Protein AF-A0A3D5GD13-F1 (afdb_monomer)

Nearest PDB structures (foldseek):
  7ntf-assembly1_A  TM=3.181E-01  e=3.031E-25  Homo sapiens
  9gaw-assembly1_P  TM=3.716E-01  e=3.852E-16  Homo sapiens
  5a31-assembly1_F  TM=3.751E-01  e=8.008E-16  Homo sapiens
  6q6h-assembly1_P  TM=3.543E-01  e=1.594E-15  Homo sapiens
  5g04-assembly1_F  TM=3.646E-01  e=2.913E-15  Homo sapiens

pLDDT: mean 90.34, std 11.1, range [24.56, 98.75]

Solvent-accessible surface area (backbone atoms only — not comparable to full-atom values): 58606 Å² total; per-residue (Å²): 135,92,87,81,86,80,84,73,82,90,44,42,66,60,32,42,55,52,16,52,54,28,48,76,68,68,39,38,70,65,15,30,54,26,18,47,51,18,35,71,69,43,71,77,50,28,68,37,27,34,55,28,14,55,33,26,45,74,69,67,38,48,74,61,13,43,54,24,15,51,51,14,31,72,61,35,78,80,41,31,68,36,26,35,54,34,13,55,48,29,44,76,70,67,42,47,71,61,13,34,52,25,16,49,50,13,27,72,68,46,71,90,43,33,67,42,27,29,54,28,13,48,38,26,34,76,70,64,44,35,72,60,13,44,52,30,14,52,50,12,35,74,65,40,76,77,54,34,64,31,28,50,50,35,20,58,28,26,46,78,70,67,41,46,70,68,15,47,54,27,38,53,53,22,37,73,61,40,77,80,49,34,67,52,31,42,55,46,17,52,54,32,42,76,70,68,41,33,75,64,15,45,57,29,28,54,52,16,35,74,64,40,78,81,49,32,68,49,29,39,52,37,14,54,39,30,43,76,71,68,39,47,71,64,13,42,54,25,17,51,52,17,34,72,64,39,73,83,42,32,67,42,26,39,53,34,13,52,51,30,44,75,74,63,41,38,70,60,13,43,54,23,28,50,54,14,36,75,67,42,79,72,48,26,71,51,26,33,56,38,14,53,43,28,48,77,70,69,38,38,71,62,15,36,54,26,14,51,50,13,32,71,64,36,74,78,44,50,66,35,28,43,52,30,18,50,34,27,42,78,71,67,40,31,72,61,13,41,58,32,28,52,53,27,35,73,72,43,77,85,42,38,67,50,29,37,54,37,12,52,37,28,46,76,70,66,38,50,72,61,13,49,53,25,35,49,52,16,33,73,73,42,75,88,42,33,68,52,29,41,54,46,14,51,46,29,50,70,71,60,46,81,72,24,50,57,51,15,50,53,24,35,54,49,16,42,74,70,36,63,68,52,62,69,50,48,54,55,47,36,72,77,46,75,84,48,52,65,58,36,41,48,45,18,52,27,29,45,75,73,67,40,50,75,62,16,45,55,28,22,51,49,24,39,70,78,37,73,83,44,62,66,41,54,48,55,45,47,54,54,58,51,71,72,53,84,82,81,84,81,86,82,88,72,95,69,80,85,55,62,64,62,52,29,58,68,38,60,40,68,65,40,98,77,19,50,31,24,37,39,26,59,37,64,44,64,47,72,40,36,53,48,21,54,49,25,49,47,74,23,59,61,91,89,57,44,26,30,38,34,38,36,34,34,45,46,87,56,67,37,66,71,40,54,74,47,28,43,50,58,45,79,42,78,39,98,52,71,62,43,58,44,58,47,51,41,56,50,58,75,73,52,76,24,60,26,36,30,35,32,42,34,53,29,37,53,38,72,51,17,65,60,47,46,47,51,51,54,71,76,35,82,58,45,39,34,33,16,41,22,33,25,32,89,90,64,37,16,43,23,58,26,30,38,60,28,40,85,42,50,77,40,53,37,57,52,79,34,70,59,81,39,39,95,48,57,29,28,41,40,42,54,22,39,59,51,61,39,27,38,31,37,37,68,60,39,58,79,59,71,41,49,59,73,90,34,62,50,44,48,60,37,38,47,47,44,32,42,42,38,36,75,75,70,69,24,42,32,34,30,34,42,72,10,38,30,34,40,58,81,52,75,83,52,51,86,44,63,88,54,68,64,42,32,34,45,64,59,33,35,56,52,49,32,68,75,39,45,80,65,27,70,78,36,58,56,87,85,48,90,64,35,80,71,47,59,68,46,64,66,50,33,85,48,28,35,37,38,37,37,66,57,71,52,47,50,84,77,43,58,65,23,30,29,51,47,52,49,51,48,37,40,43,74,74,68,35,24,28,43,36,38,39,21,69,72,21,62,74,54,78,67,54,47,60,53,40,12,69,74,38,28,39,52,48,52,43,48,97,93,36,85,56,54,58,68,57,58,50,60,75,44,50,91,61,43,45,31,37,41,27,34,37,62,70,50,34,70,66,44,50,60,58,50,44,73,74,40,74,81,44,41,35,30,40,32,38,72,39,58,62,26,57,25,44,44,46,49,59,70,71,53,70,96,50,77,68,51,62,56,52,48,52,53,24,50,52,41,41,54,50,47,53,52,50,52,70,72,39,71,34,26,34,25,34,15,70,63,56,42,48,57,40,39,77,70,73,42,79,58,63,48,69,57,58,64,64,43,71,77,56,86,76,84,56,61,54,79,86,75,26,45,46,35,36,35,70,43,50,37,86,40,63,48,44,48,54,16,52,50,46,40,62,72,57,18,42,65,59,32,37,74,81,41,74,85,59,35,38,39,42,37,21,38,68,62,48,70,75,58,56,68,58,50,48,103,50,28,46,69,73,34,66,64,91,77,58,63,67,54,49,39,38,36,51,35,37,49,37,60,25,84,46,63,56,42,60,49,49,61,60,51,53,32,28,24,57,34,32,29,40,41,23,11,66,63,36,47,32,59,58,83,64,41,71,86,51,46,29,38,64,31,86,45,51,68,53,39,23,50,50,50,52,53,47,78,71,29,64,70,58,35,53,47,22,23,68,30,17,62,71,61,40,50,79,24,21,63,77,45,44,45,56,52,49,49,54,55,53,60,78,71,103

Mean predicted aligned error: 17.68 Å

Radius of gyration: 44.66 Å; Cα contacts (8 Å, |Δi|>4): 2090; chains: 1; bounding box: 109×88×142 Å

Secondary structure (DSSP, 8-state):
-----------HHHHHHHHHHHHHTT-HHHHHHHHHHHHHH-TT-HHHHHHHHHHHHHTT-HHHHHHHHHHHHHH-TT-HHHHHHHHHHHHHTT-HHHHHHHHHHHHHH-TT-HHHHHHHHHHHHHHT-HHHHHHHHHHHHHH-SS-HHHHHHHHHHHHHTT-HHHHHHHHHHHHHH-TT-HHHHHHHHHHHHHTT-HHHHHHHHHHHHHH-TT-HHHHHHHHHHHHHTT-HHHHHHHHHHHHHH-TT-HHHHHHHHHHHHHTT-HHHHHHHHHHHHHH-TT-HHHHHHHHHHHHHTT-HHHHHHHHHHHHHH-TT-HHHHHHHHHHHHHTT-HHHHHHHHHHHHHH-TT-HHHHHHHHHHHHHTT-HHHHHHHHHHHHHH-TT-HHHHHHHHHHHHHH--HHHHHHHHHHHHHHHHH-TT-HHHHHHHHHH-TT-HHHHHHHHHHHHHTT-HHHHHHHHHHHHHH-TT-HHHHHHHHHHHHHT---------------HHHHHHH-B----SS-SEEEEEEESS-HHHHHHHHHHHHHHS-TTS-EEEEEEE-S-SSTHHHHHTT-BTEEEEE-SS---HHHHHHHHHHT---SEEEEE-TTEEEPTTHHHHHHHHHHH-TTEEEEEEEEE-TTS-EEESSEEE-TTS-EEETTTTS-TTSGGGSS-EE-SB--TTEEEEEHHHHHHTTSS-GGGTTSSSHHHHHHHHHHHHH--EEEEEEEEEEEE-TTTTT-S-SSSSGGGHHHHHHHHHHHHTHHHHTTSPPTTSTTHHHHGGGTTS-SEEEEEEESS---TTT-HHHHHHHHHHHHHHHTS-EEEEEEETT----TTHHHHHHHTT-EE---BTTB---HHHHHHHHTTT-SEEEEESHHHHHHHHHHHHHH-TTSEEEEE-SS-HHHHHHHHHHHSPSSHHHHHHHHHHHHHHHHHHHHHHHSSEEEESSHHHHHHHHHTT---EEE--------------TTT-EEEEEE--TTSHHHHHHHHHIIIIIHHHHHHH-TT--EEEE-SS--HHHHTT-BTTEEEEE--S--HHHHHHEEEEEE--SS--S--HHHHHHHHTT--EEE-HHHHTTTT--BTTTBEE-SSHHHHHHHHHHHHH-HHHHHHHHHHHHHHHGGGSHHHHHHHHHHHHHHH-

Structure (mmCIF, N/CA/C/O backbone):
data_AF-A0A3D5GD13-F1
#
_entry.id   AF-A0A3D5GD13-F1
#
loop_
_atom_site.group_PDB
_atom_site.id
_atom_site.type_symbol
_atom_site.label_atom_id
_atom_site.label_alt_id
_atom_site.label_comp_id
_atom_site.label_asym_id
_atom_site.label_entity_id
_atom_site.label_seq_id
_atom_site.pdbx_PDB_ins_code
_atom_site.Cartn_x
_atom_site.Cartn_y
_atom_site.Cartn_z
_atom_site.occupancy
_atom_site.B_iso_or_equiv
_atom_site.auth_seq_id
_atom_site.auth_comp_id
_atom_site.auth_asym_id
_atom_site.auth_atom_id
_atom_site.pdbx_PDB_model_num
ATOM 1 N N . MET A 1 1 ? 59.490 -8.272 -91.993 1.00 36.66 1 MET A N 1
ATOM 2 C CA . MET A 1 1 ? 59.645 -7.208 -93.004 1.00 36.66 1 MET A CA 1
ATOM 3 C C . MET A 1 1 ? 58.980 -5.962 -92.455 1.00 36.66 1 MET A C 1
ATOM 5 O O . MET A 1 1 ? 57.767 -5.942 -92.315 1.00 36.66 1 MET A O 1
ATOM 9 N N . ASN A 1 2 ? 59.801 -4.995 -92.047 1.00 37.12 2 ASN A N 1
ATOM 10 C CA . ASN A 1 2 ? 59.396 -3.617 -91.779 1.00 37.12 2 ASN A CA 1
ATOM 11 C C . ASN A 1 2 ? 58.876 -2.976 -93.068 1.00 37.12 2 ASN A C 1
ATOM 13 O O . ASN A 1 2 ? 59.578 -3.095 -94.067 1.00 37.12 2 ASN A O 1
ATOM 17 N N . SER A 1 3 ? 57.746 -2.259 -93.011 1.00 35.84 3 SER A N 1
ATOM 18 C CA . SER A 1 3 ? 57.586 -0.894 -93.558 1.00 35.84 3 SER A CA 1
ATOM 19 C C . SER A 1 3 ? 56.107 -0.508 -93.722 1.00 35.84 3 SER A C 1
ATOM 21 O O . SER A 1 3 ? 55.475 -0.920 -94.688 1.00 35.84 3 SER A O 1
ATOM 23 N N . SER A 1 4 ? 55.593 0.340 -92.826 1.00 35.94 4 SER A N 1
ATOM 24 C CA . SER A 1 4 ? 54.887 1.586 -93.188 1.00 35.94 4 SER A CA 1
ATOM 25 C C . SER A 1 4 ? 54.524 2.356 -91.911 1.00 35.94 4 SER A C 1
ATOM 27 O O . SER A 1 4 ? 53.425 2.229 -91.374 1.00 35.94 4 SER A O 1
ATOM 29 N N . LEU A 1 5 ? 55.489 3.138 -91.414 1.00 41.44 5 LEU A N 1
ATOM 30 C CA . LEU A 1 5 ? 55.250 4.242 -90.487 1.00 41.44 5 LEU A CA 1
ATOM 31 C C . LEU A 1 5 ? 54.354 5.281 -91.182 1.00 41.44 5 LEU A C 1
ATOM 33 O O . LEU A 1 5 ? 54.794 5.921 -92.135 1.00 41.44 5 LEU A O 1
ATOM 37 N N . GLN A 1 6 ? 53.133 5.478 -90.685 1.00 39.12 6 GLN A N 1
ATOM 38 C CA . GLN A 1 6 ? 52.433 6.756 -90.815 1.00 39.12 6 GLN A CA 1
ATOM 39 C C . GLN A 1 6 ? 52.828 7.605 -89.607 1.00 39.12 6 GLN A C 1
ATOM 41 O O . GLN A 1 6 ? 52.367 7.381 -88.490 1.00 39.12 6 GLN A O 1
ATOM 46 N N . VAL A 1 7 ? 53.733 8.555 -89.828 1.00 43.78 7 VAL A N 1
ATOM 47 C CA . VAL A 1 7 ? 54.002 9.641 -88.885 1.00 43.78 7 VAL A CA 1
ATOM 48 C C . VAL A 1 7 ? 52.776 10.554 -88.931 1.00 43.78 7 VAL A C 1
ATOM 50 O O . VAL A 1 7 ? 52.632 11.353 -89.852 1.00 43.78 7 VAL A O 1
ATOM 53 N N . HIS A 1 8 ? 51.845 10.380 -87.993 1.00 47.28 8 HIS A N 1
ATOM 54 C CA . HIS A 1 8 ? 50.811 11.381 -87.754 1.00 47.28 8 HIS A CA 1
ATOM 55 C C . HIS A 1 8 ? 51.464 12.564 -87.041 1.00 47.28 8 HIS A C 1
ATOM 57 O O . HIS A 1 8 ? 52.029 12.409 -85.963 1.00 47.28 8 HIS A O 1
ATOM 63 N N . GLU A 1 9 ? 51.402 13.735 -87.664 1.00 50.94 9 GLU A N 1
ATOM 64 C CA . GLU A 1 9 ? 51.781 15.014 -87.068 1.00 50.94 9 GLU A CA 1
ATOM 65 C C . GLU A 1 9 ? 51.097 15.173 -85.693 1.00 50.94 9 GLU A C 1
ATOM 67 O O . GLU A 1 9 ? 49.863 15.184 -85.589 1.00 50.94 9 GLU A O 1
ATOM 72 N N . GLU A 1 10 ? 51.893 15.253 -84.620 1.00 61.84 10 GLU A N 1
ATOM 73 C CA . GLU A 1 10 ? 51.426 15.508 -83.252 1.00 61.84 10 GLU A CA 1
ATOM 74 C C . GLU A 1 10 ? 50.933 16.956 -83.129 1.00 61.84 10 GLU A C 1
ATOM 76 O O . GLU A 1 10 ? 51.625 17.838 -82.627 1.00 61.84 10 GLU A O 1
ATOM 81 N N . THR A 1 11 ? 49.726 17.229 -83.619 1.00 76.38 11 THR A N 1
ATOM 82 C CA . THR A 1 11 ? 49.116 18.554 -83.489 1.00 76.38 11 THR A CA 1
ATOM 83 C C . THR A 1 11 ? 48.336 18.668 -82.181 1.00 76.38 11 THR A C 1
ATOM 85 O O . THR A 1 11 ? 47.681 17.721 -81.734 1.00 76.38 11 THR A O 1
ATOM 88 N N . ALA A 1 12 ? 48.337 19.863 -81.582 1.00 78.31 12 ALA A N 1
ATOM 89 C CA . ALA A 1 12 ? 47.517 20.170 -80.406 1.00 78.31 12 ALA A CA 1
ATOM 90 C C . ALA A 1 12 ? 46.016 19.878 -80.640 1.00 78.31 12 ALA A C 1
ATOM 92 O O . ALA A 1 12 ? 45.306 19.499 -79.715 1.00 78.31 12 ALA A O 1
ATOM 93 N N . SER A 1 13 ? 45.541 19.971 -81.890 1.00 80.94 13 SER A N 1
ATOM 94 C CA . SER A 1 13 ? 44.152 19.675 -82.268 1.00 80.94 13 SER A CA 1
ATOM 95 C C . SER A 1 13 ? 43.779 18.193 -82.091 1.00 80.94 13 SER A C 1
ATOM 97 O O . SER A 1 13 ? 42.699 17.889 -81.581 1.00 80.94 13 SER A O 1
ATOM 99 N N . ASN A 1 14 ? 44.690 17.267 -82.420 1.00 84.12 14 ASN A N 1
ATOM 100 C CA . ASN A 1 14 ? 44.466 15.827 -82.239 1.00 84.12 14 ASN A CA 1
ATOM 101 C C . ASN A 1 14 ? 44.360 15.455 -80.751 1.00 84.12 14 ASN A C 1
ATOM 103 O O . ASN A 1 14 ? 43.454 14.716 -80.353 1.00 84.12 14 ASN A O 1
ATOM 107 N N . TYR A 1 15 ? 45.247 16.005 -79.914 1.00 86.94 15 TYR A N 1
ATOM 108 C CA . TYR A 1 15 ? 45.183 15.814 -78.463 1.00 86.94 15 TYR A CA 1
ATOM 109 C C . TYR A 1 15 ? 43.936 16.461 -77.850 1.00 86.94 15 TYR A C 1
ATOM 111 O O . TYR A 1 15 ? 43.340 15.878 -76.947 1.00 86.94 15 TYR A O 1
ATOM 119 N N . PHE A 1 16 ? 43.482 17.598 -78.382 1.00 88.12 16 PHE A N 1
ATOM 120 C CA . PHE A 1 16 ? 42.272 18.265 -77.911 1.00 88.12 16 PHE A CA 1
ATOM 121 C C . PHE A 1 16 ? 41.010 17.443 -78.205 1.00 88.12 16 PHE A C 1
ATOM 123 O O . PHE A 1 16 ? 40.164 17.263 -77.327 1.00 88.12 16 PHE A O 1
ATOM 130 N N . HIS A 1 17 ? 40.904 16.869 -79.409 1.00 86.94 17 HIS A N 1
ATOM 131 C CA . HIS A 1 17 ? 39.808 15.962 -79.755 1.00 86.94 17 HIS A CA 1
ATOM 132 C C . HIS A 1 17 ? 39.812 14.705 -78.870 1.00 86.94 17 HIS A C 1
ATOM 134 O O . HIS A 1 17 ? 38.771 14.319 -78.334 1.00 86.94 17 HIS A O 1
ATOM 140 N N . LYS A 1 18 ? 40.994 14.116 -78.641 1.00 89.00 18 LYS A N 1
ATOM 141 C CA . LYS A 1 18 ? 41.170 12.987 -77.718 1.00 89.00 18 LYS A CA 1
ATOM 142 C C . LYS A 1 18 ? 40.748 13.347 -76.288 1.00 89.00 18 LYS A C 1
ATOM 144 O O . LYS A 1 18 ? 40.013 12.581 -75.672 1.00 89.00 18 LYS A O 1
ATOM 149 N N . GLY A 1 19 ? 41.164 14.508 -75.782 1.00 89.94 19 GLY A N 1
ATOM 150 C CA . GLY A 1 19 ? 40.780 15.011 -74.461 1.00 89.94 19 GLY A CA 1
ATOM 151 C C . GLY A 1 19 ? 39.264 15.151 -74.309 1.00 89.94 19 GLY A C 1
ATOM 152 O O . GLY A 1 19 ? 38.708 14.675 -73.323 1.00 89.94 19 GLY A O 1
ATOM 153 N N . ASN A 1 20 ? 38.575 15.695 -75.320 1.00 89.62 20 ASN A N 1
ATOM 154 C CA . ASN A 1 20 ? 37.113 15.833 -75.304 1.00 89.62 20 ASN A CA 1
ATOM 155 C C . ASN A 1 20 ? 36.392 14.475 -75.253 1.00 89.62 20 ASN A C 1
ATOM 157 O O . ASN A 1 20 ? 35.454 14.318 -74.473 1.00 89.62 20 ASN A O 1
ATOM 161 N N . LEU A 1 21 ? 36.840 13.486 -76.036 1.00 89.62 21 LEU A N 1
ATOM 162 C CA . LEU A 1 21 ? 36.268 12.132 -76.020 1.00 89.62 21 LEU A CA 1
ATOM 163 C C . LEU A 1 21 ? 36.489 11.429 -74.673 1.00 89.62 21 LEU A C 1
ATOM 165 O O . LEU A 1 21 ? 35.583 10.776 -74.150 1.00 89.62 21 LEU A O 1
ATOM 169 N N . LEU A 1 22 ? 37.679 11.584 -74.088 1.00 90.38 22 LEU A N 1
ATOM 170 C CA . LEU A 1 22 ? 38.005 11.031 -72.772 1.00 90.38 22 LEU A CA 1
ATOM 171 C C . LEU A 1 22 ? 37.180 11.693 -71.663 1.00 90.38 22 LEU A C 1
ATOM 173 O O . LEU A 1 22 ? 36.632 10.987 -70.817 1.00 90.38 22 LEU A O 1
ATOM 177 N N . LYS A 1 23 ? 37.009 13.022 -71.721 1.00 90.25 23 LYS A N 1
ATOM 178 C CA . LYS A 1 23 ? 36.147 13.789 -70.811 1.00 90.25 23 LYS A CA 1
ATOM 179 C C . LYS A 1 23 ? 34.693 13.315 -70.886 1.00 90.25 23 LYS A C 1
ATOM 181 O O . LYS A 1 23 ? 34.079 13.088 -69.849 1.00 90.25 23 LYS A O 1
ATOM 186 N N . GLN A 1 24 ? 34.158 13.109 -72.093 1.00 88.44 24 GLN A N 1
ATOM 187 C CA . GLN A 1 24 ? 32.807 12.561 -72.295 1.00 88.44 24 GLN A CA 1
ATOM 188 C C . GLN A 1 24 ? 32.664 11.122 -71.780 1.00 88.44 24 GLN A C 1
ATOM 190 O O . GLN A 1 24 ? 31.594 10.741 -71.320 1.00 88.44 24 GLN A O 1
ATOM 195 N N . SER A 1 25 ? 33.745 10.340 -71.817 1.00 87.38 25 SER A N 1
ATOM 196 C CA . SER A 1 25 ? 33.777 8.959 -71.317 1.00 87.38 25 SER A CA 1
ATOM 197 C C . SER A 1 25 ? 34.056 8.857 -69.807 1.00 87.38 25 SER A C 1
ATOM 199 O O . SER A 1 25 ? 34.241 7.750 -69.307 1.00 87.38 25 SER A O 1
ATOM 201 N N . GLY A 1 26 ? 34.141 9.984 -69.085 1.00 87.38 26 GLY A N 1
ATOM 202 C CA . GLY A 1 26 ? 34.407 10.032 -67.640 1.00 87.38 26 GLY A CA 1
ATOM 203 C C . GLY A 1 26 ? 35.848 9.708 -67.226 1.00 87.38 26 GLY A C 1
ATOM 204 O O . GLY A 1 26 ? 36.128 9.577 -66.039 1.00 87.38 26 GLY A O 1
ATOM 205 N N . LYS A 1 27 ? 36.779 9.579 -68.180 1.00 90.81 27 LYS A N 1
ATOM 206 C CA . LYS A 1 27 ? 38.194 9.261 -67.924 1.00 90.81 27 LYS A CA 1
ATOM 207 C C . LYS A 1 27 ? 38.996 10.535 -67.683 1.00 90.81 27 LYS A C 1
ATOM 209 O O . LYS A 1 27 ? 39.752 10.986 -68.548 1.00 90.81 27 LYS A O 1
ATOM 214 N N . PHE A 1 28 ? 38.770 11.156 -66.534 1.00 90.81 28 PHE A N 1
ATOM 215 C CA . PHE A 1 28 ? 39.251 12.504 -66.253 1.00 90.81 28 PHE A CA 1
ATOM 216 C C . PHE A 1 28 ? 40.782 12.593 -66.141 1.00 90.81 28 PHE A C 1
ATOM 218 O O . PHE A 1 28 ? 41.364 13.533 -66.669 1.00 90.81 28 PHE A O 1
ATOM 225 N N . GLU A 1 29 ? 41.477 11.605 -65.581 1.00 90.56 29 GLU A N 1
ATOM 226 C CA . GLU A 1 29 ? 42.946 11.609 -65.483 1.00 90.56 29 GLU A CA 1
ATOM 227 C C . GLU A 1 29 ? 43.613 11.550 -66.865 1.00 90.56 29 GLU A C 1
ATOM 229 O O . GLU A 1 29 ? 44.542 12.304 -67.164 1.00 90.56 29 GLU A O 1
ATOM 234 N N . GLU A 1 30 ? 43.100 10.689 -67.748 1.00 89.69 30 GLU A N 1
ATOM 235 C CA . GLU A 1 30 ? 43.586 10.566 -69.125 1.00 89.69 30 GLU A CA 1
ATOM 236 C C . GLU A 1 30 ? 43.250 11.823 -69.949 1.00 89.69 30 GLU A C 1
ATOM 238 O O . GLU A 1 30 ? 44.053 12.261 -70.779 1.00 89.69 30 GLU A O 1
ATOM 243 N N . ALA A 1 31 ? 42.078 12.425 -69.712 1.00 90.25 31 ALA A N 1
ATOM 244 C CA . ALA A 1 31 ? 41.681 13.682 -70.339 1.00 90.25 31 ALA A CA 1
ATOM 245 C C . ALA A 1 31 ? 42.576 14.847 -69.888 1.00 90.25 31 ALA A C 1
ATOM 247 O O . ALA A 1 31 ? 43.019 15.626 -70.731 1.00 90.25 31 ALA A O 1
ATOM 248 N N . ALA A 1 32 ? 42.904 14.935 -68.594 1.00 92.12 32 ALA A N 1
ATOM 249 C CA . ALA A 1 32 ? 43.811 15.945 -68.053 1.00 92.12 32 ALA A CA 1
ATOM 250 C C . ALA A 1 32 ? 45.197 15.842 -68.701 1.00 92.12 32 ALA A C 1
ATOM 252 O O . ALA A 1 32 ? 45.715 16.846 -69.183 1.00 92.12 32 ALA A O 1
ATOM 253 N N . ALA A 1 33 ? 45.754 14.631 -68.824 1.00 91.25 33 ALA A N 1
ATOM 254 C CA . ALA A 1 33 ? 47.032 14.415 -69.506 1.00 91.25 33 ALA A CA 1
ATOM 255 C C . ALA A 1 33 ? 46.987 14.840 -70.988 1.00 91.25 33 ALA A C 1
ATOM 257 O O . ALA A 1 33 ? 47.927 15.457 -71.497 1.00 91.25 33 ALA A O 1
ATOM 258 N N . ALA A 1 34 ? 45.882 14.558 -71.688 1.00 89.19 34 ALA A N 1
ATOM 259 C CA . ALA A 1 34 ? 45.697 14.975 -73.077 1.00 89.19 34 ALA A CA 1
ATOM 260 C C . ALA A 1 34 ? 45.603 16.506 -73.221 1.00 89.19 34 ALA A C 1
ATOM 262 O O . ALA A 1 34 ? 46.241 17.073 -74.110 1.00 89.19 34 ALA A O 1
ATOM 263 N N . TYR A 1 35 ? 44.862 17.192 -72.344 1.00 92.25 35 TYR A N 1
ATOM 264 C CA . TYR A 1 35 ? 44.774 18.655 -72.356 1.00 92.25 35 TYR A CA 1
ATOM 265 C C . TYR A 1 35 ? 46.073 19.329 -71.904 1.00 92.25 35 TYR A C 1
ATOM 267 O O . TYR A 1 35 ? 46.460 20.334 -72.494 1.00 92.25 35 TYR A O 1
ATOM 275 N N . GLN A 1 36 ? 46.802 18.750 -70.949 1.00 92.06 36 GLN A N 1
ATOM 276 C CA . GLN A 1 36 ? 48.128 19.228 -70.562 1.00 92.06 36 GLN A CA 1
ATOM 277 C C . GLN A 1 36 ? 49.081 19.191 -71.761 1.00 92.06 36 GLN A C 1
ATOM 279 O O . GLN A 1 36 ? 49.730 20.192 -72.071 1.00 92.06 36 GLN A O 1
ATOM 284 N N . ARG A 1 37 ? 49.053 18.108 -72.547 1.00 89.88 37 ARG A N 1
ATOM 285 C CA . ARG A 1 37 ? 49.813 18.042 -73.799 1.00 89.88 37 ARG A CA 1
ATOM 286 C C . ARG A 1 37 ? 49.372 19.098 -74.822 1.00 89.88 37 ARG A C 1
ATOM 288 O O . ARG A 1 37 ? 50.216 19.635 -75.535 1.00 89.88 37 ARG A O 1
ATOM 295 N N . CYS A 1 38 ? 48.085 19.460 -74.869 1.00 88.88 38 CYS A N 1
ATOM 296 C CA . CYS A 1 38 ? 47.607 20.580 -75.696 1.00 88.88 38 CYS A CA 1
ATOM 297 C C . CYS A 1 38 ? 48.214 21.918 -75.253 1.00 88.88 38 CYS A C 1
ATOM 299 O O . CYS A 1 38 ? 48.640 22.696 -76.104 1.00 88.88 38 CYS A O 1
ATOM 301 N N . THR A 1 39 ? 48.282 22.168 -73.940 1.00 89.56 39 THR A N 1
ATOM 302 C CA . THR A 1 39 ? 48.870 23.398 -73.382 1.00 89.56 39 THR A CA 1
ATOM 303 C C . THR A 1 39 ? 50.388 23.478 -73.568 1.00 89.56 39 THR A C 1
ATOM 305 O O . THR A 1 39 ? 50.920 24.573 -73.701 1.00 89.56 39 THR A O 1
ATOM 308 N N . GLU A 1 40 ? 51.091 22.344 -73.648 1.00 89.38 40 GLU A N 1
ATOM 309 C CA . GLU A 1 40 ? 52.528 22.299 -73.966 1.00 89.38 40 GLU A CA 1
ATOM 310 C C . GLU A 1 40 ? 52.807 22.580 -75.449 1.00 89.38 40 GLU A C 1
ATOM 312 O O . GLU A 1 40 ? 53.754 23.288 -75.782 1.00 89.38 40 GLU A O 1
ATOM 317 N N . LEU A 1 41 ? 51.986 22.020 -76.345 1.00 86.44 41 LEU A N 1
ATOM 318 C CA . LEU A 1 41 ? 52.144 22.165 -77.796 1.00 86.44 41 LEU A CA 1
ATOM 319 C C . LEU A 1 41 ? 51.679 23.536 -78.312 1.00 86.44 41 LEU A C 1
ATOM 321 O O . LEU A 1 41 ? 52.171 24.001 -79.338 1.00 86.44 41 LEU A O 1
ATOM 325 N N . ASN A 1 42 ? 50.726 24.176 -77.630 1.00 86.38 42 ASN A N 1
ATOM 326 C CA . ASN A 1 42 ? 50.287 25.538 -77.920 1.00 86.38 42 ASN A CA 1
ATOM 327 C C . ASN A 1 42 ? 49.856 26.256 -76.622 1.00 86.38 42 ASN A C 1
ATOM 329 O O . ASN A 1 42 ? 48.678 26.197 -76.246 1.00 86.38 42 ASN A O 1
ATOM 333 N N . PRO A 1 43 ? 50.790 26.938 -75.938 1.00 86.81 43 PRO A N 1
ATOM 334 C CA . PRO A 1 43 ? 50.539 27.542 -74.630 1.00 86.81 43 PRO A CA 1
ATOM 335 C C . PRO A 1 43 ? 49.666 28.799 -74.662 1.00 86.81 43 PRO A C 1
ATOM 337 O O . PRO A 1 43 ? 49.171 29.190 -73.605 1.00 86.81 43 PRO A O 1
ATOM 340 N N . ASP A 1 44 ? 49.439 29.412 -75.826 1.00 88.25 44 ASP A N 1
ATOM 341 C CA . ASP A 1 44 ? 48.735 30.699 -75.940 1.00 88.25 44 ASP A CA 1
ATOM 342 C C . ASP A 1 44 ? 47.243 30.555 -76.282 1.00 88.25 44 ASP A C 1
ATOM 344 O O . ASP A 1 44 ? 46.510 31.543 -76.350 1.00 88.25 44 ASP A O 1
ATOM 348 N N . PHE A 1 45 ? 46.748 29.327 -76.460 1.00 89.19 45 PHE A N 1
ATOM 349 C CA . PHE A 1 45 ? 45.332 29.089 -76.728 1.00 89.19 45 PHE A CA 1
ATOM 350 C C . PHE A 1 45 ? 44.532 28.874 -75.435 1.00 89.19 45 PHE A C 1
ATOM 352 O O . PHE A 1 45 ? 44.591 27.817 -74.803 1.00 89.19 45 PHE A O 1
ATOM 359 N N . SER A 1 46 ? 43.739 29.881 -75.058 1.00 89.75 46 SER A N 1
ATOM 360 C CA . SER A 1 46 ? 42.994 29.934 -73.788 1.00 89.75 46 SER A CA 1
ATOM 361 C C . SER A 1 46 ? 42.071 28.733 -73.537 1.00 89.75 46 SER A C 1
ATOM 363 O O . SER A 1 46 ? 41.950 28.276 -72.400 1.00 89.75 46 SER A O 1
ATOM 365 N N . TRP A 1 47 ? 41.445 28.176 -74.578 1.00 90.56 47 TRP A N 1
ATOM 366 C CA . TRP A 1 47 ? 40.469 27.090 -74.432 1.00 90.56 47 TRP A CA 1
ATOM 367 C C . TRP A 1 47 ? 41.096 25.750 -74.011 1.00 90.56 47 TRP A C 1
ATOM 369 O O . TRP A 1 47 ? 40.423 24.930 -73.384 1.00 90.56 47 TRP A O 1
ATOM 379 N N . TYR A 1 48 ? 42.385 25.521 -74.295 1.00 92.19 48 TYR A N 1
ATOM 380 C CA . TYR A 1 48 ? 43.090 24.332 -73.795 1.00 92.19 48 TYR A CA 1
ATOM 381 C C . TYR A 1 48 ? 43.285 24.404 -72.283 1.00 92.19 48 TYR A C 1
ATOM 383 O O . TYR A 1 48 ? 42.989 23.437 -71.585 1.00 92.19 48 TYR A O 1
ATOM 391 N N . HIS A 1 49 ? 43.684 25.574 -71.779 1.00 91.81 49 HIS A N 1
ATOM 392 C CA . HIS A 1 49 ? 43.806 25.832 -70.344 1.00 91.81 49 HIS A CA 1
ATOM 393 C C . HIS A 1 49 ? 42.446 25.779 -69.633 1.00 91.81 49 HIS A C 1
ATOM 395 O O . HIS A 1 49 ? 42.352 25.204 -68.554 1.00 91.81 49 HIS A O 1
ATOM 401 N N . HIS A 1 50 ? 41.373 26.280 -70.261 1.00 93.50 50 HIS A N 1
ATOM 402 C CA . HIS A 1 50 ? 40.006 26.163 -69.733 1.00 93.50 50 HIS A CA 1
ATOM 403 C C . HIS A 1 50 ? 39.579 24.696 -69.547 1.00 93.50 50 HIS A C 1
ATOM 405 O O . HIS A 1 50 ? 39.147 24.309 -68.465 1.00 93.50 50 HIS A O 1
ATOM 411 N N . ASN A 1 51 ? 39.728 23.859 -70.581 1.00 91.88 51 ASN A N 1
ATOM 412 C CA . ASN A 1 51 ? 39.328 22.448 -70.498 1.00 91.88 51 ASN A CA 1
ATOM 413 C C . ASN A 1 51 ? 40.228 21.633 -69.560 1.00 91.88 51 ASN A C 1
ATOM 415 O O . ASN A 1 51 ? 39.738 20.720 -68.895 1.00 91.88 51 ASN A O 1
ATOM 419 N N . LEU A 1 52 ? 41.521 21.966 -69.478 1.00 92.88 52 LEU A N 1
ATOM 420 C CA . LEU A 1 52 ? 42.416 21.390 -68.477 1.00 92.88 52 LEU A CA 1
ATOM 421 C C . LEU A 1 52 ? 41.926 21.728 -67.061 1.00 92.88 52 LEU A C 1
ATOM 423 O O . LEU A 1 52 ? 41.791 20.828 -66.237 1.00 92.88 52 LEU A O 1
ATOM 427 N N . GLY A 1 53 ? 41.584 22.996 -66.808 1.00 93.81 53 GLY A N 1
ATOM 428 C CA . GLY A 1 53 ? 41.020 23.447 -65.536 1.00 93.81 53 GLY A CA 1
ATOM 429 C C . GLY A 1 53 ? 39.725 22.723 -65.158 1.00 93.81 53 GLY A C 1
ATOM 430 O O . GLY A 1 53 ? 39.589 22.269 -64.025 1.00 93.81 53 GLY A O 1
ATOM 431 N N . GLU A 1 54 ? 38.809 22.535 -66.112 1.00 93.19 54 GLU A N 1
ATOM 432 C CA . GLU A 1 54 ? 37.531 21.837 -65.895 1.00 93.19 54 GLU A CA 1
ATOM 433 C C . GLU A 1 54 ? 37.727 20.391 -65.444 1.00 93.19 54 GLU A C 1
ATOM 435 O O . GLU A 1 54 ? 37.087 19.926 -64.500 1.00 93.19 54 GLU A O 1
ATOM 440 N N . VAL A 1 55 ? 38.635 19.675 -66.100 1.00 92.75 55 VAL A N 1
ATOM 441 C CA . VAL A 1 55 ? 38.912 18.283 -65.754 1.00 92.75 55 VAL A CA 1
ATOM 442 C C . VAL A 1 55 ? 39.668 18.176 -64.431 1.00 92.75 55 VAL A C 1
ATOM 444 O O . VAL A 1 55 ? 39.335 17.316 -63.618 1.00 92.75 55 VAL A O 1
ATOM 447 N N . LEU A 1 56 ? 40.629 19.066 -64.167 1.00 92.81 56 LEU A N 1
ATOM 448 C CA . LEU A 1 56 ? 41.339 19.108 -62.884 1.00 92.81 56 LEU A CA 1
ATOM 449 C C . LEU A 1 56 ? 40.391 19.404 -61.713 1.00 92.81 56 LEU A C 1
ATOM 451 O O . LEU A 1 56 ? 40.518 18.781 -60.659 1.00 92.81 56 LEU A O 1
ATOM 455 N N . ALA A 1 57 ? 39.403 20.283 -61.908 1.00 90.62 57 ALA A N 1
ATOM 456 C CA . ALA A 1 57 ? 38.371 20.554 -60.910 1.00 90.62 57 ALA A CA 1
ATOM 457 C C . ALA A 1 57 ? 37.523 19.301 -60.621 1.00 90.62 57 ALA A C 1
ATOM 459 O O . ALA A 1 57 ? 37.305 18.968 -59.457 1.00 90.62 57 ALA A O 1
ATOM 460 N N . LYS A 1 58 ? 37.127 18.546 -61.659 1.00 90.31 58 LYS A N 1
ATOM 461 C CA . LYS A 1 58 ? 36.405 17.264 -61.509 1.00 90.31 58 LYS A CA 1
ATOM 462 C C . LYS A 1 58 ? 37.229 16.179 -60.805 1.00 90.31 58 LYS A C 1
ATOM 464 O O . LYS A 1 58 ? 36.654 15.334 -60.130 1.00 90.31 58 LYS A O 1
ATOM 469 N N . LEU A 1 59 ? 38.557 16.228 -60.917 1.00 89.88 59 LEU A N 1
ATOM 470 C CA . LEU A 1 59 ? 39.494 15.357 -60.192 1.00 89.88 59 LEU A CA 1
ATOM 471 C C . LEU A 1 59 ? 39.772 15.813 -58.747 1.00 89.88 59 LEU A C 1
ATOM 473 O O . LEU A 1 59 ? 40.558 15.178 -58.048 1.00 89.88 59 LEU A O 1
ATOM 477 N N . GLY A 1 60 ? 39.193 16.933 -58.300 1.00 89.06 60 GLY A N 1
ATOM 478 C CA . GLY A 1 60 ? 39.470 17.522 -56.986 1.00 89.06 60 GLY A CA 1
ATOM 479 C C . GLY A 1 60 ? 40.843 18.199 -56.871 1.00 89.06 60 GLY A C 1
ATOM 480 O O . GLY A 1 60 ? 41.228 18.622 -55.782 1.00 89.06 60 GLY A O 1
ATOM 481 N N . GLN A 1 61 ? 41.585 18.349 -57.974 1.00 92.12 61 GLN A N 1
ATOM 482 C CA . GLN A 1 61 ? 42.900 18.998 -58.014 1.00 92.12 61 GLN A CA 1
ATOM 483 C C . GLN A 1 61 ? 42.753 20.524 -58.114 1.00 92.12 61 GLN A C 1
ATOM 485 O O . GLN A 1 61 ? 43.068 21.139 -59.136 1.00 92.12 61 GLN A O 1
ATOM 490 N N . ARG A 1 62 ? 42.247 21.133 -57.036 1.00 90.75 62 ARG A N 1
ATOM 491 C CA . ARG A 1 62 ? 41.813 22.542 -56.989 1.00 90.75 62 ARG A CA 1
ATOM 492 C C . ARG A 1 62 ? 42.918 23.536 -57.362 1.00 90.75 62 ARG A C 1
ATOM 494 O O . ARG A 1 62 ? 42.698 24.373 -58.228 1.00 90.75 62 ARG A O 1
ATOM 501 N N . ASP A 1 63 ? 44.128 23.369 -56.831 1.00 90.69 63 ASP A N 1
ATOM 502 C CA . ASP A 1 63 ? 45.251 24.282 -57.112 1.00 90.69 63 ASP A CA 1
ATOM 503 C C . ASP A 1 63 ? 45.714 24.227 -58.578 1.00 90.69 63 ASP A C 1
ATOM 505 O O . ASP A 1 63 ? 46.161 25.222 -59.153 1.00 90.69 63 ASP A O 1
ATOM 509 N N . GLY A 1 64 ? 45.628 23.048 -59.203 1.00 90.94 64 GLY A N 1
ATOM 510 C CA . GLY A 1 64 ? 45.935 22.871 -60.623 1.00 90.94 64 GLY A CA 1
ATOM 511 C C . GLY A 1 64 ? 44.851 23.472 -61.519 1.00 90.94 64 GLY A C 1
ATOM 512 O O . GLY A 1 64 ? 45.162 24.112 -62.529 1.00 90.94 64 GLY A O 1
ATOM 513 N N . ALA A 1 65 ? 43.586 23.303 -61.126 1.00 93.38 65 ALA A N 1
ATOM 514 C CA . ALA A 1 65 ? 42.443 23.888 -61.812 1.00 93.38 65 ALA A CA 1
ATOM 515 C C . ALA A 1 65 ? 42.494 25.419 -61.774 1.00 93.38 65 ALA A C 1
ATOM 517 O O . ALA A 1 65 ? 42.383 26.057 -62.818 1.00 93.38 65 ALA A O 1
ATOM 518 N N . GLU A 1 66 ? 42.758 26.001 -60.603 1.00 94.75 66 GLU A N 1
ATOM 519 C CA . GLU A 1 66 ? 42.897 27.444 -60.413 1.00 94.75 66 GLU A CA 1
ATOM 520 C C . GLU A 1 66 ? 43.986 28.030 -61.322 1.00 94.75 66 GLU A C 1
ATOM 522 O O . GLU A 1 66 ? 43.720 28.961 -62.083 1.00 94.75 66 GLU A O 1
ATOM 527 N N . LYS A 1 67 ? 45.198 27.452 -61.317 1.00 94.00 67 LYS A N 1
ATOM 528 C CA . LYS A 1 67 ? 46.305 27.897 -62.187 1.00 94.00 67 LYS A CA 1
ATOM 529 C C . LYS A 1 67 ? 45.920 27.860 -63.664 1.00 94.00 67 LYS A C 1
ATOM 531 O O . LYS A 1 67 ? 46.205 28.805 -64.401 1.00 94.00 67 LYS A O 1
ATOM 536 N N . SER A 1 68 ? 45.259 26.783 -64.085 1.00 93.44 68 SER A N 1
ATOM 537 C CA . SER A 1 68 ? 44.819 26.603 -65.471 1.00 93.44 68 SER A CA 1
ATOM 538 C C . SER A 1 68 ? 43.745 27.628 -65.851 1.00 93.44 68 SER A C 1
ATOM 540 O O . SER A 1 68 ? 43.824 28.247 -66.912 1.00 93.44 68 SER A O 1
ATOM 542 N N . TYR A 1 69 ? 42.782 27.895 -64.968 1.00 96.00 69 TYR A N 1
ATOM 543 C CA . TYR A 1 69 ? 41.748 28.896 -65.211 1.00 96.00 69 TYR A CA 1
ATOM 544 C C . TYR A 1 69 ? 42.275 30.330 -65.192 1.00 96.00 69 TYR A C 1
ATOM 546 O O . TYR A 1 69 ? 41.925 31.096 -66.089 1.00 96.00 69 TYR A O 1
ATOM 554 N N . ARG A 1 70 ? 43.170 30.696 -64.262 1.00 95.31 70 ARG A N 1
ATOM 555 C CA . ARG A 1 70 ? 43.833 32.013 -64.278 1.00 95.31 70 ARG A CA 1
ATOM 556 C C . ARG A 1 70 ? 44.567 32.232 -65.597 1.00 95.31 70 ARG A C 1
ATOM 558 O O . ARG A 1 70 ? 44.370 33.265 -66.233 1.00 95.31 70 ARG A O 1
ATOM 565 N N . ARG A 1 71 ? 45.313 31.226 -66.072 1.00 93.50 71 ARG A N 1
ATOM 566 C CA . ARG A 1 71 ? 45.988 31.299 -67.373 1.00 93.50 71 ARG A CA 1
ATOM 567 C C . ARG A 1 71 ? 45.001 31.431 -68.537 1.00 93.50 71 ARG A C 1
ATOM 569 O O . ARG A 1 71 ? 45.246 32.203 -69.461 1.00 93.50 71 ARG A O 1
ATOM 576 N N . ALA A 1 72 ? 43.872 30.724 -68.493 1.00 92.81 72 ALA A N 1
ATOM 577 C CA . ALA A 1 72 ? 42.816 30.863 -69.495 1.00 92.81 72 ALA A CA 1
ATOM 578 C C . ALA A 1 72 ? 42.215 32.284 -69.519 1.00 92.81 72 ALA A C 1
ATOM 580 O O . ALA A 1 72 ? 41.981 32.819 -70.604 1.00 92.81 72 ALA A O 1
ATOM 581 N N . CYS A 1 73 ? 42.002 32.898 -68.351 1.00 93.69 73 CYS A N 1
ATOM 582 C CA . CYS A 1 73 ? 41.501 34.268 -68.206 1.00 93.69 73 CYS A CA 1
ATOM 583 C C . CYS A 1 73 ? 42.525 35.331 -68.640 1.00 93.69 73 CYS A C 1
ATOM 585 O O . CYS A 1 73 ? 42.140 36.326 -69.246 1.00 93.69 73 CYS A O 1
ATOM 587 N N . GLU A 1 74 ? 43.822 35.120 -68.392 1.00 93.56 74 GLU A N 1
ATOM 588 C CA . GLU A 1 74 ? 44.898 35.993 -68.894 1.00 93.56 74 GLU A CA 1
ATOM 589 C C . GLU A 1 74 ? 44.956 36.007 -70.426 1.00 93.56 74 GLU A C 1
ATOM 591 O O . GLU A 1 74 ? 45.077 37.064 -71.043 1.00 93.56 74 GLU A O 1
ATOM 596 N N . LEU A 1 75 ? 44.872 34.822 -71.041 1.00 91.19 75 LEU A N 1
ATOM 597 C CA . LEU A 1 75 ? 44.952 34.649 -72.493 1.00 91.19 75 LEU A CA 1
ATOM 598 C C . LEU A 1 75 ? 43.685 35.123 -73.216 1.00 91.19 75 LEU A C 1
ATOM 600 O O . LEU A 1 75 ? 43.751 35.532 -74.374 1.00 91.19 75 LEU A O 1
ATOM 604 N N . ASN A 1 76 ? 42.526 35.054 -72.558 1.00 90.94 76 ASN A N 1
ATOM 605 C CA . ASN A 1 76 ? 41.272 35.593 -73.073 1.00 90.94 76 ASN A CA 1
ATOM 606 C C . ASN A 1 76 ? 40.432 36.235 -71.952 1.00 90.94 76 ASN A C 1
ATOM 608 O O . ASN A 1 76 ? 39.560 35.568 -71.382 1.00 90.94 76 ASN A O 1
ATOM 612 N N . PRO A 1 77 ? 40.625 37.542 -71.692 1.00 91.44 77 PRO A N 1
ATOM 613 C CA . PRO A 1 77 ? 39.885 38.262 -70.657 1.00 91.44 77 PRO A CA 1
ATOM 614 C C . PRO A 1 77 ? 38.370 38.326 -70.881 1.00 91.44 77 PRO A C 1
ATOM 616 O O . PRO A 1 77 ? 37.639 38.539 -69.921 1.00 91.44 77 PRO A O 1
ATOM 619 N N . ASN A 1 78 ? 37.888 38.099 -72.110 1.00 90.44 78 ASN A N 1
ATOM 620 C CA . ASN A 1 78 ? 36.466 38.148 -72.473 1.00 90.44 78 ASN A CA 1
ATOM 621 C C . ASN A 1 78 ? 35.769 36.773 -72.387 1.00 90.44 78 ASN A C 1
ATOM 623 O O . ASN A 1 78 ? 34.677 36.597 -72.924 1.00 90.44 78 ASN A O 1
ATOM 627 N N . SER A 1 79 ? 36.385 35.767 -71.755 1.00 91.88 79 SER A N 1
ATOM 628 C CA . SER A 1 79 ? 35.770 34.447 -71.558 1.00 91.88 79 SER A CA 1
ATOM 629 C C . SER A 1 79 ? 34.959 34.394 -70.261 1.00 91.88 79 SER A C 1
ATOM 631 O O . SER A 1 79 ? 35.508 34.093 -69.199 1.00 91.88 79 SER A O 1
ATOM 633 N N . ALA A 1 80 ? 33.647 34.636 -70.338 1.00 92.12 80 ALA A N 1
ATOM 634 C CA . ALA A 1 80 ? 32.766 34.593 -69.164 1.00 92.12 80 ALA A CA 1
ATOM 635 C C . ALA A 1 80 ? 32.811 33.233 -68.433 1.00 92.12 80 ALA A C 1
ATOM 637 O O . ALA A 1 80 ? 32.927 33.196 -67.212 1.00 92.12 80 ALA A O 1
ATOM 638 N N . TRP A 1 81 ? 32.828 32.117 -69.172 1.00 93.00 81 TRP A N 1
ATOM 639 C CA . TRP A 1 81 ? 32.907 30.759 -68.608 1.00 93.00 81 TRP A CA 1
ATOM 640 C C . TRP A 1 81 ? 34.219 30.474 -67.869 1.00 93.00 81 TRP A C 1
ATOM 642 O O . TRP A 1 81 ? 34.214 29.769 -66.864 1.00 93.00 81 TRP A O 1
ATOM 652 N N . SER A 1 82 ? 35.351 31.014 -68.338 1.00 92.31 82 SER A N 1
ATOM 653 C CA . SER A 1 82 ? 36.629 30.845 -67.631 1.00 92.31 82 SER A CA 1
ATOM 654 C C . SER A 1 82 ? 36.635 31.609 -66.308 1.00 92.31 82 SER A C 1
ATOM 656 O O . SER A 1 82 ? 37.103 31.073 -65.308 1.00 92.31 82 SER A O 1
ATOM 658 N N . TRP A 1 83 ? 36.076 32.824 -66.288 1.00 95.81 83 TRP A N 1
ATOM 659 C CA . TRP A 1 83 ? 35.923 33.611 -65.062 1.00 95.81 83 TRP A CA 1
ATOM 660 C C . TRP A 1 83 ? 34.939 32.974 -64.079 1.00 95.81 83 TRP A C 1
ATOM 662 O O . TRP A 1 83 ? 35.235 32.905 -62.890 1.00 95.81 83 TRP A O 1
ATOM 672 N N . HIS A 1 84 ? 33.810 32.452 -64.564 1.00 95.56 84 HIS A N 1
ATOM 673 C CA . HIS A 1 84 ? 32.841 31.740 -63.733 1.00 95.56 84 HIS A CA 1
ATOM 674 C C . HIS A 1 84 ? 33.462 30.509 -63.060 1.00 95.56 84 HIS A C 1
ATOM 676 O O . HIS A 1 84 ? 33.431 30.398 -61.838 1.00 95.56 84 HIS A O 1
ATOM 682 N N . ASN A 1 85 ? 34.098 29.626 -63.834 1.00 94.31 85 ASN A N 1
ATOM 683 C CA . ASN A 1 85 ? 34.675 28.398 -63.285 1.00 94.31 85 ASN A CA 1
ATOM 684 C C . ASN A 1 85 ? 35.909 28.667 -62.406 1.00 94.31 85 ASN A C 1
ATOM 686 O O . ASN A 1 85 ? 36.180 27.904 -61.480 1.00 94.31 85 ASN A O 1
ATOM 690 N N . LEU A 1 86 ? 36.648 29.758 -62.658 1.00 94.81 86 LEU A N 1
ATOM 691 C CA . LEU A 1 86 ? 37.666 30.247 -61.724 1.00 94.81 86 LEU A CA 1
ATOM 692 C C . LEU A 1 86 ? 37.026 30.624 -60.381 1.00 94.81 86 LEU A C 1
ATOM 694 O O . LEU A 1 86 ? 37.538 30.231 -59.336 1.00 94.81 86 LEU A O 1
ATOM 698 N N . GLY A 1 87 ? 35.899 31.342 -60.415 1.00 94.88 87 GLY A N 1
ATOM 699 C CA . GLY A 1 87 ? 35.123 31.695 -59.227 1.00 94.88 87 GLY A CA 1
ATOM 700 C C . GLY A 1 87 ? 34.659 30.473 -58.432 1.00 94.88 87 GLY A C 1
ATOM 701 O O . GLY A 1 87 ? 34.859 30.439 -57.221 1.00 94.88 87 GLY A O 1
ATOM 702 N N . GLU A 1 88 ? 34.146 29.434 -59.099 1.00 93.81 88 GLU A N 1
ATOM 703 C CA . GLU A 1 88 ? 33.714 28.191 -58.438 1.00 93.81 88 GLU A CA 1
ATOM 704 C C . GLU A 1 88 ? 34.860 27.477 -57.713 1.00 93.81 88 GLU A C 1
ATOM 706 O O . GLU A 1 88 ? 34.697 27.015 -56.582 1.00 93.81 88 GLU A O 1
ATOM 711 N N . VAL A 1 89 ? 36.038 27.393 -58.341 1.00 94.12 89 VAL A N 1
ATOM 712 C CA . VAL A 1 89 ? 37.217 26.770 -57.719 1.00 94.12 89 VAL A CA 1
ATOM 713 C C . VAL A 1 89 ? 37.699 27.586 -56.516 1.00 94.12 89 VAL A C 1
ATOM 715 O O . VAL A 1 89 ? 37.994 27.001 -55.471 1.00 94.12 89 VAL A O 1
ATOM 718 N N . LEU A 1 90 ? 37.723 28.918 -56.628 1.00 93.44 90 LEU A N 1
ATOM 719 C CA . LEU A 1 90 ? 38.113 29.820 -55.538 1.00 93.44 90 LEU A CA 1
ATOM 720 C C . LEU A 1 90 ? 37.131 29.760 -54.359 1.00 93.44 90 LEU A C 1
ATOM 722 O O . LEU A 1 90 ? 37.563 29.727 -53.206 1.00 93.44 90 LEU A O 1
ATOM 726 N N . GLU A 1 91 ? 35.825 29.678 -54.629 1.00 92.38 91 GLU A N 1
ATOM 727 C CA . GLU A 1 91 ? 34.790 29.478 -53.608 1.00 92.38 91 GLU A CA 1
ATOM 728 C C . GLU A 1 91 ? 35.016 28.159 -52.853 1.00 92.38 91 GLU A C 1
ATOM 730 O O . GLU A 1 91 ? 35.018 28.144 -51.623 1.00 92.38 91 GLU A O 1
ATOM 735 N N . GLN A 1 92 ? 35.300 27.063 -53.567 1.00 89.19 92 GLN A N 1
ATOM 736 C CA . GLN A 1 92 ? 35.605 25.759 -52.959 1.00 89.19 92 GLN A CA 1
ATOM 737 C C . GLN A 1 92 ? 36.913 25.738 -52.150 1.00 89.19 92 GLN A C 1
ATOM 739 O O . GLN A 1 92 ? 37.083 24.874 -51.285 1.00 89.19 92 GLN A O 1
ATOM 744 N N . GLN A 1 93 ? 37.851 26.643 -52.439 1.00 89.25 93 GLN A N 1
ATOM 745 C CA . GLN A 1 93 ? 39.074 26.856 -51.654 1.00 89.25 93 GLN A CA 1
ATOM 746 C C . GLN A 1 93 ? 38.855 27.813 -50.463 1.00 89.25 93 GLN A C 1
ATOM 748 O O . GLN A 1 93 ? 39.747 27.948 -49.631 1.00 89.25 93 GLN A O 1
ATOM 753 N N . GLY A 1 94 ? 37.685 28.457 -50.353 1.00 88.69 94 GLY A N 1
ATOM 754 C CA . GLY A 1 94 ? 37.365 29.432 -49.304 1.00 88.69 94 GLY A CA 1
ATOM 755 C C . GLY A 1 94 ? 37.823 30.868 -49.596 1.00 88.69 94 GLY A C 1
ATOM 756 O O . GLY A 1 94 ? 37.649 31.748 -48.754 1.00 88.69 94 GLY A O 1
ATOM 757 N N . ASN A 1 95 ? 38.364 31.139 -50.787 1.00 92.62 95 ASN A N 1
ATOM 758 C CA . ASN A 1 95 ? 38.841 32.460 -51.211 1.00 92.62 95 ASN A CA 1
ATOM 759 C C . ASN A 1 95 ? 37.678 33.319 -51.743 1.00 92.62 95 ASN A C 1
ATOM 761 O O . ASN A 1 95 ? 37.609 33.641 -52.931 1.00 92.62 95 ASN A O 1
ATOM 765 N N . LEU A 1 96 ? 36.740 33.669 -50.858 1.00 91.88 96 LEU A N 1
ATOM 766 C CA . LEU A 1 96 ? 35.461 34.293 -51.224 1.00 91.88 96 LEU A CA 1
ATOM 767 C C . LEU A 1 96 ? 35.607 35.650 -51.934 1.00 91.88 96 LEU A C 1
ATOM 769 O O . LEU A 1 96 ? 34.872 35.914 -52.884 1.00 91.88 96 LEU A O 1
ATOM 773 N N . ASP A 1 97 ? 36.569 36.485 -51.530 1.00 92.75 97 ASP A N 1
ATOM 774 C CA . ASP A 1 97 ? 36.773 37.814 -52.128 1.00 92.75 97 ASP A CA 1
ATOM 775 C C . ASP A 1 97 ? 37.164 37.725 -53.613 1.00 92.75 97 ASP A C 1
ATOM 777 O O . ASP A 1 97 ? 36.618 38.437 -54.462 1.00 92.75 97 ASP A O 1
ATOM 781 N N . GLU A 1 98 ? 38.087 36.818 -53.945 1.00 93.69 98 GLU A N 1
ATOM 782 C CA . GLU A 1 98 ? 38.510 36.593 -55.329 1.00 93.69 98 GLU A CA 1
ATOM 783 C C . GLU A 1 98 ? 37.447 35.841 -56.137 1.00 93.69 98 GLU A C 1
ATOM 785 O O . GLU A 1 98 ? 37.260 36.141 -57.319 1.00 93.69 98 GLU A O 1
ATOM 790 N N . ALA A 1 99 ? 36.707 34.921 -55.507 1.00 94.44 99 ALA A N 1
ATOM 791 C CA . ALA A 1 99 ? 35.595 34.223 -56.145 1.00 94.44 99 ALA A CA 1
ATOM 792 C C . ALA A 1 99 ? 34.505 35.204 -56.603 1.00 94.44 99 ALA A C 1
ATOM 794 O O . ALA A 1 99 ? 34.114 35.202 -57.770 1.00 94.44 99 ALA A O 1
ATOM 795 N N . VAL A 1 100 ? 34.076 36.113 -55.719 1.00 96.00 100 VAL A N 1
ATOM 796 C CA . VAL A 1 100 ? 33.095 37.161 -56.041 1.00 96.00 100 VAL A CA 1
ATOM 797 C C . VAL A 1 100 ? 33.620 38.096 -57.131 1.00 96.00 100 VAL A C 1
ATOM 799 O O . VAL A 1 100 ? 32.871 38.450 -58.042 1.00 96.00 100 VAL A O 1
ATOM 802 N N . ALA A 1 101 ? 34.903 38.471 -57.100 1.00 94.75 101 ALA A N 1
ATOM 803 C CA . ALA A 1 101 ? 35.503 39.281 -58.162 1.00 94.75 101 ALA A CA 1
ATOM 804 C C . ALA A 1 101 ? 35.464 38.571 -59.530 1.00 94.75 101 ALA A C 1
ATOM 806 O O . ALA A 1 101 ? 35.121 39.196 -60.539 1.00 94.75 101 ALA A O 1
ATOM 807 N N . ALA A 1 102 ? 35.756 37.268 -59.565 1.00 94.69 102 ALA A N 1
ATOM 808 C CA . ALA A 1 102 ? 35.693 36.451 -60.773 1.00 94.69 102 ALA A CA 1
ATOM 809 C C . ALA A 1 102 ? 34.247 36.285 -61.283 1.00 94.69 102 ALA A C 1
ATOM 811 O O . ALA A 1 102 ? 33.988 36.481 -62.472 1.00 94.69 102 ALA A O 1
ATOM 812 N N . TYR A 1 103 ? 33.278 36.039 -60.395 1.00 96.81 103 TYR A N 1
ATOM 813 C CA . TYR A 1 103 ? 31.859 35.988 -60.761 1.00 96.81 103 TYR A CA 1
ATOM 814 C C . TYR A 1 103 ? 31.336 37.333 -61.286 1.00 96.81 103 TYR A C 1
ATOM 816 O O . TYR A 1 103 ? 30.644 37.361 -62.305 1.00 96.81 103 TYR A O 1
ATOM 824 N N . ARG A 1 104 ? 31.711 38.466 -60.665 1.00 96.25 104 ARG A N 1
ATOM 825 C CA . ARG A 1 104 ? 31.363 39.811 -61.165 1.00 96.25 104 ARG A CA 1
ATOM 826 C C . ARG A 1 104 ? 31.888 40.026 -62.584 1.00 96.25 104 ARG A C 1
ATOM 828 O O . ARG A 1 104 ? 31.16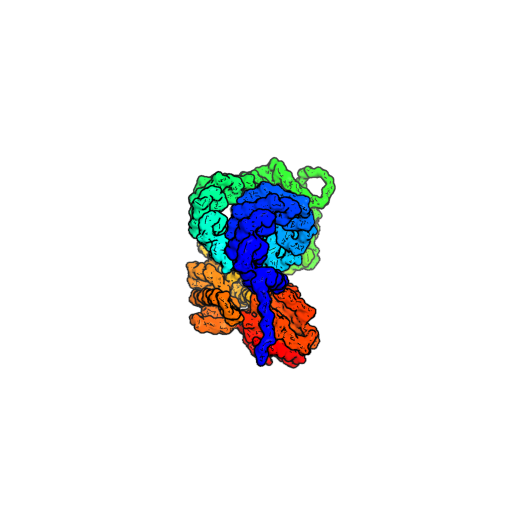5 40.564 -63.417 1.00 96.25 104 ARG A O 1
ATOM 835 N N . LYS A 1 105 ? 33.108 39.562 -62.883 1.00 94.81 105 LYS A N 1
ATOM 836 C CA . LYS A 1 105 ? 33.674 39.616 -64.240 1.00 94.81 105 LYS A CA 1
ATOM 837 C C . LYS A 1 105 ? 32.901 38.750 -65.233 1.00 94.81 105 LYS A C 1
ATOM 839 O O . LYS A 1 105 ? 32.637 39.212 -66.339 1.00 94.81 105 LYS A O 1
ATOM 844 N N . ALA A 1 106 ? 32.484 37.544 -64.848 1.00 94.38 106 ALA A N 1
ATOM 845 C CA . ALA A 1 106 ? 31.641 36.700 -65.699 1.00 94.38 106 ALA A CA 1
ATOM 846 C C . ALA A 1 106 ? 30.299 37.380 -66.042 1.00 94.38 106 ALA A C 1
ATOM 848 O O . ALA A 1 106 ? 29.904 37.400 -67.209 1.00 94.38 106 ALA A O 1
ATOM 849 N N . VAL A 1 107 ? 29.649 38.002 -65.050 1.00 95.75 107 VAL A N 1
ATOM 850 C CA . VAL A 1 107 ? 28.400 38.765 -65.226 1.00 95.75 107 VAL A CA 1
ATOM 851 C C . VAL A 1 107 ? 28.599 40.019 -66.085 1.00 95.75 107 VAL A C 1
ATOM 853 O O . VAL A 1 107 ? 27.757 40.314 -66.927 1.00 95.75 107 VAL A O 1
ATOM 856 N N . GLU A 1 108 ? 29.705 40.750 -65.912 1.00 94.69 108 GLU A N 1
ATOM 857 C CA . GLU A 1 108 ? 30.031 41.941 -66.716 1.00 94.69 108 GLU A CA 1
ATOM 858 C C . GLU A 1 108 ? 30.182 41.599 -68.208 1.00 94.69 108 GLU A C 1
ATOM 860 O O . GLU A 1 108 ? 29.728 42.351 -69.070 1.00 94.69 108 GLU A O 1
ATOM 865 N N . ILE A 1 109 ? 30.794 40.451 -68.513 1.00 93.25 109 ILE A N 1
ATOM 866 C CA . ILE A 1 109 ? 31.051 39.992 -69.885 1.00 93.25 109 ILE A CA 1
ATOM 867 C C . ILE A 1 109 ? 29.779 39.442 -70.544 1.00 93.25 109 ILE A C 1
ATOM 869 O O . ILE A 1 109 ? 29.557 39.675 -71.734 1.00 93.25 109 ILE A O 1
ATOM 873 N N . TYR A 1 110 ? 28.956 38.696 -69.801 1.00 92.50 110 TYR A N 1
ATOM 874 C CA . TYR A 1 110 ? 27.739 38.075 -70.326 1.00 92.50 110 TYR A CA 1
ATOM 875 C C . TYR A 1 110 ? 26.566 38.214 -69.332 1.00 92.50 110 TYR A C 1
ATOM 877 O O . TYR A 1 110 ? 26.278 37.290 -68.568 1.00 92.50 110 TYR A O 1
ATOM 885 N N . PRO A 1 111 ? 25.876 39.373 -69.327 1.00 91.88 111 PRO A N 1
ATOM 886 C CA . PRO A 1 111 ? 24.907 39.730 -68.287 1.00 91.88 111 PRO A CA 1
ATOM 887 C C . PRO A 1 111 ? 23.535 39.052 -68.407 1.00 91.88 111 PRO A C 1
ATOM 889 O O . PRO A 1 111 ? 22.746 39.146 -67.468 1.00 91.88 111 PRO A O 1
ATOM 892 N N . ASP A 1 112 ? 23.227 38.382 -69.518 1.00 92.50 112 ASP A N 1
ATOM 893 C CA . ASP A 1 112 ? 21.912 37.766 -69.766 1.00 92.50 112 ASP A CA 1
ATOM 894 C C . ASP A 1 112 ? 21.900 36.248 -69.509 1.00 92.50 112 ASP A C 1
ATOM 896 O O . ASP A 1 112 ? 21.062 35.519 -70.035 1.00 92.50 112 ASP A O 1
ATOM 900 N N . PHE A 1 113 ? 22.825 35.756 -68.679 1.00 92.31 113 PHE A N 1
ATOM 901 C CA . PHE A 1 113 ? 22.884 34.355 -68.261 1.00 92.31 113 PHE A CA 1
ATOM 902 C C . PHE A 1 113 ? 22.622 34.216 -66.770 1.00 92.31 113 PHE A C 1
ATOM 904 O O . PHE A 1 113 ? 23.392 34.704 -65.941 1.00 92.31 113 PHE A O 1
ATOM 911 N N . TYR A 1 114 ? 21.518 33.555 -66.427 1.00 93.56 114 TYR A N 1
ATOM 912 C CA . TYR A 1 114 ? 21.040 33.504 -65.049 1.00 93.56 114 TYR A CA 1
ATOM 913 C C . TYR A 1 114 ? 22.025 32.796 -64.101 1.00 93.56 114 TYR A C 1
ATOM 915 O O . TYR A 1 114 ? 22.166 33.232 -62.960 1.00 93.56 114 TYR A O 1
ATOM 923 N N . GLU A 1 115 ? 22.745 31.761 -64.560 1.00 93.12 115 GLU A N 1
ATOM 924 C CA . GLU A 1 115 ? 23.678 30.989 -63.720 1.00 93.12 115 GLU A CA 1
ATOM 925 C C . GLU A 1 115 ? 24.818 31.863 -63.188 1.00 93.12 115 GLU A C 1
ATOM 927 O O . GLU A 1 115 ? 25.187 31.738 -62.025 1.00 93.12 115 GLU A O 1
ATOM 932 N N . PHE A 1 116 ? 25.320 32.818 -63.982 1.00 94.75 116 PHE A N 1
ATOM 933 C CA . PHE A 1 116 ? 26.377 33.730 -63.530 1.00 94.75 116 PHE A CA 1
ATOM 934 C C . PHE A 1 116 ? 25.879 34.674 -62.432 1.00 94.75 116 PHE A C 1
ATOM 936 O O . PHE A 1 116 ? 26.584 34.897 -61.448 1.00 94.75 116 PHE A O 1
ATOM 943 N N . HIS A 1 117 ? 24.649 35.184 -62.555 1.00 95.31 117 HIS A N 1
ATOM 944 C CA . HIS A 1 117 ? 24.010 35.977 -61.496 1.00 95.31 117 HIS A CA 1
ATOM 945 C C . HIS A 1 117 ? 23.699 35.138 -60.254 1.00 95.31 117 HIS A C 1
ATOM 947 O O . HIS A 1 117 ? 23.834 35.636 -59.138 1.00 95.31 117 HIS A O 1
ATOM 953 N N . ASN A 1 118 ? 23.323 33.869 -60.430 1.00 95.44 118 ASN A N 1
ATOM 954 C CA . ASN A 1 118 ? 23.079 32.932 -59.337 1.00 95.44 118 ASN A CA 1
ATOM 955 C C . ASN A 1 118 ? 24.363 32.622 -58.551 1.00 95.44 118 ASN A C 1
ATOM 957 O O . ASN A 1 118 ? 24.362 32.733 -57.326 1.00 95.44 118 ASN A O 1
ATOM 961 N N . SER A 1 119 ? 25.464 32.300 -59.238 1.00 95.25 119 SER A N 1
ATOM 962 C CA . SER A 1 119 ? 26.771 32.045 -58.618 1.00 95.25 119 SER A CA 1
ATOM 963 C C . SER A 1 119 ? 27.340 33.299 -57.950 1.00 95.25 119 SER A C 1
ATOM 965 O O . SER A 1 119 ? 27.809 33.228 -56.814 1.00 95.25 119 SER A O 1
ATOM 967 N N . LEU A 1 120 ? 27.205 34.475 -58.583 1.00 95.94 120 LEU A N 1
ATOM 968 C CA . LEU A 1 120 ? 27.561 35.754 -57.961 1.00 95.94 120 LEU A CA 1
ATOM 969 C C . LEU A 1 120 ? 26.741 36.010 -56.689 1.00 95.94 120 LEU A C 1
ATOM 971 O O . LEU A 1 120 ? 27.305 36.342 -55.650 1.00 95.94 120 LEU A O 1
ATOM 975 N N . GLY A 1 121 ? 25.421 35.824 -56.755 1.00 95.75 121 GLY A N 1
ATOM 976 C CA . GLY A 1 121 ? 24.523 35.985 -55.616 1.00 95.75 121 GLY A CA 1
ATOM 977 C C . GLY A 1 121 ? 24.870 35.053 -54.455 1.00 95.75 121 GLY A C 1
ATOM 978 O O . GLY A 1 121 ? 25.009 35.504 -53.321 1.00 95.75 121 GLY A O 1
ATOM 979 N N . LYS A 1 122 ? 25.110 33.768 -54.734 1.00 95.75 122 LYS A N 1
ATOM 980 C CA . LYS A 1 122 ? 25.568 32.791 -53.736 1.00 95.75 122 LYS A CA 1
ATOM 981 C C . LYS A 1 122 ? 26.893 33.215 -53.089 1.00 95.75 122 LYS A C 1
ATOM 983 O O . LYS A 1 122 ? 26.992 33.218 -51.862 1.00 95.75 122 LYS A O 1
ATOM 988 N N . GLY A 1 123 ? 27.883 33.616 -53.890 1.00 93.62 123 GLY A N 1
ATOM 989 C CA . GLY A 1 123 ? 29.178 34.090 -53.393 1.00 93.62 123 GLY A CA 1
ATOM 990 C C . GLY A 1 123 ? 29.052 35.327 -52.495 1.00 93.62 123 GLY A C 1
ATOM 991 O O . GLY A 1 123 ? 29.613 35.355 -51.400 1.00 93.62 123 GLY A O 1
ATOM 992 N N . LEU A 1 124 ? 28.246 36.314 -52.904 1.00 94.75 124 LEU A N 1
ATOM 993 C CA . LEU A 1 124 ? 27.949 37.516 -52.113 1.00 94.75 124 LEU A CA 1
ATOM 994 C C . LEU A 1 124 ? 27.230 37.179 -50.801 1.00 94.75 124 LEU A C 1
ATOM 996 O O . LEU A 1 124 ? 27.544 37.761 -49.760 1.00 94.75 124 LEU A O 1
ATOM 1000 N N . CYS A 1 125 ? 26.303 36.214 -50.826 1.00 93.69 125 CYS A N 1
ATOM 1001 C CA . CYS A 1 125 ? 25.651 35.710 -49.622 1.00 93.69 125 CYS A CA 1
ATOM 1002 C C . CYS A 1 125 ? 26.694 35.147 -48.651 1.00 93.69 125 CYS A C 1
ATOM 1004 O O . CYS A 1 125 ? 26.754 35.579 -47.500 1.00 93.69 125 CYS A O 1
ATOM 1006 N N . LEU A 1 126 ? 27.574 34.249 -49.107 1.00 91.06 126 LEU A N 1
ATOM 1007 C CA . LEU A 1 126 ? 28.643 33.669 -48.282 1.00 91.06 126 LEU A CA 1
ATOM 1008 C C . LEU A 1 126 ? 29.583 34.741 -47.700 1.00 91.06 126 LEU A C 1
ATOM 1010 O O . LEU A 1 126 ? 29.936 34.655 -46.526 1.00 91.06 126 LEU A O 1
ATOM 1014 N N . GLN A 1 127 ? 29.897 35.792 -48.464 1.00 90.56 127 GLN A N 1
ATOM 1015 C CA . GLN A 1 127 ? 30.701 36.940 -48.017 1.00 90.56 127 GLN A CA 1
ATOM 1016 C C . GLN A 1 127 ? 29.965 37.865 -47.018 1.00 90.56 127 GLN A C 1
ATOM 1018 O O . GLN A 1 127 ? 30.573 38.744 -46.413 1.00 90.56 127 GLN A O 1
ATOM 1023 N N . GLY A 1 128 ? 28.651 37.694 -46.835 1.00 90.12 128 GLY A N 1
ATOM 1024 C CA . GLY A 1 128 ? 27.817 38.537 -45.971 1.00 90.12 128 GLY A CA 1
ATOM 1025 C C . GLY A 1 128 ? 27.319 39.833 -46.625 1.00 90.12 128 GLY A C 1
ATOM 1026 O O . GLY A 1 128 ? 26.700 40.651 -45.948 1.00 90.12 128 GLY A O 1
ATOM 1027 N N . GLN A 1 129 ? 27.529 40.022 -47.933 1.00 94.50 129 GLN A N 1
ATOM 1028 C CA . GLN A 1 129 ? 26.992 41.147 -48.713 1.00 94.50 129 GLN A CA 1
ATOM 1029 C C . GLN A 1 129 ? 25.543 40.855 -49.139 1.00 94.50 129 GLN A C 1
ATOM 1031 O O . GLN A 1 129 ? 25.232 40.638 -50.311 1.00 94.50 129 GLN A O 1
ATOM 1036 N N . LEU A 1 130 ? 24.645 40.793 -48.153 1.00 93.94 130 LEU A N 1
ATOM 1037 C CA . LEU A 1 130 ? 23.310 40.211 -48.315 1.00 93.94 130 LEU A CA 1
ATOM 1038 C C . LEU A 1 130 ? 22.380 41.014 -49.246 1.00 93.94 130 LEU A C 1
ATOM 1040 O O . LEU A 1 130 ? 21.661 40.413 -50.042 1.00 93.94 130 LEU A O 1
ATOM 1044 N N . ASP A 1 131 ? 22.407 42.349 -49.207 1.00 93.19 131 ASP A N 1
ATOM 1045 C CA . ASP A 1 131 ? 21.550 43.182 -50.069 1.00 93.19 131 ASP A CA 1
ATOM 1046 C C . ASP A 1 131 ? 21.918 43.066 -51.557 1.00 93.19 131 ASP 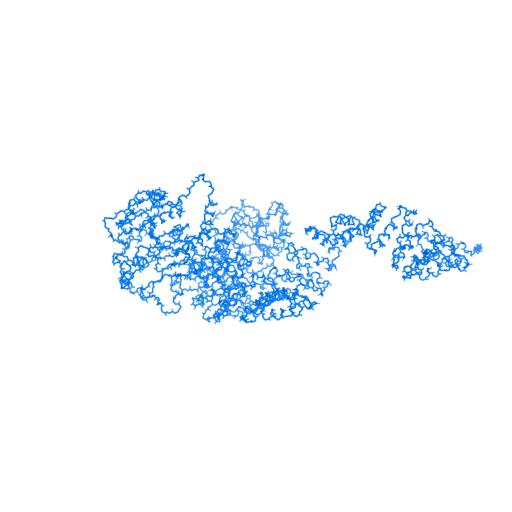A C 1
ATOM 1048 O O . ASP A 1 131 ? 21.044 42.948 -52.422 1.00 93.19 131 ASP A O 1
ATOM 1052 N N . GLU A 1 132 ? 23.218 43.047 -51.867 1.00 94.38 132 GLU A N 1
ATOM 1053 C CA . GLU A 1 132 ? 23.706 42.854 -53.238 1.00 94.38 132 GLU A CA 1
ATOM 1054 C C . GLU A 1 132 ? 23.414 41.428 -53.719 1.00 94.38 132 GLU A C 1
ATOM 1056 O O . GLU A 1 132 ? 22.928 41.244 -54.834 1.00 94.38 132 GLU A O 1
ATOM 1061 N N . SER A 1 133 ? 23.593 40.431 -52.842 1.00 96.38 133 SER A N 1
ATOM 1062 C CA . SER A 1 133 ? 23.191 39.044 -53.092 1.00 96.38 133 SER A CA 1
ATOM 1063 C C . SER A 1 133 ? 21.720 38.942 -53.507 1.00 96.38 133 SER A C 1
ATOM 1065 O O . SER A 1 133 ? 21.409 38.354 -54.543 1.00 96.38 133 SER A O 1
ATOM 1067 N N . VAL A 1 134 ? 20.801 39.554 -52.748 1.00 96.62 134 VAL A N 1
ATOM 1068 C CA . VAL A 1 134 ? 19.363 39.563 -53.074 1.00 96.62 134 VAL A CA 1
ATOM 1069 C C . VAL A 1 134 ? 19.104 40.194 -54.445 1.00 96.62 134 VAL A C 1
ATOM 1071 O O . VAL A 1 134 ? 18.294 39.672 -55.213 1.00 96.62 134 VAL A O 1
ATOM 1074 N N . SER A 1 135 ? 19.791 41.291 -54.776 1.00 95.38 135 SER A N 1
ATOM 1075 C CA . SER A 1 135 ? 19.668 41.951 -56.083 1.00 95.38 135 SER A CA 1
ATOM 1076 C C . SER A 1 135 ? 20.098 41.029 -57.233 1.00 95.38 135 SER A C 1
ATOM 1078 O O . SER A 1 135 ? 19.338 40.832 -58.186 1.00 95.38 135 SER A O 1
ATOM 1080 N N . CYS A 1 136 ? 21.269 40.393 -57.113 1.00 94.88 136 CYS A N 1
ATOM 1081 C CA . CYS A 1 136 ? 21.786 39.445 -58.103 1.00 94.88 136 CYS A CA 1
ATOM 1082 C C . CYS A 1 136 ? 20.866 38.229 -58.273 1.00 94.88 136 CYS A C 1
ATOM 1084 O O . CYS A 1 136 ? 20.555 37.839 -59.396 1.00 94.88 136 CYS A O 1
ATOM 1086 N N . LEU A 1 137 ? 20.353 37.669 -57.178 1.00 96.81 137 LEU A N 1
ATOM 1087 C CA . LEU A 1 137 ? 19.470 36.500 -57.219 1.00 96.81 137 LEU A CA 1
ATOM 1088 C C . LEU A 1 137 ? 18.096 36.827 -57.814 1.00 96.81 137 LEU A C 1
ATOM 1090 O O . LEU A 1 137 ? 17.573 36.054 -58.613 1.00 96.81 137 LEU A O 1
ATOM 1094 N N . ARG A 1 138 ? 17.537 38.010 -57.526 1.00 96.56 138 ARG A N 1
ATOM 1095 C CA . ARG A 1 138 ? 16.320 38.495 -58.202 1.00 96.56 138 ARG A CA 1
ATOM 1096 C C . ARG A 1 138 ? 16.550 38.713 -59.695 1.00 96.56 138 ARG A C 1
ATOM 1098 O O . ARG A 1 138 ? 15.654 38.431 -60.488 1.00 96.56 138 ARG A O 1
ATOM 1105 N N . ARG A 1 139 ? 17.739 39.178 -60.096 1.00 95.31 139 ARG A N 1
ATOM 1106 C CA . ARG A 1 139 ? 18.104 39.279 -61.515 1.00 95.31 139 ARG A CA 1
ATOM 1107 C C . ARG A 1 139 ? 18.212 37.901 -62.166 1.00 95.31 139 ARG A C 1
ATOM 1109 O O . ARG A 1 139 ? 17.700 37.751 -63.269 1.00 95.31 139 ARG A O 1
ATOM 1116 N N . ALA A 1 140 ? 18.797 36.910 -61.491 1.00 94.81 140 ALA A N 1
ATOM 1117 C CA . ALA A 1 140 ? 18.828 35.528 -61.972 1.00 94.81 140 ALA A CA 1
ATOM 1118 C C . ALA A 1 140 ? 17.406 34.976 -62.193 1.00 94.81 140 ALA A C 1
ATOM 1120 O O . ALA A 1 140 ? 17.114 34.488 -63.278 1.00 94.81 140 ALA A O 1
ATOM 1121 N N . ILE A 1 141 ? 16.496 35.163 -61.229 1.00 95.88 141 ILE A N 1
ATOM 1122 C CA . ILE A 1 141 ? 15.079 34.763 -61.347 1.00 95.88 141 ILE A CA 1
ATOM 1123 C C . ILE A 1 141 ? 14.370 35.483 -62.506 1.00 95.88 141 ILE A C 1
ATOM 1125 O O . ILE A 1 141 ? 13.554 34.893 -63.205 1.00 95.88 141 ILE A O 1
ATOM 1129 N N . ALA A 1 142 ? 14.664 36.768 -62.724 1.00 94.88 142 ALA A N 1
ATOM 1130 C CA . ALA A 1 142 ? 14.076 37.527 -63.828 1.00 94.88 142 ALA A CA 1
ATOM 1131 C C . ALA A 1 142 ? 14.579 37.073 -65.211 1.00 94.88 142 ALA A C 1
ATOM 1133 O O . ALA A 1 142 ? 13.900 37.317 -66.207 1.00 94.88 142 ALA A O 1
ATOM 1134 N N . LEU A 1 143 ? 15.770 36.469 -65.277 1.00 92.69 143 LEU A N 1
ATOM 1135 C CA . LEU A 1 143 ? 16.348 35.909 -66.500 1.00 92.69 143 LEU A CA 1
ATOM 1136 C C . LEU A 1 143 ? 15.843 34.486 -66.774 1.00 92.69 143 LEU A C 1
ATOM 1138 O O . LEU A 1 143 ? 15.628 34.146 -67.934 1.00 92.69 143 LEU A O 1
ATOM 1142 N N . ASP A 1 144 ? 15.632 33.684 -65.728 1.00 91.81 144 ASP A N 1
ATOM 1143 C CA . ASP A 1 144 ? 15.013 32.361 -65.815 1.00 91.81 144 ASP A CA 1
ATOM 1144 C C . ASP A 1 144 ? 14.171 32.060 -64.563 1.00 91.81 144 ASP A C 1
ATOM 1146 O O . ASP A 1 144 ? 14.700 31.801 -63.478 1.00 91.81 144 ASP A O 1
ATOM 1150 N N . SER A 1 145 ? 12.845 32.085 -64.721 1.00 91.31 145 SER A N 1
ATOM 1151 C CA . SER A 1 145 ? 11.884 31.822 -63.644 1.00 91.31 145 SER A CA 1
ATOM 1152 C C . SER A 1 145 ? 11.580 30.339 -63.428 1.00 91.31 145 SER A C 1
ATOM 1154 O O . SER A 1 145 ? 10.853 30.006 -62.490 1.00 91.31 145 SER A O 1
ATOM 1156 N N . GLU A 1 146 ? 12.083 29.456 -64.295 1.00 91.62 146 GLU A N 1
ATOM 1157 C CA . GLU A 1 146 ? 11.841 28.010 -64.224 1.00 91.62 146 GLU A CA 1
ATOM 1158 C C . GLU A 1 146 ? 12.979 27.263 -63.506 1.00 91.62 146 GLU A C 1
ATOM 1160 O O . GLU A 1 146 ? 12.854 26.080 -63.190 1.00 91.62 146 GLU A O 1
ATOM 1165 N N . SER A 1 147 ? 14.078 27.951 -63.183 1.00 89.88 147 SER A N 1
ATOM 1166 C CA . SER A 1 147 ? 15.180 27.388 -62.401 1.00 89.88 147 SER A CA 1
ATOM 1167 C C . SER A 1 147 ? 14.918 27.495 -60.896 1.00 89.88 147 SER A C 1
ATOM 1169 O O . SER A 1 147 ? 14.690 28.581 -60.366 1.00 89.88 147 SER A O 1
ATOM 1171 N N . ALA A 1 148 ? 14.994 26.373 -60.171 1.00 91.19 148 ALA A N 1
ATOM 1172 C CA . ALA A 1 148 ? 14.785 26.346 -58.719 1.00 91.19 148 ALA A CA 1
ATOM 1173 C C . ALA A 1 148 ? 15.964 26.950 -57.923 1.00 91.19 148 ALA A C 1
ATOM 1175 O O . ALA A 1 148 ? 15.753 27.535 -56.859 1.00 91.19 148 ALA A O 1
ATOM 1176 N N . LEU A 1 149 ? 17.202 26.841 -58.429 1.00 91.25 149 LEU A N 1
ATOM 1177 C CA . LEU A 1 149 ? 18.432 27.211 -57.706 1.00 91.25 149 LEU A CA 1
ATOM 1178 C C . LEU A 1 149 ? 18.477 28.689 -57.256 1.00 91.25 149 LEU A C 1
ATOM 1180 O O . LEU A 1 149 ? 18.797 28.933 -56.088 1.00 91.25 149 LEU A O 1
ATOM 1184 N N . PRO A 1 150 ? 18.112 29.681 -58.096 1.00 94.25 150 PRO A N 1
ATOM 1185 C CA . PRO A 1 150 ? 18.060 31.080 -57.671 1.00 94.25 150 PRO A CA 1
ATOM 1186 C C . PRO A 1 150 ? 17.089 31.338 -56.517 1.00 94.25 150 PRO A C 1
ATOM 1188 O O . PRO A 1 150 ? 17.405 32.119 -55.621 1.00 94.25 150 PRO A O 1
ATOM 1191 N N . TYR A 1 151 ? 15.936 30.660 -56.490 1.00 95.75 151 TYR A N 1
ATOM 1192 C CA . TYR A 1 151 ? 14.972 30.781 -55.392 1.00 95.75 151 TYR A CA 1
ATOM 1193 C C . TYR A 1 151 ? 15.520 30.202 -54.078 1.00 95.75 151 TYR A C 1
ATOM 1195 O O . TYR A 1 151 ? 15.319 30.796 -53.019 1.00 95.75 151 TYR A O 1
ATOM 1203 N N . GLN A 1 152 ? 16.261 29.089 -54.136 1.00 94.25 152 GLN A N 1
ATOM 1204 C CA . GLN A 1 152 ? 16.912 28.493 -52.960 1.00 94.25 152 GLN A CA 1
ATOM 1205 C C . GLN A 1 152 ? 18.004 29.397 -52.376 1.00 94.25 152 GLN A C 1
ATOM 1207 O O . GLN A 1 152 ? 18.066 29.606 -51.165 1.00 94.25 152 GLN A O 1
ATOM 1212 N N . ASN A 1 153 ? 18.862 29.953 -53.234 1.00 94.50 153 ASN A N 1
ATOM 1213 C CA . ASN A 1 153 ? 19.908 30.879 -52.804 1.00 94.50 153 ASN A CA 1
ATOM 1214 C C . ASN A 1 153 ? 19.306 32.199 -52.293 1.00 94.50 153 ASN A C 1
ATOM 1216 O O . ASN A 1 153 ? 19.844 32.807 -51.366 1.00 94.50 153 ASN A O 1
ATOM 1220 N N . LEU A 1 154 ? 18.170 32.634 -52.859 1.00 95.44 154 LEU A N 1
ATOM 1221 C CA . LEU A 1 154 ? 17.454 33.825 -52.400 1.00 95.44 154 LEU A CA 1
ATOM 1222 C C . LEU A 1 154 ? 16.847 33.620 -51.010 1.00 95.44 154 LEU A C 1
ATOM 1224 O O . LEU A 1 154 ? 16.928 34.534 -50.191 1.00 95.44 154 LEU A O 1
ATOM 1228 N N . TRP A 1 155 ? 16.313 32.428 -50.717 1.00 94.38 155 TRP A N 1
ATOM 1229 C CA . TRP A 1 155 ? 15.909 32.048 -49.360 1.00 94.38 155 TRP A CA 1
ATOM 1230 C C . TRP A 1 155 ? 17.049 32.249 -48.357 1.00 94.38 155 TRP A C 1
ATOM 1232 O O . TRP A 1 155 ? 16.859 32.945 -47.365 1.00 94.38 155 TRP A O 1
ATOM 1242 N N . GLU A 1 156 ? 18.235 31.703 -48.634 1.00 92.88 156 GLU A N 1
ATOM 1243 C CA . GLU A 1 156 ? 19.384 31.775 -47.721 1.00 92.88 156 GLU A CA 1
ATOM 1244 C C . GLU A 1 156 ? 19.786 33.232 -47.423 1.00 92.88 156 GLU A C 1
ATOM 1246 O O . GLU A 1 156 ? 20.008 33.615 -46.272 1.00 92.88 156 GLU A O 1
ATOM 1251 N N . ALA A 1 157 ? 19.818 34.077 -48.459 1.00 94.38 157 ALA A N 1
ATOM 1252 C CA . ALA A 1 157 ? 20.132 35.495 -48.312 1.00 94.38 157 ALA A CA 1
ATOM 1253 C C . ALA A 1 157 ? 19.053 36.259 -47.519 1.00 94.38 157 ALA A C 1
ATOM 1255 O O . ALA A 1 157 ? 19.382 37.072 -46.652 1.00 94.38 157 ALA A O 1
ATOM 1256 N N . LEU A 1 158 ? 17.768 35.992 -47.782 1.00 94.88 158 LEU A N 1
ATOM 1257 C CA . LEU A 1 158 ? 16.645 36.631 -47.087 1.00 94.88 158 LEU A CA 1
ATOM 1258 C C . LEU A 1 158 ? 16.528 36.181 -45.625 1.00 94.88 158 LEU A C 1
ATOM 1260 O O . LEU A 1 158 ? 16.280 37.018 -44.756 1.00 94.88 158 LEU A O 1
ATOM 1264 N N . ALA A 1 159 ? 16.762 34.899 -45.336 1.00 91.19 159 ALA A N 1
ATOM 1265 C CA . ALA A 1 159 ? 16.769 34.356 -43.981 1.00 91.19 159 ALA A CA 1
ATOM 1266 C C . ALA A 1 159 ? 17.849 35.028 -43.119 1.00 91.19 159 ALA A C 1
ATOM 1268 O O . ALA A 1 159 ? 17.565 35.468 -42.005 1.00 91.19 159 ALA A O 1
ATOM 1269 N N . ARG A 1 160 ? 19.061 35.220 -43.663 1.00 91.94 160 ARG A N 1
ATOM 1270 C CA . ARG A 1 160 ? 20.156 35.934 -42.978 1.00 91.94 160 ARG A CA 1
ATOM 1271 C C . ARG A 1 160 ? 19.898 37.433 -42.790 1.00 91.94 160 ARG A C 1
ATOM 1273 O O . ARG A 1 160 ? 20.448 38.021 -41.864 1.00 91.94 160 ARG A O 1
ATOM 1280 N N . LEU A 1 161 ? 19.052 38.042 -43.624 1.00 92.50 161 LEU A N 1
ATOM 1281 C CA . LEU A 1 161 ? 18.552 39.415 -43.449 1.00 92.50 161 LEU A CA 1
ATOM 1282 C C . LEU A 1 161 ? 17.380 39.517 -42.455 1.00 92.50 161 LEU A C 1
ATOM 1284 O O . LEU A 1 161 ? 16.902 40.620 -42.195 1.00 92.50 161 LEU A O 1
ATOM 1288 N N . GLY A 1 162 ? 16.874 38.393 -41.936 1.00 90.12 162 GLY A N 1
ATOM 1289 C CA . GLY A 1 162 ? 15.683 38.349 -41.082 1.00 90.12 162 GLY A CA 1
ATOM 1290 C C . GLY A 1 162 ? 14.353 38.495 -41.836 1.00 90.12 162 GLY A C 1
ATOM 1291 O O . GLY A 1 162 ? 13.298 38.556 -41.209 1.00 90.12 162 GLY A O 1
ATOM 1292 N N . ARG A 1 163 ? 14.361 38.516 -43.176 1.00 93.75 163 ARG A N 1
ATOM 1293 C CA . ARG A 1 163 ? 13.163 38.606 -44.038 1.00 93.75 163 ARG A CA 1
ATOM 1294 C C . ARG A 1 163 ? 12.594 37.214 -44.323 1.00 93.75 163 ARG A C 1
ATOM 1296 O O . ARG A 1 163 ? 12.492 36.788 -45.472 1.00 93.75 163 ARG A O 1
ATOM 1303 N N . VAL A 1 164 ? 12.260 36.493 -43.254 1.00 91.81 164 VAL A N 1
ATOM 1304 C CA . VAL A 1 164 ? 11.912 35.062 -43.301 1.00 91.81 164 VAL A CA 1
ATOM 1305 C C . VAL A 1 164 ? 10.652 34.793 -44.130 1.00 91.81 164 VAL A C 1
ATOM 1307 O O . VAL A 1 164 ? 10.650 33.844 -44.907 1.00 91.81 164 VAL A O 1
ATOM 1310 N N . ASP A 1 165 ? 9.620 35.638 -44.046 1.00 90.50 165 ASP A N 1
ATOM 1311 C CA . ASP A 1 165 ? 8.360 35.432 -44.782 1.00 90.50 165 ASP A CA 1
ATOM 1312 C C . ASP A 1 165 ? 8.547 35.464 -46.307 1.00 90.50 165 ASP A C 1
ATOM 1314 O O . ASP A 1 165 ? 8.159 34.524 -46.998 1.00 90.50 165 ASP A O 1
ATOM 1318 N N . GLU A 1 166 ? 9.235 36.487 -46.828 1.00 93.12 166 GLU A N 1
ATOM 1319 C CA . GLU A 1 166 ? 9.580 36.564 -48.258 1.00 93.12 166 GLU A CA 1
ATOM 1320 C C . GLU A 1 166 ? 10.461 35.387 -48.695 1.00 93.12 166 GLU A C 1
ATOM 1322 O O . GLU A 1 166 ? 10.366 34.891 -49.819 1.00 93.12 166 GLU A O 1
ATOM 1327 N N . GLY A 1 167 ? 11.336 34.935 -47.800 1.00 93.25 167 GLY A N 1
ATOM 1328 C CA . GLY A 1 167 ? 12.172 33.776 -48.036 1.00 93.25 167 GLY A CA 1
ATOM 1329 C C . GLY A 1 167 ? 11.368 32.470 -48.142 1.00 93.25 167 GLY A C 1
ATOM 1330 O O . GLY A 1 167 ? 11.654 31.653 -49.018 1.00 93.25 167 GLY A O 1
ATOM 1331 N N . MET A 1 168 ? 10.366 32.262 -47.286 1.00 94.38 168 MET A N 1
ATOM 1332 C CA . MET A 1 168 ? 9.517 31.066 -47.331 1.00 94.38 168 MET A CA 1
ATOM 1333 C C . MET A 1 168 ? 8.721 30.986 -48.636 1.00 94.38 168 MET A C 1
ATOM 1335 O O . MET A 1 168 ? 8.557 29.895 -49.181 1.00 94.38 168 MET A O 1
ATOM 1339 N N . ASP A 1 169 ? 8.292 32.121 -49.190 1.00 94.06 169 ASP A N 1
ATOM 1340 C CA . ASP A 1 169 ? 7.659 32.160 -50.513 1.00 94.06 169 ASP A CA 1
ATOM 1341 C C . ASP A 1 169 ? 8.628 31.727 -51.622 1.00 94.06 169 ASP A C 1
ATOM 1343 O O . ASP A 1 169 ? 8.245 30.987 -52.533 1.00 94.06 169 ASP A O 1
ATOM 1347 N N . CYS A 1 170 ? 9.909 32.096 -51.508 1.00 94.06 170 CYS A N 1
ATOM 1348 C CA . CYS A 1 170 ? 10.952 31.601 -52.409 1.00 94.06 170 CYS A CA 1
ATOM 1349 C C . CYS A 1 170 ? 11.136 30.080 -52.275 1.00 94.06 170 CYS A C 1
ATOM 1351 O O . CYS A 1 170 ? 11.237 29.392 -53.289 1.00 94.06 170 CYS A O 1
ATOM 1353 N N . LEU A 1 171 ? 11.118 29.530 -51.054 1.00 94.88 171 LEU A N 1
ATOM 1354 C CA . LEU A 1 171 ? 11.176 28.078 -50.837 1.00 94.88 171 LEU A CA 1
ATOM 1355 C C . LEU A 1 171 ? 9.964 27.347 -51.421 1.00 94.88 171 LEU A C 1
ATOM 1357 O O . LEU A 1 171 ? 10.143 26.324 -52.078 1.00 94.88 171 LEU A O 1
ATOM 1361 N N . ARG A 1 172 ? 8.744 27.870 -51.239 1.00 95.50 172 ARG A N 1
ATOM 1362 C CA . ARG A 1 172 ? 7.527 27.300 -51.844 1.00 95.50 172 ARG A CA 1
ATOM 1363 C C . ARG A 1 172 ? 7.647 27.252 -53.364 1.00 95.50 172 ARG A C 1
ATOM 1365 O O . ARG A 1 172 ? 7.391 26.209 -53.961 1.00 95.50 172 ARG A O 1
ATOM 1372 N N . ARG A 1 173 ? 8.128 28.335 -53.985 1.00 94.62 173 ARG A N 1
ATOM 1373 C CA . ARG A 1 173 ? 8.353 28.366 -55.434 1.00 94.62 173 ARG A CA 1
ATOM 1374 C C . ARG A 1 173 ? 9.448 27.394 -55.880 1.00 94.62 173 ARG A C 1
ATOM 1376 O O . ARG A 1 173 ? 9.277 26.712 -56.885 1.00 94.62 173 ARG A O 1
ATOM 1383 N N . ALA A 1 174 ? 10.539 27.274 -55.123 1.00 93.75 174 ALA A N 1
ATOM 1384 C CA . ALA A 1 174 ? 11.587 26.291 -55.399 1.00 93.75 174 ALA A CA 1
ATOM 1385 C C . ALA A 1 174 ? 11.056 24.844 -55.330 1.00 93.75 174 ALA A C 1
ATOM 1387 O O . ALA A 1 174 ? 11.422 24.024 -56.167 1.00 93.75 174 ALA A O 1
ATOM 1388 N N . ILE A 1 175 ? 10.162 24.547 -54.379 1.00 95.25 175 ILE A N 1
ATOM 1389 C CA . ILE A 1 175 ? 9.489 23.245 -54.243 1.00 95.25 175 ILE A CA 1
ATOM 1390 C C . ILE A 1 175 ? 8.559 22.962 -55.430 1.00 95.25 175 ILE A C 1
ATOM 1392 O O . ILE A 1 175 ? 8.534 21.839 -55.925 1.00 95.25 175 ILE A O 1
ATOM 1396 N N . GLU A 1 176 ? 7.804 23.956 -55.907 1.00 94.12 176 GLU A N 1
ATOM 1397 C CA . GLU A 1 176 ? 6.950 23.806 -57.097 1.00 94.12 176 GLU A CA 1
ATOM 1398 C C . GLU A 1 176 ? 7.762 23.444 -58.347 1.00 94.12 176 GLU A C 1
ATOM 1400 O O . GLU A 1 176 ? 7.326 22.617 -59.147 1.00 94.12 176 GLU A O 1
ATOM 1405 N N . LEU A 1 177 ? 8.943 24.050 -58.497 1.00 92.00 177 LEU A N 1
ATOM 1406 C CA . LEU A 1 177 ? 9.845 23.828 -59.629 1.00 92.00 177 LEU A CA 1
ATOM 1407 C C . LEU A 1 177 ? 10.638 22.515 -59.505 1.00 92.00 177 LEU A C 1
ATOM 1409 O O . LEU A 1 177 ? 10.931 21.880 -60.517 1.00 92.00 177 LEU A O 1
ATOM 1413 N N . ASN A 1 178 ? 10.967 22.082 -58.281 1.00 91.19 178 ASN A N 1
ATOM 1414 C CA . ASN A 1 178 ? 11.682 20.831 -58.017 1.00 91.19 178 ASN A CA 1
ATOM 1415 C C . ASN A 1 178 ? 11.087 20.045 -56.824 1.00 91.19 178 ASN A C 1
ATOM 1417 O O . ASN A 1 178 ? 11.664 20.025 -55.731 1.00 91.19 178 ASN A O 1
ATOM 1421 N N . PRO A 1 179 ? 9.961 19.329 -57.012 1.00 90.38 179 PRO A N 1
ATOM 1422 C CA . PRO A 1 179 ? 9.256 18.650 -55.919 1.00 90.38 179 PRO A CA 1
ATOM 1423 C C . PRO A 1 179 ? 9.976 17.401 -55.381 1.00 90.38 179 PRO A C 1
ATOM 1425 O O . PRO A 1 179 ? 9.548 16.828 -54.382 1.00 90.38 179 PRO A O 1
ATOM 1428 N N . GLY A 1 180 ? 11.049 16.942 -56.036 1.00 89.56 180 GLY A N 1
ATOM 1429 C CA . GLY A 1 180 ? 11.828 15.774 -55.606 1.00 89.56 180 GLY A CA 1
ATOM 1430 C C . GLY A 1 180 ? 12.893 16.075 -54.546 1.00 89.56 180 GLY A C 1
ATOM 1431 O O . GLY A 1 180 ? 13.526 15.153 -54.033 1.00 89.56 180 GLY A O 1
ATOM 1432 N N . GLU A 1 181 ? 13.119 17.346 -54.210 1.00 89.12 181 GLU A N 1
ATOM 1433 C CA . GLU A 1 181 ? 14.244 17.766 -53.376 1.00 89.12 181 GLU A CA 1
ATOM 1434 C C . GLU A 1 181 ? 13.856 17.901 -51.895 1.00 89.12 181 GLU A C 1
ATOM 1436 O O . GLU A 1 181 ? 13.404 18.946 -51.428 1.00 89.12 181 GLU A O 1
ATOM 1441 N N . GLY A 1 182 ? 14.062 16.826 -51.126 1.00 88.81 182 GLY A N 1
ATOM 1442 C CA . GLY A 1 182 ? 13.678 16.754 -49.707 1.00 88.81 182 GLY A CA 1
ATOM 1443 C C . GLY A 1 182 ? 14.272 17.841 -48.796 1.00 88.81 182 GLY A C 1
ATOM 1444 O O . GLY A 1 182 ? 13.643 18.193 -47.800 1.00 88.81 182 GLY A O 1
ATOM 1445 N N . ASP A 1 183 ? 15.434 18.415 -49.133 1.00 90.69 183 ASP A N 1
ATOM 1446 C CA . ASP A 1 183 ? 16.064 19.479 -48.328 1.00 90.69 183 ASP A CA 1
ATOM 1447 C C . ASP A 1 183 ? 15.271 20.791 -48.352 1.00 90.69 183 ASP A C 1
ATOM 1449 O O . ASP A 1 183 ? 15.322 21.557 -47.390 1.00 90.69 183 ASP A O 1
ATOM 1453 N N . LEU A 1 184 ? 14.492 21.045 -49.408 1.00 92.62 184 LEU A N 1
ATOM 1454 C CA . LEU A 1 184 ? 13.638 22.232 -49.491 1.00 92.62 184 LEU A CA 1
ATOM 1455 C C . LEU A 1 184 ? 12.460 22.144 -48.528 1.00 92.62 184 LEU A C 1
ATOM 1457 O O . LEU A 1 184 ? 12.148 23.112 -47.835 1.00 92.62 184 LEU A O 1
ATOM 1461 N N . TYR A 1 185 ? 11.856 20.959 -48.436 1.00 95.69 185 TYR A N 1
ATOM 1462 C CA . TYR A 1 185 ? 10.796 20.665 -47.478 1.00 95.69 185 TYR A CA 1
ATOM 1463 C C . TYR A 1 185 ? 11.297 20.789 -46.033 1.00 95.69 185 TYR A C 1
ATOM 1465 O O . TYR A 1 185 ? 10.593 21.350 -45.197 1.00 95.69 185 TYR A O 1
ATOM 1473 N N . LEU A 1 186 ? 12.520 20.321 -45.749 1.00 94.88 186 LEU A N 1
ATOM 1474 C CA . LEU A 1 186 ? 13.167 20.478 -44.443 1.00 94.88 186 LEU A CA 1
ATOM 1475 C C . LEU A 1 186 ? 13.375 21.956 -44.081 1.00 94.88 186 LEU A C 1
ATOM 1477 O O . LEU A 1 186 ? 12.920 22.386 -43.025 1.00 94.88 186 LEU A O 1
ATOM 1481 N N . LYS A 1 187 ? 14.003 22.742 -44.967 1.00 94.31 187 LYS A N 1
ATOM 1482 C CA . LYS A 1 187 ? 14.262 24.174 -44.730 1.00 94.31 187 LYS A CA 1
ATOM 1483 C C . LYS A 1 187 ? 12.971 24.964 -44.497 1.00 94.31 187 LYS A C 1
ATOM 1485 O O . LYS A 1 187 ? 12.923 25.804 -43.602 1.00 94.31 187 LYS A O 1
ATOM 1490 N N . LEU A 1 188 ? 11.917 24.675 -45.267 1.00 95.25 188 LEU A N 1
ATOM 1491 C CA . LEU A 1 188 ? 10.616 25.325 -45.097 1.00 95.25 188 LEU A CA 1
ATOM 1492 C C . LEU A 1 188 ? 9.958 24.930 -43.767 1.00 95.25 188 LEU A C 1
ATOM 1494 O O . LEU A 1 188 ? 9.438 25.792 -43.063 1.00 95.25 188 LEU A O 1
ATOM 1498 N N . ALA A 1 189 ? 10.018 23.650 -43.392 1.00 95.81 189 ALA A N 1
ATOM 1499 C CA . ALA A 1 189 ? 9.486 23.171 -42.119 1.00 95.81 189 ALA A CA 1
ATOM 1500 C C . ALA A 1 189 ? 10.214 23.786 -40.909 1.00 95.81 189 ALA A C 1
ATOM 1502 O O . ALA A 1 189 ? 9.559 24.187 -39.949 1.00 95.81 189 ALA A O 1
ATOM 1503 N N . GLU A 1 190 ? 11.543 23.922 -40.961 1.00 94.88 190 GLU A N 1
ATOM 1504 C CA . GLU A 1 190 ? 12.330 24.575 -39.904 1.00 94.88 190 GLU A CA 1
ATOM 1505 C C . GLU A 1 190 ? 12.010 26.071 -39.786 1.00 94.88 190 GLU A C 1
ATOM 1507 O O . GLU A 1 190 ? 11.879 26.580 -38.672 1.00 94.88 190 GLU A O 1
ATOM 1512 N N . ALA A 1 191 ? 11.820 26.765 -40.914 1.00 93.12 191 ALA A N 1
ATOM 1513 C CA . ALA A 1 191 ? 11.404 28.167 -40.928 1.00 93.12 191 ALA A CA 1
ATOM 1514 C C . ALA A 1 191 ? 10.023 28.362 -40.277 1.00 93.12 191 ALA A C 1
ATOM 1516 O O . ALA A 1 191 ? 9.862 29.224 -39.411 1.00 93.12 191 ALA A O 1
ATOM 1517 N N . LEU A 1 192 ? 9.049 27.516 -40.633 1.00 94.00 192 LEU A N 1
ATOM 1518 C CA . LEU A 1 192 ? 7.706 27.513 -40.041 1.00 94.00 192 LEU A CA 1
ATOM 1519 C C . LEU A 1 192 ? 7.746 27.179 -38.543 1.00 94.00 192 LEU A C 1
ATOM 1521 O O . LEU A 1 192 ? 7.093 27.843 -37.738 1.00 94.00 192 LEU A O 1
ATOM 1525 N N . GLN A 1 193 ? 8.558 26.197 -38.144 1.00 92.75 193 GLN A N 1
ATOM 1526 C CA . GLN A 1 193 ? 8.759 25.851 -36.737 1.00 92.75 193 GLN A CA 1
ATOM 1527 C C . GLN A 1 193 ? 9.366 27.018 -35.944 1.00 92.75 193 GLN A C 1
ATOM 1529 O O . GLN A 1 193 ? 8.913 27.288 -34.835 1.00 92.75 193 GLN A O 1
ATOM 1534 N N . GLY A 1 194 ? 10.328 27.754 -36.514 1.00 90.25 194 GLY A N 1
ATOM 1535 C CA . GLY A 1 194 ? 10.892 28.966 -35.906 1.00 90.25 194 GLY A CA 1
ATOM 1536 C C . GLY A 1 194 ? 9.874 30.098 -35.716 1.00 90.25 194 GLY A C 1
ATOM 1537 O O . GLY A 1 194 ? 10.031 30.918 -34.813 1.00 90.25 194 GLY A O 1
ATOM 1538 N N . LYS A 1 195 ? 8.797 30.115 -36.512 1.00 91.75 195 LYS A N 1
ATOM 1539 C CA . LYS A 1 195 ? 7.644 31.018 -36.351 1.00 91.75 195 LYS A CA 1
ATOM 1540 C C . LYS A 1 195 ? 6.554 30.478 -35.415 1.00 91.75 195 LYS A C 1
ATOM 1542 O O . LYS A 1 195 ? 5.520 31.123 -35.262 1.00 91.75 195 LYS A O 1
ATOM 1547 N N . ASN A 1 196 ? 6.771 29.325 -34.777 1.00 90.25 196 ASN A N 1
ATOM 1548 C CA . ASN A 1 196 ? 5.777 28.583 -33.991 1.00 90.25 196 ASN A CA 1
ATOM 1549 C C . ASN A 1 196 ? 4.546 28.118 -34.803 1.00 90.25 196 ASN A C 1
ATOM 1551 O O . ASN A 1 196 ? 3.502 27.797 -34.236 1.00 90.25 196 ASN A O 1
ATOM 1555 N N . GLU A 1 197 ? 4.656 28.023 -36.132 1.00 93.38 197 GLU A N 1
ATOM 1556 C CA . GLU A 1 197 ? 3.613 27.506 -37.030 1.00 93.38 197 GLU A CA 1
ATOM 1557 C C . GLU A 1 197 ? 3.721 25.967 -37.142 1.00 93.38 197 GLU A C 1
ATOM 1559 O O . GLU A 1 197 ? 3.903 25.386 -38.214 1.00 93.38 197 GLU A O 1
ATOM 1564 N N . PHE A 1 198 ? 3.645 25.278 -35.995 1.00 92.00 198 PHE A N 1
ATOM 1565 C CA . PHE A 1 198 ? 3.984 23.851 -35.878 1.00 92.00 198 PHE A CA 1
ATOM 1566 C C . PHE A 1 198 ? 3.119 22.926 -36.750 1.00 92.00 198 PHE A C 1
ATOM 1568 O O . PHE A 1 198 ? 3.622 21.931 -37.274 1.00 92.00 198 PHE A O 1
ATOM 1575 N N . ALA A 1 199 ? 1.831 23.240 -36.920 1.00 90.81 199 ALA A N 1
ATOM 1576 C CA . ALA A 1 199 ? 0.897 22.398 -37.669 1.00 90.81 199 ALA A CA 1
ATOM 1577 C C . ALA A 1 199 ? 1.273 22.292 -39.158 1.00 90.81 199 ALA A C 1
ATOM 1579 O O . ALA A 1 199 ? 1.266 21.197 -39.725 1.00 90.81 199 ALA A O 1
ATOM 1580 N N . GLU A 1 200 ? 1.654 23.412 -39.779 1.00 92.50 200 GLU A N 1
ATOM 1581 C CA . GLU A 1 200 ? 2.106 23.433 -41.172 1.00 92.50 200 GLU A CA 1
ATOM 1582 C C . GLU A 1 200 ? 3.496 22.784 -41.299 1.00 92.50 200 GLU A C 1
ATOM 1584 O O . GLU A 1 200 ? 3.719 21.963 -42.196 1.00 92.50 200 GLU A O 1
ATOM 1589 N N . ALA A 1 201 ? 4.396 23.042 -40.340 1.00 94.69 201 ALA A N 1
ATOM 1590 C CA . ALA A 1 201 ? 5.728 22.435 -40.290 1.00 94.69 201 ALA A CA 1
ATOM 1591 C C . ALA A 1 201 ? 5.681 20.894 -40.273 1.00 94.69 201 ALA A C 1
ATOM 1593 O O . ALA A 1 201 ? 6.402 20.245 -41.032 1.00 94.69 201 ALA A O 1
ATOM 1594 N N . VAL A 1 202 ? 4.791 20.287 -39.474 1.00 96.44 202 VAL A N 1
ATOM 1595 C CA . VAL A 1 202 ? 4.588 18.823 -39.434 1.00 96.44 202 VAL A CA 1
ATOM 1596 C C . VAL A 1 202 ? 4.230 18.260 -40.813 1.00 96.44 202 VAL A C 1
ATOM 1598 O O . VAL A 1 202 ? 4.735 17.202 -41.203 1.00 96.44 202 VAL A O 1
ATOM 1601 N N . GLY A 1 203 ? 3.390 18.965 -41.577 1.00 93.88 203 GLY A N 1
ATOM 1602 C CA . GLY A 1 203 ? 3.026 18.577 -42.940 1.00 93.88 203 GLY A CA 1
ATOM 1603 C C . GLY A 1 203 ? 4.241 18.504 -43.868 1.00 93.88 203 GLY A C 1
ATOM 1604 O O . GLY A 1 203 ? 4.430 17.501 -44.565 1.00 93.88 203 GLY A O 1
ATOM 1605 N N . TYR A 1 204 ? 5.101 19.523 -43.831 1.00 95.69 204 TYR A N 1
ATOM 1606 C CA . TYR A 1 204 ? 6.320 19.568 -44.641 1.00 95.69 204 TYR A CA 1
ATOM 1607 C C . TYR A 1 204 ? 7.400 18.587 -44.160 1.00 95.69 204 TYR A C 1
ATOM 1609 O O . TYR A 1 204 ? 8.029 17.946 -45.001 1.00 95.69 204 TYR A O 1
ATOM 1617 N N . TYR A 1 205 ? 7.555 18.352 -42.851 1.00 97.38 205 TYR A N 1
ATOM 1618 C CA . TYR A 1 205 ? 8.446 17.299 -42.342 1.00 97.38 205 TYR A CA 1
ATOM 1619 C C . TYR A 1 205 ? 8.032 15.909 -42.831 1.00 97.38 205 TYR A C 1
ATOM 1621 O O . TYR A 1 205 ? 8.873 15.145 -43.302 1.00 97.38 205 TYR A O 1
ATOM 1629 N N . ARG A 1 206 ? 6.733 15.581 -42.809 1.00 96.88 206 ARG A N 1
ATOM 1630 C CA . ARG A 1 206 ? 6.229 14.307 -43.354 1.00 96.88 206 ARG A CA 1
ATOM 1631 C C . ARG A 1 206 ? 6.523 14.170 -44.852 1.00 96.88 206 ARG A C 1
ATOM 1633 O O . ARG A 1 206 ? 6.850 13.076 -45.308 1.00 96.88 206 ARG A O 1
ATOM 1640 N N . LYS A 1 207 ? 6.450 15.265 -45.618 1.00 95.25 207 LYS A N 1
ATOM 1641 C CA . LYS A 1 207 ? 6.841 15.284 -47.039 1.00 95.25 207 LYS A CA 1
ATOM 1642 C C . LYS A 1 207 ? 8.344 15.093 -47.236 1.00 95.25 207 LYS A C 1
ATOM 1644 O O . LYS A 1 207 ? 8.731 14.286 -48.076 1.00 95.25 207 LYS A O 1
ATOM 1649 N N . ALA A 1 208 ? 9.178 15.747 -46.431 1.00 94.69 208 ALA A N 1
ATOM 1650 C CA . ALA A 1 208 ? 10.623 15.536 -46.449 1.00 94.69 208 ALA A CA 1
ATOM 1651 C C . ALA A 1 208 ? 10.982 14.068 -46.148 1.00 94.69 208 ALA A C 1
ATOM 1653 O O . ALA A 1 208 ? 11.809 13.485 -46.846 1.00 94.69 208 ALA A O 1
ATOM 1654 N N . ILE A 1 209 ? 10.309 13.443 -45.173 1.00 96.25 209 ILE A N 1
ATOM 1655 C CA . ILE A 1 209 ? 10.503 12.029 -44.804 1.00 96.25 209 ILE A CA 1
ATOM 1656 C C . ILE A 1 209 ? 10.116 11.086 -45.949 1.00 96.25 209 ILE A C 1
ATOM 1658 O O . ILE A 1 209 ? 10.817 10.107 -46.187 1.00 96.25 209 ILE A O 1
ATOM 1662 N N . GLN A 1 210 ? 9.048 11.381 -46.701 1.00 94.69 210 GLN A N 1
ATOM 1663 C CA . GLN A 1 210 ? 8.679 10.589 -47.886 1.00 94.69 210 GLN A CA 1
ATOM 1664 C C . GLN A 1 210 ? 9.794 10.567 -48.944 1.00 94.69 210 GLN A C 1
ATOM 1666 O O . GLN A 1 210 ? 9.945 9.568 -49.643 1.00 94.69 210 GLN A O 1
ATOM 1671 N N . LEU A 1 211 ? 10.564 11.653 -49.057 1.00 92.88 211 LEU A N 1
ATOM 1672 C CA . LEU A 1 211 ? 11.657 11.792 -50.023 1.00 92.88 211 LEU A CA 1
ATOM 1673 C C . LEU A 1 211 ? 13.002 11.278 -49.482 1.00 92.88 211 LEU A C 1
ATOM 1675 O O . LEU A 1 211 ? 13.829 10.806 -50.258 1.00 92.88 211 LEU A O 1
ATOM 1679 N N . LYS A 1 212 ? 13.228 11.363 -48.164 1.00 94.12 212 LYS A N 1
ATOM 1680 C CA . LYS A 1 212 ? 14.458 10.930 -47.477 1.00 94.12 212 LYS A CA 1
ATOM 1681 C C . LYS A 1 212 ? 14.132 10.099 -46.219 1.00 94.12 212 LYS A C 1
ATOM 1683 O O . LYS A 1 212 ? 14.346 10.575 -45.102 1.00 94.12 212 LYS A O 1
ATOM 1688 N N . PRO A 1 213 ? 13.633 8.856 -46.368 1.00 93.00 213 PRO A N 1
ATOM 1689 C CA . PRO A 1 213 ? 13.118 8.061 -45.247 1.00 93.00 213 PRO A CA 1
ATOM 1690 C C . PRO A 1 213 ? 14.184 7.583 -44.256 1.00 93.00 213 PRO A C 1
ATOM 1692 O O . PRO A 1 213 ? 13.823 7.228 -43.136 1.00 93.00 213 PRO A O 1
ATOM 1695 N N . ASP A 1 214 ? 15.462 7.602 -44.637 1.00 92.75 214 ASP A N 1
ATOM 1696 C CA . ASP A 1 214 ? 16.582 7.144 -43.804 1.00 92.75 214 ASP A CA 1
ATOM 1697 C C . ASP A 1 214 ? 17.326 8.301 -43.111 1.00 92.75 214 ASP A C 1
ATOM 1699 O O . ASP A 1 214 ? 18.315 8.086 -42.415 1.00 92.75 214 ASP A O 1
ATOM 1703 N N . PHE A 1 215 ? 16.870 9.550 -43.278 1.00 93.62 215 PHE A N 1
ATOM 1704 C CA . PHE A 1 215 ? 17.524 10.704 -42.665 1.00 93.62 215 PHE A CA 1
ATOM 1705 C C . PHE A 1 215 ? 16.978 10.968 -41.254 1.00 93.62 215 PHE A C 1
ATOM 1707 O O . PHE A 1 215 ? 15.931 11.596 -41.081 1.00 93.62 215 PHE A O 1
ATOM 1714 N N . HIS A 1 216 ? 17.703 10.497 -40.231 1.00 93.06 216 HIS A N 1
ATOM 1715 C CA . HIS A 1 216 ? 17.278 10.539 -38.822 1.00 93.06 216 HIS A CA 1
ATOM 1716 C C . HIS A 1 216 ? 16.872 11.947 -38.334 1.00 93.06 216 HIS A C 1
ATOM 1718 O O . HIS A 1 216 ? 15.925 12.084 -37.555 1.00 93.06 216 HIS A O 1
ATOM 1724 N N . TRP A 1 217 ? 17.542 13.003 -38.820 1.00 94.38 217 TRP A N 1
ATOM 1725 C CA . TRP A 1 217 ? 17.291 14.392 -38.415 1.00 94.38 217 TRP A CA 1
ATOM 1726 C C . TRP A 1 217 ? 15.855 14.845 -38.702 1.00 94.38 217 TRP A C 1
ATOM 1728 O O . TRP A 1 217 ? 15.284 15.600 -37.918 1.00 94.38 217 TRP A O 1
ATOM 1738 N N . LEU A 1 218 ? 15.229 14.336 -39.772 1.00 95.75 218 LEU A N 1
ATOM 1739 C CA . LEU A 1 218 ? 13.839 14.662 -40.108 1.00 95.75 218 LEU A CA 1
ATOM 1740 C C . LEU A 1 218 ? 12.851 14.132 -39.070 1.00 95.75 218 LEU A C 1
ATOM 1742 O O . LEU A 1 218 ? 11.907 14.830 -38.711 1.00 95.75 218 LEU A O 1
ATOM 1746 N N . TYR A 1 219 ? 13.077 12.918 -38.567 1.00 97.25 219 TYR A N 1
ATOM 1747 C CA . TYR A 1 219 ? 12.234 12.323 -37.532 1.00 97.25 219 TYR A CA 1
ATOM 1748 C C . TYR A 1 219 ? 12.435 13.008 -36.180 1.00 97.25 219 TYR A C 1
ATOM 1750 O O . TYR A 1 219 ? 11.461 13.245 -35.470 1.00 97.25 219 TYR A O 1
ATOM 1758 N N . TYR A 1 220 ? 13.673 13.400 -35.855 1.00 96.88 220 TYR A N 1
ATOM 1759 C CA . TYR A 1 220 ? 13.958 14.224 -34.679 1.00 96.88 220 TYR A CA 1
ATOM 1760 C C . TYR A 1 220 ? 13.199 15.557 -34.741 1.00 96.88 220 TYR A C 1
ATOM 1762 O O . TYR A 1 220 ? 12.457 15.895 -33.820 1.00 96.88 220 TYR A O 1
ATOM 1770 N N . LYS A 1 221 ? 13.309 16.286 -35.857 1.00 97.00 221 LYS A N 1
ATOM 1771 C CA . LYS A 1 221 ? 12.622 17.568 -36.050 1.00 97.00 221 LYS A CA 1
ATOM 1772 C C . LYS A 1 221 ? 11.101 17.429 -36.041 1.00 97.00 221 LYS A C 1
ATOM 1774 O O . LYS A 1 221 ? 10.431 18.200 -35.353 1.00 97.00 221 LYS A O 1
ATOM 1779 N N . LEU A 1 222 ? 10.564 16.401 -36.699 1.00 97.12 222 LEU A N 1
ATOM 1780 C CA . LEU A 1 222 ? 9.144 16.063 -36.627 1.00 97.12 222 LEU A CA 1
ATOM 1781 C C . LEU A 1 222 ? 8.701 15.816 -35.176 1.00 97.12 222 LEU A C 1
ATOM 1783 O O . LEU A 1 222 ? 7.704 16.389 -34.745 1.00 97.12 222 LEU A O 1
ATOM 1787 N N . GLY A 1 223 ? 9.467 15.035 -34.408 1.00 96.50 223 GLY A N 1
ATOM 1788 C CA . GLY A 1 223 ? 9.213 14.795 -32.987 1.00 96.50 223 GLY A CA 1
ATOM 1789 C C . GLY A 1 223 ? 9.167 16.087 -32.168 1.00 96.50 223 GLY A C 1
ATOM 1790 O O . GLY A 1 223 ? 8.248 16.265 -31.368 1.00 96.50 223 GLY A O 1
ATOM 1791 N N . THR A 1 224 ? 10.082 17.035 -32.416 1.00 96.50 224 THR A N 1
ATOM 1792 C CA . THR A 1 224 ? 10.080 18.337 -31.716 1.00 96.50 224 THR A CA 1
ATOM 1793 C C . THR A 1 224 ? 8.841 19.171 -32.030 1.00 96.50 224 THR A C 1
ATOM 1795 O O . THR A 1 224 ? 8.235 19.734 -31.119 1.00 96.50 224 THR A O 1
ATOM 1798 N N . ALA A 1 225 ? 8.411 19.202 -33.294 1.00 95.31 225 ALA A N 1
ATOM 1799 C CA . ALA A 1 225 ? 7.216 19.934 -33.708 1.00 95.31 225 ALA A CA 1
ATOM 1800 C C . ALA A 1 225 ? 5.915 19.294 -33.185 1.00 95.31 225 ALA A C 1
ATOM 1802 O O . ALA A 1 225 ? 4.978 20.014 -32.842 1.00 95.31 225 ALA A O 1
ATOM 1803 N N . LEU A 1 226 ? 5.853 17.960 -33.099 1.00 96.38 226 LEU A N 1
ATOM 1804 C CA . LEU A 1 226 ? 4.717 17.221 -32.530 1.00 96.38 226 LEU A CA 1
ATOM 1805 C C . LEU A 1 226 ? 4.632 17.391 -31.007 1.00 96.38 226 LEU A C 1
ATOM 1807 O O . LEU A 1 226 ? 3.547 17.606 -30.468 1.00 96.38 226 LEU A O 1
ATOM 1811 N N . SER A 1 227 ? 5.778 17.355 -30.321 1.00 94.69 227 SER A N 1
ATOM 1812 C CA . SER A 1 227 ? 5.874 17.593 -28.877 1.00 94.69 227 SER A CA 1
ATOM 1813 C C . SER A 1 227 ? 5.386 19.005 -28.522 1.00 94.69 227 SER A C 1
ATOM 1815 O O . SER A 1 227 ? 4.542 19.164 -27.646 1.00 94.69 227 SER A O 1
ATOM 1817 N N . ALA A 1 228 ? 5.772 20.027 -29.295 1.00 92.12 228 ALA A N 1
ATOM 1818 C CA . ALA A 1 228 ? 5.274 21.395 -29.110 1.00 92.12 228 ALA A CA 1
ATOM 1819 C C . ALA A 1 228 ? 3.746 21.546 -29.305 1.00 92.12 228 ALA A C 1
ATOM 1821 O O . ALA A 1 228 ? 3.143 22.454 -28.738 1.00 92.12 228 ALA A O 1
ATOM 1822 N N . GLN A 1 229 ? 3.104 20.656 -30.072 1.00 92.88 229 GLN A N 1
ATOM 1823 C CA . GLN A 1 229 ? 1.641 20.612 -30.239 1.00 92.88 229 GLN A CA 1
ATOM 1824 C C . GLN A 1 229 ? 0.920 19.786 -29.162 1.00 92.88 229 GLN A C 1
ATOM 1826 O O . GLN A 1 229 ? -0.303 19.655 -29.206 1.00 92.88 229 GLN A O 1
ATOM 1831 N N . GLY A 1 230 ? 1.652 19.185 -28.223 1.00 91.06 230 GLY A N 1
ATOM 1832 C CA . GLY A 1 230 ? 1.099 18.257 -27.241 1.00 91.06 230 GLY A CA 1
ATOM 1833 C C . GLY A 1 230 ? 0.694 16.896 -27.817 1.00 91.06 230 GLY A C 1
ATOM 1834 O O . GLY A 1 230 ? -0.022 16.135 -27.168 1.00 91.06 230 GLY A O 1
ATOM 1835 N N . GLN A 1 231 ? 1.146 16.560 -29.031 1.00 94.25 231 GLN A N 1
ATOM 1836 C CA . GLN A 1 231 ? 0.924 15.254 -29.657 1.00 94.25 231 GLN A CA 1
ATOM 1837 C C . GLN A 1 231 ? 2.004 14.261 -29.203 1.00 94.25 231 GLN A C 1
ATOM 1839 O O . GLN A 1 231 ? 2.848 13.817 -29.983 1.00 94.25 231 GLN A O 1
ATOM 1844 N N . TRP A 1 232 ? 1.992 13.937 -27.908 1.00 93.81 232 TRP A N 1
ATOM 1845 C CA . TRP A 1 232 ? 3.095 13.250 -27.229 1.00 93.81 232 TRP A CA 1
ATOM 1846 C C . TRP A 1 232 ? 3.403 11.850 -27.779 1.00 93.81 232 TRP A C 1
ATOM 1848 O O . TRP A 1 232 ? 4.568 11.520 -27.972 1.00 93.81 232 TRP A O 1
ATOM 1858 N N . GLU A 1 233 ? 2.389 11.039 -28.090 1.00 94.56 233 GLU A N 1
ATOM 1859 C CA . GLU A 1 233 ? 2.595 9.666 -28.588 1.00 94.56 233 GLU A CA 1
ATOM 1860 C C . GLU A 1 233 ? 3.171 9.629 -30.015 1.00 94.56 233 GLU A C 1
ATOM 1862 O O . GLU A 1 233 ? 4.065 8.836 -30.311 1.00 94.56 233 GLU A O 1
ATOM 1867 N N . GLU A 1 234 ? 2.732 10.528 -30.904 1.00 93.81 234 GLU A N 1
ATOM 1868 C CA . GLU A 1 234 ? 3.329 10.647 -32.244 1.00 93.81 234 GLU A CA 1
ATOM 1869 C C . GLU A 1 234 ? 4.762 11.200 -32.176 1.00 93.81 234 GLU A C 1
ATOM 1871 O O . GLU A 1 234 ? 5.626 10.804 -32.969 1.00 93.81 234 GLU A O 1
ATOM 1876 N N . ALA A 1 235 ? 5.033 12.093 -31.217 1.00 96.88 235 ALA A N 1
ATOM 1877 C CA . ALA A 1 235 ? 6.378 12.590 -30.954 1.00 96.88 235 ALA A CA 1
ATOM 1878 C C . ALA A 1 235 ? 7.299 11.461 -30.472 1.00 96.88 235 ALA A C 1
ATOM 1880 O O . ALA A 1 235 ? 8.390 11.307 -31.018 1.00 96.88 235 ALA A O 1
ATOM 1881 N N . ILE A 1 236 ? 6.842 10.627 -29.529 1.00 97.44 236 ILE A N 1
ATOM 1882 C CA . ILE A 1 236 ? 7.567 9.436 -29.057 1.00 97.44 236 ILE A CA 1
ATOM 1883 C C . ILE A 1 236 ? 7.882 8.511 -30.232 1.00 97.44 236 ILE A C 1
ATOM 1885 O O . ILE A 1 236 ? 9.045 8.175 -30.432 1.00 97.44 236 ILE A O 1
ATOM 1889 N N . ALA A 1 237 ? 6.892 8.170 -31.064 1.00 96.44 237 ALA A N 1
ATOM 1890 C CA . ALA A 1 237 ? 7.111 7.321 -32.235 1.00 96.44 237 ALA A CA 1
ATOM 1891 C C . ALA A 1 237 ? 8.152 7.910 -33.209 1.00 96.44 237 ALA A C 1
ATOM 1893 O O . ALA A 1 237 ? 9.013 7.187 -33.718 1.00 96.44 237 ALA A O 1
ATOM 1894 N N . SER A 1 238 ? 8.110 9.227 -33.439 1.00 96.75 238 SER A N 1
ATOM 1895 C CA . SER A 1 238 ? 9.078 9.922 -34.296 1.00 96.75 238 SER A CA 1
ATOM 1896 C C . SER A 1 238 ? 10.486 9.908 -33.693 1.00 96.75 238 SER A C 1
ATOM 1898 O O . SER A 1 238 ? 11.446 9.578 -34.387 1.00 96.75 238 SER A O 1
ATOM 1900 N N . TYR A 1 239 ? 10.631 10.186 -32.396 1.00 97.69 239 TYR A N 1
ATOM 1901 C CA . TYR A 1 239 ? 11.928 10.127 -31.722 1.00 97.69 239 TYR A CA 1
ATOM 1902 C C . TYR A 1 239 ? 12.490 8.707 -31.642 1.00 97.69 239 TYR A C 1
ATOM 1904 O O . TYR A 1 239 ? 13.680 8.523 -31.879 1.00 97.69 239 TYR A O 1
ATOM 1912 N N . SER A 1 240 ? 11.661 7.692 -31.381 1.00 96.56 240 SER A N 1
ATOM 1913 C CA . SER A 1 240 ? 12.089 6.290 -31.426 1.00 96.56 240 SER A CA 1
ATOM 1914 C C . SER A 1 240 ? 12.607 5.924 -32.814 1.00 96.56 240 SER A C 1
ATOM 1916 O O . SER A 1 240 ? 13.691 5.363 -32.929 1.00 96.56 240 SER A O 1
ATOM 1918 N N . LYS A 1 241 ? 11.912 6.341 -33.882 1.00 96.62 241 LYS A N 1
ATOM 1919 C CA . LYS A 1 241 ? 12.387 6.111 -35.251 1.00 96.62 241 LYS A CA 1
ATOM 1920 C C . LYS A 1 241 ? 13.702 6.838 -35.551 1.00 96.62 241 LYS A C 1
ATOM 1922 O O . LYS A 1 241 ? 14.556 6.281 -36.237 1.00 96.62 241 LYS A O 1
ATOM 1927 N N . ALA A 1 242 ? 13.883 8.055 -35.036 1.00 96.25 242 ALA A N 1
ATOM 1928 C CA . ALA A 1 242 ? 15.151 8.776 -35.131 1.00 96.25 242 ALA A CA 1
ATOM 1929 C C . ALA A 1 242 ? 16.286 8.034 -34.399 1.00 96.25 242 ALA A C 1
ATOM 1931 O O . ALA A 1 242 ? 17.385 7.933 -34.938 1.00 96.25 242 ALA A O 1
ATOM 1932 N N . ALA A 1 243 ? 16.008 7.484 -33.213 1.00 94.75 243 ALA A N 1
ATOM 1933 C CA . ALA A 1 243 ? 16.964 6.717 -32.415 1.00 94.75 243 ALA A CA 1
ATOM 1934 C C . ALA A 1 243 ? 17.322 5.368 -33.059 1.00 94.75 243 ALA A C 1
ATOM 1936 O O . ALA A 1 243 ? 18.458 4.923 -32.938 1.00 94.75 243 ALA A O 1
ATOM 1937 N N . ASP A 1 244 ? 16.383 4.734 -33.767 1.00 95.00 244 ASP A N 1
ATOM 1938 C CA . ASP A 1 244 ? 16.641 3.499 -34.516 1.00 95.00 244 ASP A CA 1
ATOM 1939 C C . ASP A 1 244 ? 17.563 3.737 -35.721 1.00 95.00 244 ASP A C 1
ATOM 1941 O O . ASP A 1 244 ? 18.395 2.890 -36.043 1.00 95.00 244 ASP A O 1
ATOM 1945 N N . LEU A 1 245 ? 17.396 4.875 -36.408 1.00 93.69 245 LEU A N 1
ATOM 1946 C CA . LEU A 1 245 ? 18.208 5.244 -37.572 1.00 93.69 245 LEU A CA 1
ATOM 1947 C C . LEU A 1 245 ? 19.618 5.695 -37.175 1.00 93.69 245 LEU A C 1
ATOM 1949 O O . LEU A 1 245 ? 20.571 5.355 -37.868 1.00 93.69 245 LEU A O 1
ATOM 1953 N N . GLU A 1 246 ? 19.749 6.434 -36.070 1.00 93.44 246 GLU A N 1
ATOM 1954 C CA . GLU A 1 246 ? 21.033 6.907 -35.542 1.00 93.44 246 GLU A CA 1
ATOM 1955 C C . GLU A 1 246 ? 21.111 6.672 -34.020 1.00 93.44 246 GLU A C 1
ATOM 1957 O O . GLU A 1 246 ? 20.839 7.581 -33.224 1.00 93.44 246 GLU A O 1
ATOM 1962 N N . PRO A 1 247 ? 21.506 5.460 -33.580 1.00 91.81 247 PRO A N 1
ATOM 1963 C CA . PRO A 1 247 ? 21.571 5.120 -32.158 1.00 91.81 247 PRO A CA 1
ATOM 1964 C C . PRO A 1 247 ? 22.543 5.984 -31.349 1.00 91.81 247 PRO A C 1
ATOM 1966 O O . PRO A 1 247 ? 22.349 6.130 -30.145 1.00 91.81 247 PRO A O 1
ATOM 1969 N N . GLY A 1 248 ? 23.557 6.571 -31.999 1.00 92.69 248 GLY A N 1
ATOM 1970 C CA . GLY A 1 248 ? 24.573 7.437 -31.390 1.00 92.69 248 GLY A CA 1
ATOM 1971 C C . GLY A 1 248 ? 24.131 8.884 -31.142 1.00 92.69 248 GLY A C 1
ATOM 1972 O O . GLY A 1 248 ? 24.957 9.720 -30.781 1.00 92.69 248 GLY A O 1
ATOM 1973 N N . SER A 1 249 ? 22.851 9.220 -31.329 1.00 92.69 249 SER A N 1
ATOM 1974 C CA . SER A 1 249 ? 22.355 10.583 -31.134 1.00 92.69 249 SER A CA 1
ATOM 1975 C C . SER A 1 249 ? 21.860 10.830 -29.702 1.00 92.69 249 SER A C 1
ATOM 1977 O O . SER A 1 249 ? 20.692 10.600 -29.381 1.00 92.69 249 SER A O 1
ATOM 1979 N N . ALA A 1 250 ? 22.731 11.357 -28.832 1.00 93.94 250 ALA A N 1
ATOM 1980 C CA . ALA A 1 250 ? 22.385 11.668 -27.436 1.00 93.94 250 ALA A CA 1
ATOM 1981 C C . ALA A 1 250 ? 21.186 12.623 -27.310 1.00 93.94 250 ALA A C 1
ATOM 1983 O O . ALA A 1 250 ? 20.319 12.427 -26.460 1.00 93.94 250 ALA A O 1
ATOM 1984 N N . ILE A 1 251 ? 21.108 13.623 -28.197 1.00 95.06 251 ILE A N 1
ATOM 1985 C CA . ILE A 1 251 ? 20.007 14.590 -28.217 1.00 95.06 251 ILE A CA 1
ATOM 1986 C C . ILE A 1 251 ? 18.663 13.894 -28.464 1.00 95.06 251 ILE A C 1
ATOM 1988 O O . ILE A 1 251 ? 17.693 14.172 -27.769 1.00 95.06 251 ILE A O 1
ATOM 1992 N N . VAL A 1 252 ? 18.595 12.919 -29.374 1.00 96.12 252 VAL A N 1
ATOM 1993 C CA . VAL A 1 252 ? 17.350 12.188 -29.652 1.00 96.12 252 VAL A CA 1
ATOM 1994 C C . VAL A 1 252 ? 16.900 11.388 -28.431 1.00 96.12 252 VAL A C 1
ATOM 1996 O O . VAL A 1 252 ? 15.731 11.464 -28.058 1.00 96.12 252 VAL A O 1
ATOM 1999 N N . HIS A 1 253 ? 17.815 10.668 -27.775 1.00 97.31 253 HIS A N 1
ATOM 2000 C CA . HIS A 1 253 ? 17.503 9.902 -26.562 1.00 97.31 253 HIS A CA 1
ATOM 2001 C C . HIS A 1 253 ? 17.070 10.803 -25.395 1.00 97.31 253 HIS A C 1
ATOM 2003 O O . HIS A 1 253 ? 16.155 10.445 -24.653 1.00 97.31 253 HIS A O 1
ATOM 2009 N N . HIS A 1 254 ? 17.654 12.000 -25.263 1.00 97.50 254 HIS A N 1
ATOM 2010 C CA . HIS A 1 254 ? 17.237 12.993 -24.265 1.00 97.50 254 HIS A CA 1
ATOM 2011 C C . HIS A 1 254 ? 15.810 13.497 -24.511 1.00 97.50 254 HIS A C 1
ATOM 2013 O O . HIS A 1 254 ? 14.988 13.445 -23.597 1.00 97.50 254 HIS A O 1
ATOM 2019 N N . TYR A 1 255 ? 15.481 13.922 -25.736 1.00 96.88 255 TYR A N 1
ATOM 2020 C CA . TYR A 1 255 ? 14.132 14.401 -26.071 1.00 96.88 255 TYR A CA 1
ATOM 2021 C C . TYR A 1 255 ? 13.077 13.282 -26.046 1.00 96.88 255 TYR A C 1
ATOM 2023 O O . TYR A 1 255 ? 11.933 13.527 -25.646 1.00 96.88 255 TYR A O 1
ATOM 2031 N N . LEU A 1 256 ? 13.455 12.049 -26.403 1.00 97.56 256 LEU A N 1
ATOM 2032 C CA . LEU A 1 256 ? 12.616 10.862 -26.224 1.00 97.56 256 LEU A CA 1
ATOM 2033 C C . LEU A 1 256 ? 12.305 10.644 -24.739 1.00 97.56 256 LEU A C 1
ATOM 2035 O O . LEU A 1 256 ? 11.135 10.551 -24.371 1.00 97.56 256 LEU A O 1
ATOM 2039 N N . GLY A 1 257 ? 13.333 10.637 -23.884 1.00 96.88 257 GLY A N 1
ATOM 2040 C CA . GLY A 1 257 ? 13.176 10.495 -22.437 1.00 96.88 257 GLY A CA 1
ATOM 2041 C C . GLY A 1 257 ? 12.314 11.599 -21.823 1.00 96.88 257 GLY A C 1
ATOM 2042 O O . GLY A 1 257 ? 11.417 11.310 -21.033 1.00 96.88 257 GLY A O 1
ATOM 2043 N N . HIS A 1 258 ? 12.506 12.847 -22.255 1.00 96.75 258 HIS A N 1
ATOM 2044 C CA . HIS A 1 258 ? 11.718 13.991 -21.791 1.00 96.75 258 HIS A CA 1
ATOM 2045 C C . HIS A 1 258 ? 10.243 13.885 -22.174 1.00 96.75 258 HIS A C 1
ATOM 2047 O O . HIS A 1 258 ? 9.358 14.065 -21.335 1.00 96.75 258 HIS A O 1
ATOM 2053 N N . THR A 1 259 ? 9.962 13.487 -23.413 1.00 96.44 259 THR A N 1
ATOM 2054 C CA . THR A 1 259 ? 8.580 13.292 -23.866 1.00 96.44 259 THR A CA 1
ATOM 2055 C C . THR A 1 259 ? 7.922 12.113 -23.138 1.00 96.44 259 THR A C 1
ATOM 2057 O O . THR A 1 259 ? 6.774 12.223 -22.711 1.00 96.44 259 THR A O 1
ATOM 2060 N N . LEU A 1 260 ? 8.663 11.022 -22.900 1.00 96.62 260 LEU A N 1
ATOM 2061 C CA . LEU A 1 260 ? 8.211 9.884 -22.089 1.00 96.62 260 LEU A CA 1
ATOM 2062 C C . LEU A 1 260 ? 7.917 10.282 -20.633 1.00 96.62 260 LEU A C 1
ATOM 2064 O O . LEU A 1 260 ? 6.949 9.790 -20.052 1.00 96.62 260 LEU A O 1
ATOM 2068 N N . SER A 1 261 ? 8.699 11.197 -20.049 1.00 95.75 261 SER A N 1
ATOM 2069 C CA . SER A 1 261 ? 8.438 11.696 -18.694 1.00 95.75 261 SER A CA 1
ATOM 2070 C C . SER A 1 261 ? 7.173 12.554 -18.606 1.00 95.75 261 SER A C 1
ATOM 2072 O O . SER A 1 261 ? 6.438 12.440 -17.629 1.00 95.75 261 SER A O 1
ATOM 2074 N N . ILE A 1 262 ? 6.849 13.336 -19.645 1.00 93.62 262 ILE A N 1
ATOM 2075 C CA . ILE A 1 262 ? 5.604 14.127 -19.698 1.00 93.62 262 ILE A CA 1
ATOM 2076 C C . ILE A 1 262 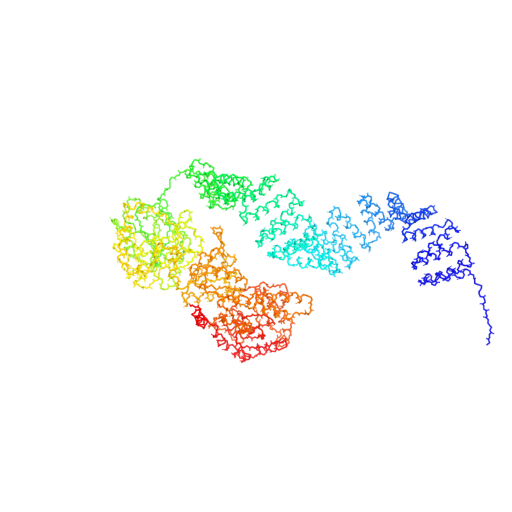? 4.371 13.209 -19.683 1.00 93.62 262 ILE A C 1
ATOM 2078 O O . ILE A 1 262 ? 3.407 13.482 -18.969 1.00 93.62 262 ILE A O 1
ATOM 2082 N N . VAL A 1 263 ? 4.414 12.084 -20.407 1.00 95.06 263 VAL A N 1
ATOM 2083 C CA . VAL A 1 263 ? 3.332 11.075 -20.411 1.00 95.06 263 VAL A CA 1
ATOM 2084 C C . VAL A 1 263 ? 3.419 10.073 -19.252 1.00 95.06 263 VAL A C 1
ATOM 2086 O O . VAL A 1 263 ? 2.698 9.079 -19.241 1.00 95.06 263 VAL A O 1
ATOM 2089 N N . GLN A 1 264 ? 4.285 10.326 -18.264 1.00 95.06 264 GLN A N 1
ATOM 2090 C CA . GLN A 1 264 ? 4.452 9.522 -17.047 1.00 95.06 264 GLN A CA 1
ATOM 2091 C C . GLN A 1 264 ? 4.916 8.069 -17.281 1.00 95.06 264 GLN A C 1
ATOM 2093 O O . GLN A 1 264 ? 4.734 7.196 -16.430 1.00 95.06 264 GLN A O 1
ATOM 2098 N N . ARG A 1 265 ? 5.578 7.791 -18.411 1.00 95.00 265 ARG A N 1
ATOM 2099 C CA . ARG A 1 265 ? 6.233 6.500 -18.704 1.00 95.00 265 ARG A CA 1
ATOM 2100 C C . ARG A 1 265 ? 7.650 6.490 -18.123 1.00 95.00 265 ARG A C 1
ATOM 2102 O O . ARG A 1 265 ? 8.646 6.436 -18.841 1.00 95.00 265 ARG A O 1
ATOM 2109 N N . TRP A 1 266 ? 7.727 6.582 -16.794 1.00 93.25 266 TRP A N 1
ATOM 2110 C CA . TRP A 1 266 ? 8.955 6.896 -16.049 1.00 93.25 266 TRP A CA 1
ATOM 2111 C C . TRP A 1 266 ? 10.119 5.922 -16.286 1.00 93.25 266 TRP A C 1
ATOM 2113 O O . TRP A 1 266 ? 11.255 6.360 -16.432 1.00 93.25 266 TRP A O 1
ATOM 2123 N N . GLU A 1 267 ? 9.861 4.615 -16.372 1.00 95.56 267 GLU A N 1
ATOM 2124 C CA . GLU A 1 267 ? 10.920 3.612 -16.599 1.00 95.56 267 GLU A CA 1
ATOM 2125 C C . GLU A 1 267 ? 11.546 3.716 -17.992 1.00 95.56 267 GLU A C 1
ATOM 2127 O O . GLU A 1 267 ? 12.762 3.619 -18.153 1.00 95.56 267 GLU A O 1
ATOM 2132 N N . GLU A 1 268 ? 10.726 3.959 -19.013 1.00 95.44 268 GLU A N 1
ATOM 2133 C CA . GLU A 1 268 ? 11.203 4.136 -20.386 1.00 95.44 268 GLU A CA 1
ATOM 2134 C C . GLU A 1 268 ? 11.947 5.466 -20.545 1.00 95.44 268 GLU A C 1
ATOM 2136 O O . GLU A 1 268 ? 12.942 5.543 -21.273 1.00 95.44 268 GLU A O 1
ATOM 2141 N N . ALA A 1 269 ? 11.510 6.499 -19.815 1.00 97.00 269 ALA A N 1
ATOM 2142 C CA . ALA A 1 269 ? 12.230 7.761 -19.714 1.00 97.00 269 ALA A CA 1
ATOM 2143 C C . ALA A 1 269 ? 13.624 7.555 -19.103 1.00 97.00 269 ALA A C 1
ATOM 2145 O O . ALA A 1 269 ? 14.613 7.974 -19.701 1.00 97.00 269 ALA A O 1
ATOM 2146 N N . ILE A 1 270 ? 13.724 6.835 -17.977 1.00 97.50 270 ILE A N 1
ATOM 2147 C CA . ILE A 1 270 ? 15.001 6.487 -17.331 1.00 97.50 270 ILE A CA 1
ATOM 2148 C C . ILE A 1 270 ? 15.923 5.738 -18.296 1.00 97.50 270 ILE A C 1
ATOM 2150 O O . ILE A 1 270 ? 17.098 6.088 -18.413 1.00 97.50 270 ILE A O 1
ATOM 2154 N N . ALA A 1 271 ? 15.407 4.733 -19.010 1.00 96.00 271 ALA A N 1
ATOM 2155 C CA . ALA A 1 271 ? 16.192 3.981 -19.986 1.00 96.00 271 ALA A CA 1
ATOM 2156 C C . ALA A 1 271 ? 16.720 4.879 -21.119 1.00 96.00 271 ALA A C 1
ATOM 2158 O O . ALA A 1 271 ? 17.880 4.763 -21.511 1.00 96.00 271 ALA A O 1
ATOM 2159 N N . SER A 1 272 ? 15.893 5.802 -21.616 1.00 96.94 272 SER A N 1
ATOM 2160 C CA . SER A 1 272 ? 16.283 6.748 -22.669 1.00 96.94 272 SER A CA 1
ATOM 2161 C C . SER A 1 272 ? 17.322 7.759 -22.172 1.00 96.94 272 SER A C 1
ATOM 2163 O O . SER A 1 272 ? 18.316 8.003 -22.851 1.00 96.94 272 SER A O 1
ATOM 2165 N N . TYR A 1 273 ? 17.172 8.286 -20.954 1.00 98.00 273 TYR A N 1
ATOM 2166 C CA . TYR A 1 273 ? 18.172 9.174 -20.356 1.00 98.00 273 TYR A CA 1
ATOM 2167 C C . TYR A 1 273 ? 19.514 8.480 -20.125 1.00 98.00 273 TYR A C 1
ATOM 2169 O O . TYR A 1 273 ? 20.551 9.069 -20.414 1.00 98.00 273 TYR A O 1
ATOM 2177 N N . ARG A 1 274 ? 19.518 7.220 -19.671 1.00 97.38 274 ARG A N 1
ATOM 2178 C CA . ARG A 1 274 ? 20.757 6.437 -19.531 1.00 97.38 274 ARG A CA 1
ATOM 2179 C C . ARG A 1 274 ? 21.471 6.268 -20.871 1.00 97.38 274 ARG A C 1
ATOM 2181 O O . ARG A 1 274 ? 22.651 6.571 -20.944 1.00 97.38 274 ARG A O 1
ATOM 2188 N N . LYS A 1 275 ? 20.747 5.937 -21.948 1.00 96.44 275 LYS A N 1
ATOM 2189 C CA . LYS A 1 275 ? 21.329 5.878 -23.303 1.00 96.44 275 LYS A CA 1
ATOM 2190 C C . LYS A 1 275 ? 21.926 7.212 -23.754 1.00 96.44 275 LYS A C 1
ATOM 2192 O O . LYS A 1 275 ? 22.986 7.229 -24.368 1.00 96.44 275 LYS A O 1
ATOM 2197 N N . ALA A 1 276 ? 21.263 8.333 -23.462 1.00 96.88 276 ALA A N 1
ATOM 2198 C CA . ALA A 1 276 ? 21.814 9.653 -23.763 1.00 96.88 276 ALA A CA 1
ATOM 2199 C C . ALA A 1 276 ? 23.132 9.908 -23.005 1.00 96.88 276 ALA A C 1
ATOM 2201 O O . ALA A 1 276 ? 24.076 10.439 -23.590 1.00 96.88 276 ALA A O 1
ATOM 2202 N N . LEU A 1 277 ? 23.209 9.484 -21.740 1.00 96.56 277 LEU A N 1
ATOM 2203 C CA . LEU A 1 277 ? 24.396 9.607 -20.886 1.00 96.56 277 LEU A CA 1
ATOM 2204 C C . LEU A 1 277 ? 25.522 8.632 -21.256 1.00 96.56 277 LEU A C 1
ATOM 2206 O O . LEU A 1 277 ? 26.687 8.979 -21.099 1.00 96.56 277 LEU A O 1
ATOM 2210 N N . ASP A 1 278 ? 25.210 7.456 -21.801 1.00 95.75 278 ASP A N 1
ATOM 2211 C CA . ASP A 1 278 ? 26.223 6.537 -22.339 1.00 95.75 278 ASP A CA 1
ATOM 2212 C C . ASP A 1 278 ? 26.979 7.163 -23.524 1.00 95.75 278 ASP A C 1
ATOM 2214 O O . ASP A 1 278 ? 28.153 6.868 -23.753 1.00 95.75 278 ASP A O 1
ATOM 2218 N N . ILE A 1 279 ? 26.309 8.043 -24.277 1.00 94.25 279 ILE A N 1
ATOM 2219 C CA . ILE A 1 279 ? 26.871 8.744 -25.438 1.00 94.25 279 ILE A CA 1
ATOM 2220 C C . ILE A 1 279 ? 27.570 10.044 -25.012 1.00 94.25 279 ILE A C 1
ATOM 2222 O O . ILE A 1 279 ? 28.678 10.320 -25.473 1.00 94.25 279 ILE A O 1
ATOM 2226 N N . VAL A 1 280 ? 26.932 10.849 -24.152 1.00 95.44 280 VAL A N 1
ATOM 2227 C CA . VAL A 1 280 ? 27.473 12.115 -23.619 1.00 95.44 280 VAL A CA 1
ATOM 2228 C C . VAL A 1 280 ? 27.444 12.072 -22.081 1.00 95.44 280 VAL A C 1
ATOM 2230 O O . VAL A 1 280 ? 26.450 12.478 -21.472 1.00 95.44 280 VAL A O 1
ATOM 2233 N N . PRO A 1 281 ? 28.521 11.579 -21.435 1.00 94.31 281 PRO A N 1
ATOM 2234 C CA . PRO A 1 281 ? 28.532 11.304 -19.993 1.00 94.31 281 PRO A CA 1
ATOM 2235 C C . PRO A 1 281 ? 28.552 12.523 -19.072 1.00 94.31 281 PRO A C 1
ATOM 2237 O O . PRO A 1 281 ? 28.381 12.350 -17.866 1.00 94.31 281 PRO A O 1
ATOM 2240 N N . ASP A 1 282 ? 28.792 13.721 -19.603 1.00 94.12 282 ASP A N 1
ATOM 2241 C CA . ASP A 1 282 ? 28.910 14.994 -18.880 1.00 94.12 282 ASP A CA 1
ATOM 2242 C C . ASP A 1 282 ? 27.700 15.927 -19.090 1.00 94.12 282 ASP A C 1
ATOM 2244 O O . ASP A 1 282 ? 27.725 17.100 -18.717 1.00 94.12 282 ASP A O 1
ATOM 2248 N N . ALA A 1 283 ? 26.598 15.411 -19.647 1.00 93.88 283 ALA A N 1
ATOM 2249 C CA . ALA A 1 283 ? 25.383 16.184 -19.886 1.00 93.88 283 ALA A CA 1
ATOM 2250 C C . ALA A 1 283 ? 24.586 16.441 -18.588 1.00 93.88 283 ALA A C 1
ATOM 2252 O O . ALA A 1 283 ? 23.677 15.684 -18.238 1.00 93.88 283 ALA A O 1
ATOM 2253 N N . ALA A 1 284 ? 24.889 17.547 -17.896 1.00 94.56 284 ALA A N 1
ATOM 2254 C CA . ALA A 1 284 ? 24.259 17.939 -16.627 1.00 94.56 284 ALA A CA 1
ATOM 2255 C C . ALA A 1 284 ? 22.715 17.903 -16.668 1.00 94.56 284 ALA A C 1
ATOM 2257 O O . ALA A 1 284 ? 22.089 17.232 -15.850 1.00 94.56 284 ALA A O 1
ATOM 2258 N N . VAL A 1 285 ? 22.097 18.525 -17.681 1.00 95.12 285 VAL A N 1
ATOM 2259 C CA . VAL A 1 285 ? 20.627 18.586 -17.846 1.00 95.12 285 VAL A CA 1
ATOM 2260 C C . VAL A 1 285 ? 19.989 17.193 -17.953 1.00 95.12 285 VAL A C 1
ATOM 2262 O O . VAL A 1 285 ? 18.876 16.973 -17.478 1.00 95.12 285 VAL A O 1
ATOM 2265 N N . VAL A 1 286 ? 20.687 16.218 -18.545 1.00 96.81 286 VAL A N 1
ATOM 2266 C CA . VAL A 1 286 ? 20.171 14.847 -18.674 1.00 96.81 286 VAL A CA 1
ATOM 2267 C C . VAL A 1 286 ? 20.204 14.126 -17.324 1.00 96.81 286 VAL A C 1
ATOM 2269 O O . VAL A 1 286 ? 19.251 13.422 -16.994 1.00 96.81 286 VAL A O 1
ATOM 2272 N N . TYR A 1 287 ? 21.243 14.340 -16.507 1.00 97.94 287 TYR A N 1
ATOM 2273 C CA . TYR A 1 287 ? 21.270 13.843 -15.126 1.00 97.94 287 TYR A CA 1
ATOM 2274 C C . TYR A 1 287 ? 20.178 14.467 -14.255 1.00 97.94 287 TYR A C 1
ATOM 2276 O O . TYR A 1 287 ? 19.581 13.750 -13.452 1.00 97.94 287 TYR A O 1
ATOM 2284 N N . GLN A 1 288 ? 19.893 15.763 -14.421 1.00 97.00 288 GLN A N 1
ATOM 2285 C CA . GLN A 1 288 ? 18.782 16.427 -13.733 1.00 97.00 288 GLN A CA 1
ATOM 2286 C C . GLN A 1 288 ? 17.451 15.742 -14.072 1.00 97.00 288 GLN A C 1
ATOM 2288 O O . GLN A 1 288 ? 16.774 15.240 -13.177 1.00 97.00 288 GLN A O 1
ATOM 2293 N N . HIS A 1 289 ? 17.128 15.603 -15.362 1.00 97.50 289 HIS A N 1
ATOM 2294 C CA . HIS A 1 289 ? 15.887 14.954 -15.799 1.00 97.50 289 HIS A CA 1
ATOM 2295 C C . HIS A 1 289 ? 15.804 13.467 -15.398 1.00 97.50 289 HIS A C 1
ATOM 2297 O O . HIS A 1 289 ? 14.721 12.957 -15.095 1.00 97.50 289 HIS A O 1
ATOM 2303 N N . LEU A 1 290 ? 16.938 12.757 -15.377 1.00 97.81 290 LEU A N 1
ATOM 2304 C CA . LEU A 1 290 ? 17.024 11.392 -14.858 1.00 97.81 290 LEU A CA 1
ATOM 2305 C C . LEU A 1 290 ? 16.689 11.348 -13.361 1.00 97.81 290 LEU A C 1
ATOM 2307 O O . LEU A 1 290 ? 15.918 10.486 -12.934 1.00 97.81 290 LEU A O 1
ATOM 2311 N N . GLY A 1 291 ? 17.243 12.275 -12.577 1.00 96.94 291 GLY A N 1
ATOM 2312 C CA . GLY A 1 291 ? 16.922 12.443 -11.163 1.00 96.94 291 GLY A CA 1
ATOM 2313 C C . GLY A 1 291 ? 15.434 12.708 -10.945 1.00 96.94 291 GLY A C 1
ATOM 2314 O O . GLY A 1 291 ? 14.818 12.037 -10.119 1.00 96.94 291 GLY A O 1
ATOM 2315 N N . ASP A 1 292 ? 14.827 13.584 -11.749 1.00 96.31 292 ASP A N 1
ATOM 2316 C CA . ASP A 1 292 ? 13.400 13.921 -11.649 1.00 96.31 292 ASP A CA 1
ATOM 2317 C C . ASP A 1 292 ? 12.510 12.700 -11.907 1.00 96.31 292 ASP A C 1
ATOM 2319 O O . ASP A 1 292 ? 11.577 12.425 -11.146 1.00 96.31 292 ASP A O 1
ATOM 2323 N N . ALA A 1 293 ? 12.829 11.907 -12.934 1.00 96.50 293 ALA A N 1
ATOM 2324 C CA . ALA A 1 293 ? 12.112 10.667 -13.220 1.00 96.50 293 ALA A CA 1
ATOM 2325 C C . ALA A 1 293 ? 12.265 9.624 -12.093 1.00 96.50 293 ALA A C 1
ATOM 2327 O O . ALA A 1 293 ? 11.300 8.939 -11.746 1.00 96.50 293 ALA A O 1
ATOM 2328 N N . LEU A 1 294 ? 13.452 9.514 -11.485 1.00 96.38 294 LEU A N 1
ATOM 2329 C CA . LEU A 1 294 ? 13.711 8.613 -10.354 1.00 96.38 294 LEU A CA 1
ATOM 2330 C C . LEU A 1 294 ? 12.972 9.052 -9.081 1.00 96.38 294 LEU A C 1
ATOM 2332 O O . LEU A 1 294 ? 12.412 8.206 -8.378 1.00 96.38 294 LEU A O 1
ATOM 2336 N N . THR A 1 295 ? 12.914 10.359 -8.825 1.00 94.44 295 THR A N 1
ATOM 2337 C CA . THR A 1 295 ? 12.145 10.976 -7.736 1.00 94.44 295 THR A CA 1
ATOM 2338 C C . THR A 1 295 ? 10.658 10.638 -7.849 1.00 94.44 295 THR A C 1
ATOM 2340 O O . THR A 1 295 ? 10.046 10.214 -6.870 1.00 94.44 295 THR A O 1
ATOM 2343 N N . ARG A 1 296 ? 10.074 10.712 -9.055 1.00 94.69 296 ARG A N 1
ATOM 2344 C CA . ARG A 1 296 ? 8.660 10.347 -9.294 1.00 94.69 296 ARG A CA 1
ATOM 2345 C C . ARG A 1 296 ? 8.344 8.877 -9.010 1.00 94.69 296 ARG A C 1
ATOM 2347 O O . ARG A 1 296 ? 7.204 8.559 -8.687 1.00 94.69 296 ARG A O 1
ATOM 2354 N N . LEU A 1 297 ? 9.339 7.995 -9.093 1.00 90.31 297 LEU A N 1
ATOM 2355 C CA . LEU A 1 297 ? 9.225 6.575 -8.745 1.00 90.31 297 LEU A CA 1
ATOM 2356 C C . LEU A 1 297 ? 9.602 6.264 -7.284 1.00 90.31 297 LEU A C 1
ATOM 2358 O O . LEU A 1 297 ? 9.647 5.092 -6.912 1.00 90.31 297 LEU A O 1
ATOM 2362 N N . GLY A 1 298 ? 9.912 7.274 -6.463 1.00 90.38 298 GLY A N 1
ATOM 2363 C CA . GLY A 1 298 ? 10.349 7.090 -5.074 1.00 90.38 298 GLY A CA 1
ATOM 2364 C C . GLY A 1 298 ? 11.731 6.439 -4.934 1.00 90.38 298 GLY A C 1
ATOM 2365 O O . GLY A 1 298 ? 12.075 5.917 -3.875 1.00 90.38 298 GLY A O 1
ATOM 2366 N N . ARG A 1 299 ? 12.549 6.436 -5.997 1.00 94.56 299 ARG A N 1
ATOM 2367 C CA . ARG A 1 299 ? 13.906 5.858 -6.010 1.00 94.56 299 ARG A CA 1
ATOM 2368 C C . ARG A 1 299 ? 14.936 6.871 -5.514 1.00 94.56 299 ARG A C 1
ATOM 2370 O O . ARG A 1 299 ? 15.862 7.238 -6.237 1.00 94.56 299 ARG A O 1
ATOM 2377 N N . TRP A 1 300 ? 14.770 7.311 -4.272 1.00 92.38 300 TRP A N 1
ATOM 2378 C CA . TRP A 1 300 ? 15.468 8.468 -3.708 1.00 92.38 300 TRP A CA 1
ATOM 2379 C C . TRP A 1 300 ? 17.003 8.383 -3.759 1.00 92.38 300 TRP A C 1
ATOM 2381 O O . TRP A 1 300 ? 17.645 9.338 -4.182 1.00 92.38 300 TRP A O 1
ATOM 2391 N N . GLU A 1 301 ? 17.614 7.243 -3.414 1.00 95.44 301 GLU A N 1
ATOM 2392 C CA . GLU A 1 301 ? 19.087 7.114 -3.423 1.00 95.44 301 GLU A CA 1
ATOM 2393 C C . GLU A 1 301 ? 19.667 7.195 -4.849 1.00 95.44 301 GLU A C 1
ATOM 2395 O O . GLU A 1 301 ? 20.703 7.821 -5.076 1.00 95.44 301 GLU A O 1
ATOM 2400 N N . GLN A 1 302 ? 18.973 6.620 -5.841 1.00 94.19 302 GLN A N 1
ATOM 2401 C CA . GLN A 1 302 ? 19.377 6.738 -7.247 1.00 94.19 302 GLN A CA 1
ATOM 2402 C C . GLN A 1 302 ? 19.197 8.175 -7.751 1.00 94.19 302 GLN A C 1
ATOM 2404 O O . GLN A 1 302 ? 20.057 8.672 -8.478 1.00 94.19 302 GLN A O 1
ATOM 2409 N N . ALA A 1 303 ? 18.115 8.849 -7.343 1.00 96.69 303 ALA A N 1
ATOM 2410 C CA . ALA A 1 303 ? 17.876 10.252 -7.669 1.00 96.69 303 ALA A CA 1
ATOM 2411 C C . ALA A 1 303 ? 18.989 11.151 -7.105 1.00 96.69 303 ALA A C 1
ATOM 2413 O O . ALA A 1 303 ? 19.566 11.938 -7.849 1.00 96.69 303 ALA A O 1
ATOM 2414 N N . VAL A 1 304 ? 19.388 10.960 -5.840 1.00 97.38 304 VAL A N 1
ATOM 2415 C CA . VAL A 1 304 ? 20.547 11.649 -5.238 1.00 97.38 304 VAL A CA 1
ATOM 2416 C C . VAL A 1 304 ? 21.823 11.409 -6.045 1.00 97.38 304 VAL A C 1
ATOM 2418 O O . VAL A 1 304 ? 22.580 12.350 -6.285 1.00 97.38 304 VAL A O 1
ATOM 2421 N N . GLY A 1 305 ? 22.071 10.173 -6.487 1.00 95.94 305 GLY A N 1
ATOM 2422 C CA . GLY A 1 305 ? 23.209 9.849 -7.352 1.00 95.94 305 GLY A CA 1
ATOM 2423 C C . GLY A 1 305 ? 23.204 10.643 -8.664 1.00 95.94 305 GLY A C 1
ATOM 2424 O O . GLY A 1 305 ? 24.224 11.231 -9.027 1.00 95.94 305 GLY A O 1
ATOM 2425 N N . ALA A 1 306 ? 22.052 10.708 -9.337 1.00 96.94 306 ALA A N 1
ATOM 2426 C CA . ALA A 1 306 ? 21.881 11.461 -10.577 1.00 96.94 306 ALA A CA 1
ATOM 2427 C C . ALA A 1 306 ? 22.030 12.976 -10.354 1.00 96.94 306 ALA A C 1
ATOM 2429 O O . ALA A 1 306 ? 22.833 13.617 -11.028 1.00 96.94 306 ALA A O 1
ATOM 2430 N N . TYR A 1 307 ? 21.356 13.552 -9.356 1.00 97.69 307 TYR A N 1
ATOM 2431 C CA . TYR A 1 307 ? 21.462 14.984 -9.076 1.00 97.69 307 TYR A CA 1
ATOM 2432 C C . TYR A 1 307 ? 22.869 15.404 -8.638 1.00 97.69 307 TYR A C 1
ATOM 2434 O O . TYR A 1 307 ? 23.341 16.458 -9.052 1.00 97.69 307 TYR A O 1
ATOM 2442 N N . ARG A 1 308 ? 23.599 14.577 -7.874 1.00 97.06 308 ARG A N 1
ATOM 2443 C CA . ARG A 1 308 ? 25.012 14.852 -7.551 1.00 97.06 308 ARG A CA 1
ATOM 2444 C C . ARG A 1 308 ? 25.868 14.966 -8.806 1.00 97.06 308 ARG A C 1
ATOM 2446 O O . ARG A 1 308 ? 26.695 15.868 -8.871 1.00 97.06 308 ARG A O 1
ATOM 2453 N N . LYS A 1 309 ? 25.653 14.093 -9.794 1.00 96.81 309 LYS A N 1
ATOM 2454 C CA . LYS A 1 309 ? 26.329 14.179 -11.095 1.00 96.81 309 LYS A CA 1
ATOM 2455 C C . LYS A 1 309 ? 25.920 15.432 -11.863 1.00 96.81 309 LYS A C 1
ATOM 2457 O O . LYS A 1 309 ? 26.787 16.114 -12.394 1.00 96.81 309 LYS A O 1
ATOM 2462 N N . SER A 1 310 ? 24.636 15.791 -11.848 1.00 96.69 310 SER A N 1
ATOM 2463 C CA . SER A 1 310 ? 24.164 17.053 -12.430 1.00 96.69 310 SER A CA 1
ATOM 2464 C C . SER A 1 310 ? 24.878 18.267 -11.827 1.00 96.69 310 SER A C 1
ATOM 2466 O O . SER A 1 310 ? 25.387 19.098 -12.568 1.00 96.69 310 SER A O 1
ATOM 2468 N N . VAL A 1 311 ? 24.963 18.348 -10.495 1.00 94.88 311 VAL A N 1
ATOM 2469 C CA . VAL A 1 311 ? 25.619 19.452 -9.769 1.00 94.88 311 VAL A CA 1
ATOM 2470 C C . VAL A 1 311 ? 27.147 19.420 -9.920 1.00 94.88 311 VAL A C 1
ATOM 2472 O O . VAL A 1 311 ? 27.792 20.461 -9.866 1.00 94.88 311 VAL A O 1
ATOM 2475 N N . GLU A 1 312 ? 27.752 18.246 -10.112 1.00 94.88 312 GLU A N 1
ATOM 2476 C CA . GLU A 1 312 ? 29.184 18.112 -10.415 1.00 94.88 312 GLU A CA 1
ATOM 2477 C C . GLU A 1 312 ? 29.532 18.749 -11.769 1.00 94.88 312 GLU A C 1
ATOM 2479 O O . GLU A 1 312 ? 30.533 19.459 -11.866 1.00 94.88 312 GLU A O 1
ATOM 2484 N N . PHE A 1 313 ? 28.703 18.519 -12.794 1.00 94.12 313 PHE A N 1
ATOM 2485 C CA . PHE A 1 313 ? 28.922 19.040 -14.147 1.00 94.12 313 PHE A CA 1
ATOM 2486 C C . PHE A 1 313 ? 28.419 20.476 -14.344 1.00 94.12 313 PHE A C 1
ATOM 2488 O O . PHE A 1 313 ? 29.038 21.231 -15.091 1.00 94.12 313 PHE A O 1
ATOM 2495 N N . ASP A 1 314 ? 27.352 20.878 -13.649 1.00 93.31 314 ASP A N 1
ATOM 2496 C CA . ASP A 1 314 ? 26.893 22.268 -13.575 1.00 93.31 314 ASP A CA 1
ATOM 2497 C C . ASP A 1 314 ? 26.659 22.708 -12.117 1.00 93.31 314 ASP A C 1
ATOM 2499 O O . ASP A 1 314 ? 25.540 22.634 -11.593 1.00 93.31 314 ASP A O 1
ATOM 2503 N N . PRO A 1 315 ? 27.711 23.212 -11.444 1.00 89.12 315 PRO A N 1
ATOM 2504 C CA . PRO A 1 315 ? 27.620 23.665 -10.062 1.00 89.12 315 PRO A CA 1
ATOM 2505 C C . PRO A 1 315 ? 26.754 24.908 -9.854 1.00 89.12 315 PRO A C 1
ATOM 2507 O O . PRO A 1 315 ? 26.469 25.224 -8.706 1.00 89.12 315 PRO A O 1
ATOM 2510 N N . ASN A 1 316 ? 26.349 25.625 -10.907 1.00 87.94 316 ASN A N 1
ATOM 2511 C CA . ASN A 1 316 ? 25.542 26.843 -10.786 1.00 87.94 316 ASN A CA 1
ATOM 2512 C C . ASN A 1 316 ? 24.053 26.600 -11.091 1.00 87.94 316 ASN A C 1
ATOM 2514 O O . ASN A 1 316 ? 23.274 27.554 -11.108 1.00 87.94 316 ASN A O 1
ATOM 2518 N N . SER A 1 317 ? 23.636 25.348 -11.316 1.00 90.25 317 SER A N 1
ATOM 2519 C CA . SER A 1 317 ? 22.220 25.016 -11.493 1.00 90.25 317 SER A CA 1
ATOM 2520 C C . SER A 1 317 ? 21.477 25.060 -10.154 1.00 90.25 317 SER A C 1
ATOM 2522 O O . SER A 1 317 ? 21.607 24.162 -9.319 1.00 90.25 317 SER A O 1
ATOM 2524 N N . LEU A 1 318 ? 20.676 26.115 -9.961 1.00 91.62 318 LEU A N 1
ATOM 2525 C CA . LEU A 1 318 ? 19.806 26.272 -8.792 1.00 91.62 318 LEU A CA 1
ATOM 2526 C C . LEU A 1 318 ? 18.829 25.095 -8.655 1.00 91.62 318 LEU A C 1
ATOM 2528 O O . LEU A 1 318 ? 18.678 24.547 -7.567 1.00 91.62 318 LEU A O 1
ATOM 2532 N N . GLU A 1 319 ? 18.202 24.695 -9.763 1.00 90.75 319 GLU A N 1
ATOM 2533 C CA . GLU A 1 319 ? 17.191 23.634 -9.805 1.00 90.75 319 GLU A CA 1
ATOM 2534 C C . GLU A 1 319 ? 17.791 22.271 -9.433 1.00 90.75 319 GLU A C 1
ATOM 2536 O O . GLU A 1 319 ? 17.257 21.569 -8.579 1.00 90.75 319 GLU A O 1
ATOM 2541 N N . ALA A 1 320 ? 18.963 21.923 -9.980 1.00 92.25 320 ALA A N 1
ATOM 2542 C CA . ALA A 1 320 ? 19.627 20.664 -9.648 1.00 92.25 320 ALA A CA 1
ATOM 2543 C C . ALA A 1 320 ? 20.069 20.600 -8.175 1.00 92.25 320 ALA A C 1
ATOM 2545 O O . ALA A 1 320 ? 20.015 19.532 -7.561 1.00 92.25 320 ALA A O 1
ATOM 2546 N N . GLN A 1 321 ? 20.504 21.724 -7.594 1.00 94.75 321 GLN A N 1
ATOM 2547 C CA . GLN A 1 321 ? 20.867 21.784 -6.177 1.00 94.75 321 GLN A CA 1
ATOM 2548 C C . GLN A 1 321 ? 19.642 21.715 -5.258 1.00 94.75 321 GLN A C 1
ATOM 2550 O O . GLN A 1 321 ? 19.688 21.003 -4.255 1.00 94.75 321 GLN A O 1
ATOM 2555 N N . ASP A 1 322 ? 18.549 22.398 -5.602 1.00 93.44 322 ASP A N 1
ATOM 2556 C CA . ASP A 1 322 ? 17.290 22.312 -4.858 1.00 93.44 322 ASP A CA 1
ATOM 2557 C C . ASP A 1 322 ? 16.723 20.884 -4.895 1.00 93.44 322 ASP A C 1
ATOM 2559 O O . ASP A 1 322 ? 16.474 20.286 -3.848 1.00 93.44 322 ASP A O 1
ATOM 2563 N N . HIS A 1 323 ? 16.648 20.270 -6.081 1.00 96.00 323 HIS A N 1
ATOM 2564 C CA . HIS A 1 323 ? 16.168 18.895 -6.237 1.00 96.00 323 HIS A CA 1
ATOM 2565 C C . HIS A 1 323 ? 17.067 17.873 -5.516 1.00 96.00 323 HIS A C 1
ATOM 2567 O O . HIS A 1 323 ? 16.563 16.923 -4.909 1.00 96.00 323 HIS A O 1
ATOM 2573 N N . LEU A 1 324 ? 18.394 18.075 -5.506 1.00 96.94 324 LEU A N 1
ATOM 2574 C CA . LEU A 1 324 ? 19.317 17.262 -4.705 1.00 96.94 324 LEU A CA 1
ATOM 2575 C C . LEU A 1 324 ? 19.028 17.396 -3.205 1.00 96.94 324 LEU A C 1
ATOM 2577 O O . LEU A 1 324 ? 18.965 16.386 -2.501 1.00 96.94 324 LEU A O 1
ATOM 2581 N N . GLY A 1 325 ? 18.863 18.627 -2.716 1.00 95.75 325 GLY A N 1
ATOM 2582 C CA . GLY A 1 325 ? 18.519 18.897 -1.323 1.00 95.75 325 GLY A CA 1
ATOM 2583 C C . GLY A 1 325 ? 17.194 18.243 -0.931 1.00 95.75 325 GLY A C 1
ATOM 2584 O O . GLY A 1 325 ? 17.118 17.600 0.117 1.00 95.75 325 GLY A O 1
ATOM 2585 N N . PHE A 1 326 ? 16.192 18.309 -1.810 1.00 95.38 326 PHE A N 1
ATOM 2586 C CA . PHE A 1 326 ? 14.881 17.704 -1.591 1.00 95.38 326 PHE A CA 1
ATOM 2587 C C . PHE A 1 326 ? 14.962 16.180 -1.532 1.00 95.38 326 PHE A C 1
ATOM 2589 O O . PHE A 1 326 ? 14.455 15.564 -0.594 1.00 95.38 326 PHE A O 1
ATOM 2596 N N . ALA A 1 327 ? 15.672 15.550 -2.469 1.00 96.00 327 ALA A N 1
ATOM 2597 C CA . ALA A 1 327 ? 15.872 14.104 -2.451 1.00 96.00 327 ALA A CA 1
ATOM 2598 C C . ALA A 1 327 ? 16.630 13.634 -1.191 1.00 96.00 327 ALA A C 1
ATOM 2600 O O . ALA A 1 327 ? 16.297 12.596 -0.616 1.00 96.00 327 ALA A O 1
ATOM 2601 N N . LEU A 1 328 ? 17.615 14.408 -0.716 1.00 96.25 328 LEU A N 1
ATOM 2602 C CA . LEU A 1 328 ? 18.322 14.141 0.544 1.00 96.25 328 LEU A CA 1
ATOM 2603 C C . LEU A 1 328 ? 17.415 14.312 1.771 1.00 96.25 328 LEU A C 1
ATOM 2605 O O . LEU A 1 328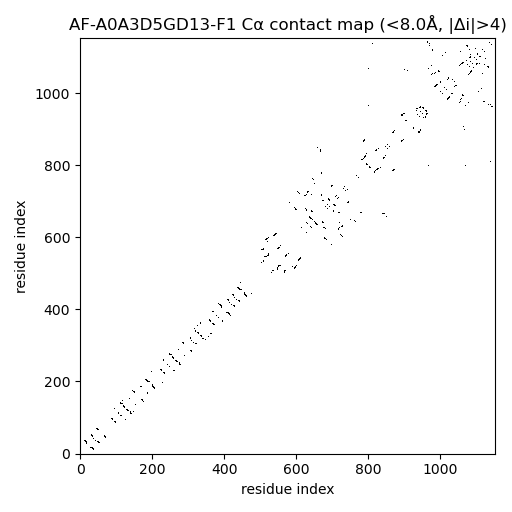 ? 17.505 13.514 2.706 1.00 96.25 328 LEU A O 1
ATOM 2609 N N . TYR A 1 329 ? 16.530 15.311 1.761 1.00 94.88 329 TYR A N 1
ATOM 2610 C CA . TYR A 1 329 ? 15.528 15.522 2.807 1.00 94.88 329 TYR A CA 1
ATOM 2611 C C . TYR A 1 329 ? 14.581 14.319 2.922 1.00 94.88 329 TYR A C 1
ATOM 2613 O O . TYR A 1 329 ? 14.390 13.805 4.021 1.00 94.88 329 TYR A O 1
ATOM 2621 N N . GLN A 1 330 ? 14.073 13.802 1.798 1.00 94.38 330 GLN A N 1
ATOM 2622 C CA . GLN A 1 330 ? 13.189 12.624 1.773 1.00 94.38 330 GLN A CA 1
ATOM 2623 C C . GLN A 1 330 ? 13.869 11.344 2.292 1.00 94.38 330 GLN A C 1
ATOM 2625 O O . GLN A 1 330 ? 13.213 10.465 2.846 1.00 94.38 330 GLN A O 1
ATOM 2630 N N . LEU A 1 331 ? 15.196 11.245 2.170 1.00 91.00 331 LEU A N 1
ATOM 2631 C CA . LEU A 1 331 ? 16.000 10.162 2.753 1.00 91.00 331 LEU A CA 1
ATOM 2632 C C . LEU A 1 331 ? 16.312 10.353 4.248 1.00 91.00 331 LEU A C 1
ATOM 2634 O O . LEU A 1 331 ? 17.011 9.526 4.834 1.00 91.00 331 LEU A O 1
ATOM 2638 N N . GLY A 1 332 ? 15.870 11.453 4.864 1.00 91.38 332 GLY A N 1
ATOM 2639 C CA . GLY A 1 332 ? 16.207 11.810 6.244 1.00 91.38 332 GLY A CA 1
ATOM 2640 C C . GLY A 1 332 ? 17.654 12.279 6.439 1.00 91.38 332 GLY A C 1
ATOM 2641 O O . GLY A 1 332 ? 18.121 12.406 7.571 1.00 91.38 332 GLY A O 1
ATOM 2642 N N . ARG A 1 333 ? 18.395 12.554 5.355 1.00 95.12 333 ARG A N 1
ATOM 2643 C CA . ARG A 1 333 ? 19.793 13.028 5.380 1.00 95.12 333 ARG A CA 1
ATOM 2644 C C . ARG A 1 333 ? 19.836 14.551 5.533 1.00 95.12 333 ARG A C 1
ATOM 2646 O O . ARG A 1 333 ? 20.396 15.262 4.698 1.00 95.12 333 ARG A O 1
ATOM 2653 N N . TYR A 1 334 ? 19.219 15.057 6.600 1.00 94.31 334 TYR A N 1
ATOM 2654 C CA . TYR A 1 334 ? 18.928 16.484 6.774 1.00 94.31 334 TYR A CA 1
ATOM 2655 C C . TYR A 1 334 ? 20.173 17.382 6.788 1.00 94.31 334 TYR A C 1
ATOM 2657 O O . TYR A 1 334 ? 20.148 18.450 6.186 1.00 94.31 334 TYR A O 1
ATOM 2665 N N . ASP A 1 335 ? 21.284 16.956 7.397 1.00 94.69 335 ASP A N 1
ATOM 2666 C CA . ASP A 1 335 ? 22.523 17.751 7.408 1.00 94.69 335 ASP A CA 1
ATOM 2667 C C . ASP A 1 335 ? 23.113 17.945 5.998 1.00 94.69 335 ASP A C 1
ATOM 2669 O O . ASP A 1 335 ? 23.592 19.030 5.658 1.00 94.69 335 ASP A O 1
ATOM 2673 N N . GLU A 1 336 ? 23.043 16.917 5.145 1.00 95.56 336 GLU A N 1
ATOM 2674 C CA . GLU A 1 336 ? 23.482 17.010 3.747 1.00 95.56 336 GLU A CA 1
ATOM 2675 C C . GLU A 1 336 ? 22.516 17.852 2.908 1.00 95.56 336 GLU A C 1
ATOM 2677 O O . GLU A 1 336 ? 22.962 18.633 2.062 1.00 95.56 336 GLU A O 1
ATOM 2682 N N . ALA A 1 337 ? 21.209 17.743 3.167 1.00 96.50 337 ALA A N 1
ATOM 2683 C CA . ALA A 1 337 ? 20.200 18.597 2.545 1.00 96.50 337 ALA A CA 1
ATOM 2684 C C . ALA A 1 337 ? 20.451 20.076 2.885 1.00 96.50 337 ALA A C 1
ATOM 2686 O O . ALA A 1 337 ? 20.569 20.897 1.981 1.00 96.50 337 ALA A O 1
ATOM 2687 N N . ILE A 1 338 ? 20.667 20.407 4.165 1.00 96.56 338 ILE A N 1
ATOM 2688 C CA . ILE A 1 338 ? 21.003 21.763 4.634 1.00 96.56 338 ILE A CA 1
ATOM 2689 C C . ILE A 1 338 ? 22.261 22.296 3.942 1.00 96.56 338 ILE A C 1
ATOM 2691 O O . ILE A 1 338 ? 22.279 23.439 3.484 1.00 96.56 338 ILE A O 1
ATOM 2695 N N . ALA A 1 339 ? 23.322 21.489 3.856 1.00 94.88 339 ALA A N 1
ATOM 2696 C CA . ALA A 1 339 ? 24.550 21.890 3.173 1.00 94.88 339 ALA A CA 1
ATOM 2697 C C . ALA A 1 339 ? 24.319 22.165 1.678 1.00 94.88 339 ALA A C 1
ATOM 2699 O O . ALA A 1 339 ? 24.933 23.075 1.121 1.00 94.88 339 ALA A O 1
ATOM 2700 N N . THR A 1 340 ? 23.432 21.401 1.040 1.00 95.38 340 THR A N 1
ATOM 2701 C CA . THR A 1 340 ? 23.084 21.566 -0.376 1.00 95.38 340 THR A CA 1
ATOM 2702 C C . THR A 1 340 ? 22.226 22.811 -0.598 1.00 95.38 340 THR A C 1
ATOM 2704 O O . THR A 1 340 ? 22.567 23.633 -1.442 1.00 95.38 340 THR A O 1
ATOM 2707 N N . TYR A 1 341 ? 21.189 23.028 0.212 1.00 96.19 341 TYR A N 1
ATOM 2708 C CA . TYR A 1 341 ? 20.349 24.225 0.129 1.00 96.19 341 TYR A CA 1
ATOM 2709 C C . TYR A 1 341 ? 21.120 25.518 0.420 1.00 96.19 341 TYR A C 1
ATOM 2711 O O . TYR A 1 341 ? 20.870 26.540 -0.210 1.00 96.19 341 TYR A O 1
ATOM 2719 N N . ARG A 1 342 ? 22.109 25.493 1.325 1.00 94.44 342 ARG A N 1
ATOM 2720 C CA . ARG A 1 342 ? 22.996 26.651 1.542 1.00 94.44 342 ARG A CA 1
ATOM 2721 C C . ARG A 1 342 ? 23.795 27.006 0.289 1.00 94.44 342 ARG A C 1
ATOM 2723 O O . ARG A 1 342 ? 23.870 28.178 -0.048 1.00 94.44 342 ARG A O 1
ATOM 2730 N N . LYS A 1 343 ? 24.314 26.007 -0.434 1.00 92.25 343 LYS A N 1
ATOM 2731 C CA . LYS A 1 343 ? 24.968 26.238 -1.734 1.00 92.25 343 LYS A CA 1
ATOM 2732 C C . LYS A 1 343 ? 23.986 26.785 -2.772 1.00 92.25 343 LYS A C 1
ATOM 2734 O O . LYS A 1 343 ? 24.350 27.688 -3.518 1.00 92.25 343 LYS A O 1
ATOM 2739 N N . ALA A 1 344 ? 22.743 26.305 -2.771 1.00 92.94 344 ALA A N 1
ATOM 2740 C CA . ALA A 1 344 ? 21.703 26.813 -3.666 1.00 92.94 344 ALA A CA 1
ATOM 2741 C C . ALA A 1 344 ? 21.409 28.297 -3.397 1.00 92.94 344 ALA A C 1
ATOM 2743 O O . ALA A 1 344 ? 21.275 29.080 -4.337 1.00 92.94 344 ALA A O 1
ATOM 2744 N N . LEU A 1 345 ? 21.412 28.713 -2.127 1.00 92.56 345 LEU A N 1
ATOM 2745 C CA . LEU A 1 345 ? 21.299 30.122 -1.740 1.00 92.56 345 LEU A CA 1
ATOM 2746 C C . LEU A 1 345 ? 22.572 30.940 -2.018 1.00 92.56 345 LEU A C 1
ATOM 2748 O O . LEU A 1 345 ? 22.454 32.134 -2.274 1.00 92.56 345 LEU A O 1
ATOM 2752 N N . ASP A 1 346 ? 23.767 30.340 -2.038 1.00 91.31 346 ASP A N 1
ATOM 2753 C CA . ASP A 1 346 ? 24.981 31.032 -2.508 1.00 91.31 346 ASP A CA 1
ATOM 2754 C C . ASP A 1 346 ? 24.874 31.389 -4.006 1.00 91.31 346 ASP A C 1
ATOM 2756 O O . ASP A 1 346 ? 25.361 32.439 -4.432 1.00 91.31 346 ASP A O 1
ATOM 2760 N N . VAL A 1 347 ? 24.218 30.533 -4.803 1.00 88.81 347 VAL A N 1
ATOM 2761 C CA . VAL A 1 347 ? 23.951 30.763 -6.235 1.00 88.81 347 VAL A CA 1
ATOM 2762 C C . VAL A 1 347 ? 22.815 31.772 -6.435 1.00 88.81 347 VAL A C 1
ATOM 2764 O O . VAL A 1 347 ? 22.952 32.709 -7.224 1.00 88.81 347 VAL A O 1
ATOM 2767 N N . ALA A 1 348 ? 21.696 31.598 -5.726 1.00 90.25 348 ALA A N 1
ATOM 2768 C CA . ALA A 1 348 ? 20.527 32.472 -5.804 1.00 90.25 348 ALA A CA 1
ATOM 2769 C C . ALA A 1 348 ? 20.026 32.864 -4.398 1.00 90.25 348 ALA A C 1
ATOM 2771 O O . ALA A 1 348 ? 19.126 32.217 -3.858 1.00 90.25 348 ALA A O 1
ATOM 2772 N N . PRO A 1 349 ? 20.544 33.967 -3.820 1.00 88.88 349 PRO A N 1
ATOM 2773 C CA . PRO A 1 349 ? 20.236 34.367 -2.441 1.00 88.88 349 PRO A CA 1
ATOM 2774 C C . PRO A 1 349 ? 18.768 34.720 -2.164 1.00 88.88 349 PRO A C 1
ATOM 2776 O O . PRO A 1 349 ? 18.349 34.713 -1.012 1.00 88.88 349 PRO A O 1
ATOM 2779 N N . ASN A 1 350 ? 17.989 35.032 -3.204 1.00 89.75 350 ASN A N 1
ATOM 2780 C CA . ASN A 1 350 ? 16.596 35.481 -3.096 1.00 89.75 350 ASN A CA 1
ATOM 2781 C C . ASN A 1 350 ? 15.600 34.410 -3.585 1.00 89.75 350 ASN A C 1
ATOM 2783 O O . ASN A 1 350 ? 14.645 34.741 -4.286 1.00 89.75 350 ASN A O 1
ATOM 2787 N N . SER A 1 351 ? 15.840 33.133 -3.271 1.00 91.81 351 SER A N 1
ATOM 2788 C CA . SER A 1 351 ? 14.933 32.029 -3.618 1.00 91.81 351 SER A CA 1
ATOM 2789 C C . SER A 1 351 ? 14.015 31.680 -2.444 1.00 91.81 351 SER A C 1
ATOM 2791 O O . SER A 1 351 ? 14.466 31.100 -1.456 1.00 91.81 351 SER A O 1
ATOM 2793 N N . ASP A 1 352 ? 12.721 31.998 -2.558 1.00 91.50 352 ASP A N 1
ATOM 2794 C CA . ASP A 1 352 ? 11.714 31.670 -1.541 1.00 91.50 352 ASP A CA 1
ATOM 2795 C C . ASP A 1 352 ? 11.569 30.156 -1.349 1.00 91.50 352 ASP A C 1
ATOM 2797 O O . ASP A 1 352 ? 11.510 29.685 -0.214 1.00 91.50 352 ASP A O 1
ATOM 2801 N N . VAL A 1 353 ? 11.590 29.393 -2.447 1.00 92.38 353 VAL A N 1
ATOM 2802 C CA . VAL A 1 353 ? 11.467 27.925 -2.445 1.00 92.38 353 VAL A CA 1
ATOM 2803 C C . VAL A 1 353 ? 12.624 27.269 -1.687 1.00 92.38 353 VAL A C 1
ATOM 2805 O O . VAL A 1 353 ? 12.400 26.447 -0.802 1.00 92.38 353 VAL A O 1
ATOM 2808 N N . VAL A 1 354 ? 13.864 27.680 -1.964 1.00 93.56 354 VAL A N 1
ATOM 2809 C CA . VAL A 1 354 ? 15.045 27.093 -1.310 1.00 93.56 354 VAL A CA 1
ATOM 2810 C C . VAL A 1 354 ? 15.125 27.514 0.159 1.00 93.56 354 VAL A C 1
ATOM 2812 O O . VAL A 1 354 ? 15.452 26.689 1.013 1.00 93.56 354 VAL A O 1
ATOM 2815 N N . SER A 1 355 ? 14.802 28.771 0.491 1.00 94.62 355 SER A N 1
ATOM 2816 C CA . SER A 1 355 ? 14.716 29.218 1.889 1.00 94.62 355 SER A CA 1
ATOM 2817 C C . SER A 1 355 ? 13.645 28.450 2.666 1.00 94.62 355 SER A C 1
ATOM 2819 O O . SER A 1 355 ? 13.884 28.055 3.807 1.00 94.62 355 SER A O 1
ATOM 2821 N N . PHE A 1 356 ? 12.499 28.167 2.045 1.00 94.31 356 PHE A N 1
ATOM 2822 C CA . PHE A 1 356 ? 11.464 27.321 2.629 1.00 94.31 356 PHE A CA 1
ATOM 2823 C C . PHE A 1 356 ? 11.965 25.891 2.882 1.00 94.31 356 PHE A C 1
ATOM 2825 O O . PHE A 1 356 ? 11.917 25.426 4.022 1.00 94.31 356 PHE A O 1
ATOM 2832 N N . HIS A 1 357 ? 12.528 25.227 1.867 1.00 95.62 357 HIS A N 1
ATOM 2833 C CA . HIS A 1 357 ? 13.059 23.869 2.002 1.00 95.62 357 HIS A CA 1
ATOM 2834 C C . HIS A 1 357 ? 14.194 23.764 3.038 1.00 95.62 357 HIS A C 1
ATOM 2836 O O . HIS A 1 357 ? 14.295 22.778 3.776 1.00 95.62 357 HIS A O 1
ATOM 2842 N N . LEU A 1 358 ? 15.042 24.794 3.139 1.00 95.88 358 LEU A N 1
ATOM 2843 C CA . LEU A 1 358 ? 16.071 24.897 4.172 1.00 95.88 358 LEU A CA 1
ATOM 2844 C C . LEU A 1 358 ? 15.456 25.019 5.575 1.00 95.88 358 LEU A C 1
ATOM 2846 O O . LEU A 1 358 ? 15.937 24.372 6.509 1.00 95.88 358 LEU A O 1
ATOM 2850 N N . GLY A 1 359 ? 14.384 25.804 5.715 1.00 94.88 359 GLY A N 1
ATOM 2851 C CA . GLY A 1 359 ? 13.593 25.904 6.941 1.00 94.88 359 GLY A CA 1
ATOM 2852 C C . GLY A 1 359 ? 13.010 24.556 7.373 1.00 94.88 359 GLY A C 1
ATOM 2853 O O . GLY A 1 359 ? 13.182 24.169 8.530 1.00 94.88 359 GLY A O 1
ATOM 2854 N N . ASP A 1 360 ? 12.426 23.800 6.439 1.00 94.44 360 ASP A N 1
ATOM 2855 C CA . ASP A 1 360 ? 11.873 22.458 6.688 1.00 94.44 360 ASP A CA 1
ATOM 2856 C C . ASP A 1 360 ? 12.957 21.466 7.134 1.00 94.44 360 ASP A C 1
ATOM 2858 O O . ASP A 1 360 ? 12.782 20.731 8.112 1.00 94.44 360 ASP A O 1
ATOM 2862 N N . ALA A 1 361 ? 14.118 21.469 6.471 1.00 95.25 361 ALA A N 1
ATOM 2863 C CA . ALA A 1 361 ? 15.248 20.620 6.846 1.00 95.25 361 ALA A CA 1
ATOM 2864 C C . ALA A 1 361 ? 15.790 20.949 8.250 1.00 95.25 361 ALA A C 1
ATOM 2866 O O . ALA A 1 361 ? 16.147 20.049 9.012 1.00 95.25 361 ALA A O 1
ATOM 2867 N N . MET A 1 362 ? 15.823 22.231 8.624 1.00 95.25 362 MET A N 1
ATOM 2868 C CA . MET A 1 362 ? 16.226 22.668 9.965 1.00 95.25 362 MET A CA 1
ATOM 2869 C C . MET A 1 362 ? 15.177 22.336 11.030 1.00 95.25 362 MET A C 1
ATOM 2871 O O . MET A 1 362 ? 15.543 21.918 12.132 1.00 95.25 362 MET A O 1
ATOM 2875 N N . ALA A 1 363 ? 13.890 22.474 10.706 1.00 92.56 363 ALA A N 1
ATOM 2876 C CA . ALA A 1 363 ? 12.789 22.100 11.587 1.00 92.56 363 ALA A CA 1
ATOM 2877 C C . ALA A 1 363 ? 12.796 20.592 11.884 1.00 92.56 363 ALA A C 1
ATOM 2879 O O . ALA A 1 363 ? 12.626 20.197 13.036 1.00 92.56 363 ALA A O 1
ATOM 2880 N N . ALA A 1 364 ? 13.099 19.748 10.890 1.00 90.81 364 ALA A N 1
ATOM 2881 C CA . ALA A 1 364 ? 13.239 18.301 11.076 1.00 90.81 364 ALA A CA 1
ATOM 2882 C C . ALA A 1 364 ? 14.354 17.919 12.075 1.00 90.81 364 ALA A C 1
ATOM 2884 O O . ALA A 1 364 ? 14.234 16.930 12.796 1.00 90.81 364 ALA A O 1
ATOM 2885 N N . LEU A 1 365 ? 15.414 18.732 12.172 1.00 92.25 365 LEU A N 1
ATOM 2886 C CA . LEU A 1 365 ? 16.486 18.597 13.169 1.00 92.25 365 LEU A CA 1
ATOM 2887 C C . LEU A 1 365 ? 16.204 19.333 14.490 1.00 92.25 365 LEU A C 1
ATOM 2889 O O . LEU A 1 365 ? 17.092 19.420 15.338 1.00 92.25 365 LEU A O 1
ATOM 2893 N N . GLN A 1 366 ? 15.000 19.880 14.672 1.00 91.62 366 GLN A N 1
ATOM 2894 C CA . GLN A 1 366 ? 14.603 20.674 15.841 1.00 91.62 366 GLN A CA 1
ATOM 2895 C C . GLN A 1 366 ? 15.456 21.936 16.062 1.00 91.62 366 GLN A C 1
ATOM 2897 O O . GLN A 1 366 ? 15.567 22.455 17.174 1.00 91.62 366 GLN A O 1
ATOM 2902 N N . ARG A 1 367 ? 16.061 22.472 14.995 1.00 93.25 367 ARG A N 1
ATOM 2903 C CA . ARG A 1 367 ? 16.834 23.726 15.020 1.00 93.25 367 ARG A CA 1
ATOM 2904 C C . ARG A 1 367 ? 15.891 24.912 14.832 1.00 93.25 367 ARG A C 1
ATOM 2906 O O . ARG A 1 367 ? 15.947 25.615 13.825 1.00 93.25 367 ARG A O 1
ATOM 2913 N N . TRP A 1 368 ? 14.997 25.102 15.801 1.00 91.50 368 TRP A N 1
ATOM 2914 C CA . TRP A 1 368 ? 13.835 25.993 15.697 1.00 91.50 368 TRP A CA 1
ATOM 2915 C C . TRP A 1 368 ? 14.182 27.434 15.329 1.00 91.50 368 TRP A C 1
ATOM 2917 O O . TRP A 1 368 ? 13.542 28.005 14.453 1.00 91.50 368 TRP A O 1
ATOM 2927 N N . ASP A 1 369 ? 15.210 28.011 15.952 1.00 91.88 369 ASP A N 1
ATOM 2928 C CA . ASP A 1 369 ? 15.596 29.404 15.700 1.00 91.88 369 ASP A CA 1
ATOM 2929 C C . ASP A 1 369 ? 16.077 29.613 14.259 1.00 91.88 369 ASP A C 1
ATOM 2931 O O . ASP A 1 369 ? 15.709 30.592 13.613 1.00 91.88 369 ASP A O 1
ATOM 2935 N N . GLU A 1 370 ? 16.856 28.671 13.725 1.00 93.19 370 GLU A N 1
ATOM 2936 C CA . GLU A 1 370 ? 17.329 28.738 12.341 1.00 93.19 370 GLU A CA 1
ATOM 2937 C C . GLU A 1 370 ? 16.199 28.451 11.344 1.00 93.19 370 GLU A C 1
ATOM 2939 O O . GLU A 1 370 ? 16.127 29.108 10.306 1.00 93.19 370 GLU A O 1
ATOM 2944 N N . ALA A 1 371 ? 15.286 27.530 11.668 1.00 95.12 371 ALA A N 1
ATOM 2945 C CA . ALA A 1 371 ? 14.103 27.267 10.851 1.00 95.12 371 ALA A CA 1
ATOM 2946 C C . ALA A 1 371 ? 13.208 28.513 10.740 1.00 95.12 371 ALA A C 1
ATOM 2948 O O . ALA A 1 371 ? 12.829 28.899 9.637 1.00 95.12 371 ALA A O 1
ATOM 2949 N N . ILE A 1 372 ? 12.947 29.196 11.863 1.00 94.50 372 ILE A N 1
ATOM 2950 C CA . ILE A 1 372 ? 12.171 30.446 11.903 1.00 94.50 372 ILE A CA 1
ATOM 2951 C C . ILE A 1 372 ? 12.808 31.509 11.008 1.00 94.50 372 ILE A C 1
ATOM 2953 O O . ILE A 1 372 ? 12.104 32.123 10.212 1.00 94.50 372 ILE A O 1
ATOM 2957 N N . VAL A 1 373 ? 14.127 31.714 11.100 1.00 95.00 373 VAL A N 1
ATOM 2958 C CA . VAL A 1 373 ? 14.831 32.694 10.256 1.00 95.00 373 VAL A CA 1
ATOM 2959 C C . VAL A 1 373 ? 14.629 32.388 8.772 1.00 95.00 373 VAL A C 1
ATOM 2961 O O . VAL A 1 373 ? 14.314 33.294 8.009 1.00 95.00 373 VAL A O 1
ATOM 2964 N N . ASN A 1 374 ? 14.757 31.126 8.360 1.00 94.44 374 ASN A N 1
ATOM 2965 C CA . ASN A 1 374 ? 14.637 30.754 6.950 1.00 94.44 374 ASN A CA 1
ATOM 2966 C C . ASN A 1 374 ? 13.197 30.843 6.424 1.00 94.44 374 ASN A C 1
ATOM 2968 O O . ASN A 1 374 ? 12.990 31.305 5.302 1.00 94.44 374 ASN A O 1
ATOM 2972 N N . TYR A 1 375 ? 12.196 30.505 7.239 1.00 95.88 375 TYR A N 1
ATOM 2973 C CA . TYR A 1 375 ? 10.798 30.754 6.884 1.00 95.88 375 TYR A CA 1
ATOM 2974 C C . TYR A 1 375 ? 10.479 32.245 6.776 1.00 95.88 375 TYR A C 1
ATOM 2976 O O . TYR A 1 375 ? 9.794 32.651 5.840 1.00 95.88 375 TYR A O 1
ATOM 2984 N N . LEU A 1 376 ? 11.007 33.076 7.680 1.00 94.00 376 LEU A N 1
ATOM 2985 C CA . LEU A 1 376 ? 10.862 34.529 7.585 1.00 94.00 376 LEU A CA 1
ATOM 2986 C C . LEU A 1 376 ? 11.541 35.079 6.325 1.00 94.00 376 LEU A C 1
ATOM 2988 O O . LEU A 1 376 ? 10.938 35.899 5.647 1.00 94.00 376 LEU A O 1
ATOM 2992 N N . CYS A 1 377 ? 12.721 34.577 5.944 1.00 92.69 377 CYS A N 1
ATOM 2993 C CA . CYS A 1 377 ? 13.354 34.944 4.674 1.00 92.69 377 CYS A CA 1
ATOM 2994 C C . CYS A 1 377 ? 12.478 34.587 3.461 1.00 92.69 377 CYS A C 1
ATOM 2996 O O . CYS A 1 377 ? 12.317 35.414 2.564 1.00 92.69 377 CYS A O 1
ATOM 2998 N N . ALA A 1 378 ? 11.874 33.393 3.438 1.00 93.44 378 ALA A N 1
ATOM 2999 C CA . ALA A 1 378 ? 10.952 33.006 2.368 1.00 93.44 378 ALA A CA 1
ATOM 3000 C C . ALA A 1 378 ? 9.720 33.933 2.307 1.00 93.44 378 ALA A C 1
ATOM 3002 O O . ALA A 1 378 ? 9.308 34.347 1.222 1.00 93.44 378 ALA A O 1
ATOM 3003 N N . ILE A 1 379 ? 9.175 34.322 3.466 1.00 93.56 379 ILE A N 1
ATOM 3004 C CA . ILE A 1 379 ? 8.045 35.258 3.579 1.00 93.56 379 ILE A CA 1
ATOM 3005 C C . ILE A 1 379 ? 8.443 36.684 3.163 1.00 93.56 379 ILE A C 1
ATOM 3007 O O . ILE A 1 379 ? 7.664 37.351 2.486 1.00 93.56 379 ILE A O 1
ATOM 3011 N N . ASP A 1 380 ? 9.641 37.155 3.511 1.00 93.38 380 ASP A N 1
ATOM 3012 C CA . ASP A 1 380 ? 10.140 38.480 3.116 1.00 93.38 380 ASP A CA 1
ATOM 3013 C C . ASP A 1 380 ? 10.281 38.598 1.590 1.00 93.38 380 ASP A C 1
ATOM 3015 O O . ASP A 1 380 ? 10.008 39.656 1.016 1.00 93.38 380 ASP A O 1
ATOM 3019 N N . ILE A 1 381 ? 10.662 37.504 0.921 1.00 92.12 381 ILE A N 1
ATOM 3020 C CA . ILE A 1 381 ? 10.719 37.423 -0.545 1.00 92.12 381 ILE A CA 1
ATOM 3021 C C . ILE A 1 381 ? 9.303 37.349 -1.129 1.00 92.12 381 ILE A C 1
ATOM 3023 O O . ILE A 1 381 ? 8.969 38.092 -2.058 1.00 92.12 381 ILE A O 1
ATOM 3027 N N . LYS A 1 382 ? 8.457 36.461 -0.591 1.00 92.25 382 LYS A N 1
ATOM 3028 C CA . LYS A 1 382 ? 7.089 36.236 -1.069 1.00 92.25 382 LYS A CA 1
ATOM 3029 C C . LYS A 1 382 ? 6.096 36.149 0.104 1.00 92.25 382 LYS A C 1
ATOM 3031 O O . LYS A 1 382 ? 5.835 35.067 0.628 1.00 92.25 382 LYS A O 1
ATOM 3036 N N . PRO A 1 383 ? 5.436 37.270 0.457 1.00 89.00 383 PRO A N 1
ATOM 3037 C CA . PRO A 1 383 ? 4.621 37.357 1.677 1.00 89.00 383 PRO A CA 1
ATOM 3038 C C . PRO A 1 383 ? 3.369 36.473 1.716 1.00 89.00 383 PRO A C 1
ATOM 3040 O O . PRO A 1 383 ? 2.861 36.158 2.791 1.00 89.00 383 PRO A O 1
ATOM 3043 N N . ASN A 1 384 ? 2.854 36.078 0.550 1.00 90.69 384 ASN A N 1
ATOM 3044 C CA . ASN A 1 384 ? 1.568 35.390 0.399 1.00 90.69 384 ASN A CA 1
ATOM 3045 C C . ASN A 1 384 ? 1.726 33.867 0.225 1.00 90.69 384 ASN A C 1
ATOM 3047 O O . ASN A 1 384 ? 1.024 33.257 -0.580 1.00 90.69 384 ASN A O 1
ATOM 3051 N N . LEU A 1 385 ? 2.664 33.253 0.948 1.00 89.00 385 LEU A N 1
ATOM 3052 C CA . LEU A 1 385 ? 2.892 31.807 0.939 1.00 89.00 385 LEU A CA 1
ATOM 3053 C C . LEU A 1 385 ? 2.190 31.132 2.128 1.00 89.00 385 LEU A C 1
ATOM 3055 O O . LEU A 1 385 ? 2.752 31.035 3.216 1.00 89.00 385 LEU A O 1
ATOM 3059 N N . SER A 1 386 ? 0.955 30.669 1.911 1.00 90.88 386 SER A N 1
ATOM 3060 C CA . SER A 1 386 ? 0.107 30.053 2.950 1.00 90.88 386 SER A CA 1
ATOM 3061 C C . SER A 1 386 ? 0.798 28.881 3.672 1.00 90.88 386 SER A C 1
ATOM 3063 O O . SER A 1 386 ? 0.842 28.856 4.903 1.00 90.88 386 SER A O 1
ATOM 3065 N N . GLU A 1 387 ? 1.435 27.983 2.913 1.00 90.62 387 GLU A N 1
ATOM 3066 C CA . GLU A 1 387 ? 2.180 26.825 3.433 1.00 90.62 387 GLU A CA 1
ATOM 3067 C C . GLU A 1 387 ? 3.345 27.231 4.352 1.00 90.62 387 GLU A C 1
ATOM 3069 O O . GLU A 1 387 ? 3.554 26.633 5.406 1.00 90.62 387 GLU A O 1
ATOM 3074 N N . VAL A 1 388 ? 4.065 28.305 4.016 1.00 92.75 388 VAL A N 1
ATOM 3075 C CA . VAL A 1 388 ? 5.193 28.783 4.830 1.00 92.75 388 VAL A CA 1
ATOM 3076 C C . VAL A 1 388 ? 4.698 29.376 6.148 1.00 92.75 388 VAL A C 1
ATOM 3078 O O . VAL A 1 388 ? 5.270 29.089 7.198 1.00 92.75 388 VAL A O 1
ATOM 3081 N N . HIS A 1 389 ? 3.599 30.144 6.129 1.00 93.31 389 HIS A N 1
ATOM 3082 C CA . HIS A 1 389 ? 2.954 30.636 7.357 1.00 93.31 389 HIS A CA 1
ATOM 3083 C C . HIS A 1 389 ? 2.466 29.479 8.239 1.00 93.31 389 HIS A C 1
ATOM 3085 O O . HIS A 1 389 ? 2.629 29.524 9.457 1.00 93.31 389 HIS A O 1
ATOM 3091 N N . HIS A 1 390 ? 1.941 28.406 7.639 1.00 92.81 390 HIS A N 1
ATOM 3092 C CA . HIS A 1 390 ? 1.500 27.213 8.370 1.00 92.81 390 HIS A CA 1
ATOM 3093 C C . HIS A 1 390 ? 2.664 26.541 9.101 1.00 92.81 390 HIS A C 1
ATOM 3095 O O . HIS A 1 390 ? 2.605 26.346 10.319 1.00 92.81 390 HIS A O 1
ATOM 3101 N N . LYS A 1 391 ? 3.748 26.249 8.373 1.00 93.56 391 LYS A N 1
ATOM 3102 C CA . LYS A 1 391 ? 4.964 25.628 8.917 1.00 93.56 391 LYS A CA 1
ATOM 3103 C C . LYS A 1 391 ? 5.641 26.505 9.965 1.00 93.56 391 LYS A C 1
ATOM 3105 O O . LYS A 1 391 ? 6.075 26.000 11.000 1.00 93.56 391 LYS A O 1
ATOM 3110 N N . LEU A 1 392 ? 5.678 27.817 9.747 1.00 94.19 392 LEU A N 1
ATOM 3111 C CA . LEU A 1 392 ? 6.199 28.771 10.720 1.00 94.19 392 LEU A CA 1
ATOM 3112 C C . LEU A 1 392 ? 5.372 28.758 12.017 1.00 94.19 392 LEU A C 1
ATOM 3114 O O . LEU A 1 392 ? 5.945 28.717 13.108 1.00 94.19 392 LEU A O 1
ATOM 3118 N N . GLY A 1 393 ? 4.039 28.714 11.913 1.00 91.62 393 GLY A N 1
ATOM 3119 C CA . GLY A 1 393 ? 3.150 28.562 13.065 1.00 91.62 393 GLY A CA 1
ATOM 3120 C C . GLY A 1 393 ? 3.393 27.261 13.836 1.00 91.62 393 GLY A C 1
ATOM 3121 O O . GLY A 1 393 ? 3.457 27.274 15.067 1.00 91.62 393 GLY A O 1
ATOM 3122 N N . ASP A 1 394 ? 3.615 26.154 13.123 1.00 91.44 394 ASP A N 1
ATOM 3123 C CA . ASP A 1 394 ? 3.958 24.863 13.726 1.00 91.44 394 ASP A CA 1
ATOM 3124 C C . ASP A 1 394 ? 5.293 24.911 14.479 1.00 91.44 394 ASP A C 1
ATOM 3126 O O . ASP A 1 394 ? 5.366 24.420 15.609 1.00 91.44 394 ASP A O 1
ATOM 3130 N N . VAL A 1 395 ? 6.321 25.548 13.910 1.00 92.75 395 VAL A N 1
ATOM 3131 C CA . VA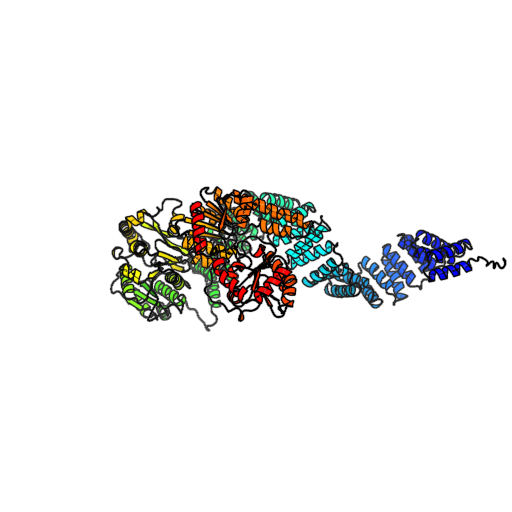L A 1 395 ? 7.623 25.703 14.576 1.00 92.75 395 VAL A CA 1
ATOM 3132 C C . VAL A 1 395 ? 7.524 26.590 15.816 1.00 92.75 395 VAL A C 1
ATOM 3134 O O . VAL A 1 395 ? 8.065 26.225 16.861 1.00 92.75 395 VAL A O 1
ATOM 3137 N N . PHE A 1 396 ? 6.793 27.709 15.760 1.00 91.25 396 PHE A N 1
ATOM 3138 C CA . PHE A 1 396 ? 6.539 28.527 16.951 1.00 91.25 396 PHE A CA 1
ATOM 3139 C C . PHE A 1 396 ? 5.835 27.712 18.045 1.00 91.25 396 PHE A C 1
ATOM 3141 O O . PHE A 1 396 ? 6.277 27.686 19.197 1.00 91.25 396 PHE A O 1
ATOM 3148 N N . ARG A 1 397 ? 4.788 26.963 17.685 1.00 87.00 397 ARG A N 1
ATOM 3149 C CA . ARG A 1 397 ? 4.057 26.113 18.631 1.00 87.00 397 ARG A CA 1
ATOM 3150 C C . ARG A 1 397 ? 4.948 25.036 19.262 1.00 87.00 397 ARG A C 1
ATOM 3152 O O . ARG A 1 397 ? 4.820 24.781 20.456 1.00 87.00 397 ARG A O 1
ATOM 3159 N N . GLN A 1 398 ? 5.843 24.422 18.486 1.00 86.00 398 GLN A N 1
ATOM 3160 C CA . GLN A 1 398 ? 6.766 23.383 18.960 1.00 86.00 398 GLN A CA 1
ATOM 3161 C C . GLN A 1 398 ? 7.901 23.936 19.835 1.00 86.00 398 GLN A C 1
ATOM 3163 O O . GLN A 1 398 ? 8.294 23.275 20.796 1.00 86.00 398 GLN A O 1
ATOM 3168 N N . ARG A 1 399 ? 8.395 25.153 19.561 1.00 87.56 399 ARG A N 1
ATOM 3169 C CA . ARG A 1 399 ? 9.392 25.833 20.410 1.00 87.56 399 ARG A CA 1
ATOM 3170 C C . ARG A 1 399 ? 8.819 26.201 21.786 1.00 87.56 399 ARG A C 1
ATOM 3172 O O . ARG A 1 399 ? 9.529 26.123 22.787 1.00 87.56 399 ARG A O 1
ATOM 3179 N N . GLY A 1 400 ? 7.525 26.530 21.847 1.00 77.00 400 GLY A N 1
ATOM 3180 C CA . GLY A 1 400 ? 6.717 26.444 23.068 1.00 77.00 400 GLY A CA 1
ATOM 3181 C C . GLY A 1 400 ? 6.903 27.560 24.105 1.00 77.00 400 GLY A C 1
ATOM 3182 O O . GLY A 1 400 ? 6.509 27.374 25.258 1.00 77.00 400 GLY A O 1
ATOM 3183 N N . THR A 1 401 ? 7.480 28.719 23.756 1.00 77.62 401 THR A N 1
ATOM 3184 C CA . THR A 1 401 ? 7.483 29.870 24.681 1.00 77.62 401 THR A CA 1
ATOM 3185 C C . THR A 1 401 ? 6.122 30.581 24.688 1.00 77.62 401 THR A C 1
ATOM 3187 O O . THR A 1 401 ? 5.373 30.523 23.717 1.00 77.62 401 THR A O 1
ATOM 3190 N N . ASN A 1 402 ? 5.782 31.305 25.763 1.00 72.44 402 ASN A N 1
ATOM 3191 C CA . ASN A 1 402 ? 4.504 32.037 25.828 1.00 72.44 402 ASN A CA 1
ATOM 3192 C C . ASN A 1 402 ? 4.349 33.073 24.699 1.00 72.44 402 ASN A C 1
ATOM 3194 O O . ASN A 1 402 ? 3.244 33.273 24.210 1.00 72.44 402 ASN A O 1
ATOM 3198 N N . SER A 1 403 ? 5.449 33.701 24.270 1.00 78.25 403 SER A N 1
ATOM 3199 C CA . SER A 1 403 ? 5.448 34.621 23.125 1.00 78.25 403 SER A CA 1
ATOM 3200 C C . SER A 1 403 ? 5.229 33.891 21.797 1.00 78.25 403 SER A C 1
ATOM 3202 O O . SER A 1 403 ? 4.722 34.492 20.854 1.00 78.25 403 SER A O 1
ATOM 3204 N N . ASP A 1 404 ? 5.603 32.613 21.712 1.00 84.88 404 ASP A N 1
ATOM 3205 C CA . ASP A 1 404 ? 5.475 31.821 20.490 1.00 84.88 404 ASP A CA 1
ATOM 3206 C C . ASP A 1 404 ? 4.042 31.374 20.234 1.00 84.88 404 ASP A C 1
ATOM 3208 O O . ASP A 1 404 ? 3.656 31.249 19.082 1.00 84.88 404 ASP A O 1
ATOM 3212 N N . LEU A 1 405 ? 3.224 31.173 21.269 1.00 83.38 405 LEU A N 1
ATOM 3213 C CA . LEU A 1 405 ? 1.813 30.820 21.077 1.00 83.38 405 LEU A CA 1
ATOM 3214 C C . LEU A 1 405 ? 1.028 31.956 20.407 1.00 83.38 405 LEU A C 1
ATOM 3216 O O . LEU A 1 405 ? 0.181 31.695 19.552 1.00 83.38 405 LEU A O 1
ATOM 3220 N N . ASP A 1 406 ? 1.348 33.209 20.741 1.00 86.56 406 ASP A N 1
ATOM 3221 C CA . ASP A 1 406 ? 0.763 34.381 20.083 1.00 86.56 406 ASP A CA 1
ATOM 3222 C C . ASP A 1 406 ? 1.266 34.523 18.636 1.00 86.56 406 ASP A C 1
ATOM 3224 O O . ASP A 1 406 ? 0.480 34.827 17.739 1.00 86.56 406 ASP A O 1
ATOM 3228 N N . GLN A 1 407 ? 2.554 34.256 18.381 1.00 90.44 407 GLN A N 1
ATOM 3229 C CA . GLN A 1 407 ? 3.110 34.240 17.021 1.00 90.44 407 GLN A CA 1
ATOM 3230 C C . GLN A 1 407 ? 2.534 33.095 16.176 1.00 90.44 407 GLN A C 1
ATOM 3232 O O . GLN A 1 407 ? 2.170 33.312 15.023 1.00 90.44 407 GLN A O 1
ATOM 3237 N N . ALA A 1 408 ? 2.369 31.901 16.752 1.00 89.81 408 ALA A N 1
ATOM 3238 C CA . ALA A 1 408 ? 1.745 30.754 16.101 1.00 89.81 408 ALA A CA 1
ATOM 3239 C C . ALA A 1 408 ? 0.294 31.062 15.718 1.00 89.81 408 ALA A C 1
ATOM 3241 O O . ALA A 1 408 ? -0.104 30.814 14.584 1.00 89.81 408 ALA A O 1
ATOM 3242 N N . TYR A 1 409 ? -0.473 31.678 16.626 1.00 90.25 409 TYR A N 1
ATOM 3243 C CA . TYR A 1 409 ? -1.832 32.137 16.337 1.00 90.25 409 TYR A CA 1
ATOM 3244 C C . TYR A 1 409 ? -1.857 33.142 15.175 1.00 90.25 409 TYR A C 1
ATOM 3246 O O . TYR A 1 409 ? -2.652 32.982 14.255 1.00 90.25 409 TYR A O 1
ATOM 3254 N N . GLN A 1 410 ? -0.961 34.136 15.164 1.00 91.94 410 GLN A N 1
ATOM 3255 C CA . GLN A 1 410 ? -0.862 35.102 14.059 1.00 91.94 410 GLN A CA 1
ATOM 3256 C C . GLN A 1 410 ? -0.525 34.429 12.722 1.00 91.94 410 GLN A C 1
ATOM 3258 O O . GLN A 1 410 ? -1.152 34.744 11.711 1.00 91.94 410 GLN A O 1
ATOM 3263 N N . CYS A 1 411 ? 0.418 33.483 12.725 1.00 92.50 411 CYS A N 1
ATOM 3264 C CA . CYS A 1 411 ? 0.806 32.729 11.536 1.00 92.50 411 CYS A CA 1
ATOM 3265 C C . CYS A 1 411 ? -0.364 31.897 10.998 1.00 92.50 411 CYS A C 1
ATOM 3267 O O . CYS A 1 411 ? -0.706 32.011 9.826 1.00 92.50 411 CYS A O 1
ATOM 3269 N N . TYR A 1 412 ? -1.052 31.146 11.861 1.00 92.94 412 TYR A N 1
ATOM 3270 C CA . TYR A 1 412 ? -2.224 30.364 11.472 1.00 92.94 412 TYR A CA 1
ATOM 3271 C C . TYR A 1 412 ? -3.381 31.239 10.967 1.00 92.94 412 TYR A C 1
ATOM 3273 O O . TYR A 1 412 ? -4.015 30.896 9.970 1.00 92.94 412 TYR A O 1
ATOM 3281 N N . CYS A 1 413 ? -3.626 32.398 11.589 1.00 90.25 413 CYS A N 1
ATOM 3282 C CA . CYS A 1 413 ? -4.587 33.383 11.087 1.00 90.25 413 CYS A CA 1
ATOM 3283 C C . CYS A 1 413 ? -4.211 33.868 9.681 1.00 90.25 413 CYS A C 1
ATOM 3285 O O . CYS A 1 413 ? -5.084 34.019 8.827 1.00 90.25 413 CYS A O 1
ATOM 3287 N N . LYS A 1 414 ? -2.916 34.077 9.410 1.00 92.00 414 LYS A N 1
ATOM 3288 C CA . LYS A 1 414 ? -2.453 34.462 8.075 1.00 92.00 414 LYS A CA 1
ATOM 3289 C C . LYS A 1 414 ? -2.609 33.330 7.060 1.00 92.00 414 LYS A C 1
ATOM 3291 O O . LYS A 1 414 ? -2.983 33.594 5.919 1.00 92.00 414 LYS A O 1
ATOM 3296 N N . THR A 1 415 ? -2.385 32.082 7.467 1.00 91.19 415 THR A N 1
ATOM 3297 C CA . THR A 1 415 ? -2.592 30.902 6.620 1.00 91.19 415 THR A CA 1
ATOM 3298 C C . THR A 1 415 ? -4.035 30.806 6.134 1.00 91.19 415 THR A C 1
ATOM 3300 O O . THR A 1 415 ? -4.232 30.695 4.925 1.00 91.19 415 THR A O 1
ATOM 3303 N N . ILE A 1 416 ? -5.028 30.947 7.024 1.00 90.62 416 ILE A N 1
ATOM 3304 C CA . ILE A 1 416 ? -6.453 30.899 6.644 1.00 90.62 416 ILE A CA 1
ATOM 3305 C C . ILE A 1 416 ? -6.917 32.135 5.858 1.00 90.62 416 ILE A C 1
ATOM 3307 O O . ILE A 1 416 ? -7.851 32.044 5.067 1.00 90.62 416 ILE A O 1
ATOM 3311 N N . GLU A 1 417 ? -6.265 33.292 6.031 1.00 90.00 417 GLU A N 1
ATOM 3312 C CA . GLU A 1 417 ? -6.515 34.478 5.195 1.00 90.00 417 GLU A CA 1
ATOM 3313 C C . GLU A 1 417 ? -6.085 34.230 3.740 1.00 90.00 417 GLU A C 1
ATOM 3315 O O . GLU A 1 417 ? -6.746 34.681 2.806 1.00 90.00 417 GLU A O 1
ATOM 3320 N N . LEU A 1 418 ? -4.975 33.511 3.547 1.00 88.62 418 LEU A N 1
ATOM 3321 C CA . LEU A 1 418 ? -4.420 33.186 2.231 1.00 88.62 418 LEU A CA 1
ATOM 3322 C C . LEU A 1 418 ? -5.050 31.929 1.610 1.00 88.62 418 LEU A C 1
ATOM 3324 O O . LEU A 1 418 ? -5.120 31.831 0.387 1.00 88.62 418 LEU A O 1
ATOM 3328 N N . ASN A 1 419 ? -5.481 30.977 2.438 1.00 88.06 419 ASN A N 1
ATOM 3329 C CA . ASN A 1 419 ? -6.129 29.730 2.044 1.00 88.06 419 ASN A CA 1
ATOM 3330 C C . ASN A 1 419 ? -7.262 29.397 3.025 1.00 88.06 419 ASN A C 1
ATOM 3332 O O . ASN A 1 419 ? -7.052 28.732 4.039 1.00 88.06 419 ASN A O 1
ATOM 3336 N N . SER A 1 420 ? -8.475 29.846 2.709 1.00 84.56 420 SER A N 1
ATOM 3337 C CA . SER A 1 420 ? -9.649 29.659 3.569 1.00 84.56 420 SER A CA 1
ATOM 3338 C C . SER A 1 420 ? -10.148 28.217 3.660 1.00 84.56 420 SER A C 1
ATOM 3340 O O . SER A 1 420 ? -11.049 27.952 4.449 1.00 84.56 420 SER A O 1
ATOM 3342 N N . ASP A 1 421 ? -9.601 27.297 2.863 1.00 83.81 421 ASP A N 1
ATOM 3343 C CA . ASP A 1 421 ? -10.053 25.902 2.803 1.00 83.81 421 ASP A CA 1
ATOM 3344 C C . ASP A 1 421 ? -9.161 24.957 3.629 1.00 83.81 421 ASP A C 1
ATOM 3346 O O . ASP A 1 421 ? -9.400 23.749 3.679 1.00 83.81 421 ASP A O 1
ATOM 3350 N N . ASP A 1 422 ? -8.145 25.495 4.313 1.00 82.31 422 ASP A N 1
ATOM 3351 C CA . ASP A 1 422 ? -7.235 24.731 5.169 1.00 82.31 422 ASP A CA 1
ATOM 3352 C C . ASP A 1 422 ? -7.882 24.366 6.519 1.00 82.31 422 ASP A C 1
ATOM 3354 O O . ASP A 1 422 ? -7.743 25.047 7.542 1.00 82.31 422 ASP A O 1
ATOM 3358 N N . ILE A 1 423 ? -8.629 23.261 6.507 1.00 85.94 423 ILE A N 1
ATOM 3359 C CA . ILE A 1 423 ? -9.358 22.720 7.664 1.00 85.94 423 ILE A CA 1
ATOM 3360 C C . ILE A 1 423 ? -8.418 22.405 8.839 1.00 85.94 423 ILE A C 1
ATOM 3362 O O . ILE A 1 423 ? -8.784 22.621 9.999 1.00 85.94 423 ILE A O 1
ATOM 3366 N N . GLU A 1 424 ? -7.203 21.919 8.568 1.00 84.62 424 GLU A N 1
ATOM 3367 C CA . GLU A 1 424 ? -6.242 21.542 9.609 1.00 84.62 424 GLU A CA 1
ATOM 3368 C C . GLU A 1 424 ? -5.860 22.758 10.462 1.00 84.62 424 GLU A C 1
ATOM 3370 O O . GLU A 1 424 ? -5.806 22.690 11.698 1.00 84.62 424 GLU A O 1
ATOM 3375 N N . VAL A 1 425 ? -5.651 23.903 9.813 1.00 86.50 425 VAL A N 1
ATOM 3376 C CA . VAL A 1 425 ? -5.271 25.142 10.491 1.00 86.50 425 VAL A CA 1
ATOM 3377 C C . VAL A 1 425 ? -6.408 25.694 11.344 1.00 86.50 425 VAL A C 1
ATOM 3379 O O . VAL A 1 425 ? -6.149 26.173 12.450 1.00 86.50 425 VAL A O 1
ATOM 3382 N N . TYR A 1 426 ? -7.667 25.554 10.921 1.00 85.25 426 TYR A N 1
ATOM 3383 C CA . TYR A 1 426 ? -8.810 25.903 11.772 1.00 85.25 426 TYR A CA 1
ATOM 3384 C C . TYR A 1 426 ? -8.829 25.096 13.073 1.00 85.25 426 TYR A C 1
ATOM 3386 O O . TYR A 1 426 ? -9.040 25.666 14.145 1.00 85.25 426 TYR A O 1
ATOM 3394 N N . HIS A 1 427 ? -8.546 23.792 13.025 1.00 80.56 427 HIS A N 1
ATOM 3395 C CA . HIS A 1 427 ? -8.433 22.981 14.241 1.00 80.56 427 HIS A CA 1
ATOM 3396 C C . HIS A 1 427 ? -7.261 23.423 15.125 1.00 80.56 427 HIS A C 1
ATOM 3398 O O . HIS A 1 427 ? -7.409 23.510 16.350 1.00 80.56 427 HIS A O 1
ATOM 3404 N N . LYS A 1 428 ? -6.112 23.765 14.526 1.00 85.38 428 LYS A N 1
ATOM 3405 C CA . LYS A 1 428 ? -4.960 24.322 15.253 1.00 85.38 428 LYS A CA 1
ATOM 3406 C C . LYS A 1 428 ? -5.321 25.653 15.930 1.00 85.38 428 LYS A C 1
ATOM 3408 O O . LYS A 1 428 ? -5.046 25.809 17.121 1.00 85.38 428 LYS A O 1
ATOM 3413 N N . LEU A 1 429 ? -6.016 26.563 15.246 1.00 85.44 429 LEU A N 1
ATOM 3414 C CA . LEU A 1 429 ? -6.505 27.828 15.810 1.00 85.44 429 LEU A CA 1
ATOM 3415 C C . LEU A 1 429 ? -7.495 27.614 16.960 1.00 85.44 429 LEU A C 1
ATOM 3417 O O . LEU A 1 429 ? -7.345 28.219 18.021 1.00 85.44 429 LEU A O 1
ATOM 3421 N N . LEU A 1 430 ? -8.461 26.709 16.791 1.00 82.31 430 LEU A N 1
ATOM 3422 C CA . LEU A 1 430 ? -9.443 26.369 17.824 1.00 82.31 430 LEU A CA 1
ATOM 3423 C C . LEU A 1 430 ? -8.797 25.726 19.058 1.00 82.31 430 LEU A C 1
ATOM 3425 O O . LEU A 1 430 ? -9.271 25.940 20.170 1.00 82.31 430 LEU A O 1
ATOM 3429 N N . SER A 1 431 ? -7.685 25.001 18.900 1.00 78.25 431 SER A N 1
ATOM 3430 C CA . SER A 1 431 ? -6.918 24.494 20.046 1.00 78.25 431 SER A CA 1
ATOM 3431 C C . SER A 1 431 ? -6.269 25.616 20.873 1.00 78.25 431 SER A C 1
ATOM 3433 O O . SER A 1 431 ? -6.156 25.493 22.091 1.00 78.25 431 SER A O 1
ATOM 3435 N N . LEU A 1 432 ? -5.888 26.729 20.230 1.00 82.12 432 LEU A N 1
ATOM 3436 C CA . LEU A 1 432 ? -5.309 27.905 20.891 1.00 82.12 432 LEU A CA 1
ATOM 3437 C C . LEU A 1 432 ? -6.389 28.829 21.478 1.00 82.12 432 LEU A C 1
ATOM 3439 O O . LEU A 1 432 ? -6.203 29.399 22.557 1.00 82.12 432 LEU A O 1
ATOM 3443 N N . LYS A 1 433 ? -7.517 28.990 20.775 1.00 84.12 433 LYS A N 1
ATOM 3444 C CA . LYS A 1 433 ? -8.635 29.875 21.138 1.00 84.12 433 LYS A CA 1
ATOM 3445 C C . LYS A 1 433 ? -9.989 29.163 20.958 1.00 84.12 433 LYS A C 1
ATOM 3447 O O . LYS A 1 433 ? -10.766 29.514 20.072 1.00 84.12 433 LYS A O 1
ATOM 3452 N N . PRO A 1 434 ? -10.346 28.213 21.841 1.00 77.88 434 PRO A N 1
ATOM 3453 C CA . PRO A 1 434 ? -11.559 27.396 21.692 1.00 77.88 434 PRO A CA 1
ATOM 3454 C C . PRO A 1 434 ? -12.872 28.162 21.897 1.00 77.88 434 PRO A C 1
ATOM 3456 O O . PRO A 1 434 ? -13.942 27.612 21.651 1.00 77.88 434 PRO A O 1
ATOM 3459 N N . ASN A 1 435 ? -12.811 29.415 22.356 1.00 80.69 435 ASN A N 1
ATOM 3460 C CA . ASN A 1 435 ? -13.977 30.236 22.686 1.00 80.69 435 ASN A CA 1
ATOM 3461 C C . ASN A 1 435 ? -14.299 31.294 21.615 1.00 80.69 435 ASN A C 1
ATOM 3463 O O . ASN A 1 435 ? -15.103 32.186 21.881 1.00 80.69 435 ASN A O 1
ATOM 3467 N N . GLU A 1 436 ? -13.686 31.235 20.429 1.00 85.12 436 GLU A N 1
ATOM 3468 C CA . GLU A 1 436 ? -13.933 32.189 19.340 1.00 85.12 436 GLU A CA 1
ATOM 3469 C C . GLU A 1 436 ? -14.996 31.650 18.362 1.00 85.12 436 GLU A C 1
ATOM 3471 O O . GLU A 1 436 ? -14.677 30.834 17.498 1.00 85.12 436 GLU A O 1
ATOM 3476 N N . PRO A 1 437 ? -16.268 32.098 18.450 1.00 83.06 437 PRO A N 1
ATOM 3477 C CA . PRO A 1 437 ? -17.350 31.592 17.597 1.00 83.06 437 PRO A CA 1
ATOM 3478 C C . PRO A 1 437 ? -17.119 31.866 16.103 1.00 83.06 437 PRO A C 1
ATOM 3480 O O . PRO A 1 437 ? -17.617 31.124 15.263 1.00 83.06 437 PRO A O 1
ATOM 3483 N N . GLU A 1 438 ? -16.349 32.901 15.762 1.00 89.00 438 GLU A N 1
ATOM 3484 C CA . GLU A 1 438 ? -16.029 33.237 14.370 1.00 89.00 438 GLU A CA 1
ATOM 3485 C C . GLU A 1 438 ? -15.170 32.155 13.694 1.00 89.00 438 GLU A C 1
ATOM 3487 O O . GLU A 1 438 ? -15.392 31.840 12.528 1.00 89.00 438 GLU A O 1
ATOM 3492 N N . LEU A 1 439 ? -14.256 31.511 14.431 1.00 87.81 439 LEU A N 1
ATOM 3493 C CA . LEU A 1 439 ? -13.425 30.427 13.896 1.00 87.81 439 LEU A CA 1
ATOM 3494 C C . LEU A 1 439 ? -14.260 29.188 13.556 1.00 87.81 439 LEU A C 1
ATOM 3496 O O . LEU A 1 439 ? -14.079 28.594 12.496 1.00 87.81 439 LEU A O 1
ATOM 3500 N N . TYR A 1 440 ? -15.227 28.832 14.409 1.00 84.81 440 TYR A N 1
ATOM 3501 C CA . TYR A 1 440 ? -16.170 27.745 14.123 1.00 84.81 440 TYR A CA 1
ATOM 3502 C C . TYR A 1 440 ? -17.070 28.066 12.922 1.00 84.81 440 TYR A C 1
ATOM 3504 O O . TYR A 1 440 ? -17.379 27.182 12.124 1.00 84.81 440 TYR A O 1
ATOM 3512 N N . LEU A 1 441 ? -17.474 29.332 12.767 1.00 89.00 441 LEU A N 1
ATOM 3513 C CA . LEU A 1 441 ? -18.269 29.782 11.625 1.00 89.00 441 LEU A CA 1
ATOM 3514 C C . LEU A 1 441 ? -17.483 29.663 10.316 1.00 89.00 441 LEU A C 1
ATOM 3516 O O . LEU A 1 441 ? -18.020 29.168 9.325 1.00 89.00 441 LEU A O 1
ATOM 3520 N N . GLN A 1 442 ? -16.224 30.101 10.307 1.00 89.88 442 GLN A N 1
ATOM 3521 C CA . GLN A 1 442 ? -15.355 29.998 9.138 1.00 89.88 442 GLN A CA 1
ATOM 3522 C C . GLN A 1 442 ? -15.017 28.544 8.790 1.00 89.88 442 GLN A C 1
ATOM 3524 O O . GLN A 1 442 ? -15.133 28.173 7.625 1.00 89.88 442 GLN A O 1
ATOM 3529 N N . LEU A 1 443 ? -14.733 27.698 9.785 1.00 87.50 443 LEU A N 1
ATOM 3530 C CA . LEU A 1 443 ? -14.532 26.259 9.589 1.00 87.50 443 LEU A CA 1
ATOM 3531 C C . LEU A 1 443 ? -15.766 25.589 8.963 1.00 87.50 443 LEU A C 1
ATOM 3533 O O . LEU A 1 443 ? -15.647 24.840 7.996 1.00 87.50 443 LEU A O 1
ATOM 3537 N N . GLY A 1 444 ? -16.969 25.907 9.451 1.00 84.00 444 GLY A N 1
ATOM 3538 C CA . GLY A 1 444 ? -18.210 25.425 8.841 1.00 84.00 444 GLY A CA 1
ATOM 3539 C C . GLY A 1 444 ? -18.348 25.842 7.369 1.00 84.00 444 GLY A C 1
ATOM 3540 O O . GLY A 1 444 ? -18.752 25.037 6.526 1.00 84.00 444 GLY A O 1
ATOM 3541 N N . LYS A 1 445 ? -17.966 27.081 7.023 1.00 90.31 445 LYS A N 1
ATOM 3542 C CA . LYS A 1 445 ? -17.962 27.563 5.628 1.00 90.31 445 LYS A CA 1
ATOM 3543 C C . LYS A 1 445 ? -16.933 26.814 4.774 1.00 90.31 445 LYS A C 1
ATOM 3545 O O . LYS A 1 445 ? -17.299 26.368 3.690 1.00 90.31 445 LYS A O 1
ATOM 3550 N N . ALA A 1 446 ? -15.706 26.634 5.260 1.00 85.88 446 ALA A N 1
ATOM 3551 C CA . ALA A 1 446 ? -14.647 25.892 4.570 1.00 85.88 446 ALA A CA 1
ATOM 3552 C C . ALA A 1 446 ? -15.075 24.442 4.273 1.00 85.88 446 ALA A C 1
ATOM 3554 O O . ALA A 1 446 ? -15.026 23.985 3.132 1.00 85.88 446 ALA A O 1
ATOM 3555 N N . LEU A 1 447 ? -15.637 23.749 5.271 1.00 81.69 447 LEU A N 1
ATOM 3556 C CA . LEU A 1 447 ? -16.178 22.391 5.125 1.00 81.69 447 LEU A CA 1
ATOM 3557 C C . LEU A 1 447 ? -17.309 22.305 4.092 1.00 81.69 447 LEU A C 1
ATOM 3559 O O . LEU A 1 447 ? -17.407 21.329 3.349 1.00 81.69 447 LEU A O 1
ATOM 3563 N N . THR A 1 448 ? -18.141 23.345 4.002 1.00 84.81 448 THR A N 1
ATOM 3564 C CA . THR A 1 448 ? -19.192 23.435 2.979 1.00 84.81 448 THR A CA 1
ATOM 3565 C C . THR A 1 448 ? -18.595 23.552 1.572 1.00 84.81 448 THR A C 1
ATOM 3567 O O . THR A 1 448 ? -19.104 22.931 0.639 1.00 84.81 448 THR A O 1
ATOM 3570 N N . GLN A 1 449 ? -17.510 24.317 1.403 1.00 85.12 449 GLN A N 1
ATOM 3571 C CA . GLN A 1 449 ? -16.844 24.499 0.106 1.00 85.12 449 GLN A CA 1
ATOM 3572 C C . GLN A 1 449 ? -16.205 23.201 -0.403 1.00 85.12 449 GLN A C 1
ATOM 3574 O O . GLN A 1 449 ? -16.308 22.898 -1.591 1.00 85.12 449 GLN A O 1
ATOM 3579 N N . VAL A 1 450 ? -15.656 22.377 0.495 1.00 83.62 450 VAL A N 1
ATOM 3580 C CA . VAL A 1 450 ? -15.104 21.051 0.157 1.00 83.62 450 VAL A CA 1
ATOM 3581 C C . VAL A 1 450 ? -16.149 19.919 0.155 1.00 83.62 450 VAL A C 1
ATOM 3583 O O . VAL A 1 450 ? -15.792 18.743 0.158 1.00 83.62 450 VAL A O 1
ATOM 3586 N N . ASN A 1 451 ? -17.450 20.245 0.138 1.00 80.62 451 ASN A N 1
ATOM 3587 C CA . ASN A 1 451 ? -18.579 19.298 0.153 1.00 80.62 451 ASN A CA 1
ATOM 3588 C C . ASN A 1 451 ? -18.685 18.380 1.395 1.00 80.62 451 ASN A C 1
ATOM 3590 O O . ASN A 1 451 ? -19.476 17.432 1.390 1.00 80.62 451 ASN A O 1
ATOM 3594 N N . LYS A 1 452 ? -17.992 18.683 2.500 1.00 75.00 452 LYS A N 1
ATOM 3595 C CA . LYS A 1 452 ? -18.126 17.993 3.800 1.00 75.00 452 LYS A CA 1
ATOM 3596 C C . LYS A 1 452 ? -19.303 18.565 4.611 1.00 75.00 452 LYS A C 1
ATOM 3598 O O . LYS A 1 452 ? -19.163 19.066 5.725 1.00 75.00 452 LYS A O 1
ATOM 3603 N N . ASN A 1 453 ? -20.503 18.501 4.030 1.00 79.00 453 ASN A N 1
ATOM 3604 C CA . ASN A 1 453 ? -21.703 19.161 4.563 1.00 79.00 453 ASN A CA 1
ATOM 3605 C C . ASN A 1 453 ? -22.171 18.623 5.929 1.00 79.00 453 ASN A C 1
ATOM 3607 O O . ASN A 1 453 ? -22.720 19.387 6.718 1.00 79.00 453 ASN A O 1
ATOM 3611 N N . ASP A 1 454 ? -21.967 17.335 6.227 1.00 67.19 454 ASP A N 1
ATOM 3612 C CA . ASP A 1 454 ? -22.325 16.759 7.534 1.00 67.19 454 ASP A CA 1
ATOM 3613 C C . ASP A 1 454 ? -21.486 17.333 8.675 1.00 67.19 454 ASP A C 1
ATOM 3615 O O . ASP A 1 454 ? -22.013 17.660 9.736 1.00 67.19 454 ASP A O 1
ATOM 3619 N N . GLU A 1 455 ? -20.191 17.515 8.434 1.00 68.81 455 GLU A N 1
ATOM 3620 C CA . GLU A 1 455 ? -19.266 18.108 9.396 1.00 68.81 455 GLU A CA 1
ATOM 3621 C C . GLU A 1 455 ? -19.556 19.606 9.565 1.00 68.81 455 GLU A C 1
ATOM 3623 O O . GLU A 1 455 ? -19.627 20.107 10.688 1.00 68.81 455 GLU A O 1
ATOM 3628 N N . ALA A 1 456 ? -19.834 20.314 8.463 1.00 75.31 456 ALA A N 1
ATOM 3629 C CA . ALA A 1 456 ? -20.192 21.732 8.483 1.00 75.31 456 ALA A CA 1
ATOM 3630 C C . ALA A 1 456 ? -21.416 22.029 9.373 1.00 75.31 456 ALA A C 1
ATOM 3632 O O . ALA A 1 456 ? -21.421 23.018 10.111 1.00 75.31 456 ALA A O 1
ATOM 3633 N N . ILE A 1 457 ? -22.435 21.155 9.357 1.00 73.56 457 ILE A N 1
ATOM 3634 C CA . ILE A 1 457 ? -23.641 21.281 10.194 1.00 73.56 457 ILE A CA 1
ATOM 3635 C C . ILE A 1 457 ? -23.281 21.355 11.681 1.00 73.56 457 ILE A C 1
ATOM 3637 O O . ILE A 1 457 ? -23.834 22.193 12.397 1.00 73.56 457 ILE A O 1
ATOM 3641 N N . ILE A 1 458 ? -22.354 20.511 12.141 1.00 67.44 458 ILE A N 1
ATOM 3642 C CA . ILE A 1 458 ? -21.933 20.450 13.547 1.00 67.44 458 ILE A CA 1
ATOM 3643 C C . ILE A 1 458 ? -21.348 21.799 13.966 1.00 67.44 458 ILE A C 1
ATOM 3645 O O . ILE A 1 458 ? -21.732 22.358 14.993 1.00 67.44 458 ILE A O 1
ATOM 3649 N N . PHE A 1 459 ? -20.467 22.367 13.144 1.00 74.75 459 PHE A N 1
ATOM 3650 C CA . PHE A 1 459 ? -19.823 23.637 13.463 1.00 74.75 459 PHE A CA 1
ATOM 3651 C C . PHE A 1 459 ? -20.793 24.818 13.414 1.00 74.75 459 PHE A C 1
ATOM 3653 O O . PHE A 1 459 ? -20.761 25.656 14.314 1.00 74.75 459 PHE A O 1
ATOM 3660 N N . PHE A 1 460 ? -21.737 24.853 12.468 1.00 79.56 460 PHE A N 1
ATOM 3661 C CA . PHE A 1 460 ? -22.797 25.866 12.493 1.00 79.56 460 PHE A CA 1
ATOM 3662 C C . PHE A 1 460 ? -23.697 25.741 13.728 1.00 79.56 460 PHE A C 1
ATOM 3664 O O . PHE A 1 460 ? -24.087 26.757 14.303 1.00 79.56 460 PHE A O 1
ATOM 3671 N N . GLN A 1 461 ? -23.985 24.523 14.195 1.00 61.50 461 GLN A N 1
ATOM 3672 C CA . GLN A 1 461 ? -24.723 24.308 15.443 1.00 61.50 461 GLN A CA 1
ATOM 3673 C C . GLN A 1 461 ? -23.941 24.785 16.672 1.00 61.50 461 GLN A C 1
ATOM 3675 O O . GLN A 1 461 ? -24.532 25.420 17.544 1.00 61.50 461 GLN A O 1
ATOM 3680 N N . ILE A 1 462 ? -22.624 24.556 16.725 1.00 64.44 462 ILE A N 1
ATOM 3681 C CA . ILE A 1 462 ? -21.753 25.084 17.789 1.00 64.44 462 ILE A CA 1
ATOM 3682 C C . ILE A 1 462 ? -21.797 26.618 17.797 1.00 64.44 462 ILE A C 1
ATOM 3684 O O . ILE A 1 462 ? -21.993 27.220 18.854 1.00 64.44 462 ILE A O 1
ATOM 3688 N N . VAL A 1 463 ? -21.711 27.261 16.627 1.00 76.44 463 VAL A N 1
ATOM 3689 C CA . VAL A 1 463 ? -21.834 28.724 16.515 1.00 76.44 463 VAL A CA 1
ATOM 3690 C C . VAL A 1 463 ? -23.181 29.206 17.038 1.00 76.44 463 VAL A C 1
ATOM 3692 O O . VAL A 1 463 ? -23.216 30.185 17.770 1.00 76.44 463 VAL A O 1
ATOM 3695 N N . LEU A 1 464 ? -24.282 28.524 16.716 1.00 67.44 464 LEU A N 1
ATOM 3696 C CA . LEU A 1 464 ? -25.620 28.886 17.200 1.00 67.44 464 LEU A CA 1
ATOM 3697 C C . LEU A 1 464 ? -25.817 28.598 18.692 1.00 67.44 464 LEU A C 1
ATOM 3699 O O . LEU A 1 464 ? -26.617 29.257 19.347 1.00 67.44 464 LEU A O 1
ATOM 3703 N N . GLN A 1 465 ? -25.075 27.654 19.261 1.00 68.31 465 GLN A N 1
ATOM 3704 C CA . GLN A 1 465 ? -25.072 27.424 20.701 1.00 68.31 465 GLN A CA 1
ATOM 3705 C C . GLN A 1 465 ? -24.307 28.527 21.447 1.00 68.31 465 GLN A C 1
ATOM 3707 O O . GLN A 1 465 ? -24.739 28.962 22.513 1.00 68.31 465 GLN A O 1
ATOM 3712 N N . MET A 1 466 ? -23.184 28.988 20.889 1.00 73.12 466 MET A N 1
ATOM 3713 C CA . MET A 1 466 ? -22.369 30.065 21.463 1.00 73.12 466 MET A CA 1
ATOM 3714 C C . MET A 1 466 ? -22.967 31.454 21.207 1.00 73.12 466 MET A C 1
ATOM 3716 O O . MET A 1 466 ? -22.852 32.345 22.047 1.00 73.12 466 MET A O 1
ATOM 3720 N N . LYS A 1 467 ? -23.593 31.634 20.042 1.00 85.12 467 LYS A N 1
ATOM 3721 C CA . LYS A 1 467 ? -24.157 32.883 19.529 1.00 85.12 467 LYS A CA 1
ATOM 3722 C C . LYS A 1 467 ? -25.500 32.606 18.825 1.00 85.12 467 LYS A C 1
ATOM 3724 O O . LYS A 1 467 ? -25.548 32.555 17.590 1.00 85.12 467 LYS A O 1
ATOM 3729 N N . PRO A 1 468 ? -26.593 32.416 19.590 1.00 80.25 468 PRO A N 1
ATOM 3730 C CA . PRO A 1 468 ? -27.916 32.061 19.057 1.00 80.25 468 PRO A CA 1
ATOM 3731 C C . PRO A 1 468 ? -28.466 33.023 18.001 1.00 80.25 468 PRO A C 1
ATOM 3733 O O . PRO A 1 468 ? -29.257 32.632 17.149 1.00 80.25 468 PRO A O 1
ATOM 3736 N N . GLU A 1 469 ? -28.029 34.277 18.026 1.00 83.62 469 GLU A N 1
ATOM 3737 C CA . GLU A 1 469 ? -28.396 35.328 17.080 1.00 83.62 469 GLU A CA 1
ATOM 3738 C C . GLU A 1 469 ? -27.552 35.351 15.790 1.00 83.62 469 GLU A C 1
ATOM 3740 O O . GLU A 1 469 ? -27.682 36.277 14.985 1.00 83.62 469 GLU A O 1
ATOM 3745 N N . SER A 1 470 ? -26.667 34.370 15.568 1.00 84.19 470 SER A N 1
ATOM 3746 C CA . SER A 1 470 ? -25.845 34.291 14.355 1.00 84.19 470 SER A CA 1
ATOM 3747 C C . SER A 1 470 ? -26.696 33.986 13.116 1.00 84.19 470 SER A C 1
ATOM 3749 O O . SER A 1 470 ? -26.975 32.833 12.768 1.00 84.19 470 SER A O 1
ATOM 3751 N N . VAL A 1 471 ? -27.095 35.054 12.420 1.00 87.06 471 VAL A N 1
ATOM 3752 C CA . VAL A 1 471 ? -27.866 34.987 11.168 1.00 87.06 471 VAL A CA 1
ATOM 3753 C C . VAL A 1 471 ? -27.112 34.201 10.098 1.00 87.06 471 VAL A C 1
ATOM 3755 O O . VAL A 1 471 ? -27.714 33.447 9.339 1.00 87.06 471 VAL A O 1
ATOM 3758 N N . GLU A 1 472 ? -25.789 34.346 10.047 1.00 84.69 472 GLU A N 1
ATOM 3759 C CA . GLU A 1 472 ? -24.974 33.722 9.012 1.00 84.69 472 GLU A CA 1
ATOM 3760 C C . GLU A 1 472 ? -24.853 32.203 9.206 1.00 84.69 472 GLU A C 1
ATOM 3762 O O . GLU A 1 472 ? -25.089 31.460 8.256 1.00 84.69 472 GLU A O 1
ATOM 3767 N N . ALA A 1 473 ? -24.601 31.729 10.434 1.00 79.31 473 ALA A N 1
ATOM 3768 C CA . ALA A 1 473 ? -24.603 30.294 10.745 1.00 79.31 473 ALA A CA 1
ATOM 3769 C C . ALA A 1 473 ? -25.975 29.660 10.476 1.00 79.31 473 ALA A C 1
ATOM 3771 O O . ALA A 1 473 ? -26.056 28.588 9.881 1.00 79.31 473 ALA A O 1
ATOM 3772 N N . SER A 1 474 ? -27.054 30.356 10.859 1.00 82.44 474 SER A N 1
ATOM 3773 C CA . SER A 1 474 ? -28.428 29.915 10.592 1.00 82.44 474 SER A CA 1
ATOM 3774 C C . SER A 1 474 ? -28.695 29.774 9.095 1.00 82.44 474 SER A C 1
ATOM 3776 O O . SER A 1 474 ? -29.281 28.785 8.666 1.00 82.44 474 SER A O 1
ATOM 3778 N N . LYS A 1 475 ? -28.242 30.743 8.290 1.00 86.31 475 LYS A N 1
ATOM 3779 C CA . LYS A 1 475 ? -28.431 30.743 6.838 1.00 86.31 475 LYS A CA 1
ATOM 3780 C C . LYS A 1 475 ? -27.674 29.602 6.159 1.00 86.31 475 LYS A C 1
ATOM 3782 O O . LYS A 1 475 ? -28.281 28.871 5.389 1.00 86.31 475 LYS A O 1
ATOM 3787 N N . TYR A 1 476 ? -26.387 29.417 6.458 1.00 84.06 476 TYR A N 1
ATOM 3788 C CA . TYR A 1 476 ? -25.602 28.326 5.866 1.00 84.06 476 TYR A CA 1
ATOM 3789 C C . TYR A 1 476 ? -26.135 26.947 6.267 1.00 84.06 476 TYR A C 1
ATOM 3791 O O . TYR A 1 476 ? -26.240 26.057 5.425 1.00 84.06 476 TYR A O 1
ATOM 3799 N N . LEU A 1 477 ? -26.533 26.784 7.532 1.00 78.25 477 LEU A N 1
ATOM 3800 C CA . LEU A 1 477 ? -27.186 25.568 8.002 1.00 78.25 477 LEU A CA 1
ATOM 3801 C C . LEU A 1 477 ? -28.490 25.306 7.231 1.00 78.25 477 LEU A C 1
ATOM 3803 O O . LEU A 1 477 ? -28.715 24.187 6.776 1.00 78.25 477 LEU A O 1
ATOM 3807 N N . GLN A 1 478 ? -29.318 26.334 7.038 1.00 77.69 478 GLN A N 1
ATOM 3808 C CA . GLN A 1 478 ? -30.561 26.232 6.275 1.00 77.69 478 GLN A CA 1
ATOM 3809 C C . GLN A 1 478 ? -30.303 25.889 4.799 1.00 77.69 478 GLN A C 1
ATOM 3811 O O . GLN A 1 478 ? -30.917 24.960 4.285 1.00 77.69 478 GLN A O 1
ATOM 3816 N N . ASP A 1 479 ? -29.340 26.544 4.146 1.00 79.81 479 ASP A N 1
ATOM 3817 C CA . ASP A 1 479 ? -28.978 26.292 2.746 1.00 79.81 479 ASP A CA 1
ATOM 3818 C C . ASP A 1 479 ? -28.500 24.840 2.522 1.00 79.81 479 ASP A C 1
ATOM 3820 O O . ASP A 1 479 ? -28.842 24.216 1.513 1.00 79.81 479 ASP A O 1
ATOM 3824 N N . ILE A 1 480 ? -27.732 24.269 3.461 1.00 75.56 480 ILE A N 1
ATOM 3825 C CA . ILE A 1 480 ? -27.298 22.858 3.415 1.00 75.56 480 ILE A CA 1
ATOM 3826 C C . ILE A 1 480 ? -28.494 21.911 3.580 1.00 75.56 480 ILE A C 1
ATOM 3828 O O . ILE A 1 480 ? -28.614 20.915 2.858 1.00 75.56 480 ILE A O 1
ATOM 3832 N N . LEU A 1 481 ? -29.391 22.214 4.521 1.00 69.62 481 LEU A N 1
ATOM 3833 C CA . LEU A 1 481 ? -30.587 21.414 4.789 1.00 69.62 481 LEU A CA 1
ATOM 3834 C C . LEU A 1 481 ? -31.605 21.478 3.639 1.00 69.62 481 LEU A C 1
ATOM 3836 O O . LEU A 1 481 ? -32.256 20.472 3.350 1.00 69.62 481 LEU A O 1
ATOM 3840 N N . ASP A 1 482 ? -31.710 22.619 2.958 1.00 69.12 482 ASP A N 1
ATOM 3841 C CA . ASP A 1 482 ? -32.595 22.823 1.811 1.00 69.12 482 ASP A CA 1
ATOM 3842 C C . ASP A 1 482 ? -32.060 22.109 0.562 1.00 69.12 482 ASP A C 1
ATOM 3844 O O . ASP A 1 482 ? -32.815 21.416 -0.119 1.00 69.12 482 ASP A O 1
ATOM 3848 N N . LYS A 1 483 ? -30.744 22.152 0.304 1.00 63.81 483 LYS A N 1
ATOM 3849 C CA . LYS A 1 483 ? -30.110 21.389 -0.794 1.00 63.81 483 LYS A CA 1
ATOM 3850 C C . LYS A 1 483 ? -30.206 19.870 -0.616 1.00 63.81 483 LYS A C 1
ATOM 3852 O O . LYS A 1 483 ? -30.206 19.143 -1.608 1.00 63.81 483 LYS A O 1
ATOM 3857 N N . ARG A 1 484 ? -30.322 19.376 0.623 1.00 59.09 484 ARG A N 1
ATOM 3858 C CA . ARG A 1 484 ? -30.594 17.954 0.918 1.00 59.09 484 ARG A CA 1
ATOM 3859 C C . ARG A 1 484 ? -32.009 17.508 0.549 1.00 59.09 484 ARG A C 1
ATOM 3861 O O . ARG A 1 484 ? -32.260 16.306 0.480 1.00 59.09 484 ARG A O 1
ATOM 3868 N N . LYS A 1 485 ? -32.933 18.439 0.306 1.00 43.88 485 LYS A N 1
ATOM 3869 C CA . LYS A 1 485 ? -34.320 18.141 -0.053 1.00 43.88 485 LYS A CA 1
ATOM 3870 C C . LYS A 1 485 ? -34.551 18.334 -1.553 1.00 43.88 485 LYS A C 1
ATOM 3872 O O . LYS A 1 485 ? -34.890 19.421 -2.007 1.00 43.88 485 LYS A O 1
ATOM 3877 N N . ILE A 1 486 ? -34.479 17.251 -2.328 1.00 33.09 486 ILE A N 1
ATOM 3878 C CA . ILE A 1 486 ? -35.230 17.183 -3.589 1.00 33.09 486 ILE A CA 1
ATOM 3879 C C . ILE A 1 486 ? -36.720 17.007 -3.236 1.00 33.09 486 ILE A C 1
ATOM 3881 O O . ILE A 1 486 ? -37.109 15.994 -2.663 1.00 33.09 486 ILE A O 1
ATOM 3885 N N . VAL A 1 487 ? -37.497 18.033 -3.612 1.00 33.72 487 VAL A N 1
ATOM 3886 C CA . VAL A 1 487 ? -38.967 18.179 -3.700 1.00 33.72 487 VAL A CA 1
ATOM 3887 C C . VAL A 1 487 ? -39.767 18.013 -2.403 1.00 33.72 487 VAL A C 1
ATOM 3889 O O . VAL A 1 487 ? -40.106 16.904 -2.017 1.00 33.72 487 VAL A O 1
ATOM 3892 N N . TYR A 1 488 ? -40.208 19.138 -1.834 1.00 26.92 488 TYR A N 1
ATOM 3893 C CA . TYR A 1 488 ? -41.634 19.378 -1.567 1.00 26.92 488 TYR A CA 1
ATOM 3894 C C . TYR A 1 488 ? -41.932 20.869 -1.768 1.00 26.92 488 TYR A C 1
ATOM 3896 O O . TYR A 1 488 ? -41.180 21.726 -1.307 1.00 26.92 488 TYR A O 1
ATOM 3904 N N . GLU A 1 489 ? -43.000 21.144 -2.514 1.00 29.55 489 GLU A N 1
ATOM 3905 C CA . GLU A 1 489 ? -43.520 22.478 -2.804 1.00 29.55 489 GLU A CA 1
ATOM 3906 C C . GLU A 1 489 ? -44.024 23.206 -1.546 1.00 29.55 489 GLU A C 1
ATOM 3908 O O . GLU A 1 489 ? -44.557 22.599 -0.619 1.00 29.55 489 GLU A O 1
ATOM 3913 N N . ASP A 1 490 ? -43.893 24.531 -1.630 1.00 29.16 490 ASP A N 1
ATOM 3914 C CA . ASP A 1 490 ? -44.605 25.600 -0.927 1.00 29.16 490 ASP A CA 1
ATOM 3915 C C . ASP A 1 490 ? -44.394 25.844 0.586 1.00 29.16 490 ASP A C 1
ATOM 3917 O O . ASP A 1 490 ? -44.998 25.235 1.462 1.00 29.16 490 ASP A O 1
ATOM 3921 N N . ASN A 1 491 ? -43.602 26.901 0.818 1.00 33.91 491 ASN A N 1
ATOM 3922 C CA . ASN A 1 491 ? -43.853 28.092 1.644 1.00 33.91 491 ASN A CA 1
ATOM 3923 C C . ASN A 1 491 ? -44.121 27.991 3.167 1.00 33.91 491 ASN A C 1
ATOM 3925 O O . ASN A 1 491 ? -45.066 27.375 3.646 1.00 33.91 491 ASN A O 1
ATOM 3929 N N . ASN A 1 492 ? -43.353 28.839 3.874 1.00 28.50 492 ASN A N 1
ATOM 3930 C CA . ASN A 1 492 ? -43.455 29.319 5.262 1.00 28.50 492 ASN A CA 1
ATOM 3931 C C . ASN A 1 492 ? -42.946 28.392 6.379 1.00 28.50 492 ASN A C 1
ATOM 3933 O O . ASN A 1 492 ? -43.671 27.565 6.925 1.00 28.50 492 ASN A O 1
ATOM 3937 N N . ILE A 1 493 ? -41.702 28.638 6.810 1.00 27.89 493 ILE A N 1
ATOM 3938 C CA . ILE A 1 493 ? -41.158 28.112 8.067 1.00 27.89 493 ILE A CA 1
ATOM 3939 C C . ILE A 1 493 ? -41.455 29.116 9.188 1.00 27.89 493 ILE A C 1
ATOM 3941 O O . ILE A 1 493 ? -40.720 30.076 9.409 1.00 27.89 493 ILE A O 1
ATOM 3945 N N . GLU A 1 494 ? -42.545 28.865 9.909 1.00 24.56 494 GLU A N 1
ATOM 3946 C CA . GLU A 1 494 ? -42.665 29.226 11.322 1.00 24.56 494 GLU A CA 1
ATOM 3947 C C . GLU A 1 494 ? -41.829 28.235 12.149 1.00 24.56 494 GLU A C 1
ATOM 3949 O O . GLU A 1 494 ? -41.895 27.020 11.942 1.00 24.56 494 GLU A O 1
ATOM 3954 N N . ILE A 1 495 ? -41.053 28.735 13.112 1.00 31.34 495 ILE A N 1
ATOM 3955 C CA . ILE A 1 495 ? -40.385 27.899 14.117 1.00 31.34 495 ILE A CA 1
ATOM 3956 C C . ILE A 1 495 ? -41.471 27.365 15.065 1.00 31.34 495 ILE A C 1
ATOM 3958 O O . ILE A 1 495 ? -41.869 28.039 16.014 1.00 31.34 495 ILE A O 1
ATOM 3962 N N . VAL A 1 496 ? -41.983 26.162 14.790 1.00 28.11 496 VAL A N 1
ATOM 3963 C CA . VAL A 1 496 ? -42.972 25.466 15.632 1.00 28.11 496 VAL A CA 1
ATOM 3964 C C . VAL A 1 496 ? -42.246 24.511 16.598 1.00 28.11 496 VAL A C 1
ATOM 3966 O O . VAL A 1 496 ? -41.352 23.781 16.162 1.00 28.11 496 VAL A O 1
ATOM 3969 N N . PRO A 1 497 ? -42.614 24.464 17.896 1.00 35.47 497 PRO A N 1
ATOM 3970 C CA . PRO A 1 497 ? -42.026 23.538 18.860 1.00 35.47 497 PRO A CA 1
ATOM 3971 C C . PRO A 1 497 ? -42.162 22.081 18.401 1.00 35.47 497 PRO A C 1
ATOM 3973 O O . PRO A 1 497 ? -43.193 21.681 17.854 1.00 35.47 497 PRO A O 1
ATOM 3976 N N . ILE A 1 498 ? -41.123 21.275 18.647 1.00 50.56 498 ILE A N 1
ATOM 3977 C CA . ILE A 1 498 ? -41.090 19.849 18.306 1.00 50.56 498 ILE A CA 1
ATOM 3978 C C . ILE A 1 498 ? -42.299 19.151 18.941 1.00 50.56 498 ILE A C 1
ATOM 3980 O O . ILE A 1 498 ? -42.368 18.956 20.152 1.00 50.56 498 ILE A O 1
ATOM 3984 N N . ASN A 1 499 ? -43.263 18.751 18.114 1.00 71.00 499 ASN A N 1
ATOM 3985 C CA . ASN A 1 499 ? -44.420 17.989 18.562 1.00 71.00 499 ASN A CA 1
ATOM 3986 C C . ASN A 1 499 ? -44.002 16.522 18.786 1.00 71.00 499 ASN A C 1
ATOM 3988 O O . ASN A 1 499 ? -44.033 15.711 17.858 1.00 71.00 499 ASN A O 1
ATOM 3992 N N . GLN A 1 500 ? -43.595 16.184 20.015 1.00 76.06 500 GLN A N 1
ATOM 3993 C CA . GLN A 1 500 ? -43.197 14.829 20.431 1.00 76.06 500 GLN A CA 1
ATOM 3994 C C . GLN A 1 500 ? -44.254 13.762 20.078 1.00 76.06 500 GLN A C 1
ATOM 3996 O O . GLN A 1 500 ? -43.894 12.652 19.691 1.00 76.06 500 GLN A O 1
ATOM 4001 N N . ALA A 1 501 ? -45.550 14.101 20.117 1.00 77.88 501 ALA A N 1
ATOM 4002 C CA . ALA A 1 501 ? -46.627 13.189 19.719 1.00 77.88 501 ALA A CA 1
ATOM 4003 C C . ALA A 1 501 ? -46.588 12.854 18.224 1.00 77.88 501 ALA A C 1
ATOM 4005 O O . ALA A 1 501 ? -46.757 11.696 17.843 1.00 77.88 501 ALA A O 1
ATOM 4006 N N . LYS A 1 502 ? -46.284 13.842 17.374 1.00 81.88 502 LYS A N 1
ATOM 4007 C CA . LYS A 1 502 ? -46.078 13.614 15.937 1.00 81.88 502 LYS A CA 1
ATOM 4008 C C . LYS A 1 502 ? -44.851 12.736 15.686 1.00 81.88 502 LYS A C 1
ATOM 4010 O O . LYS A 1 502 ? -44.905 11.870 14.821 1.00 81.88 502 LYS A O 1
ATOM 4015 N N . ILE A 1 503 ? -43.771 12.931 16.448 1.00 83.44 503 ILE A N 1
ATOM 4016 C CA . ILE A 1 503 ? -42.569 12.089 16.354 1.00 83.44 503 ILE A CA 1
ATOM 4017 C C . ILE A 1 503 ? -42.901 10.636 16.695 1.00 83.44 503 ILE A C 1
ATOM 4019 O O . ILE A 1 503 ? -42.594 9.758 15.896 1.00 83.44 503 ILE A O 1
ATOM 4023 N N . ALA A 1 504 ? -43.552 10.387 17.833 1.00 86.31 504 ALA A N 1
ATOM 4024 C CA . ALA A 1 504 ? -43.895 9.035 18.268 1.00 86.31 504 ALA A CA 1
ATOM 4025 C C . ALA A 1 504 ? -44.748 8.286 17.225 1.00 86.31 504 ALA A C 1
ATOM 4027 O O . ALA A 1 504 ? -44.454 7.140 16.902 1.00 86.31 504 ALA A O 1
ATOM 4028 N N . GLN A 1 505 ? -45.735 8.960 16.622 1.00 88.00 505 GLN A N 1
ATOM 4029 C CA . GLN A 1 505 ? -46.604 8.383 15.584 1.00 88.00 505 GLN A CA 1
ATOM 4030 C C . GLN A 1 505 ? -45.887 8.051 14.265 1.00 88.00 505 GLN A C 1
ATOM 4032 O O . GLN A 1 505 ? -46.388 7.246 13.479 1.00 88.00 505 GLN A O 1
ATOM 4037 N N . GLN A 1 506 ? -44.748 8.691 13.988 1.00 91.00 506 GLN A N 1
ATOM 4038 C CA . GLN A 1 506 ? -43.959 8.464 12.774 1.00 91.00 506 GLN A CA 1
ATOM 4039 C C . GLN A 1 506 ? -42.966 7.305 12.914 1.00 91.00 506 GLN A C 1
ATOM 4041 O O . GLN A 1 506 ? -42.473 6.809 11.899 1.00 91.00 506 GLN A O 1
ATOM 4046 N N . ILE A 1 507 ? -42.669 6.875 14.143 1.00 93.75 507 ILE A N 1
ATOM 4047 C CA . ILE A 1 507 ? -41.741 5.774 14.386 1.00 93.75 507 ILE A CA 1
ATOM 4048 C C . ILE A 1 507 ? -42.452 4.451 14.087 1.00 93.75 507 ILE A C 1
ATOM 4050 O O . ILE A 1 507 ? -43.489 4.123 14.671 1.00 93.75 507 ILE A O 1
ATOM 4054 N N . VAL A 1 508 ? -41.866 3.688 13.165 1.00 94.25 508 VAL A N 1
ATOM 4055 C CA . VAL A 1 508 ? -42.303 2.339 12.798 1.00 94.25 508 VAL A CA 1
ATOM 4056 C C . VAL A 1 508 ? -41.131 1.402 13.018 1.00 94.25 508 VAL A C 1
ATOM 4058 O O . VAL A 1 508 ? -40.156 1.439 12.274 1.00 94.25 508 VAL A O 1
ATOM 4061 N N . LEU A 1 509 ? -41.224 0.592 14.062 1.00 94.88 509 LEU A N 1
ATOM 4062 C CA . LEU A 1 509 ? -40.178 -0.339 14.452 1.00 94.88 509 LEU A CA 1
ATOM 4063 C C . LEU A 1 509 ? -40.355 -1.700 13.765 1.00 94.88 509 LEU A C 1
ATOM 4065 O O . LEU A 1 509 ? -41.497 -2.120 13.539 1.00 94.88 509 LEU A O 1
ATOM 4069 N N . PRO A 1 510 ? -39.253 -2.411 13.464 1.00 91.88 510 PRO A N 1
ATOM 4070 C CA . PRO A 1 510 ? -39.325 -3.796 13.020 1.00 91.88 510 PRO A CA 1
ATOM 4071 C C . PRO A 1 510 ? -39.935 -4.678 14.117 1.00 91.88 510 PRO A C 1
ATOM 4073 O O . PRO A 1 510 ? -39.654 -4.508 15.306 1.00 91.88 510 PRO A O 1
ATOM 4076 N N . TYR A 1 511 ? -40.783 -5.619 13.706 1.00 92.38 511 TYR A N 1
ATOM 4077 C CA . TYR A 1 511 ? -41.469 -6.540 14.605 1.00 92.38 511 TYR A CA 1
ATOM 4078 C C . TYR A 1 511 ? -41.635 -7.909 13.943 1.00 92.38 511 TYR A C 1
ATOM 4080 O O . TYR A 1 511 ? -42.177 -8.006 12.841 1.00 92.38 511 TYR A O 1
ATOM 4088 N N . SER A 1 512 ? -41.215 -8.964 14.641 1.00 93.75 512 SER A N 1
ATOM 4089 C CA . SER A 1 512 ? -41.474 -10.361 14.287 1.00 93.75 512 SER A CA 1
ATOM 4090 C C . SER A 1 512 ? -42.213 -11.081 15.415 1.00 93.75 512 SER A C 1
ATOM 4092 O O . SER A 1 512 ? -41.975 -10.837 16.597 1.00 93.75 512 SER A O 1
ATOM 4094 N N . HIS A 1 513 ? -43.096 -12.010 15.041 1.00 88.25 513 HIS A N 1
ATOM 4095 C CA . HIS A 1 513 ? -43.750 -12.923 15.983 1.00 88.25 513 HIS A CA 1
ATOM 4096 C C . HIS A 1 513 ? -42.815 -14.032 16.487 1.00 88.25 513 HIS A C 1
ATOM 4098 O O . HIS A 1 513 ? -43.076 -14.597 17.544 1.00 88.25 513 HIS A O 1
ATOM 4104 N N . ASN A 1 514 ? -41.735 -14.323 15.754 1.00 93.31 514 ASN A N 1
ATOM 4105 C CA . ASN A 1 514 ? -40.709 -15.299 16.121 1.00 93.31 514 ASN A CA 1
ATOM 4106 C C . ASN A 1 514 ? -39.331 -14.618 16.108 1.00 93.31 514 ASN A C 1
ATOM 4108 O O . ASN A 1 514 ? -38.504 -14.920 15.253 1.00 93.31 514 ASN A O 1
ATOM 4112 N N . PRO A 1 515 ? -39.082 -13.646 17.000 1.00 96.19 515 PRO A N 1
ATOM 4113 C CA . PRO A 1 515 ? -37.856 -12.866 16.951 1.00 96.19 515 PRO A CA 1
ATOM 4114 C C . PRO A 1 515 ? -36.631 -13.737 17.256 1.00 96.19 515 PRO A C 1
ATOM 4116 O O . PRO A 1 515 ? -36.654 -14.599 18.133 1.00 96.19 515 PRO A O 1
ATOM 4119 N N . VAL A 1 516 ? -35.519 -13.466 16.578 1.00 96.62 516 VAL A N 1
ATOM 4120 C CA . VAL A 1 516 ? -34.201 -14.000 16.939 1.00 96.62 516 VAL A CA 1
ATOM 4121 C C . VAL A 1 516 ? -33.620 -13.206 18.112 1.00 96.62 516 VAL A C 1
ATOM 4123 O O . VAL A 1 516 ? -32.988 -13.795 18.995 1.00 96.62 516 VAL A O 1
ATOM 4126 N N . VAL A 1 517 ? -33.872 -11.892 18.161 1.00 97.88 517 VAL A N 1
ATOM 4127 C CA . VAL A 1 517 ? -33.401 -10.990 19.225 1.00 97.88 517 VAL A CA 1
ATOM 4128 C C . VAL A 1 517 ? -34.556 -10.234 19.871 1.00 97.88 517 VAL A C 1
ATOM 4130 O O . VAL A 1 517 ? -35.387 -9.648 19.180 1.00 97.88 517 VAL A O 1
ATOM 4133 N N . SER A 1 518 ? -34.554 -10.175 21.200 1.00 98.38 518 SER A N 1
ATOM 4134 C CA . SER A 1 518 ? -35.399 -9.262 21.970 1.00 98.38 518 SER A CA 1
ATOM 4135 C C . SER A 1 518 ? -34.564 -8.084 22.456 1.00 98.38 518 SER A C 1
ATOM 4137 O O . SER A 1 518 ? -33.705 -8.249 23.324 1.00 98.38 518 SER A O 1
ATOM 4139 N N . VAL A 1 519 ? -34.805 -6.897 21.899 1.00 98.25 519 VAL A N 1
ATOM 4140 C CA . VAL A 1 519 ? -34.173 -5.650 22.350 1.00 98.25 519 VAL A CA 1
ATOM 4141 C C . VAL A 1 519 ? -34.974 -5.107 23.529 1.00 98.25 519 VAL A C 1
ATOM 4143 O O . VAL A 1 519 ? -36.163 -4.837 23.390 1.00 98.25 519 VAL A O 1
ATOM 4146 N N . ILE A 1 520 ? -34.343 -4.971 24.690 1.00 98.38 520 ILE A N 1
ATOM 4147 C CA . ILE A 1 520 ? -34.959 -4.571 25.955 1.00 98.38 520 ILE A CA 1
ATOM 4148 C C . ILE A 1 520 ? -34.427 -3.193 26.345 1.00 98.38 520 ILE A C 1
ATOM 4150 O O . ILE A 1 520 ? -33.234 -3.036 26.600 1.00 98.38 520 ILE A O 1
ATOM 4154 N N . ILE A 1 521 ? -35.331 -2.217 26.428 1.00 97.62 521 ILE A N 1
ATOM 4155 C CA . ILE A 1 521 ? -35.021 -0.824 26.762 1.00 97.62 521 ILE A CA 1
ATOM 4156 C C . ILE A 1 521 ? -35.765 -0.439 28.047 1.00 97.62 521 ILE A C 1
ATOM 4158 O O . ILE A 1 521 ? -36.987 -0.240 28.011 1.00 97.62 521 ILE A O 1
ATOM 4162 N N . PRO A 1 522 ? -35.083 -0.346 29.200 1.00 94.69 522 PRO A N 1
ATOM 4163 C CA . PRO A 1 522 ? -35.683 0.173 30.421 1.00 94.69 522 PRO A CA 1
ATOM 4164 C C . PRO A 1 522 ? -35.811 1.698 30.357 1.00 94.69 522 PRO A C 1
ATOM 4166 O O . PRO A 1 522 ? -34.893 2.393 29.928 1.00 94.69 522 PRO A O 1
ATOM 4169 N N . VAL A 1 523 ? -36.955 2.232 30.792 1.00 93.31 523 VAL A N 1
ATOM 4170 C CA . VAL A 1 523 ? -37.241 3.675 30.734 1.00 93.31 523 VAL A CA 1
ATOM 4171 C C . VAL A 1 523 ? -37.830 4.173 32.049 1.00 93.31 523 VAL A C 1
ATOM 4173 O O . VAL A 1 523 ? -38.795 3.607 32.559 1.00 93.31 523 VAL A O 1
ATOM 4176 N N . PHE A 1 524 ? -37.291 5.283 32.554 1.00 89.75 524 PHE A N 1
ATOM 4177 C CA . PHE A 1 524 ? -37.885 6.087 33.622 1.00 89.75 524 PHE A CA 1
ATOM 4178 C C . PHE A 1 524 ? -37.724 7.578 33.286 1.00 89.75 524 PHE A C 1
ATOM 4180 O O . PHE A 1 524 ? -36.658 8.163 33.483 1.00 89.75 524 PHE A O 1
ATOM 4187 N N . ASN A 1 525 ? -38.799 8.196 32.794 1.00 87.50 525 ASN A N 1
ATOM 4188 C CA . ASN A 1 525 ? -38.838 9.552 32.234 1.00 87.50 525 ASN A CA 1
ATOM 4189 C C . ASN A 1 525 ? -37.926 9.742 30.997 1.00 87.50 525 ASN A C 1
ATOM 4191 O O . ASN A 1 525 ? -37.457 8.781 30.390 1.00 87.50 525 ASN A O 1
ATOM 4195 N N . LYS A 1 526 ? -37.658 11.005 30.627 1.00 86.56 526 LYS A N 1
ATOM 4196 C CA . LYS A 1 526 ? -36.736 11.417 29.547 1.00 86.56 526 LYS A CA 1
ATOM 4197 C C . LYS A 1 526 ? -37.197 10.935 28.169 1.00 86.56 526 LYS A C 1
ATOM 4199 O O . LYS A 1 526 ? -36.408 10.425 27.369 1.00 86.56 526 LYS A O 1
ATOM 4204 N N . ILE A 1 527 ? -38.478 11.145 27.873 1.00 89.62 527 ILE A N 1
ATOM 4205 C CA . ILE A 1 527 ? -39.088 10.726 26.606 1.00 89.62 527 ILE A CA 1
ATOM 4206 C C . ILE A 1 527 ? -38.340 11.220 25.356 1.00 89.62 527 ILE A C 1
ATOM 4208 O O . ILE A 1 527 ? -38.250 10.478 24.385 1.00 89.62 527 ILE A O 1
ATOM 4212 N N . ASP A 1 528 ? -37.724 12.407 25.382 1.00 86.56 528 ASP A N 1
ATOM 4213 C CA . ASP A 1 528 ? -36.953 12.927 24.241 1.00 86.56 528 ASP A CA 1
ATOM 4214 C C . ASP A 1 528 ? -35.815 11.996 23.811 1.00 86.56 528 ASP A C 1
ATOM 4216 O O . ASP A 1 528 ? -35.650 11.719 22.624 1.00 86.56 528 ASP A O 1
ATOM 4220 N N . TYR A 1 529 ? -35.052 11.479 24.775 1.00 87.44 529 TYR A N 1
ATOM 4221 C CA . TYR A 1 529 ? -33.960 10.542 24.509 1.00 87.44 529 TYR A CA 1
ATOM 4222 C C . TYR A 1 529 ? -34.500 9.181 24.084 1.00 87.44 529 TYR A C 1
ATOM 4224 O O . TYR A 1 529 ? -34.026 8.612 23.108 1.00 87.44 529 TYR A O 1
ATOM 4232 N N . THR A 1 530 ? -35.578 8.728 24.725 1.00 93.69 530 THR A N 1
ATOM 4233 C CA . THR A 1 530 ? -36.236 7.470 24.356 1.00 93.69 530 THR A CA 1
ATOM 4234 C C . THR A 1 530 ? -36.725 7.502 22.902 1.00 93.69 530 THR A C 1
ATOM 4236 O O . THR A 1 530 ? -36.487 6.560 22.153 1.00 93.69 530 THR A O 1
ATOM 4239 N N . LEU A 1 531 ? -37.351 8.596 22.449 1.00 92.75 531 LEU A N 1
ATOM 4240 C CA . LEU A 1 531 ? -37.786 8.743 21.054 1.00 92.75 531 LEU A CA 1
ATOM 4241 C C . LEU A 1 531 ? -36.605 8.819 20.076 1.00 92.75 531 LEU A C 1
ATOM 4243 O O . LEU A 1 531 ? -36.715 8.289 18.970 1.00 92.75 531 LEU A O 1
ATOM 4247 N N . LYS A 1 532 ? -35.479 9.437 20.463 1.00 91.44 532 LYS A N 1
ATOM 4248 C CA . LYS A 1 532 ? -34.237 9.416 19.667 1.00 91.44 532 LYS A CA 1
ATOM 4249 C C . LYS A 1 532 ? -33.678 8.000 19.533 1.00 91.44 532 LYS A C 1
ATOM 4251 O O . LYS A 1 532 ? -33.418 7.568 18.413 1.00 91.44 532 LYS A O 1
ATOM 4256 N N . CYS A 1 533 ? -33.602 7.259 20.638 1.00 94.88 533 CYS A N 1
ATOM 4257 C CA . CYS A 1 533 ? -33.185 5.860 20.660 1.00 94.88 533 CYS A CA 1
ATOM 4258 C C . CYS A 1 533 ? -34.061 5.006 19.733 1.00 94.88 533 CYS A C 1
ATOM 4260 O O . CYS A 1 533 ? -33.552 4.380 18.802 1.00 94.88 533 CYS A O 1
ATOM 4262 N N . LEU A 1 534 ? -35.389 5.069 19.882 1.00 96.44 534 LEU A N 1
ATOM 4263 C CA . LEU A 1 534 ? -36.320 4.322 19.028 1.00 96.44 534 LEU A CA 1
ATOM 4264 C C . LEU A 1 534 ? -36.216 4.716 17.547 1.00 96.44 534 LEU A C 1
ATOM 4266 O O . LEU A 1 534 ? -36.258 3.851 16.673 1.00 96.44 534 LEU A O 1
ATOM 4270 N N . ARG A 1 535 ? -36.031 6.006 17.242 1.00 94.62 535 ARG A N 1
ATOM 4271 C CA . ARG A 1 535 ? -35.803 6.461 15.864 1.00 94.62 535 ARG A CA 1
ATOM 4272 C C . ARG A 1 535 ? -34.484 5.928 15.299 1.00 94.62 535 ARG A C 1
ATOM 4274 O O . ARG A 1 535 ? -34.451 5.544 14.134 1.00 94.62 535 ARG A O 1
ATOM 4281 N N . SER A 1 536 ? -33.422 5.870 16.103 1.00 95.62 536 SER A N 1
ATOM 4282 C CA . SER A 1 536 ? -32.151 5.278 15.672 1.00 95.62 536 SER A CA 1
ATOM 4283 C C . SER A 1 536 ? -32.302 3.782 15.366 1.00 95.62 536 SER A C 1
ATOM 4285 O O . SER A 1 536 ? -31.766 3.318 14.365 1.00 95.62 536 SER A O 1
ATOM 4287 N N . LEU A 1 537 ? -33.121 3.044 16.126 1.00 95.88 537 LEU A N 1
ATOM 4288 C CA . LEU A 1 537 ? -33.406 1.628 15.859 1.00 95.88 537 LEU A CA 1
ATOM 4289 C C . LEU A 1 537 ? -34.167 1.416 14.544 1.00 95.88 537 LEU A C 1
ATOM 4291 O O . LEU A 1 537 ? -33.829 0.505 13.794 1.00 95.88 537 LEU A O 1
ATOM 4295 N N . GLN A 1 538 ? -35.149 2.270 14.231 1.00 92.38 538 GLN A N 1
ATOM 4296 C CA . GLN A 1 538 ? -35.919 2.192 12.981 1.00 92.38 538 GLN A CA 1
ATOM 4297 C C . GLN A 1 538 ? -35.029 2.223 11.725 1.00 92.38 538 GLN A C 1
ATOM 4299 O O . GLN A 1 538 ? -35.361 1.578 10.734 1.00 92.38 538 GLN A O 1
ATOM 4304 N N . GLY A 1 539 ? -33.930 2.985 11.748 1.00 86.19 539 GLY A N 1
ATOM 4305 C CA . GLY A 1 539 ? -33.053 3.173 10.587 1.00 86.19 539 GLY A CA 1
ATOM 4306 C C . GLY A 1 539 ? -31.835 2.248 10.516 1.00 86.19 539 GLY A C 1
ATOM 4307 O O . GLY A 1 539 ? -31.191 2.207 9.473 1.00 86.19 539 GLY A O 1
ATOM 4308 N N . ASN A 1 540 ? -31.494 1.537 11.597 1.00 94.19 540 ASN A N 1
ATOM 4309 C CA . ASN A 1 540 ? -30.181 0.887 11.739 1.00 94.19 540 ASN A CA 1
ATOM 4310 C C . ASN A 1 540 ? -30.234 -0.614 12.077 1.00 94.19 540 ASN A C 1
ATOM 4312 O O . ASN A 1 540 ? -29.199 -1.193 12.401 1.00 94.19 540 ASN A O 1
ATOM 4316 N N . ILE A 1 541 ? -31.410 -1.243 12.003 1.00 92.44 541 ILE A N 1
ATOM 4317 C CA . ILE A 1 541 ? -31.579 -2.704 12.076 1.00 92.44 541 ILE A CA 1
ATOM 4318 C C . ILE A 1 541 ? -31.846 -3.220 10.658 1.00 92.44 541 ILE A C 1
ATOM 4320 O O . ILE A 1 541 ? -32.691 -2.665 9.952 1.00 92.44 541 ILE A O 1
ATOM 4324 N N . SER A 1 542 ? -31.142 -4.272 10.234 1.00 88.31 542 SER A N 1
ATOM 4325 C CA . SER A 1 542 ? -31.378 -4.900 8.931 1.00 88.31 542 SER A CA 1
ATOM 4326 C C . SER A 1 542 ? -32.788 -5.488 8.831 1.00 88.31 542 SER A C 1
ATOM 4328 O O . SER A 1 542 ? -33.309 -6.056 9.790 1.00 88.31 542 SER A O 1
ATOM 4330 N N . LEU A 1 543 ? -33.384 -5.422 7.637 1.00 83.81 543 LEU A N 1
ATOM 4331 C CA . LEU A 1 543 ? -34.694 -6.020 7.353 1.00 83.81 543 LEU A CA 1
ATOM 4332 C C . LEU A 1 543 ? -34.691 -7.553 7.471 1.00 83.81 543 LEU A C 1
ATOM 4334 O O . LEU A 1 543 ? -35.743 -8.140 7.708 1.00 83.81 543 LEU A O 1
ATOM 4338 N N . ASP A 1 544 ? -33.522 -8.183 7.338 1.00 86.25 544 ASP A N 1
ATOM 4339 C CA . ASP A 1 544 ? -33.354 -9.637 7.457 1.00 86.25 544 ASP A CA 1
ATOM 4340 C C . ASP A 1 544 ? -33.217 -10.104 8.919 1.00 86.25 544 ASP A C 1
ATOM 4342 O O . ASP A 1 544 ? -33.242 -11.305 9.200 1.00 86.25 544 ASP A O 1
ATOM 4346 N N . THR A 1 545 ? -33.064 -9.174 9.867 1.00 90.69 545 THR A N 1
ATOM 4347 C CA . THR A 1 545 ? -32.913 -9.491 11.290 1.00 90.69 545 THR A CA 1
ATOM 4348 C C . THR A 1 545 ? -34.286 -9.505 11.965 1.00 90.69 545 THR A C 1
ATOM 4350 O O . THR A 1 545 ? -34.882 -8.463 12.233 1.00 90.69 545 THR A O 1
ATOM 4353 N N . GLU A 1 546 ? -34.795 -10.694 12.295 1.00 95.38 546 GLU A N 1
ATOM 4354 C CA . GLU A 1 546 ? -36.061 -10.828 13.025 1.00 95.38 546 GLU A CA 1
ATOM 4355 C C . GLU A 1 546 ? -35.906 -10.380 14.488 1.00 95.38 546 GLU A C 1
ATOM 4357 O O . GLU A 1 546 ? -35.212 -11.024 15.282 1.00 95.38 546 GLU A O 1
ATOM 4362 N N . VAL A 1 547 ? -36.580 -9.291 14.867 1.00 97.19 547 VAL A N 1
ATOM 4363 C CA . VAL A 1 547 ? -36.487 -8.700 16.211 1.00 97.19 547 VAL A CA 1
ATOM 4364 C C . VAL A 1 547 ? -37.853 -8.420 16.833 1.00 97.19 547 VAL A C 1
ATOM 4366 O O . VAL A 1 547 ? -38.848 -8.225 16.135 1.00 97.19 547 VAL A O 1
ATOM 4369 N N . GLU A 1 548 ? -37.894 -8.357 18.162 1.00 97.38 548 GLU A N 1
ATOM 4370 C CA . GLU A 1 548 ? -38.935 -7.639 18.902 1.00 97.38 548 GLU A CA 1
ATOM 4371 C C . GLU A 1 548 ? -38.277 -6.540 19.743 1.00 97.38 548 GLU A C 1
ATOM 4373 O O . GLU A 1 548 ? -37.224 -6.755 20.348 1.00 97.38 548 GLU A O 1
ATOM 4378 N N . ILE A 1 549 ? -38.897 -5.361 19.793 1.00 97.94 549 ILE A N 1
ATOM 4379 C CA . ILE A 1 549 ? -38.423 -4.246 20.616 1.00 97.94 549 ILE A CA 1
ATOM 4380 C C . ILE A 1 549 ? -39.379 -4.083 21.793 1.00 97.94 549 ILE A C 1
ATOM 4382 O O . ILE A 1 549 ? -40.567 -3.798 21.621 1.00 97.94 549 ILE A O 1
ATOM 4386 N N . ILE A 1 550 ? -38.846 -4.293 22.992 1.00 98.19 550 ILE A N 1
ATOM 4387 C CA . ILE A 1 550 ? -39.549 -4.236 24.266 1.00 98.19 550 ILE A CA 1
ATOM 4388 C C . ILE A 1 550 ? -39.074 -2.998 25.018 1.00 98.19 550 ILE A C 1
ATOM 4390 O O . ILE A 1 550 ? -37.928 -2.933 25.458 1.00 98.19 550 ILE A O 1
ATOM 4394 N N . VAL A 1 551 ? -39.969 -2.038 25.229 1.00 98.00 551 VAL A N 1
ATOM 4395 C CA . VAL A 1 551 ? -39.719 -0.954 26.185 1.00 98.00 551 VAL A CA 1
ATOM 4396 C C . VAL A 1 551 ? -40.395 -1.313 27.498 1.00 98.00 551 VAL A C 1
ATOM 4398 O O . VAL A 1 551 ? -41.614 -1.493 27.541 1.00 98.00 551 VAL A O 1
ATOM 4401 N N . ILE A 1 552 ? -39.612 -1.404 28.575 1.00 96.94 552 ILE A N 1
ATOM 4402 C CA . ILE A 1 552 ? -40.144 -1.543 29.930 1.00 96.94 552 ILE A CA 1
ATOM 4403 C C . ILE A 1 552 ? -40.151 -0.187 30.633 1.00 96.94 552 ILE A C 1
ATOM 4405 O O . ILE A 1 552 ? -39.133 0.311 31.106 1.00 96.94 552 ILE A O 1
ATOM 4409 N N . ASN A 1 553 ? -41.335 0.417 30.679 1.00 96.06 553 ASN A N 1
ATOM 4410 C CA . ASN A 1 553 ? -41.584 1.679 31.357 1.00 96.06 553 ASN A CA 1
ATOM 4411 C C . ASN A 1 553 ? -41.737 1.442 32.866 1.00 96.06 553 ASN A C 1
ATOM 4413 O O . ASN A 1 553 ? -42.730 0.872 33.335 1.00 96.06 553 ASN A O 1
ATOM 4417 N N . ASP A 1 554 ? -40.760 1.909 33.637 1.00 93.62 554 ASP A N 1
ATOM 4418 C CA . ASP A 1 554 ? -40.643 1.667 35.069 1.00 93.62 554 ASP A CA 1
ATOM 4419 C C . ASP A 1 554 ? -41.379 2.720 35.913 1.00 93.62 554 ASP A C 1
ATOM 4421 O O . ASP A 1 554 ? -40.816 3.369 36.796 1.00 93.62 554 ASP A O 1
ATOM 4425 N N . ALA A 1 555 ? -42.667 2.902 35.610 1.00 91.88 555 ALA A N 1
ATOM 4426 C CA . ALA A 1 555 ? -43.542 3.908 36.213 1.00 91.88 555 ALA A CA 1
ATOM 4427 C C . ALA A 1 555 ? -43.058 5.362 36.010 1.00 91.88 555 ALA A C 1
ATOM 4429 O O . ALA A 1 555 ? -42.978 6.138 36.968 1.00 91.88 555 ALA A O 1
ATOM 4430 N N . SER A 1 556 ? -42.747 5.736 34.759 1.00 91.31 556 SER A N 1
ATOM 4431 C CA . SER A 1 556 ? -42.447 7.130 34.383 1.00 91.31 556 SER A CA 1
ATOM 4432 C C . SER A 1 556 ? -43.570 8.092 34.788 1.00 91.31 556 SER A C 1
ATOM 4434 O O . SER A 1 556 ? -44.752 7.754 34.742 1.00 91.31 556 SER A O 1
ATOM 4436 N N . GLN A 1 557 ? -43.181 9.306 35.168 1.00 89.31 557 GLN A N 1
ATOM 4437 C CA . GLN A 1 557 ? -44.055 10.387 35.630 1.00 89.31 557 GLN A CA 1
ATOM 4438 C C . GLN A 1 557 ? -44.265 11.484 34.572 1.00 89.31 557 GLN A C 1
ATOM 4440 O O . GLN A 1 557 ? -45.101 12.365 34.764 1.00 89.31 557 GLN A O 1
ATOM 4445 N N . ASP A 1 558 ? -43.504 11.456 33.476 1.00 89.19 558 ASP A N 1
ATOM 4446 C CA . ASP A 1 558 ? -43.681 12.337 32.320 1.0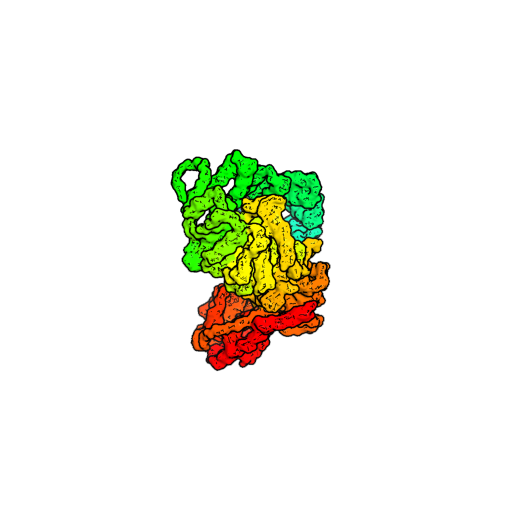0 89.19 558 ASP A CA 1
ATOM 4447 C C . ASP A 1 558 ? -44.631 11.724 31.264 1.00 89.19 558 ASP A C 1
ATOM 4449 O O . ASP A 1 558 ? -45.364 10.769 31.523 1.00 89.19 558 ASP A O 1
ATOM 4453 N N . GLN A 1 559 ? -44.644 12.279 30.047 1.00 88.44 559 GLN A N 1
ATOM 4454 C CA . GLN A 1 559 ? -45.521 11.829 28.956 1.00 88.44 559 GLN A CA 1
ATOM 4455 C C . GLN A 1 559 ? -45.106 10.483 28.324 1.00 88.44 559 GLN A C 1
ATOM 4457 O O . GLN A 1 559 ? -45.720 10.068 27.341 1.00 88.44 559 GLN A O 1
ATOM 4462 N N . THR A 1 560 ? -44.095 9.790 28.864 1.00 90.44 560 THR A N 1
ATOM 4463 C CA . THR A 1 560 ? -43.525 8.564 28.280 1.00 90.44 560 THR A CA 1
ATOM 4464 C C . THR A 1 560 ? -44.578 7.507 27.975 1.00 90.44 560 THR A C 1
ATOM 4466 O O . THR A 1 560 ? -44.652 7.046 26.840 1.00 90.44 560 THR A O 1
ATOM 4469 N N . GLN A 1 561 ? -45.423 7.141 28.946 1.00 91.56 561 GLN A N 1
ATOM 4470 C CA . GLN A 1 561 ? -46.408 6.076 28.734 1.00 91.56 561 GLN A CA 1
ATOM 4471 C C . GLN A 1 561 ? -47.358 6.417 27.576 1.00 91.56 561 GLN A C 1
ATOM 4473 O O . GLN A 1 561 ? -47.500 5.636 26.640 1.00 91.56 561 GLN A O 1
ATOM 4478 N N . PHE A 1 562 ? -47.952 7.612 27.617 1.00 90.25 562 PHE A N 1
ATOM 4479 C CA . PHE A 1 562 ? -48.913 8.070 26.615 1.00 90.25 562 PHE A CA 1
ATOM 4480 C C . PHE A 1 562 ? -48.300 8.152 25.210 1.00 90.25 562 PHE A C 1
ATOM 4482 O O . PHE A 1 562 ? -48.923 7.761 24.225 1.00 90.25 562 PHE A O 1
ATOM 4489 N N . LEU A 1 563 ? -47.070 8.656 25.094 1.00 92.19 563 LEU A N 1
ATOM 4490 C CA . LEU A 1 563 ? -46.416 8.816 23.797 1.00 92.19 563 LEU A CA 1
ATOM 4491 C C . LEU A 1 563 ? -45.971 7.471 23.211 1.00 92.19 563 LEU A C 1
ATOM 4493 O O . LEU A 1 563 ? -46.150 7.249 22.014 1.00 92.19 563 LEU A O 1
ATOM 4497 N N . LEU A 1 564 ? -45.457 6.554 24.033 1.00 94.06 564 LEU A N 1
ATOM 4498 C CA . LEU A 1 564 ? -44.985 5.249 23.565 1.00 94.06 564 LEU A CA 1
ATOM 4499 C C . LEU A 1 564 ? -46.114 4.301 23.143 1.00 94.06 564 LEU A C 1
ATOM 4501 O O . LEU A 1 564 ? -45.902 3.490 22.247 1.00 94.06 564 LEU A O 1
ATOM 4505 N N . GLU A 1 565 ? -47.322 4.441 23.699 1.00 92.94 565 GLU A N 1
ATOM 4506 C CA . GLU A 1 565 ? -48.516 3.712 23.230 1.00 92.94 565 GLU A CA 1
ATOM 4507 C C . GLU A 1 565 ? -48.843 3.991 21.747 1.00 92.94 565 GLU A C 1
ATOM 4509 O O . GLU A 1 565 ? -49.523 3.196 21.100 1.00 92.94 565 GLU A O 1
ATOM 4514 N N . ASN A 1 566 ? -48.333 5.095 21.186 1.00 91.38 566 ASN A N 1
ATOM 4515 C CA . ASN A 1 566 ? -48.547 5.486 19.792 1.00 91.38 566 ASN A CA 1
ATOM 4516 C C . ASN A 1 566 ? -47.441 5.015 18.823 1.00 91.38 566 ASN A C 1
ATOM 4518 O O . ASN A 1 566 ? -47.555 5.267 17.621 1.00 91.38 566 ASN A O 1
ATOM 4522 N N . VAL A 1 567 ? -46.385 4.347 19.304 1.00 95.00 567 VAL A N 1
ATOM 4523 C CA . VAL A 1 567 ? -45.275 3.862 18.462 1.00 95.00 567 VAL A CA 1
ATOM 4524 C C . VAL A 1 567 ? -45.627 2.504 17.849 1.00 95.00 567 VAL A C 1
ATOM 4526 O O . VAL A 1 567 ? -45.930 1.544 18.558 1.00 95.00 567 VAL A O 1
ATOM 4529 N N . ARG A 1 568 ? -45.571 2.387 16.517 1.00 94.31 568 ARG A N 1
ATOM 4530 C CA . ARG A 1 568 ? -45.922 1.138 15.816 1.00 94.31 568 ARG A CA 1
ATOM 4531 C C . ARG A 1 568 ? -44.779 0.126 15.883 1.00 94.31 568 ARG A C 1
ATOM 4533 O O . ARG A 1 568 ? -43.623 0.488 15.691 1.00 94.31 568 ARG A O 1
ATOM 4540 N N . GLY A 1 569 ? -45.115 -1.146 16.107 1.00 93.62 569 GLY A N 1
ATOM 4541 C CA . GLY A 1 569 ? -44.140 -2.242 16.223 1.00 93.62 569 GLY A CA 1
ATOM 4542 C C . GLY A 1 569 ? -43.468 -2.349 17.599 1.00 93.62 569 GLY A C 1
ATOM 4543 O O . GLY A 1 569 ? -42.698 -3.277 17.826 1.00 93.62 569 GLY A O 1
ATOM 4544 N N . LEU A 1 570 ? -43.776 -1.438 18.531 1.00 96.25 570 LEU A N 1
ATOM 4545 C CA . LEU A 1 570 ? -43.248 -1.450 19.892 1.00 96.25 570 LEU A CA 1
ATOM 4546 C C . LEU A 1 570 ? -44.081 -2.351 20.814 1.00 96.25 570 LEU A C 1
ATOM 4548 O O . LEU A 1 570 ? -45.306 -2.237 20.869 1.00 96.25 570 LEU A O 1
ATOM 4552 N N . ARG A 1 571 ? -43.415 -3.174 21.628 1.00 96.38 571 ARG A N 1
ATOM 4553 C CA . ARG A 1 571 ? -44.041 -3.882 22.749 1.00 96.38 571 ARG A CA 1
ATOM 4554 C C . ARG A 1 571 ? -43.770 -3.130 24.053 1.00 96.38 571 ARG A C 1
ATOM 4556 O O . ARG A 1 571 ? -42.679 -3.198 24.610 1.00 96.38 571 ARG A O 1
ATOM 4563 N N . LEU A 1 572 ? -44.774 -2.411 24.550 1.00 96.50 572 LEU A N 1
ATOM 4564 C CA . LEU A 1 572 ? -44.673 -1.639 25.791 1.00 96.50 572 LEU A CA 1
ATOM 4565 C C . LEU A 1 572 ? -45.098 -2.478 27.007 1.00 96.50 572 LEU A C 1
ATOM 4567 O O . LEU A 1 572 ? -46.216 -2.991 27.056 1.00 96.50 572 LEU A O 1
ATOM 4571 N N . ILE A 1 573 ? -44.227 -2.583 28.012 1.00 96.25 573 ILE A N 1
ATOM 4572 C CA . ILE A 1 573 ? -44.517 -3.205 29.312 1.00 96.25 573 ILE A CA 1
ATOM 4573 C C . ILE A 1 573 ? -44.465 -2.119 30.385 1.00 96.25 573 ILE A C 1
ATOM 4575 O O . ILE A 1 573 ? -43.448 -1.455 30.545 1.00 96.25 573 ILE A O 1
ATOM 4579 N N . ASN A 1 574 ? -45.543 -1.952 31.153 1.00 95.44 574 ASN A N 1
ATOM 4580 C CA . ASN A 1 574 ? -45.619 -0.942 32.211 1.00 95.44 574 ASN A CA 1
ATOM 4581 C C . ASN A 1 574 ? -45.500 -1.584 33.603 1.00 95.44 574 ASN A C 1
ATOM 4583 O O . ASN A 1 574 ? -46.213 -2.541 33.928 1.00 95.44 574 ASN A O 1
ATOM 4587 N N . ASN A 1 575 ? -44.626 -1.039 34.451 1.00 94.00 575 ASN A N 1
ATOM 4588 C CA . ASN A 1 575 ? -44.629 -1.322 35.885 1.00 94.00 575 ASN A CA 1
ATOM 4589 C C . ASN A 1 575 ? -45.571 -0.363 36.619 1.00 94.00 575 ASN A C 1
ATOM 4591 O O . ASN A 1 575 ? -45.693 0.806 36.273 1.00 94.00 575 ASN A O 1
ATOM 4595 N N . THR A 1 576 ? -46.224 -0.853 37.674 1.00 91.31 576 THR A N 1
ATOM 4596 C CA . THR A 1 576 ? -47.134 -0.042 38.503 1.00 91.31 576 THR A CA 1
ATOM 4597 C C . THR A 1 576 ? -46.406 0.823 39.536 1.00 91.31 576 THR A C 1
ATOM 4599 O O . THR A 1 576 ? -47.019 1.681 40.164 1.00 91.31 576 THR A O 1
ATOM 4602 N N . LYS A 1 577 ? -45.114 0.573 39.757 1.00 91.25 577 LYS A N 1
ATOM 4603 C CA . LYS A 1 577 ? -44.210 1.329 40.633 1.00 91.25 577 LYS A CA 1
ATOM 4604 C C . LYS A 1 577 ? -42.789 1.214 40.081 1.00 91.25 577 LYS A C 1
ATOM 4606 O O . LYS A 1 577 ? -42.503 0.211 39.437 1.00 91.25 577 LYS A O 1
ATOM 4611 N N . ASN A 1 578 ? -41.924 2.178 40.385 1.00 89.25 578 ASN A N 1
ATOM 4612 C CA . ASN A 1 578 ? -40.513 2.137 39.996 1.00 89.25 578 ASN A CA 1
ATOM 4613 C C . ASN A 1 578 ? -39.804 0.978 40.732 1.00 89.25 578 ASN A C 1
ATOM 4615 O O . ASN A 1 578 ? -39.766 0.948 41.968 1.00 89.25 578 ASN A O 1
ATOM 4619 N N . LEU A 1 579 ? -39.337 -0.016 39.975 1.00 87.81 579 LEU A N 1
ATOM 4620 C CA . LEU A 1 579 ? -38.663 -1.224 40.455 1.00 87.81 579 LEU A CA 1
ATOM 4621 C C . LEU A 1 579 ? -37.131 -1.134 40.361 1.00 87.81 579 LEU A C 1
ATOM 4623 O O . LEU A 1 579 ? -36.452 -1.954 40.986 1.00 87.81 579 LEU A O 1
ATOM 4627 N N . GLY A 1 580 ? -36.601 -0.158 39.625 1.00 86.94 580 GLY A N 1
ATOM 4628 C CA . GLY A 1 580 ? -35.190 -0.017 39.282 1.00 86.94 580 GLY A CA 1
ATOM 4629 C C . GLY A 1 580 ? -34.800 -0.811 38.031 1.00 86.94 580 GLY A C 1
ATOM 4630 O O . GLY A 1 580 ? -35.547 -1.676 37.561 1.00 86.94 580 GLY A O 1
ATOM 4631 N N . PHE A 1 581 ? -33.596 -0.536 37.517 1.00 88.56 581 PHE A N 1
ATOM 4632 C CA . PHE A 1 581 ? -33.058 -1.128 36.285 1.00 88.56 581 PHE A CA 1
ATOM 4633 C C . PHE A 1 581 ? -33.089 -2.661 36.333 1.00 88.56 581 PHE A C 1
ATOM 4635 O O . PHE A 1 581 ? -33.725 -3.297 35.497 1.00 88.56 581 PHE A O 1
ATOM 4642 N N . ILE A 1 582 ? -32.499 -3.250 37.377 1.00 91.75 582 ILE A N 1
ATOM 4643 C CA . ILE A 1 582 ? -32.305 -4.703 37.515 1.00 91.75 582 ILE A CA 1
ATOM 4644 C C . ILE A 1 582 ? -33.631 -5.471 37.450 1.00 91.75 582 ILE A C 1
ATOM 4646 O O . ILE A 1 582 ? -33.810 -6.377 36.636 1.00 91.75 582 ILE A O 1
ATOM 4650 N N . LYS A 1 583 ? -34.598 -5.097 38.295 1.00 93.75 583 LYS A N 1
ATOM 4651 C CA . LYS A 1 583 ? -35.888 -5.800 38.380 1.00 93.75 583 LYS A CA 1
ATOM 4652 C C . LYS A 1 583 ? -36.738 -5.591 37.130 1.00 93.75 583 LYS A C 1
ATOM 4654 O O . LYS A 1 583 ? -37.470 -6.501 36.746 1.00 93.75 583 LYS A O 1
ATOM 4659 N N . SER A 1 584 ? -36.642 -4.419 36.504 1.00 94.31 584 SER A N 1
ATOM 4660 C CA . SER A 1 584 ? -37.318 -4.129 35.241 1.00 94.31 584 SER A CA 1
ATOM 4661 C C . SER A 1 584 ? -36.738 -4.965 34.103 1.00 94.31 584 SER A C 1
ATOM 4663 O O . SER A 1 584 ? -37.485 -5.672 33.434 1.00 94.31 584 SER A O 1
ATOM 4665 N N . CYS A 1 585 ? -35.417 -4.981 33.934 1.00 95.31 585 CYS A N 1
ATOM 4666 C CA . CYS A 1 585 ? -34.754 -5.783 32.909 1.00 95.31 585 CYS A CA 1
ATOM 4667 C C . CYS A 1 585 ? -35.043 -7.283 33.063 1.00 95.31 585 CYS A C 1
ATOM 4669 O O . CYS A 1 585 ? -35.421 -7.913 32.078 1.00 95.31 585 CYS A O 1
ATOM 4671 N N . ASN A 1 586 ? -34.971 -7.839 34.281 1.00 96.62 586 ASN A N 1
ATOM 4672 C CA . ASN A 1 586 ? -35.299 -9.252 34.522 1.00 96.62 586 ASN A CA 1
ATOM 4673 C C . ASN A 1 586 ? -36.757 -9.569 34.147 1.00 96.62 586 ASN A C 1
ATOM 4675 O O . ASN A 1 586 ? -37.016 -10.517 33.414 1.00 96.62 586 ASN A O 1
ATOM 4679 N N . LYS A 1 587 ? -37.712 -8.720 34.553 1.00 96.25 587 LYS A N 1
ATOM 4680 C CA . LYS A 1 587 ? -39.129 -8.892 34.194 1.00 96.25 587 LYS A CA 1
ATOM 4681 C C . LYS A 1 587 ? -39.359 -8.838 32.678 1.00 96.25 587 LYS A C 1
ATOM 4683 O O . LYS A 1 587 ? -40.172 -9.596 32.152 1.00 96.25 587 LYS A O 1
ATOM 4688 N N . ALA A 1 588 ? -38.689 -7.922 31.976 1.00 96.81 588 ALA A N 1
ATOM 4689 C CA . ALA A 1 588 ? -38.779 -7.835 30.521 1.00 96.81 588 ALA A CA 1
ATOM 4690 C C . ALA A 1 588 ? -38.180 -9.082 29.851 1.00 96.81 588 ALA A C 1
ATOM 4692 O O . ALA A 1 588 ? -38.815 -9.642 28.955 1.00 96.81 588 ALA A O 1
ATOM 4693 N N . ALA A 1 589 ? -37.022 -9.548 30.329 1.00 97.19 589 ALA A N 1
ATOM 4694 C CA . ALA A 1 589 ? -36.349 -10.751 29.848 1.00 97.19 589 ALA A CA 1
ATOM 4695 C C . ALA A 1 589 ? -37.218 -12.010 30.005 1.00 97.19 589 ALA A C 1
ATOM 4697 O O . ALA A 1 589 ? -37.373 -12.747 29.032 1.00 97.19 589 ALA A O 1
ATOM 4698 N N . ASP A 1 590 ? -37.880 -12.202 31.150 1.00 96.31 590 ASP A N 1
ATOM 4699 C CA . ASP A 1 590 ? -38.798 -13.333 31.380 1.00 96.31 590 ASP A CA 1
ATOM 4700 C C . ASP A 1 590 ? -39.950 -13.370 30.361 1.00 96.31 590 ASP A C 1
ATOM 4702 O O . ASP A 1 590 ? -40.435 -14.429 29.966 1.00 96.31 590 ASP A O 1
ATOM 4706 N N . SER A 1 591 ? -40.394 -12.194 29.911 1.00 94.25 591 SER A N 1
ATOM 4707 C CA . SER A 1 591 ? -41.505 -12.039 28.964 1.00 94.25 591 SER A CA 1
ATOM 4708 C C . SER A 1 591 ? -41.088 -12.016 27.486 1.00 94.25 591 SER A C 1
ATOM 4710 O O . SER A 1 591 ? -41.948 -11.876 26.610 1.00 94.25 591 SER A O 1
ATOM 4712 N N . SER A 1 592 ? -39.787 -12.095 27.209 1.00 96.94 592 SER A N 1
ATOM 4713 C CA . SER A 1 592 ? -39.201 -12.012 25.869 1.00 96.94 592 SER A CA 1
ATOM 4714 C C . SER A 1 592 ? -39.276 -13.344 25.113 1.00 96.94 592 SER A C 1
ATOM 4716 O O . SER A 1 592 ? -39.385 -14.410 25.719 1.00 96.94 592 SER A O 1
ATOM 4718 N N . HIS A 1 593 ? -39.171 -13.310 23.789 1.00 95.81 593 HIS A N 1
ATOM 4719 C CA . HIS A 1 593 ? -39.275 -14.473 22.904 1.00 95.81 593 HIS A CA 1
ATOM 4720 C C . HIS A 1 593 ? -37.979 -14.781 22.140 1.00 95.81 593 HIS A C 1
ATOM 4722 O O . HIS A 1 593 ? -37.819 -15.890 21.635 1.00 95.81 593 HIS A O 1
ATOM 4728 N N . GLY A 1 594 ? -37.053 -13.825 22.069 1.00 96.44 594 GLY A N 1
ATOM 4729 C CA . GLY A 1 594 ? -35.800 -13.933 21.338 1.00 96.44 594 GLY A CA 1
ATOM 4730 C C . GLY A 1 594 ? -34.843 -14.960 21.926 1.00 96.44 594 GLY A C 1
ATOM 4731 O O . GLY A 1 594 ? -34.761 -15.154 23.138 1.00 96.44 594 GLY A O 1
ATOM 4732 N N . LYS A 1 595 ? -34.049 -15.590 21.056 1.00 95.88 595 LYS A N 1
ATOM 4733 C CA . LYS A 1 595 ? -32.930 -16.453 21.467 1.00 95.88 595 LYS A CA 1
ATOM 4734 C C . LYS A 1 595 ? -31.804 -15.648 22.125 1.00 95.88 595 LYS A C 1
ATOM 4736 O O . LYS A 1 595 ? -31.064 -16.175 22.961 1.00 95.88 595 LYS A O 1
ATOM 4741 N N . TYR A 1 596 ? -31.667 -14.385 21.735 1.00 98.12 596 TYR A N 1
ATOM 4742 C CA . TYR A 1 596 ? -30.719 -13.438 22.305 1.00 98.12 596 TYR A CA 1
ATOM 4743 C C . TYR A 1 596 ? -31.461 -12.258 22.936 1.00 98.12 596 TYR A C 1
ATOM 4745 O O . TYR A 1 596 ? -32.460 -11.784 22.396 1.00 98.12 596 TYR A O 1
ATOM 4753 N N . LEU A 1 597 ? -30.946 -11.778 24.062 1.00 98.44 597 LEU A N 1
ATOM 4754 C CA . LEU A 1 597 ? -31.427 -10.598 24.772 1.00 98.44 597 LEU A CA 1
ATOM 4755 C C . LEU A 1 597 ? -30.447 -9.457 24.523 1.00 98.44 597 LEU A C 1
ATOM 4757 O O . LEU A 1 597 ? -29.263 -9.609 24.809 1.00 98.44 597 LEU A O 1
ATOM 4761 N N . CYS A 1 598 ? -30.915 -8.334 23.987 1.00 98.25 598 CYS A N 1
ATOM 4762 C CA . CYS A 1 598 ? -30.101 -7.138 23.803 1.00 98.25 598 CYS A CA 1
ATOM 4763 C C . CYS A 1 598 ? -30.572 -6.053 24.768 1.00 98.25 598 CYS A C 1
ATOM 4765 O O . CYS A 1 598 ? -31.626 -5.461 24.557 1.00 98.25 598 CYS A O 1
ATOM 4767 N N . PHE A 1 599 ? -29.814 -5.805 25.831 1.00 98.19 599 PHE A N 1
ATOM 4768 C CA . PHE A 1 599 ? -30.070 -4.697 26.744 1.00 98.19 599 PHE A CA 1
ATOM 4769 C C . PHE A 1 599 ? -29.491 -3.415 26.149 1.00 98.19 599 PHE A C 1
ATOM 4771 O O . PHE A 1 599 ? -28.315 -3.383 25.781 1.00 98.19 599 PHE A O 1
ATOM 4778 N N . LEU A 1 600 ? -30.327 -2.384 26.033 1.00 97.25 600 LEU A N 1
ATOM 4779 C CA . LEU A 1 600 ? -29.970 -1.101 25.439 1.00 97.25 600 LEU A CA 1
ATOM 4780 C C . LEU A 1 600 ? -30.534 0.032 26.299 1.00 97.25 600 LEU A C 1
ATOM 4782 O O . LEU A 1 600 ? -31.730 0.053 26.593 1.00 97.25 600 LEU A O 1
ATOM 4786 N N . ASN A 1 601 ? -29.696 0.992 26.687 1.00 94.50 601 ASN A N 1
ATOM 4787 C CA . ASN A 1 601 ? -30.176 2.152 27.437 1.00 94.50 601 ASN A CA 1
ATOM 4788 C C . ASN A 1 601 ? -30.997 3.095 26.545 1.00 94.50 601 ASN A C 1
ATOM 4790 O O . ASN A 1 601 ? -30.740 3.233 25.350 1.00 94.50 601 ASN A O 1
ATOM 4794 N N . ASN A 1 602 ? -31.964 3.801 27.132 1.00 93.56 602 ASN A N 1
ATOM 4795 C CA . ASN A 1 602 ? -32.834 4.719 26.392 1.00 93.56 602 ASN A CA 1
ATOM 4796 C C . ASN A 1 602 ? -32.156 6.039 25.979 1.00 93.56 602 ASN A C 1
ATOM 4798 O O . ASN A 1 602 ? -32.720 6.784 25.182 1.00 93.56 602 ASN A O 1
ATOM 4802 N N . ASP A 1 603 ? -30.969 6.339 26.506 1.00 91.25 603 ASP A N 1
ATOM 4803 C CA . ASP A 1 603 ? -30.121 7.484 26.163 1.00 91.25 603 ASP A CA 1
ATOM 4804 C C . ASP A 1 603 ? -28.998 7.103 25.183 1.00 91.25 603 ASP A C 1
ATOM 4806 O O . ASP A 1 603 ? -27.872 7.599 25.269 1.00 91.25 603 ASP A O 1
ATOM 4810 N N . THR A 1 604 ? -29.325 6.236 24.221 1.00 94.56 604 THR A N 1
ATOM 4811 C CA . THR A 1 604 ? -28.420 5.780 23.160 1.00 94.56 604 THR A CA 1
ATOM 4812 C C . THR A 1 604 ? -28.952 6.091 21.762 1.00 94.56 604 THR A C 1
ATOM 4814 O O . THR A 1 604 ? -30.160 6.168 21.546 1.00 94.56 604 THR A O 1
ATOM 4817 N N . GLU A 1 605 ? -28.045 6.237 20.799 1.00 95.94 605 GLU A N 1
ATOM 4818 C CA . GLU A 1 605 ? -28.337 6.227 19.365 1.00 95.94 605 GLU A CA 1
ATOM 4819 C C . GLU A 1 605 ? -27.445 5.183 18.687 1.00 95.94 605 GLU A C 1
ATOM 4821 O O . GLU A 1 605 ? -26.217 5.276 18.709 1.00 95.94 605 GLU A O 1
ATOM 4826 N N . VAL A 1 606 ? -28.062 4.155 18.109 1.00 96.88 606 VAL A N 1
ATOM 4827 C CA . VAL A 1 606 ? -27.338 3.056 17.457 1.00 96.88 606 VAL A CA 1
ATOM 4828 C C . VAL A 1 606 ? -26.936 3.432 16.028 1.00 96.88 606 VAL A C 1
ATOM 4830 O O . VAL A 1 606 ? -27.665 4.159 15.350 1.00 96.88 606 VAL A O 1
ATOM 4833 N N . ARG A 1 607 ? -25.785 2.937 15.555 1.00 96.06 607 ARG A N 1
ATOM 4834 C CA . ARG A 1 607 ? -25.315 3.147 14.174 1.00 96.06 607 ARG A CA 1
ATOM 4835 C C . ARG A 1 607 ? -25.585 1.939 13.280 1.00 96.06 607 ARG A C 1
ATOM 4837 O O . ARG A 1 607 ? -25.945 0.860 13.745 1.00 96.06 607 ARG A O 1
ATOM 4844 N N . GLN A 1 608 ? -25.430 2.133 11.976 1.00 94.44 608 GLN A N 1
ATOM 4845 C CA . GLN A 1 608 ? -25.713 1.113 10.974 1.00 94.44 608 GLN A CA 1
ATOM 4846 C C . GLN A 1 608 ? -24.898 -0.167 11.225 1.00 94.44 608 GLN A C 1
ATOM 4848 O O . GLN A 1 608 ? -23.686 -0.108 11.416 1.00 94.44 608 GLN A O 1
ATOM 4853 N N . GLY A 1 609 ? -25.561 -1.329 11.195 1.00 91.94 609 GLY A N 1
ATOM 4854 C CA . GLY A 1 609 ? -24.907 -2.639 11.310 1.00 91.94 609 GLY A CA 1
ATOM 4855 C C . GLY A 1 609 ? -24.483 -3.036 12.729 1.00 91.94 609 GLY A C 1
ATOM 4856 O O . GLY A 1 609 ? -23.764 -4.029 12.892 1.00 91.94 609 GLY A O 1
ATOM 4857 N N . TRP A 1 610 ? -24.892 -2.277 13.754 1.00 97.06 610 TRP A N 1
ATOM 4858 C CA . TRP A 1 610 ? -24.492 -2.522 15.139 1.00 97.06 610 TRP A CA 1
ATOM 4859 C C . TRP A 1 610 ? -24.931 -3.911 15.633 1.00 97.06 610 TRP A C 1
ATOM 4861 O O . TRP A 1 610 ? -24.102 -4.736 16.021 1.00 97.06 610 TRP A O 1
ATOM 4871 N N . LEU A 1 611 ? -26.227 -4.219 15.524 1.00 97.50 611 LEU A N 1
ATOM 4872 C CA . LEU A 1 611 ? -26.807 -5.457 16.033 1.00 97.50 611 LEU A CA 1
ATOM 4873 C C . LEU A 1 611 ? -26.309 -6.674 15.249 1.00 97.50 611 LEU A C 1
ATOM 4875 O O . LEU A 1 611 ? -25.983 -7.704 15.842 1.00 97.50 611 LEU A O 1
ATOM 4879 N N . GLU A 1 612 ? -26.202 -6.553 13.927 1.00 96.06 612 GLU A N 1
ATOM 4880 C CA . GLU A 1 612 ? -25.692 -7.603 13.045 1.00 96.06 612 GLU A CA 1
ATOM 4881 C C . GLU A 1 612 ? -24.239 -7.956 13.390 1.00 96.06 612 GLU A C 1
ATOM 4883 O O . GLU A 1 612 ? -23.874 -9.134 13.409 1.00 96.06 612 GLU A O 1
ATOM 4888 N N . SER A 1 613 ? -23.423 -6.956 13.737 1.00 96.38 613 SER A N 1
ATOM 4889 C CA . SER A 1 613 ? -22.037 -7.162 14.165 1.00 96.38 613 SER A CA 1
ATOM 4890 C C . SER A 1 613 ? -21.951 -7.935 15.487 1.00 96.38 613 SER A C 1
ATOM 4892 O O . SER A 1 613 ? -21.124 -8.843 15.609 1.00 96.38 613 SER A O 1
ATOM 4894 N N . LEU A 1 614 ? -22.822 -7.632 16.460 1.00 97.69 614 LEU A N 1
ATOM 4895 C CA . LEU A 1 614 ? -22.914 -8.382 17.723 1.00 97.69 614 LEU A CA 1
ATOM 4896 C C . LEU A 1 614 ? -23.382 -9.827 17.486 1.00 97.69 614 LEU A C 1
ATOM 4898 O O . LEU A 1 614 ? -22.804 -10.779 18.017 1.00 97.69 614 LEU A O 1
ATOM 4902 N N . LEU A 1 615 ? -24.407 -10.002 16.648 1.00 96.81 615 LEU A N 1
ATOM 4903 C CA . LEU A 1 615 ? -24.956 -11.309 16.294 1.00 96.81 615 LEU A CA 1
ATOM 4904 C C . LEU A 1 615 ? -23.940 -12.189 15.568 1.00 96.81 615 LEU A C 1
ATOM 4906 O O . LEU A 1 615 ? -23.839 -13.376 15.878 1.00 96.81 615 LEU A O 1
ATOM 4910 N N . LYS A 1 616 ? -23.154 -11.624 14.644 1.00 95.75 616 LYS A N 1
ATOM 4911 C CA . LYS A 1 616 ? -22.107 -12.351 13.912 1.00 95.75 616 LYS A CA 1
ATOM 4912 C C . LYS A 1 616 ? -21.144 -13.055 14.871 1.00 95.75 616 LYS A C 1
ATOM 4914 O O . LYS A 1 616 ? -20.851 -14.232 14.674 1.00 95.75 616 LYS A O 1
ATOM 4919 N N . VAL A 1 617 ? -20.719 -12.380 15.943 1.00 96.25 617 VAL A N 1
ATOM 4920 C CA . VAL A 1 617 ? -19.854 -12.974 16.979 1.00 96.25 617 VAL A CA 1
ATOM 4921 C C . VAL A 1 617 ? -20.562 -14.139 17.679 1.00 96.25 617 VAL A C 1
ATOM 4923 O O . VAL A 1 617 ? -20.005 -15.231 17.771 1.00 96.25 617 VAL A O 1
ATOM 4926 N N . MET A 1 618 ? -21.817 -13.946 18.096 1.00 94.88 618 MET A N 1
ATOM 4927 C CA . MET A 1 618 ? -22.624 -14.988 18.748 1.00 94.88 618 MET A CA 1
ATOM 4928 C C . MET A 1 618 ? -22.898 -16.208 17.856 1.00 94.88 618 MET A C 1
ATOM 4930 O O . MET A 1 618 ? -23.100 -17.315 18.364 1.00 94.88 618 MET A O 1
ATOM 4934 N N . PHE A 1 619 ? -22.965 -16.034 16.537 1.00 92.81 619 PHE A N 1
ATOM 4935 C CA . PHE A 1 619 ? -23.178 -17.140 15.605 1.00 92.81 619 PHE A CA 1
ATOM 4936 C C . PHE A 1 619 ? -21.895 -17.922 15.316 1.00 92.81 619 PHE A C 1
ATOM 4938 O O . PHE A 1 619 ? -21.959 -19.147 15.208 1.00 92.81 619 PHE A O 1
ATOM 4945 N N . LEU A 1 620 ? -20.756 -17.234 15.202 1.00 91.88 620 LEU A N 1
ATOM 4946 C CA . LEU A 1 620 ? -19.475 -17.849 14.848 1.00 91.88 620 LEU A CA 1
ATOM 4947 C C . LEU A 1 620 ? -18.797 -18.556 16.029 1.00 91.88 620 LEU A C 1
ATOM 4949 O O . LEU A 1 620 ? -18.167 -19.589 15.815 1.00 91.88 620 LEU A O 1
ATOM 4953 N N . ASP A 1 621 ? -18.946 -18.046 17.256 1.00 92.56 621 ASP A N 1
ATOM 4954 C CA . ASP A 1 621 ? -18.326 -18.626 18.453 1.00 92.56 621 ASP A CA 1
ATOM 4955 C C . ASP A 1 621 ? -19.387 -19.014 19.500 1.00 92.56 621 ASP A C 1
ATOM 4957 O O . ASP A 1 621 ? -20.075 -18.176 20.096 1.00 92.56 621 ASP A O 1
ATOM 4961 N N . LYS A 1 622 ? -19.531 -20.326 19.728 1.00 93.31 622 LYS A N 1
ATOM 4962 C CA . LYS A 1 622 ? -20.477 -20.888 20.705 1.00 93.31 622 LYS A CA 1
ATOM 4963 C C . LYS A 1 622 ? -20.038 -20.659 22.149 1.00 93.31 622 LYS A C 1
ATOM 4965 O O . LYS A 1 622 ? -20.903 -20.651 23.022 1.00 93.31 622 LYS A O 1
ATOM 4970 N N . ASP A 1 623 ? -18.752 -20.408 22.379 1.00 95.00 623 ASP A N 1
ATOM 4971 C CA . ASP A 1 623 ? -18.193 -20.172 23.709 1.00 95.00 623 ASP A CA 1
ATOM 4972 C C . ASP A 1 623 ? -18.414 -18.727 24.174 1.00 95.00 623 ASP A C 1
ATOM 4974 O O . ASP A 1 623 ? -18.072 -18.383 25.300 1.00 95.00 623 ASP A O 1
ATOM 4978 N N . VAL A 1 624 ? -18.993 -17.857 23.340 1.00 97.62 624 VAL A N 1
ATOM 4979 C CA . VAL A 1 624 ? -19.342 -16.482 23.717 1.00 97.62 624 VAL A CA 1
ATOM 4980 C C . VAL A 1 624 ? -20.714 -16.445 24.386 1.00 97.62 624 VAL A C 1
ATOM 4982 O O . VAL A 1 624 ? -21.719 -16.835 23.787 1.00 97.62 624 VAL A O 1
ATOM 4985 N N . GLY A 1 625 ? -20.757 -15.958 25.628 1.00 97.44 625 GLY A N 1
ATOM 4986 C CA . GLY A 1 625 ? -21.983 -15.782 26.410 1.00 97.44 625 GLY A CA 1
ATOM 4987 C C . GLY A 1 625 ? -22.590 -14.381 26.298 1.00 97.44 625 GLY A C 1
ATOM 4988 O O . GLY A 1 625 ? -23.817 -14.256 26.299 1.00 97.44 625 GLY A O 1
ATOM 4989 N N . ALA A 1 626 ? -21.749 -13.349 26.151 1.00 98.31 626 ALA A N 1
ATOM 4990 C CA . ALA A 1 626 ? -22.166 -11.956 25.966 1.00 98.31 626 ALA A CA 1
ATOM 4991 C C . ALA A 1 626 ? -21.245 -11.186 25.003 1.00 98.31 626 ALA A C 1
ATOM 4993 O O . ALA A 1 626 ? -20.044 -11.457 24.939 1.00 98.31 626 ALA A O 1
ATOM 4994 N N . VAL A 1 627 ? -21.807 -10.210 24.282 1.00 98.56 627 VAL A N 1
ATOM 4995 C CA . VAL A 1 627 ? -21.079 -9.300 23.384 1.00 98.56 627 VAL A CA 1
ATOM 4996 C C . VAL A 1 627 ? -21.543 -7.860 23.597 1.00 98.56 627 VAL A C 1
ATOM 4998 O O . VAL A 1 627 ? -22.746 -7.617 23.670 1.00 98.56 627 VAL A O 1
ATOM 5001 N N . GLY A 1 628 ? -20.615 -6.907 23.668 1.00 98.31 628 GLY A N 1
ATOM 5002 C CA . GLY A 1 628 ? -20.926 -5.481 23.791 1.00 98.31 628 GLY A CA 1
ATOM 5003 C C . GLY A 1 628 ? -20.349 -4.603 22.684 1.00 98.31 628 GLY A C 1
ATOM 5004 O O . GLY A 1 628 ? -19.440 -4.998 21.948 1.00 98.31 628 GLY A O 1
ATOM 5005 N N . SER A 1 629 ? -20.903 -3.395 22.598 1.00 98.50 629 SER A N 1
ATOM 5006 C CA . SER A 1 629 ? -20.601 -2.386 21.576 1.00 98.50 629 SER A CA 1
ATOM 5007 C C . SER A 1 629 ? -19.446 -1.453 21.955 1.00 98.50 629 SER A C 1
ATOM 5009 O O . SER A 1 629 ? -19.095 -1.298 23.125 1.00 98.50 629 SER A O 1
ATOM 5011 N N . LYS A 1 630 ? -18.897 -0.767 20.949 1.00 98.44 630 LYS A N 1
ATOM 5012 C CA . LYS A 1 630 ? -18.105 0.461 21.082 1.00 98.44 630 LYS A CA 1
ATOM 5013 C C . LYS A 1 630 ? -19.023 1.622 21.423 1.00 98.44 630 LYS A C 1
ATOM 5015 O O . LYS A 1 630 ? -19.915 1.960 20.646 1.00 98.44 630 LYS A O 1
ATOM 5020 N N . LEU A 1 631 ? -18.788 2.225 22.582 1.00 97.69 631 LEU A N 1
ATOM 5021 C CA . LEU A 1 631 ? -19.534 3.395 23.024 1.00 97.69 631 LEU A CA 1
ATOM 5022 C C . LEU A 1 631 ? -18.763 4.657 22.657 1.00 97.69 631 LEU A C 1
ATOM 5024 O O . LEU A 1 631 ? -17.565 4.766 22.934 1.00 97.69 631 LEU A O 1
ATOM 5028 N N . ILE A 1 632 ? -19.459 5.606 22.043 1.00 93.56 632 ILE A N 1
ATOM 5029 C CA . ILE A 1 632 ? -18.902 6.869 21.557 1.00 93.56 632 ILE A CA 1
ATOM 5030 C C . ILE A 1 632 ? -19.727 8.010 22.152 1.00 93.56 632 ILE A C 1
ATOM 5032 O O . ILE A 1 632 ? -20.955 7.939 22.226 1.00 93.56 632 ILE A O 1
ATOM 5036 N N . TYR A 1 633 ? -19.067 9.079 22.584 1.00 84.31 633 TYR A N 1
ATOM 5037 C CA . TYR A 1 633 ? -19.775 10.278 23.014 1.00 84.31 633 TYR A CA 1
ATOM 5038 C C . TYR A 1 633 ? -20.382 11.024 21.813 1.00 84.31 633 TYR A C 1
ATOM 5040 O O . TYR A 1 633 ? -19.875 10.932 20.697 1.00 84.31 633 TYR A O 1
ATOM 5048 N N . PRO A 1 634 ? -21.425 11.849 22.009 1.00 79.62 634 PRO A N 1
ATOM 5049 C CA . PRO A 1 634 ? -22.032 12.621 20.918 1.00 79.62 634 PRO A CA 1
ATOM 5050 C C . PRO A 1 634 ? -21.072 13.565 20.171 1.00 79.62 634 PRO A C 1
ATOM 5052 O O . PRO A 1 634 ? -21.341 13.925 19.033 1.00 79.62 634 PRO A O 1
ATOM 5055 N N . ASN A 1 635 ? -19.958 13.961 20.795 1.00 74.81 635 ASN A N 1
ATOM 5056 C CA . ASN A 1 635 ? -18.903 14.780 20.184 1.00 74.81 635 ASN A CA 1
ATOM 5057 C C . ASN A 1 635 ? -17.887 13.964 19.353 1.00 74.81 635 ASN A C 1
ATOM 5059 O O . ASN A 1 635 ? -16.916 14.535 18.868 1.00 74.81 635 ASN A O 1
ATOM 5063 N N . GLY A 1 636 ? -18.074 12.647 19.230 1.00 81.31 636 GLY A N 1
ATOM 5064 C CA . GLY A 1 636 ? -17.229 11.762 18.433 1.00 81.31 636 GLY A CA 1
ATOM 5065 C C . GLY A 1 636 ? -16.042 11.135 19.167 1.00 81.31 636 GLY A C 1
ATOM 5066 O O . GLY A 1 636 ? -15.394 10.279 18.579 1.00 81.31 636 GLY A O 1
ATOM 5067 N N . VAL A 1 637 ? -15.755 11.480 20.430 1.00 84.19 637 VAL A N 1
ATOM 5068 C CA . VAL A 1 637 ? -14.634 10.853 21.167 1.00 84.19 637 VAL A CA 1
ATOM 5069 C C . VAL A 1 637 ? -15.043 9.520 21.797 1.00 84.19 637 VAL A C 1
ATOM 5071 O O . VAL A 1 637 ? -16.213 9.301 22.127 1.00 84.19 637 VAL A O 1
ATOM 5074 N N . LEU A 1 638 ? -14.081 8.611 21.975 1.00 93.00 638 LEU A N 1
ATOM 5075 C CA . LEU A 1 638 ? -14.338 7.278 22.513 1.00 93.00 638 LEU A CA 1
ATOM 5076 C C . LEU A 1 638 ? -14.793 7.358 23.978 1.00 93.00 638 LEU A C 1
ATOM 5078 O O . LEU A 1 638 ? -14.199 8.056 24.801 1.00 93.00 638 LEU A O 1
ATOM 5082 N N . GLN A 1 639 ? -15.847 6.620 24.318 1.00 92.31 639 GLN A N 1
ATOM 5083 C CA . GLN A 1 639 ? -16.338 6.513 25.690 1.00 92.31 639 GLN A CA 1
ATOM 5084 C C . GLN A 1 639 ? -15.903 5.201 26.341 1.00 92.31 639 GLN A C 1
ATOM 5086 O O . GLN A 1 639 ? -15.440 5.204 27.483 1.00 92.31 639 GLN A O 1
ATOM 5091 N N . GLU A 1 640 ? -16.082 4.084 25.637 1.00 95.62 640 GLU A N 1
ATOM 5092 C CA . GLU A 1 640 ? -15.743 2.754 26.137 1.00 95.62 640 GLU A CA 1
ATOM 5093 C C . GLU A 1 640 ? -15.483 1.790 24.975 1.00 95.62 640 GLU A C 1
ATOM 5095 O O . GLU A 1 640 ? -16.322 1.597 24.092 1.00 95.62 640 GLU A O 1
ATOM 5100 N N . ALA A 1 641 ? -14.327 1.133 25.016 1.00 97.25 641 ALA A N 1
ATOM 5101 C CA . ALA A 1 641 ? -13.988 -0.003 24.174 1.00 97.25 641 ALA A CA 1
ATOM 5102 C C . ALA A 1 641 ? -13.940 -1.287 25.028 1.00 97.25 641 ALA A C 1
ATOM 5104 O O . ALA A 1 641 ? -12.911 -1.949 25.155 1.00 97.25 641 ALA A O 1
ATOM 5105 N N . GLY A 1 642 ? -15.050 -1.607 25.690 1.00 96.06 642 GLY A N 1
ATOM 5106 C CA . GLY A 1 642 ? -15.095 -2.600 26.763 1.00 96.06 642 GLY A CA 1
ATOM 5107 C C . GLY A 1 642 ? -14.452 -2.118 28.069 1.00 96.06 642 GLY A C 1
ATOM 5108 O O . GLY A 1 642 ? -13.713 -1.131 28.120 1.00 96.06 642 GLY A O 1
ATOM 5109 N N . GLY A 1 643 ? -14.761 -2.827 29.148 1.00 95.00 643 GLY A N 1
ATOM 5110 C CA . GLY A 1 643 ? -14.346 -2.467 30.494 1.00 95.00 643 GLY A CA 1
ATOM 5111 C C . GLY A 1 643 ? -13.224 -3.344 31.043 1.00 95.00 643 GLY A C 1
ATOM 5112 O O . GLY A 1 643 ? -13.130 -4.539 30.743 1.00 95.00 643 GLY A O 1
ATOM 5113 N N . VAL A 1 644 ? -12.382 -2.739 31.881 1.00 95.81 644 VAL A N 1
ATOM 5114 C CA . VAL A 1 644 ? -11.365 -3.410 32.699 1.00 95.81 644 VAL A CA 1
ATOM 5115 C C . VAL A 1 644 ? -11.765 -3.294 34.163 1.00 95.81 644 VAL A C 1
ATOM 5117 O O . VAL A 1 644 ? -12.097 -2.205 34.623 1.00 95.81 644 VAL A O 1
ATOM 5120 N N . ILE A 1 645 ? -11.689 -4.396 34.907 1.00 95.25 645 ILE A N 1
ATOM 5121 C CA . ILE A 1 645 ? -11.830 -4.387 36.366 1.00 95.25 645 ILE A CA 1
ATOM 5122 C C . ILE A 1 645 ? -10.463 -4.596 37.009 1.00 95.25 645 ILE A C 1
ATOM 5124 O O . ILE A 1 645 ? -9.789 -5.596 36.749 1.00 95.25 645 ILE A O 1
ATOM 5128 N N . TRP A 1 646 ? -10.064 -3.668 37.872 1.00 94.88 646 TRP A N 1
ATOM 5129 C CA . TRP A 1 646 ? -8.826 -3.750 38.645 1.00 94.88 646 TRP A CA 1
ATOM 5130 C C . TRP A 1 646 ? -8.978 -4.667 39.867 1.00 94.88 646 TRP A C 1
ATOM 5132 O O . TRP A 1 646 ? -10.087 -4.988 40.293 1.00 94.88 646 TRP A O 1
ATOM 5142 N N . SER A 1 647 ? -7.862 -5.066 40.480 1.00 93.44 647 SER A N 1
ATOM 5143 C CA . SER A 1 647 ? -7.863 -5.950 41.662 1.00 93.44 647 SER A CA 1
ATOM 5144 C C . SER A 1 647 ? -8.580 -5.385 42.896 1.00 93.44 647 SER A C 1
ATOM 5146 O O . SER A 1 647 ? -9.010 -6.139 43.765 1.00 93.44 647 SER A O 1
ATOM 5148 N N . ASN A 1 648 ? -8.771 -4.067 42.972 1.00 89.44 648 ASN A N 1
ATOM 5149 C CA . ASN A 1 648 ? -9.572 -3.400 44.006 1.00 89.44 648 ASN A CA 1
ATOM 5150 C C . ASN A 1 648 ? -11.059 -3.257 43.622 1.00 89.44 648 ASN A C 1
ATOM 5152 O O . ASN A 1 648 ? -11.751 -2.423 44.201 1.00 89.44 648 ASN A O 1
ATOM 5156 N N . ALA A 1 649 ? -11.523 -4.028 42.633 1.00 90.12 649 ALA A N 1
ATOM 5157 C CA . ALA A 1 649 ? -12.863 -3.995 42.051 1.00 90.12 649 ALA A CA 1
ATOM 5158 C C . ALA A 1 649 ? -13.245 -2.717 41.287 1.00 90.12 649 ALA A C 1
ATOM 5160 O O . ALA A 1 649 ? -14.345 -2.678 40.741 1.00 90.12 649 ALA A O 1
ATOM 5161 N N . SER A 1 650 ? -12.391 -1.690 41.191 1.00 89.56 650 SER A N 1
ATOM 5162 C CA . SER A 1 650 ? -12.764 -0.492 40.435 1.00 89.56 650 SER A CA 1
ATOM 5163 C C . SER A 1 650 ? -12.765 -0.754 38.926 1.00 89.56 650 SER A C 1
ATOM 5165 O O . SER A 1 650 ? -11.915 -1.474 38.397 1.00 89.56 650 SER A O 1
ATOM 5167 N N . GLY A 1 651 ? -13.739 -0.164 38.231 1.00 89.44 651 GLY A N 1
ATOM 5168 C CA . GLY A 1 651 ? -13.865 -0.251 36.779 1.00 89.44 651 GLY A CA 1
ATOM 5169 C C . GLY A 1 651 ? -13.144 0.875 36.043 1.00 89.44 651 GLY A C 1
ATOM 5170 O O . GLY A 1 651 ? -13.117 2.019 36.500 1.00 89.44 651 GLY A O 1
ATOM 5171 N N . TRP A 1 652 ? -12.579 0.548 34.884 1.00 91.62 652 TRP A N 1
ATOM 5172 C CA . TRP A 1 652 ? -12.015 1.489 33.925 1.00 91.62 652 TRP A CA 1
ATOM 5173 C C . TRP A 1 652 ? -12.607 1.244 32.539 1.00 91.62 652 TRP A C 1
ATOM 5175 O O . TRP A 1 652 ? -12.437 0.171 31.958 1.00 91.62 652 TRP A O 1
ATOM 5185 N N . ASN A 1 653 ? -13.274 2.267 32.007 1.00 90.75 653 ASN A N 1
ATOM 5186 C CA . ASN A 1 653 ? -13.776 2.270 30.638 1.00 90.75 653 ASN A CA 1
ATOM 5187 C C . ASN A 1 653 ? -12.578 2.455 29.702 1.00 90.75 653 ASN A C 1
ATOM 5189 O O . ASN A 1 653 ? -11.992 3.542 29.637 1.00 90.75 653 ASN A O 1
ATOM 5193 N N . TYR A 1 654 ? -12.172 1.383 29.023 1.00 95.25 654 TYR A N 1
ATOM 5194 C CA . TYR A 1 654 ? -10.951 1.395 28.229 1.00 95.25 654 TYR A CA 1
ATOM 5195 C C . TYR A 1 654 ? -11.086 2.367 27.050 1.00 95.25 654 TYR A C 1
ATOM 5197 O O . TYR A 1 654 ? -12.067 2.314 26.310 1.00 95.25 654 TYR A O 1
ATOM 5205 N N . GLY A 1 655 ? -10.107 3.264 26.895 1.00 92.06 655 GLY A N 1
ATOM 5206 C CA . GLY A 1 655 ? -10.090 4.275 25.833 1.00 92.06 655 GLY A CA 1
ATOM 5207 C C . GLY A 1 655 ? -10.995 5.488 26.065 1.00 92.06 655 GLY A C 1
ATOM 5208 O O . GLY A 1 655 ? -11.232 6.256 25.140 1.00 92.06 655 GLY A O 1
ATOM 5209 N N . LYS A 1 656 ? -11.510 5.692 27.283 1.00 90.44 656 LYS A N 1
ATOM 5210 C CA . LYS A 1 656 ? -12.319 6.874 27.608 1.00 90.44 656 LYS A CA 1
ATOM 5211 C C . LYS A 1 656 ? -11.575 8.180 27.283 1.00 90.44 656 LYS A C 1
ATOM 5213 O O . LYS A 1 656 ? -10.472 8.392 27.778 1.00 90.44 656 LYS A O 1
ATOM 5218 N N . MET A 1 657 ? -12.239 9.069 26.539 1.00 84.31 657 MET A N 1
ATOM 5219 C CA . MET A 1 657 ? -11.727 10.347 26.010 1.00 84.31 657 MET A CA 1
ATOM 5220 C C . MET A 1 657 ? -10.600 10.220 24.977 1.00 84.31 657 MET A C 1
ATOM 5222 O O . MET A 1 657 ? -9.977 11.225 24.641 1.00 84.31 657 MET A O 1
ATOM 5226 N N . ASP A 1 658 ? -10.341 9.017 24.473 1.00 89.06 658 ASP A N 1
ATOM 5227 C CA . ASP A 1 658 ? -9.329 8.783 23.448 1.00 89.06 658 ASP A CA 1
ATOM 5228 C C . ASP A 1 658 ? -9.943 8.816 22.037 1.00 89.06 658 ASP A C 1
ATOM 5230 O O . ASP A 1 658 ? -11.154 8.977 21.839 1.00 89.06 658 ASP A O 1
ATOM 5234 N N . ASN A 1 659 ? -9.087 8.662 21.038 1.00 90.69 659 ASN A N 1
ATOM 5235 C CA . ASN A 1 659 ? -9.460 8.580 19.643 1.00 90.69 659 ASN A CA 1
ATOM 5236 C C . ASN A 1 659 ? -10.142 7.233 19.329 1.00 90.69 659 ASN A C 1
ATOM 5238 O O . ASN A 1 659 ? -9.515 6.180 19.492 1.00 90.69 659 ASN A O 1
ATOM 5242 N N . PRO A 1 660 ? -11.396 7.224 18.838 1.00 94.38 660 PRO A N 1
ATOM 5243 C CA . PRO A 1 660 ? -12.102 5.986 18.520 1.00 94.38 660 PRO A CA 1
ATOM 5244 C C . PRO A 1 660 ? -11.481 5.207 17.354 1.00 94.38 660 PRO A C 1
ATOM 5246 O O . PRO A 1 660 ? -11.735 4.008 17.258 1.00 94.38 660 PRO A O 1
ATOM 5249 N N . ASP A 1 661 ? -10.688 5.834 16.485 1.00 94.50 661 ASP A N 1
ATOM 5250 C CA . ASP A 1 661 ? -10.110 5.213 15.287 1.00 94.50 661 ASP A CA 1
ATOM 5251 C C . ASP A 1 661 ? -8.752 4.547 15.550 1.00 94.50 661 ASP A C 1
ATOM 5253 O O . ASP A 1 661 ? -8.237 3.826 14.690 1.00 94.50 661 ASP A O 1
ATOM 5257 N N . ALA A 1 662 ? -8.194 4.704 16.757 1.00 95.88 662 ALA A N 1
ATOM 5258 C CA . ALA A 1 662 ? -6.898 4.134 17.104 1.00 95.88 662 ALA A CA 1
ATOM 5259 C C . ALA A 1 662 ? -6.910 2.583 17.056 1.00 95.88 662 ALA A C 1
ATOM 5261 O O . ALA A 1 662 ? -7.858 1.951 17.547 1.00 95.88 662 ALA A O 1
ATOM 5262 N N . PRO A 1 663 ? -5.866 1.927 16.512 1.00 96.69 663 PRO A N 1
ATOM 5263 C CA . PRO A 1 663 ? -5.807 0.474 16.307 1.00 96.69 663 PRO A CA 1
ATOM 5264 C C . PRO A 1 663 ? -6.131 -0.383 17.530 1.00 96.69 663 PRO A C 1
ATOM 5266 O O . PRO A 1 663 ? -6.813 -1.403 17.414 1.00 96.69 663 PRO A O 1
ATOM 5269 N N . GLN A 1 664 ? -5.714 0.050 18.724 1.00 95.88 664 GLN A N 1
ATOM 5270 C CA . GLN A 1 664 ? -5.951 -0.673 19.976 1.00 95.88 664 GLN A CA 1
ATOM 5271 C C . GLN A 1 664 ? -7.437 -0.853 20.325 1.00 95.88 664 GLN A C 1
ATOM 5273 O O . GLN A 1 664 ? -7.774 -1.719 21.136 1.00 95.88 664 GLN A O 1
ATOM 5278 N N . TYR A 1 665 ? -8.323 -0.053 19.728 1.00 97.38 665 TYR A N 1
ATOM 5279 C CA . TYR A 1 665 ? -9.758 -0.108 19.978 1.00 97.38 665 TYR A CA 1
ATOM 5280 C C . TYR A 1 665 ? -10.529 -0.817 18.871 1.00 97.38 665 TYR A C 1
ATOM 5282 O O . TYR A 1 665 ? -11.679 -1.163 19.101 1.00 97.38 665 TYR A O 1
ATOM 5290 N N . ASN A 1 666 ? -9.919 -1.107 17.720 1.00 97.38 666 ASN A N 1
ATOM 5291 C CA . ASN A 1 666 ? -10.641 -1.515 16.511 1.00 97.38 666 ASN A CA 1
ATOM 5292 C C . ASN A 1 666 ? -10.430 -2.988 16.117 1.00 97.38 666 ASN A C 1
ATOM 5294 O O . ASN A 1 666 ? -10.404 -3.321 14.940 1.00 97.38 666 ASN A O 1
ATOM 5298 N N . TYR A 1 667 ? -10.334 -3.895 17.094 1.00 97.88 667 TYR A N 1
ATOM 5299 C CA . TYR A 1 667 ? -10.395 -5.348 16.869 1.00 97.88 667 TYR A CA 1
ATOM 5300 C C . TYR A 1 667 ? -11.264 -6.060 17.917 1.00 97.88 667 TYR A C 1
ATOM 5302 O O . TYR A 1 667 ? -11.425 -5.576 19.045 1.00 97.88 667 TYR A O 1
ATOM 5310 N N . VAL A 1 668 ? -11.829 -7.211 17.540 1.00 97.81 668 VAL A N 1
ATOM 5311 C CA . VAL A 1 668 ? -12.667 -8.046 18.416 1.00 97.81 668 VAL A CA 1
ATOM 5312 C C . VAL A 1 668 ? -11.815 -8.648 19.532 1.00 97.81 668 VAL A C 1
ATOM 5314 O O . VAL A 1 668 ? -10.768 -9.235 19.271 1.00 97.81 668 VAL A O 1
ATOM 5317 N N . ARG A 1 669 ? -12.244 -8.547 20.793 1.00 96.81 669 ARG A N 1
ATOM 5318 C CA . ARG A 1 669 ? -11.469 -9.115 21.913 1.00 96.81 669 ARG A CA 1
ATOM 5319 C C . ARG A 1 669 ? -12.322 -9.545 23.090 1.00 96.81 669 ARG A C 1
ATOM 5321 O O . ARG A 1 669 ? -13.390 -8.988 23.318 1.00 96.81 669 ARG A O 1
ATOM 5328 N N . SER A 1 670 ? -11.811 -10.497 23.867 1.00 96.81 670 SER A N 1
ATOM 5329 C CA . SER A 1 670 ? -12.404 -10.831 25.164 1.00 96.81 670 SER A CA 1
ATOM 5330 C C . SER A 1 670 ? -12.100 -9.731 26.182 1.00 96.81 670 SER A C 1
ATOM 5332 O O . SER A 1 670 ? -10.970 -9.249 26.244 1.00 96.81 670 SER A O 1
ATOM 5334 N N . VAL A 1 671 ? -13.095 -9.340 26.976 1.00 97.38 671 VAL A N 1
ATOM 5335 C CA . VAL A 1 671 ? -13.005 -8.250 27.965 1.00 97.38 671 VAL A CA 1
ATOM 5336 C C . VAL A 1 671 ? -13.557 -8.686 29.320 1.00 97.38 671 VAL A C 1
ATOM 5338 O O . VAL A 1 671 ? -14.146 -9.762 29.445 1.00 97.38 671 VAL A O 1
ATOM 5341 N N . ASP A 1 672 ? -13.358 -7.864 30.354 1.00 96.62 672 ASP A N 1
ATOM 5342 C CA . ASP A 1 672 ? -13.896 -8.182 31.678 1.00 96.62 672 ASP A CA 1
ATOM 5343 C C . ASP A 1 672 ? -15.400 -8.038 31.749 1.00 96.62 672 ASP A C 1
ATOM 5345 O O . ASP A 1 672 ? -16.082 -8.916 32.278 1.00 96.62 672 ASP A O 1
ATOM 5349 N N . TYR A 1 673 ? -15.884 -6.928 31.207 1.00 96.88 673 TYR A N 1
ATOM 5350 C CA . TYR A 1 673 ? -17.293 -6.642 31.060 1.00 96.88 673 TYR A CA 1
ATOM 5351 C C . TYR A 1 673 ? -17.517 -5.703 29.877 1.00 96.88 673 TYR A C 1
ATOM 5353 O O . TYR A 1 673 ? -16.598 -5.029 29.400 1.00 96.88 673 TYR A O 1
ATOM 5361 N N . CYS A 1 674 ? -18.759 -5.663 29.421 1.00 96.62 674 CYS A N 1
ATOM 5362 C CA . CYS A 1 674 ? -19.267 -4.614 28.555 1.00 96.62 674 CYS A CA 1
ATOM 5363 C C . CYS A 1 674 ? -20.425 -3.936 29.278 1.00 96.62 674 CYS A C 1
ATOM 5365 O O . CYS A 1 674 ? -21.203 -4.620 29.948 1.00 96.62 674 CYS A O 1
ATOM 5367 N N . SER A 1 675 ? -20.540 -2.615 29.149 1.00 91.38 675 SER A N 1
ATOM 5368 C CA . SER A 1 675 ? -21.620 -1.894 29.811 1.00 91.38 675 SER A CA 1
ATOM 5369 C C . SER A 1 675 ? -23.006 -2.334 29.325 1.00 91.38 675 SER A C 1
ATOM 5371 O O . SER A 1 675 ? -23.233 -2.557 28.132 1.00 91.38 675 SER A O 1
ATOM 5373 N N . GLY A 1 676 ? -23.968 -2.356 30.251 1.00 86.50 676 GLY A N 1
ATOM 5374 C CA . GLY A 1 676 ? -25.395 -2.529 29.977 1.00 86.50 676 GLY A CA 1
ATOM 5375 C C . GLY A 1 676 ? -26.002 -1.447 29.074 1.00 86.50 676 GLY A C 1
ATOM 5376 O O . GLY A 1 676 ? -27.147 -1.593 28.658 1.00 86.50 676 GLY A O 1
ATOM 5377 N N . ALA A 1 677 ? -25.240 -0.401 28.719 1.00 91.12 677 ALA A N 1
ATOM 5378 C CA . ALA A 1 677 ? -25.631 0.577 27.707 1.00 91.12 677 ALA A CA 1
ATOM 5379 C C . ALA A 1 677 ? -25.922 -0.061 26.340 1.00 91.12 677 ALA A C 1
ATOM 5381 O O . ALA A 1 677 ? -26.806 0.422 25.639 1.00 91.12 677 ALA A O 1
ATOM 5382 N N . SER A 1 678 ? -25.209 -1.134 25.977 1.00 97.12 678 SER A N 1
ATOM 5383 C CA . SER A 1 678 ? -25.481 -1.956 24.793 1.00 97.12 678 SER A CA 1
ATOM 5384 C C . SER A 1 678 ? -24.835 -3.339 24.950 1.00 97.12 678 SER A C 1
ATOM 5386 O O . SER A 1 678 ? -23.673 -3.531 24.576 1.00 97.12 678 SER A O 1
ATOM 5388 N N . LEU A 1 679 ? -25.598 -4.311 25.453 1.00 98.19 679 LEU A N 1
ATOM 5389 C CA . LEU A 1 679 ? -25.124 -5.658 25.782 1.00 98.19 679 LEU A CA 1
ATOM 5390 C C . LEU A 1 679 ? -26.040 -6.741 25.196 1.00 98.19 679 LEU A C 1
ATOM 5392 O O . LEU A 1 679 ? -27.208 -6.843 25.565 1.00 98.19 679 LEU A O 1
ATOM 5396 N N . LEU A 1 680 ? -25.504 -7.590 24.318 1.00 98.56 680 LEU A N 1
ATOM 5397 C CA . LEU A 1 680 ? -26.188 -8.765 23.774 1.00 98.56 680 LEU A CA 1
ATOM 5398 C C . LEU A 1 680 ? -25.787 -10.019 24.560 1.00 98.56 680 LEU A C 1
ATOM 5400 O O . LEU A 1 680 ? -24.603 -10.314 24.684 1.00 98.56 680 LEU A O 1
ATOM 5404 N N . VAL A 1 681 ? -26.756 -10.796 25.039 1.00 98.25 681 VAL A N 1
ATOM 5405 C CA . VAL A 1 681 ? -26.552 -12.006 25.854 1.00 98.25 681 VAL A CA 1
ATOM 5406 C C . VAL A 1 681 ? -27.381 -13.156 25.286 1.00 98.25 681 VAL A C 1
ATOM 5408 O O . VAL A 1 681 ? -28.486 -12.952 24.780 1.00 98.25 681 VAL A O 1
ATOM 5411 N N . ARG A 1 682 ? -26.885 -14.395 25.359 1.00 97.00 682 ARG A N 1
ATOM 5412 C CA . ARG A 1 682 ? -27.724 -15.571 25.057 1.00 97.00 682 ARG A CA 1
ATOM 5413 C C . ARG A 1 682 ? -28.813 -15.703 26.121 1.00 97.00 682 ARG A C 1
ATOM 5415 O O . ARG A 1 682 ? -28.493 -15.736 27.304 1.00 97.00 682 ARG A O 1
ATOM 5422 N N . LYS A 1 683 ? -30.076 -15.858 25.715 1.00 96.94 683 LYS A N 1
ATOM 5423 C CA . LYS A 1 683 ? -31.191 -15.972 26.667 1.00 96.94 683 LYS A CA 1
ATOM 5424 C C . LYS A 1 683 ? -30.993 -17.124 27.657 1.00 96.94 683 LYS A C 1
ATOM 5426 O O . LYS A 1 683 ? -31.075 -16.894 28.854 1.00 96.94 683 LYS A O 1
ATOM 5431 N N . GLN A 1 684 ? -30.597 -18.303 27.170 1.00 96.31 684 GLN A N 1
ATOM 5432 C CA . GLN A 1 684 ? -30.300 -19.457 28.031 1.00 96.31 684 GLN A CA 1
ATOM 5433 C C . GLN A 1 684 ? -29.220 -19.145 29.079 1.00 96.31 684 GLN A C 1
ATOM 5435 O O . GLN A 1 684 ? -29.381 -19.481 30.240 1.00 96.31 684 GLN A O 1
ATOM 5440 N N . VAL A 1 685 ? -28.145 -18.449 28.688 1.00 97.50 685 VAL A N 1
ATOM 5441 C CA . VAL A 1 685 ? -27.063 -18.058 29.610 1.00 97.50 685 VAL A CA 1
ATOM 5442 C C . VAL A 1 685 ? -27.574 -17.096 30.681 1.00 97.50 685 VAL A C 1
ATOM 5444 O O . VAL A 1 685 ? -27.178 -17.194 31.837 1.00 97.50 685 VAL A O 1
ATOM 5447 N N . PHE A 1 686 ? -28.453 -16.166 30.307 1.00 97.81 686 PHE A N 1
ATOM 5448 C CA . PHE A 1 686 ? -29.073 -15.235 31.246 1.00 97.81 686 PHE A CA 1
ATOM 5449 C C . PHE A 1 686 ? -30.012 -15.956 32.229 1.00 97.81 686 PHE A C 1
ATOM 5451 O O . PHE A 1 686 ? -29.995 -15.660 33.420 1.00 97.81 686 PHE A O 1
ATOM 5458 N N . GLU A 1 687 ? -30.781 -16.938 31.751 1.00 97.12 687 GLU A N 1
ATOM 5459 C CA . GLU A 1 687 ? -31.669 -17.777 32.569 1.00 97.12 687 GLU A CA 1
ATOM 5460 C C . GLU A 1 687 ? -30.890 -18.692 33.526 1.00 97.12 687 GLU A C 1
ATOM 5462 O O . GLU A 1 687 ? -31.223 -18.763 34.708 1.00 97.12 687 GLU A O 1
ATOM 5467 N N . ASP A 1 688 ? -29.809 -19.322 33.056 1.00 97.25 688 ASP A N 1
ATOM 5468 C CA . ASP A 1 688 ? -28.929 -20.178 33.867 1.00 97.25 688 ASP A CA 1
ATOM 5469 C C . ASP A 1 688 ? -28.284 -19.414 35.041 1.00 97.25 688 ASP A C 1
ATOM 5471 O O . ASP A 1 688 ? -27.861 -20.016 36.032 1.00 97.25 688 ASP A O 1
ATOM 5475 N N . LEU A 1 689 ? -28.212 -18.081 34.942 1.00 97.12 689 LEU A N 1
ATOM 5476 C CA . LEU A 1 689 ? -27.666 -17.183 35.960 1.00 97.12 689 LEU A CA 1
ATOM 5477 C C . LEU A 1 689 ? -28.733 -16.504 36.844 1.00 97.12 689 LEU A C 1
ATOM 5479 O O . LEU A 1 689 ? -28.354 -15.713 37.704 1.00 97.12 689 LEU A O 1
ATOM 5483 N N . ASP A 1 690 ? -30.027 -16.817 36.682 1.00 96.25 690 ASP A N 1
ATOM 5484 C CA . ASP A 1 690 ? -31.165 -16.131 37.340 1.00 96.25 690 ASP A CA 1
ATOM 5485 C C . ASP A 1 690 ? -31.237 -14.613 37.032 1.00 96.25 690 ASP A C 1
ATOM 5487 O O . ASP A 1 690 ? -31.705 -13.799 37.836 1.00 96.25 690 ASP A O 1
ATOM 5491 N N . GLY A 1 691 ? -30.785 -14.228 35.833 1.00 95.50 691 GLY A N 1
ATOM 5492 C CA . GLY A 1 691 ? -30.788 -12.859 35.322 1.00 95.50 691 GLY A CA 1
ATOM 5493 C C . GLY A 1 691 ? -29.768 -11.925 35.981 1.00 95.50 691 GLY A C 1
ATOM 5494 O O . GLY A 1 691 ? -28.708 -12.345 36.439 1.00 95.50 691 GLY A O 1
ATOM 5495 N N . PHE A 1 692 ? -30.064 -10.620 36.006 1.00 96.31 692 PHE A N 1
ATOM 5496 C CA . PHE A 1 692 ? -29.246 -9.651 36.739 1.00 96.31 692 PHE A CA 1
ATOM 5497 C C . PHE A 1 692 ? -29.383 -9.861 38.253 1.00 96.31 692 PHE A C 1
ATOM 5499 O O . PHE A 1 692 ? -30.497 -9.967 38.780 1.00 96.31 692 PHE A O 1
ATOM 5506 N N . GLU A 1 693 ? -28.248 -9.852 38.954 1.00 95.00 693 GLU A N 1
ATOM 5507 C CA . GLU A 1 693 ? -28.156 -10.119 40.390 1.00 95.00 693 GLU A CA 1
ATOM 5508 C C . GLU A 1 693 ? -28.895 -9.064 41.231 1.00 95.00 693 GLU A C 1
ATOM 5510 O O . GLU A 1 693 ? -28.622 -7.861 41.188 1.00 95.00 693 GLU A O 1
ATOM 5515 N N . LYS A 1 694 ? -29.834 -9.534 42.056 1.00 93.19 694 LYS A N 1
ATOM 5516 C CA . LYS A 1 694 ? -30.791 -8.685 42.780 1.00 93.19 694 LYS A CA 1
ATOM 5517 C C . LYS A 1 694 ? -30.124 -7.937 43.941 1.00 93.19 694 LYS A C 1
ATOM 5519 O O . LYS A 1 694 ? -30.612 -6.868 44.318 1.00 93.19 694 LYS A O 1
ATOM 5524 N N . ASP A 1 695 ? -28.996 -8.427 44.453 1.00 91.12 695 ASP A N 1
ATOM 5525 C CA . ASP A 1 695 ? -28.236 -7.793 45.542 1.00 91.12 695 ASP A CA 1
ATOM 5526 C C . ASP A 1 695 ? -27.581 -6.452 45.152 1.00 91.12 695 ASP A C 1
ATOM 5528 O O . ASP A 1 695 ? -27.249 -5.640 46.029 1.00 91.12 695 ASP A O 1
ATOM 5532 N N . PHE A 1 696 ? -27.460 -6.173 43.849 1.00 89.19 696 PHE A N 1
ATOM 5533 C CA . PHE A 1 696 ? -26.969 -4.897 43.315 1.00 89.19 696 PHE A CA 1
ATOM 5534 C C . PHE A 1 696 ? -28.078 -3.855 43.083 1.00 89.19 696 PHE A C 1
ATOM 5536 O O . PHE A 1 696 ? -27.807 -2.760 42.595 1.00 89.19 696 PHE A O 1
ATOM 5543 N N . CYS A 1 697 ? -29.330 -4.132 43.474 1.00 85.25 697 CYS A N 1
ATOM 5544 C CA . CYS A 1 697 ? -30.422 -3.162 43.331 1.00 85.25 697 CYS A CA 1
ATOM 5545 C C . CYS A 1 697 ? -30.109 -1.811 44.016 1.00 85.25 697 CYS A C 1
ATOM 5547 O O . CYS A 1 697 ? -29.611 -1.805 45.147 1.00 85.25 697 CYS A O 1
ATOM 5549 N N . PRO A 1 698 ? -30.496 -0.671 43.404 1.00 74.31 698 PRO A N 1
ATOM 5550 C CA . PRO A 1 698 ? -31.313 -0.556 42.189 1.00 74.31 698 PRO A CA 1
ATOM 5551 C C . PRO A 1 698 ? -30.542 -0.538 40.848 1.00 74.31 698 PRO A C 1
ATOM 5553 O O . PRO A 1 698 ? -31.196 -0.761 39.829 1.00 74.31 698 PRO A O 1
ATOM 5556 N N . ALA A 1 699 ? -29.227 -0.270 40.837 1.00 80.94 699 ALA A N 1
ATOM 5557 C CA . ALA A 1 699 ? -28.359 -0.212 39.644 1.00 80.94 699 ALA A CA 1
ATOM 5558 C C . ALA A 1 699 ? -26.861 -0.140 40.032 1.00 80.94 699 ALA A C 1
ATOM 5560 O O . ALA A 1 699 ? -26.542 0.036 41.211 1.00 80.94 699 ALA A O 1
ATOM 5561 N N . TYR A 1 700 ? -25.982 -0.150 39.026 1.00 81.25 700 TYR A N 1
ATOM 5562 C CA . TYR A 1 700 ? -24.510 -0.192 39.072 1.00 81.25 700 TYR A CA 1
ATOM 5563 C C . TYR A 1 700 ? -23.924 -1.540 39.530 1.00 81.25 700 TYR A C 1
ATOM 5565 O O . TYR A 1 700 ? -24.292 -2.054 40.588 1.00 81.25 700 TYR A O 1
ATOM 5573 N N . TYR A 1 701 ? -22.930 -2.037 38.774 1.00 89.88 701 TYR A N 1
ATOM 5574 C CA . TYR A 1 701 ? -22.275 -3.359 38.873 1.00 89.88 701 TYR A CA 1
ATOM 5575 C C . TYR A 1 701 ? -23.121 -4.565 38.442 1.00 89.88 701 TYR A C 1
ATOM 5577 O O . TYR A 1 701 ? -22.624 -5.685 38.471 1.00 89.88 701 TYR A O 1
ATOM 5585 N N . GLU A 1 702 ? -24.358 -4.373 38.004 1.00 92.56 702 GLU A N 1
ATOM 5586 C CA . GLU A 1 702 ? -25.226 -5.429 37.483 1.00 92.56 702 GLU A CA 1
ATOM 5587 C C . GLU A 1 702 ? -24.706 -6.032 36.172 1.00 92.56 702 GLU A C 1
ATOM 5589 O O . GLU A 1 702 ? -24.704 -7.251 36.005 1.00 92.56 702 GLU A O 1
ATOM 5594 N N . ASP A 1 703 ? -24.221 -5.188 35.265 1.00 94.25 703 ASP A N 1
ATOM 5595 C CA . ASP A 1 703 ? -23.621 -5.571 33.989 1.00 94.25 703 ASP A CA 1
ATOM 5596 C C . ASP A 1 703 ? -22.238 -6.200 34.194 1.00 94.25 703 ASP A C 1
ATOM 5598 O O . ASP A 1 703 ? -21.947 -7.266 33.641 1.00 94.25 703 ASP A O 1
ATOM 5602 N N . THR A 1 704 ? -21.421 -5.598 35.061 1.00 95.44 704 THR A N 1
ATOM 5603 C CA . THR A 1 704 ? -20.126 -6.139 35.482 1.00 95.44 704 THR A CA 1
ATOM 5604 C C . THR A 1 704 ? -20.273 -7.514 36.135 1.00 95.44 704 THR A C 1
ATOM 5606 O O . THR A 1 704 ? -19.552 -8.443 35.771 1.00 95.44 704 THR A O 1
ATOM 5609 N N . ASP A 1 705 ? -21.208 -7.680 37.076 1.00 97.06 705 ASP A N 1
ATOM 5610 C CA . ASP A 1 705 ? -21.456 -8.954 37.760 1.00 97.06 705 ASP A CA 1
ATOM 5611 C C . ASP A 1 705 ? -21.973 -10.027 36.811 1.00 97.06 705 ASP A C 1
ATOM 5613 O O . ASP A 1 705 ? -21.472 -11.150 36.855 1.00 97.06 705 ASP A O 1
ATOM 5617 N N . LEU A 1 706 ? -22.901 -9.686 35.910 1.00 97.81 706 LEU A N 1
ATOM 5618 C CA . LEU A 1 706 ? -23.368 -10.614 34.884 1.00 97.81 706 LEU A CA 1
ATOM 5619 C C . LEU A 1 706 ? -22.201 -11.093 34.011 1.00 97.81 706 LEU A C 1
ATOM 5621 O O . LEU A 1 706 ? -22.020 -12.297 33.835 1.00 97.81 706 LEU A O 1
ATOM 5625 N N . CYS A 1 707 ? -21.365 -10.177 33.514 1.00 97.94 707 CYS A N 1
ATOM 5626 C CA . CYS A 1 707 ? -20.195 -10.531 32.707 1.00 97.94 707 CYS A CA 1
ATOM 5627 C C . CYS A 1 707 ? -19.199 -11.410 33.487 1.00 97.94 707 CYS A C 1
ATOM 5629 O O . CYS A 1 707 ? -18.679 -12.393 32.951 1.00 97.94 707 CYS A O 1
ATOM 5631 N N . PHE A 1 708 ? -18.972 -11.121 34.772 1.00 97.31 708 PHE A N 1
ATOM 5632 C CA . PHE A 1 708 ? -18.138 -11.958 35.638 1.00 97.31 708 PHE A CA 1
ATOM 5633 C C . PHE A 1 708 ? -18.749 -13.333 35.885 1.00 97.31 708 PHE A C 1
ATOM 5635 O O . PHE A 1 708 ? -18.019 -14.323 35.881 1.00 97.31 708 PHE A O 1
ATOM 5642 N N . ALA A 1 709 ? -20.062 -13.423 36.076 1.00 98.00 709 ALA A N 1
ATOM 5643 C CA . ALA A 1 709 ? -20.762 -14.684 36.262 1.00 98.00 709 ALA A CA 1
ATOM 5644 C C . ALA A 1 709 ? -20.686 -15.556 35.000 1.00 98.00 709 ALA A C 1
ATOM 5646 O O . ALA A 1 709 ? -20.338 -16.732 35.105 1.00 98.00 709 ALA A O 1
ATOM 5647 N N . ILE A 1 710 ? -20.893 -14.973 33.815 1.00 98.25 710 ILE A N 1
ATOM 5648 C CA . ILE A 1 710 ? -20.727 -15.657 32.522 1.00 98.25 710 ILE A CA 1
ATOM 5649 C C . ILE A 1 710 ? -19.326 -16.273 32.414 1.00 98.25 710 ILE A C 1
ATOM 5651 O O . ILE A 1 710 ? -19.185 -17.451 32.084 1.00 98.25 710 ILE A O 1
ATOM 5655 N N . ARG A 1 711 ? -18.287 -15.508 32.763 1.00 96.62 711 ARG A N 1
ATOM 5656 C CA . ARG A 1 711 ? -16.896 -15.972 32.669 1.00 96.62 711 ARG A CA 1
ATOM 5657 C C . ARG A 1 711 ? -16.516 -16.996 33.725 1.00 96.62 711 ARG A C 1
ATOM 5659 O O . ARG A 1 711 ? -15.947 -18.032 33.404 1.00 96.62 711 ARG A O 1
ATOM 5666 N N . ASN A 1 712 ? -16.807 -16.709 34.987 1.00 96.06 712 ASN A N 1
ATOM 5667 C CA . ASN A 1 712 ? -16.239 -17.450 36.111 1.00 96.06 712 ASN A CA 1
ATOM 5668 C C . ASN A 1 712 ? -17.145 -18.582 36.612 1.00 96.06 712 ASN A C 1
ATOM 5670 O O . ASN A 1 712 ? -16.636 -19.525 37.210 1.00 96.06 712 ASN A O 1
ATOM 5674 N N . LYS A 1 713 ? -18.467 -18.514 36.389 1.00 96.94 713 LYS A N 1
ATOM 5675 C CA . LYS A 1 713 ? -19.394 -19.602 36.755 1.00 96.94 713 LYS A CA 1
ATOM 5676 C C . LYS A 1 713 ? -19.679 -20.544 35.590 1.00 96.94 713 LYS A C 1
ATOM 5678 O O . LYS A 1 713 ? -19.813 -21.739 35.823 1.00 96.94 713 LYS A O 1
ATOM 5683 N N . LEU A 1 714 ? -19.774 -20.019 34.364 1.00 97.44 714 LEU A N 1
ATOM 5684 C CA . LEU A 1 714 ? -20.126 -20.815 33.178 1.00 97.44 714 LEU A CA 1
ATOM 5685 C C . LEU A 1 714 ? -18.937 -21.111 32.253 1.00 97.44 714 LEU A C 1
ATOM 5687 O O . LEU A 1 714 ? -19.067 -21.943 31.361 1.00 97.44 714 LEU A O 1
ATOM 5691 N N . GLY A 1 715 ? -17.787 -20.455 32.445 1.00 96.31 715 GLY A N 1
ATOM 5692 C CA . GLY A 1 715 ? -16.604 -20.653 31.600 1.00 96.31 715 GLY A CA 1
ATOM 5693 C C . GLY A 1 715 ? -16.727 -20.062 30.191 1.00 96.31 715 GLY A C 1
ATOM 5694 O O . GLY A 1 715 ? -15.944 -20.420 29.316 1.00 96.31 715 GLY A O 1
ATOM 5695 N N . LEU A 1 716 ? -17.701 -19.176 29.956 1.00 97.94 716 LEU A N 1
ATOM 5696 C CA . LEU A 1 716 ? -17.961 -18.563 28.651 1.00 97.94 716 LEU A CA 1
ATOM 5697 C C . LEU A 1 716 ? -17.228 -17.221 28.495 1.00 97.94 716 LEU A C 1
ATOM 5699 O O . LEU A 1 716 ? -16.892 -16.546 29.465 1.00 97.94 716 LEU A O 1
ATOM 5703 N N . LYS A 1 717 ? -17.005 -16.785 27.258 1.00 97.31 717 LYS A N 1
ATOM 5704 C CA . LYS A 1 717 ? -16.346 -15.517 26.924 1.00 97.31 717 LYS A CA 1
ATOM 5705 C C . LYS A 1 717 ? -17.333 -14.349 26.966 1.00 97.31 717 LYS A C 1
ATOM 5707 O O . LYS A 1 717 ? -18.504 -14.484 26.602 1.00 97.31 717 LYS A O 1
ATOM 5712 N N . VAL A 1 718 ? -16.816 -13.181 27.335 1.00 98.31 718 VAL A N 1
ATOM 5713 C CA . VAL A 1 718 ? -17.470 -11.878 27.154 1.00 98.31 718 VAL A CA 1
ATOM 5714 C C . VAL A 1 718 ? -16.627 -11.095 26.161 1.00 98.31 718 VAL A C 1
ATOM 5716 O O . VAL A 1 718 ? -15.422 -10.957 26.368 1.00 98.31 718 VAL A O 1
ATOM 5719 N N . VAL A 1 719 ? -17.235 -10.636 25.069 1.00 98.31 719 VAL A N 1
ATOM 5720 C CA . VAL A 1 719 ? -16.509 -10.109 23.908 1.00 98.31 719 VAL A CA 1
ATOM 5721 C C . VAL A 1 719 ? -16.918 -8.673 23.592 1.00 98.31 719 VAL A C 1
ATOM 5723 O O . VAL A 1 719 ? -18.087 -8.317 23.596 1.00 98.31 719 VAL A O 1
ATOM 5726 N N . TYR A 1 720 ? -15.941 -7.844 23.266 1.00 98.50 720 TYR A N 1
ATOM 5727 C CA . TYR A 1 720 ? -16.131 -6.512 22.716 1.00 98.50 720 TYR A CA 1
ATOM 5728 C C . TYR A 1 720 ? -16.063 -6.556 21.182 1.00 98.50 720 TYR A C 1
ATOM 5730 O O . TYR A 1 720 ? -15.122 -7.135 20.628 1.00 98.50 720 TYR A O 1
ATOM 5738 N N . GLN A 1 721 ? -17.034 -5.934 20.505 1.00 98.06 721 GLN A N 1
ATOM 5739 C CA . GLN A 1 721 ? -17.122 -5.857 19.044 1.00 98.06 721 GLN A CA 1
ATOM 5740 C C . GLN A 1 721 ? -17.087 -4.387 18.575 1.00 98.06 721 GLN A C 1
ATOM 5742 O O . GLN A 1 721 ? -18.105 -3.697 18.664 1.00 98.06 721 GLN A O 1
ATOM 5747 N N . PRO A 1 722 ? -15.950 -3.894 18.045 1.00 97.94 722 PRO A N 1
ATOM 5748 C CA . PRO A 1 722 ? -15.780 -2.487 17.674 1.00 97.94 722 PRO A CA 1
ATOM 5749 C C . PRO A 1 722 ? -16.644 -2.012 16.507 1.00 97.94 722 PRO A C 1
ATOM 5751 O O . PRO A 1 722 ? -16.954 -0.828 16.446 1.00 97.94 722 PRO A O 1
ATOM 5754 N N . LYS A 1 723 ? -17.046 -2.908 15.594 1.00 97.31 723 LYS A N 1
ATOM 5755 C CA . LYS A 1 723 ? -17.930 -2.554 14.468 1.00 97.31 723 LYS A CA 1
ATOM 5756 C C . LYS A 1 723 ? -19.367 -2.278 14.912 1.00 97.31 723 LYS A C 1
ATOM 5758 O O . LYS A 1 723 ? -20.144 -1.708 14.153 1.00 97.31 723 LYS A O 1
ATOM 5763 N N . SER A 1 724 ? -19.722 -2.671 16.136 1.00 98.00 724 SER A N 1
ATOM 5764 C CA . SER A 1 724 ? -20.979 -2.273 16.753 1.00 98.00 724 SER A CA 1
ATOM 5765 C C . SER A 1 724 ? -20.801 -0.935 17.453 1.00 98.00 724 SER A C 1
ATOM 5767 O O . SER A 1 724 ? -20.336 -0.896 18.588 1.00 98.00 724 SER A O 1
ATOM 5769 N N . GLU A 1 725 ? -21.138 0.162 16.775 1.00 98.00 725 GLU A N 1
ATOM 5770 C CA . GLU A 1 725 ? -21.010 1.514 17.324 1.00 98.00 725 GLU A CA 1
ATOM 5771 C C . GLU A 1 725 ? -22.341 2.045 17.865 1.00 98.00 725 GLU A C 1
ATOM 5773 O O . GLU A 1 725 ? -23.375 2.018 17.190 1.00 98.00 725 GLU A O 1
ATOM 5778 N N . VAL A 1 726 ? -22.298 2.577 19.086 1.00 97.75 726 VAL A N 1
ATOM 5779 C CA . VAL A 1 726 ? -23.446 3.183 19.766 1.00 97.75 726 VAL A CA 1
ATOM 5780 C C . VAL A 1 726 ? -23.024 4.523 20.359 1.00 97.75 726 VAL A C 1
ATOM 5782 O O . VAL A 1 726 ? -22.065 4.604 21.127 1.00 97.75 726 VAL A O 1
ATOM 5785 N N . ILE A 1 727 ? -23.746 5.587 20.011 1.00 95.44 727 ILE A N 1
ATOM 5786 C CA . ILE A 1 727 ? -23.597 6.896 20.648 1.00 95.44 727 ILE A CA 1
ATOM 5787 C C . ILE A 1 727 ? -24.345 6.854 21.978 1.00 95.44 727 ILE A C 1
ATOM 5789 O O . ILE A 1 727 ? -25.515 6.481 22.002 1.00 95.44 727 ILE A O 1
ATOM 5793 N N . HIS A 1 728 ? -23.708 7.242 23.079 1.00 91.69 728 HIS A N 1
ATOM 5794 C CA . HIS A 1 728 ? -24.314 7.168 24.411 1.00 91.69 728 HIS A CA 1
ATOM 5795 C C . HIS A 1 728 ? -24.173 8.496 25.175 1.00 91.69 728 HIS A C 1
ATOM 5797 O O . HIS A 1 728 ? -23.081 9.035 25.366 1.00 91.69 728 HIS A O 1
ATOM 5803 N N . TYR A 1 729 ? -25.311 9.048 25.611 1.00 80.38 729 TYR A N 1
ATOM 5804 C CA . TYR A 1 729 ? -25.432 10.364 26.253 1.00 80.38 729 TYR A CA 1
ATOM 5805 C C . TYR A 1 729 ? -25.244 10.281 27.781 1.00 80.38 729 TYR A C 1
ATOM 5807 O O . TYR A 1 729 ? -26.102 10.720 28.539 1.00 80.38 729 TYR A O 1
ATOM 5815 N N . GLU A 1 730 ? -24.135 9.693 28.238 1.00 69.50 730 GLU A N 1
ATOM 5816 C CA . GLU A 1 730 ? -23.848 9.349 29.645 1.00 69.50 730 GLU A CA 1
ATOM 5817 C C . GLU A 1 730 ? -24.386 10.340 30.705 1.00 69.50 730 GLU A C 1
ATOM 5819 O O . GLU A 1 730 ? -24.125 11.542 30.663 1.00 69.50 730 GLU A O 1
ATOM 5824 N N . GLY A 1 731 ? -25.065 9.819 31.736 1.00 58.75 731 GLY A N 1
ATOM 5825 C CA . GLY A 1 731 ? -25.443 10.587 32.934 1.00 58.75 731 GLY A CA 1
ATOM 5826 C C . GLY A 1 731 ? -26.773 11.346 32.848 1.00 58.75 731 GLY A C 1
ATOM 5827 O O . GLY A 1 731 ? -27.169 11.983 33.828 1.00 58.75 731 GLY A O 1
ATOM 5828 N N . ILE A 1 732 ? -27.497 11.247 31.730 1.00 57.94 732 ILE A N 1
ATOM 5829 C CA . ILE A 1 732 ? -28.815 11.876 31.532 1.00 57.94 732 ILE A CA 1
ATOM 5830 C C . ILE A 1 732 ? -29.929 11.180 32.333 1.00 57.94 732 ILE A C 1
ATOM 5832 O O . ILE A 1 732 ? -30.863 11.836 32.808 1.00 57.94 732 ILE A O 1
ATOM 5836 N N . THR A 1 733 ? -29.825 9.864 32.497 1.00 46.34 733 THR A N 1
ATOM 5837 C CA . THR A 1 733 ? -30.857 8.985 33.071 1.00 46.34 733 THR A CA 1
ATOM 5838 C C . THR A 1 733 ? -30.648 8.698 34.564 1.00 46.34 733 THR A C 1
ATOM 5840 O O . THR A 1 733 ? -31.620 8.634 35.316 1.00 46.34 733 THR A O 1
ATOM 5843 N N . SER A 1 734 ? -29.392 8.640 35.027 1.00 48.31 734 SER A N 1
ATOM 5844 C CA . SER A 1 734 ? -29.032 8.263 36.412 1.00 48.31 734 SER A CA 1
ATOM 5845 C C . SER A 1 734 ? -28.545 9.419 37.308 1.00 48.31 734 SER A C 1
ATOM 5847 O O . SER A 1 734 ? -28.303 9.210 38.499 1.00 48.31 734 SER A O 1
ATOM 5849 N N . GLY A 1 735 ? -28.429 10.643 36.770 1.00 41.22 735 GLY A N 1
ATOM 5850 C CA . GLY A 1 735 ? -27.915 11.828 37.476 1.00 41.22 735 GLY A CA 1
ATOM 5851 C C . GLY A 1 735 ? -26.379 11.889 37.575 1.00 41.22 735 GLY A C 1
ATOM 5852 O O . GLY A 1 735 ? -25.675 10.924 37.282 1.00 41.22 735 GLY A O 1
ATOM 5853 N N . THR A 1 736 ? -25.831 13.045 37.975 1.00 38.19 736 THR A N 1
ATOM 5854 C CA . THR A 1 736 ? -24.373 13.316 37.970 1.00 38.19 736 THR A CA 1
ATOM 5855 C C . THR A 1 736 ? -23.689 13.228 39.341 1.00 38.19 736 THR A C 1
ATOM 5857 O O . THR A 1 736 ? -22.465 13.116 39.390 1.00 38.19 736 THR A O 1
ATOM 5860 N N . SER A 1 737 ? -24.447 13.239 40.443 1.00 35.66 737 SER A N 1
ATOM 5861 C CA . SER A 1 737 ? -23.927 13.274 41.821 1.00 35.66 737 SER A CA 1
ATOM 5862 C C . SER A 1 737 ? -23.570 11.880 42.352 1.00 35.66 737 SER A C 1
ATOM 5864 O O . SER A 1 737 ? -24.412 10.990 42.338 1.00 35.66 737 SER A O 1
ATOM 5866 N N . THR A 1 738 ? -22.353 11.682 42.869 1.00 46.06 738 THR A N 1
ATOM 5867 C CA . THR A 1 738 ? -21.943 10.441 43.565 1.00 46.06 738 THR A CA 1
ATOM 5868 C C . THR A 1 738 ? -22.366 10.406 45.037 1.00 46.06 738 THR A C 1
ATOM 5870 O O . THR A 1 738 ? -22.280 9.364 45.677 1.00 46.06 738 THR A O 1
ATOM 5873 N N . THR A 1 739 ? -22.864 11.518 45.587 1.00 33.41 739 THR A N 1
ATOM 5874 C CA . THR A 1 739 ? -23.245 11.636 47.006 1.00 33.41 739 THR A CA 1
ATOM 5875 C C . THR A 1 739 ? -24.753 11.509 47.243 1.00 33.41 739 THR A C 1
ATOM 5877 O O . THR A 1 739 ? -25.180 11.268 48.371 1.00 33.41 739 THR A O 1
ATOM 5880 N N . THR A 1 740 ? -25.578 11.634 46.197 1.00 35.38 740 THR A N 1
ATOM 5881 C CA . THR A 1 740 ? -27.048 11.544 46.248 1.00 35.38 740 THR A CA 1
ATOM 5882 C C . THR A 1 740 ? -27.610 10.964 44.942 1.00 35.38 740 THR A C 1
ATOM 5884 O O . THR A 1 740 ? -27.102 11.258 43.865 1.00 35.38 740 THR A O 1
ATOM 5887 N N . GLY A 1 741 ? -28.684 10.167 45.012 1.00 56.38 741 GLY A N 1
ATOM 5888 C CA . GLY A 1 741 ? -29.316 9.543 43.834 1.00 56.38 741 GLY A CA 1
ATOM 5889 C C . GLY A 1 741 ? -28.738 8.170 43.465 1.00 56.38 741 GLY A C 1
ATOM 5890 O O . GLY A 1 741 ? -27.952 7.599 44.211 1.00 56.38 741 GLY A O 1
ATOM 5891 N N . THR A 1 742 ? -29.146 7.612 42.322 1.00 56.94 742 THR A N 1
ATOM 5892 C CA . THR A 1 742 ? -28.826 6.229 41.909 1.00 56.94 742 THR A CA 1
ATOM 5893 C C . THR A 1 742 ? -27.317 5.968 41.781 1.00 56.94 742 THR A C 1
ATOM 5895 O O . THR A 1 742 ? -26.869 4.854 42.026 1.00 56.94 742 THR A O 1
ATOM 5898 N N . LYS A 1 743 ? -26.513 6.993 41.469 1.00 65.44 743 LYS A N 1
ATOM 5899 C CA . LYS A 1 743 ? -25.057 6.882 41.270 1.00 65.44 743 LYS A CA 1
ATOM 5900 C C . LYS A 1 743 ? -24.247 6.676 42.559 1.00 65.44 743 LYS A C 1
ATOM 5902 O O . LYS A 1 743 ? -23.136 6.161 42.482 1.00 65.44 743 LYS A O 1
ATOM 5907 N N . SER A 1 744 ? -24.798 6.965 43.744 1.00 70.06 744 SER A N 1
ATOM 5908 C CA . SER A 1 744 ? -24.135 6.635 45.022 1.00 70.06 744 SER A CA 1
ATOM 5909 C C . SER A 1 744 ? -24.002 5.124 45.251 1.00 70.06 744 SER A C 1
ATOM 5911 O O . SER A 1 744 ? -23.100 4.670 45.957 1.00 70.06 744 SER A O 1
ATOM 5913 N N . TYR A 1 745 ? -24.853 4.323 44.600 1.00 74.00 745 TYR A N 1
ATOM 5914 C CA . TYR A 1 745 ? -24.760 2.868 44.652 1.00 74.00 745 TYR A CA 1
ATOM 5915 C C . TYR A 1 745 ? -23.509 2.330 43.959 1.00 74.00 745 TYR A C 1
ATOM 5917 O O . TYR A 1 745 ? -23.127 1.207 44.259 1.00 74.00 745 TYR A O 1
ATOM 5925 N N . GLN A 1 746 ? -22.815 3.113 43.127 1.00 77.62 746 GLN A N 1
ATOM 5926 C CA . GLN A 1 746 ? -21.559 2.690 42.509 1.00 77.62 746 GLN A CA 1
ATOM 5927 C C . GLN A 1 746 ? -20.484 2.351 43.558 1.00 77.62 746 GLN A C 1
ATOM 5929 O O . GLN A 1 746 ? -19.830 1.320 43.438 1.00 77.62 746 GLN A O 1
ATOM 5934 N N . GLU A 1 747 ? -20.331 3.155 44.617 1.00 80.81 747 GLU A N 1
ATOM 5935 C CA . GLU A 1 747 ? -19.366 2.878 45.698 1.00 80.81 747 GLU A CA 1
ATOM 5936 C C . GLU A 1 747 ? -19.831 1.722 46.595 1.00 80.81 747 GLU A C 1
ATOM 5938 O O . GLU A 1 747 ? -19.054 0.830 46.935 1.00 80.81 747 GLU A O 1
ATOM 5943 N N . ILE A 1 748 ? -21.124 1.699 46.938 1.00 84.69 748 ILE A N 1
ATOM 5944 C CA . ILE A 1 748 ? -21.718 0.656 47.789 1.00 84.69 748 ILE A CA 1
ATOM 5945 C C . ILE A 1 748 ? -21.605 -0.716 47.114 1.00 84.69 748 ILE A C 1
ATOM 5947 O O . ILE A 1 748 ? -21.211 -1.704 47.738 1.00 84.69 748 ILE A O 1
ATOM 5951 N N . ASN A 1 749 ? -21.959 -0.784 45.834 1.00 89.50 749 ASN A N 1
ATOM 5952 C CA . ASN A 1 749 ? -21.960 -2.016 45.066 1.00 89.50 749 ASN A CA 1
ATOM 5953 C C . ASN A 1 749 ? -20.547 -2.446 44.659 1.00 89.50 749 ASN A C 1
ATOM 5955 O O . ASN A 1 749 ? -20.320 -3.648 44.577 1.00 89.50 749 ASN A O 1
ATOM 5959 N N . ALA A 1 750 ? -19.579 -1.529 44.530 1.00 87.75 750 ALA A N 1
ATOM 5960 C CA . ALA A 1 750 ? -18.170 -1.896 44.362 1.00 87.75 750 ALA A CA 1
ATOM 5961 C C . ALA A 1 750 ? -17.661 -2.768 45.522 1.00 87.75 750 ALA A C 1
ATOM 5963 O O . ALA A 1 750 ? -17.028 -3.794 45.290 1.00 87.75 750 ALA A O 1
ATOM 5964 N N . ILE A 1 751 ? -18.000 -2.415 46.770 1.00 90.81 751 ILE A N 1
ATOM 5965 C CA . ILE A 1 751 ? -17.619 -3.199 47.959 1.00 90.81 751 ILE A CA 1
ATOM 5966 C C . ILE A 1 751 ? -18.288 -4.580 47.936 1.00 90.81 751 ILE A C 1
ATOM 5968 O O . ILE A 1 751 ? -17.639 -5.595 48.187 1.00 90.81 751 ILE A O 1
ATOM 5972 N N . LYS A 1 752 ? -19.587 -4.644 47.611 1.00 93.56 752 LYS A N 1
ATOM 5973 C CA . LYS A 1 752 ? -20.304 -5.926 47.484 1.00 93.56 752 LYS A CA 1
ATOM 5974 C C . LYS A 1 752 ? -19.691 -6.807 46.399 1.00 93.56 752 LYS A C 1
ATOM 5976 O O . LYS A 1 752 ? -19.484 -7.996 46.625 1.00 93.56 752 LYS A O 1
ATOM 5981 N N . PHE A 1 753 ? -19.382 -6.219 45.246 1.00 95.44 753 PHE A N 1
ATOM 5982 C CA . PHE A 1 753 ? -18.754 -6.901 44.125 1.00 95.44 753 PHE A CA 1
ATOM 5983 C C . PHE A 1 753 ? -17.369 -7.428 44.510 1.00 95.44 753 PHE A C 1
ATOM 5985 O O . PHE A 1 753 ? -17.073 -8.595 44.262 1.00 95.44 753 PHE A O 1
ATOM 5992 N N . GLN A 1 754 ? -16.559 -6.610 45.189 1.00 94.25 754 GLN A N 1
ATOM 5993 C CA . GLN A 1 754 ? -15.251 -7.016 45.694 1.00 94.25 754 GLN A CA 1
ATOM 5994 C C . GLN A 1 754 ? -15.355 -8.216 46.638 1.00 94.25 754 GLN A C 1
ATOM 5996 O O . GLN A 1 754 ? -14.607 -9.175 46.482 1.00 94.25 754 GLN A O 1
ATOM 6001 N N . ASN A 1 755 ? -16.304 -8.194 47.578 1.00 94.69 755 ASN A N 1
ATOM 6002 C CA . ASN A 1 755 ? -16.525 -9.306 48.504 1.00 94.69 755 ASN A CA 1
ATOM 6003 C C . ASN A 1 755 ? -16.995 -10.577 47.778 1.00 94.69 755 ASN A C 1
ATOM 6005 O O . ASN A 1 755 ? -16.550 -11.672 48.109 1.00 94.69 755 ASN A O 1
ATOM 6009 N N . LYS A 1 756 ? -17.879 -10.443 46.779 1.00 95.81 756 LYS A N 1
ATOM 6010 C CA . LYS A 1 756 ? -18.406 -11.570 45.992 1.00 95.81 756 LYS A CA 1
ATOM 6011 C C . LYS A 1 756 ? -17.325 -12.236 45.134 1.00 95.81 756 LYS A C 1
ATOM 6013 O O . LYS A 1 756 ? -17.294 -13.460 45.042 1.00 95.81 756 LYS A O 1
ATOM 6018 N N . TRP A 1 757 ? -16.442 -11.443 44.526 1.00 96.31 757 TRP A N 1
ATOM 6019 C CA . TRP A 1 757 ? -15.444 -11.899 43.550 1.00 96.31 757 TRP A CA 1
ATOM 6020 C C . TRP A 1 757 ? -14.001 -11.838 44.056 1.00 96.31 757 TRP A C 1
ATOM 6022 O O . TRP A 1 757 ? -13.074 -11.875 43.248 1.00 96.31 757 TRP A O 1
ATOM 6032 N N . GLN A 1 758 ? -13.789 -11.773 45.374 1.00 94.75 758 GLN A N 1
ATOM 6033 C CA . GLN A 1 758 ? -12.474 -11.558 45.986 1.00 94.75 758 GLN A CA 1
ATOM 6034 C C . GLN A 1 758 ? -11.393 -12.489 45.413 1.00 94.75 758 GLN A C 1
ATOM 6036 O O . GLN A 1 758 ? -10.368 -12.012 44.936 1.00 94.75 758 GLN A O 1
ATOM 6041 N N . HIS A 1 759 ? -11.665 -13.796 45.357 1.00 93.62 759 HIS A N 1
ATOM 6042 C CA . HIS A 1 759 ? -10.722 -14.788 44.827 1.00 93.62 759 HIS A CA 1
ATOM 6043 C C . HIS A 1 759 ? -10.431 -14.633 43.328 1.00 93.62 759 HIS A C 1
ATOM 6045 O O . HIS A 1 759 ? -9.325 -14.916 42.876 1.00 93.62 759 HIS A O 1
ATOM 6051 N N . THR A 1 760 ? -11.398 -14.169 42.534 1.00 94.19 760 THR A N 1
ATOM 6052 C CA . THR A 1 760 ? -11.170 -13.871 41.111 1.00 94.19 760 THR A CA 1
ATOM 6053 C C . THR A 1 760 ? -10.299 -12.623 40.958 1.00 94.19 760 THR A C 1
ATOM 6055 O O . THR A 1 760 ? -9.373 -12.607 40.146 1.00 94.19 760 THR A O 1
ATOM 6058 N N . LEU A 1 761 ? -10.561 -11.592 41.765 1.00 94.69 761 LEU A N 1
ATOM 6059 C CA . LEU A 1 761 ? -9.869 -10.302 41.722 1.00 94.69 761 LEU A CA 1
ATOM 6060 C C . LEU A 1 761 ? -8.413 -10.369 42.203 1.00 94.69 761 LEU A C 1
ATOM 6062 O O . LEU A 1 761 ? -7.610 -9.535 41.789 1.00 94.69 761 LEU A O 1
ATOM 6066 N N . GLU A 1 762 ? -8.040 -11.371 43.005 1.00 91.81 762 GLU A N 1
ATOM 6067 C CA . GLU A 1 762 ? -6.643 -11.638 43.392 1.00 91.81 762 GLU A CA 1
ATOM 6068 C C . GLU A 1 762 ? -5.719 -11.834 42.175 1.00 91.81 762 GLU A C 1
ATOM 6070 O O . GLU A 1 762 ? -4.542 -11.483 42.231 1.00 91.81 762 GLU A O 1
ATOM 6075 N N . ASN A 1 763 ? -6.260 -12.321 41.052 1.00 88.81 763 ASN A N 1
ATOM 6076 C CA . ASN A 1 763 ? -5.518 -12.529 39.804 1.00 88.81 763 ASN A CA 1
ATOM 6077 C C . ASN A 1 763 ? -5.569 -11.321 38.849 1.00 88.81 763 ASN A C 1
ATOM 6079 O O . ASN A 1 763 ? -5.035 -11.381 37.740 1.00 88.81 763 ASN A O 1
ATOM 6083 N N . HIS A 1 764 ? -6.243 -10.231 39.228 1.00 93.25 764 HIS A N 1
ATOM 6084 C CA . HIS A 1 764 ? -6.338 -9.024 38.407 1.00 93.25 764 HIS A CA 1
ATOM 6085 C C . HIS A 1 764 ? -5.143 -8.090 38.641 1.00 93.25 764 HIS A C 1
ATOM 6087 O O . HIS A 1 764 ? -4.521 -8.067 39.702 1.00 93.25 764 HIS A O 1
ATOM 6093 N N . LEU A 1 765 ? -4.831 -7.273 37.634 1.00 93.12 765 LEU A N 1
ATOM 6094 C CA . LEU A 1 765 ? -3.786 -6.257 37.739 1.00 93.12 765 LEU A CA 1
ATOM 6095 C C . LEU A 1 765 ? -4.244 -5.087 38.625 1.00 93.12 765 LEU A C 1
ATOM 6097 O O . LEU A 1 765 ? -5.435 -4.782 38.718 1.00 93.12 765 LEU A O 1
ATOM 6101 N N . SER A 1 766 ? -3.289 -4.408 39.261 1.00 90.94 766 SER A N 1
ATOM 6102 C CA . SER A 1 766 ? -3.546 -3.167 39.999 1.00 90.94 766 SER A CA 1
ATOM 6103 C C . SER A 1 766 ? -3.501 -1.954 39.067 1.00 90.94 766 SER A C 1
ATOM 6105 O O . SER A 1 766 ? -2.763 -1.938 38.086 1.00 90.94 766 SER A O 1
ATOM 6107 N N . SER A 1 767 ? -4.233 -0.890 39.384 1.00 85.19 767 SER A N 1
ATOM 6108 C CA . SER A 1 767 ? -4.224 0.333 38.567 1.00 85.19 767 SER A CA 1
ATOM 6109 C C . SER A 1 767 ? -2.949 1.185 38.718 1.00 85.19 767 SER A C 1
ATOM 6111 O O . SER A 1 767 ? -2.772 2.147 37.980 1.00 85.19 767 SER A O 1
ATOM 6113 N N . GLY A 1 768 ? -2.072 0.875 39.683 1.00 78.00 768 GLY A N 1
ATOM 6114 C CA . GLY A 1 768 ? -0.957 1.747 40.087 1.00 78.00 768 GLY A CA 1
ATOM 6115 C C . GLY A 1 768 ? 0.380 1.535 39.365 1.00 78.00 768 GLY A C 1
ATOM 6116 O O . GLY A 1 768 ? 1.299 2.319 39.578 1.00 78.00 768 GLY A O 1
ATOM 6117 N N . HIS A 1 769 ? 0.525 0.490 38.547 1.00 84.00 769 HIS A N 1
ATOM 6118 C CA . HIS A 1 769 ? 1.774 0.206 37.827 1.00 84.00 769 HIS A CA 1
ATOM 6119 C C . HIS A 1 769 ? 1.713 0.747 36.390 1.00 84.00 769 HIS A C 1
ATOM 6121 O O . HIS A 1 769 ? 0.718 0.530 35.702 1.00 84.00 769 HIS A O 1
ATOM 6127 N N . ALA A 1 770 ? 2.788 1.387 35.917 1.00 79.69 770 ALA A N 1
ATOM 6128 C CA . ALA A 1 770 ? 2.816 2.121 34.644 1.00 79.69 770 ALA A CA 1
ATOM 6129 C C . ALA A 1 770 ? 2.419 1.279 33.413 1.00 79.69 770 ALA A C 1
ATOM 6131 O O . ALA A 1 770 ? 1.694 1.763 32.553 1.00 79.69 770 ALA A O 1
ATOM 6132 N N . ASP A 1 771 ? 2.825 0.006 33.360 1.00 84.62 771 ASP A N 1
ATOM 6133 C CA . ASP A 1 771 ? 2.495 -0.885 32.232 1.00 84.62 771 ASP A CA 1
ATOM 6134 C C . ASP A 1 771 ? 1.081 -1.491 32.290 1.00 84.62 771 ASP A C 1
ATOM 6136 O O . ASP A 1 771 ? 0.610 -2.082 31.313 1.00 84.62 771 ASP A O 1
ATOM 6140 N N . ASN A 1 772 ? 0.404 -1.432 33.440 1.00 90.50 772 ASN A N 1
ATOM 6141 C CA . ASN A 1 772 ? -0.860 -2.148 33.629 1.00 90.50 772 ASN A CA 1
ATOM 6142 C C . ASN A 1 772 ? -2.001 -1.622 32.742 1.00 90.50 772 ASN A C 1
ATOM 6144 O O . ASN A 1 772 ? -2.745 -2.461 32.232 1.00 90.50 772 ASN A O 1
ATOM 6148 N N . PRO A 1 773 ? -2.129 -0.310 32.461 1.00 89.06 773 PRO A N 1
ATOM 6149 C CA . PRO A 1 773 ? -3.069 0.199 31.459 1.00 89.06 773 PRO A CA 1
ATOM 6150 C C . PRO A 1 773 ? -2.895 -0.409 30.060 1.00 89.06 773 PRO A C 1
ATOM 6152 O O . PRO A 1 773 ? -3.875 -0.566 29.336 1.00 89.06 773 PRO A O 1
ATOM 6155 N N . LEU A 1 774 ? -1.673 -0.805 29.690 1.00 90.62 774 LEU A N 1
ATOM 6156 C CA . LEU A 1 774 ? -1.387 -1.446 28.406 1.00 90.62 774 LEU A CA 1
ATOM 6157 C C . LEU A 1 774 ? -1.703 -2.956 28.433 1.00 90.62 774 LEU A C 1
ATOM 6159 O O . LEU A 1 774 ? -2.272 -3.493 27.477 1.00 90.62 774 LEU A O 1
ATOM 6163 N N . LYS A 1 775 ? -1.369 -3.636 29.541 1.00 92.44 775 LYS A N 1
ATOM 6164 C CA . LYS A 1 775 ? -1.534 -5.094 29.728 1.00 92.44 775 LYS A CA 1
ATOM 6165 C C . LYS A 1 775 ? -2.974 -5.514 30.040 1.00 92.44 775 LYS A C 1
ATOM 6167 O O . LYS A 1 775 ? -3.458 -6.509 29.502 1.00 92.44 775 LYS A O 1
ATOM 6172 N N . ALA A 1 776 ? -3.677 -4.778 30.900 1.00 93.62 776 ALA A N 1
ATOM 6173 C CA . ALA A 1 776 ? -4.970 -5.191 31.449 1.00 93.62 776 ALA A CA 1
ATOM 6174 C C . ALA A 1 776 ? -6.080 -5.423 30.403 1.00 93.62 776 ALA A C 1
ATOM 6176 O O . ALA A 1 776 ? -6.775 -6.435 30.541 1.00 93.62 776 ALA A O 1
ATOM 6177 N N . PRO A 1 777 ? -6.223 -4.594 29.345 1.00 94.44 777 PRO A N 1
ATOM 6178 C CA . PRO A 1 777 ? -7.216 -4.817 28.288 1.00 94.44 777 PRO A CA 1
ATOM 6179 C C . PRO A 1 777 ? -6.935 -6.041 27.404 1.00 94.44 777 PRO A C 1
ATOM 6181 O O . PRO A 1 777 ? -7.832 -6.508 26.710 1.00 94.44 777 PRO A O 1
ATOM 6184 N N . ARG A 1 778 ? -5.693 -6.549 27.400 1.00 93.44 778 ARG A N 1
ATOM 6185 C CA . ARG A 1 778 ? -5.232 -7.646 26.526 1.00 93.44 778 ARG A CA 1
ATOM 6186 C C . ARG A 1 778 ? -5.019 -8.966 27.258 1.00 93.44 778 ARG A C 1
ATOM 6188 O O . ARG A 1 778 ? -4.721 -9.972 26.623 1.00 93.44 778 ARG A O 1
ATOM 6195 N N . ARG A 1 779 ? -5.199 -8.998 28.581 1.00 90.81 779 ARG A N 1
ATOM 6196 C CA . ARG A 1 779 ? -4.889 -10.183 29.399 1.00 90.81 779 ARG A CA 1
ATOM 6197 C C . ARG A 1 779 ? -5.723 -11.426 29.071 1.00 90.81 779 ARG A C 1
ATOM 6199 O O . ARG A 1 779 ? -5.371 -12.516 29.496 1.00 90.81 779 ARG A O 1
ATOM 6206 N N . LEU A 1 780 ? -6.837 -11.254 28.358 1.00 93.19 780 LEU A N 1
ATOM 6207 C CA . LEU A 1 780 ? -7.730 -12.332 27.921 1.00 93.19 780 LEU A CA 1
ATOM 6208 C C . LEU A 1 780 ? -7.573 -12.662 26.427 1.00 93.19 780 LEU A C 1
ATOM 6210 O O . LEU A 1 780 ? -8.346 -13.455 25.896 1.00 93.19 780 LEU A O 1
ATOM 6214 N N . CYS A 1 781 ? -6.621 -12.035 25.728 1.00 90.94 781 CYS A N 1
ATOM 6215 C CA . CYS A 1 781 ? -6.455 -12.190 24.280 1.00 90.94 781 CYS A CA 1
ATOM 6216 C C . CYS A 1 781 ? -5.532 -13.350 23.880 1.00 90.94 781 CYS A C 1
ATOM 6218 O O . CYS A 1 781 ? -5.602 -13.790 22.728 1.00 90.94 781 CYS A O 1
ATOM 6220 N N . GLY A 1 782 ? -4.691 -13.822 24.805 1.00 88.00 782 GLY A N 1
ATOM 6221 C CA . GLY A 1 782 ? -3.749 -14.923 24.618 1.00 88.00 782 GLY A CA 1
ATOM 6222 C C . GLY A 1 782 ? -2.706 -14.982 25.739 1.00 88.00 782 GLY A C 1
ATOM 6223 O O . GLY A 1 782 ? -2.588 -14.046 26.529 1.00 88.00 782 GLY A O 1
ATOM 6224 N N . GLU A 1 783 ? -1.948 -16.076 25.808 1.00 87.56 783 GLU A N 1
ATOM 6225 C CA . GLU A 1 783 ? -0.925 -16.289 26.849 1.00 87.56 783 GLU A CA 1
ATOM 6226 C C . GLU A 1 783 ? 0.372 -15.520 26.578 1.00 87.56 783 GLU A C 1
ATOM 6228 O O . GLU A 1 783 ? 1.045 -15.063 27.502 1.00 87.56 783 GLU A O 1
ATOM 6233 N N . LYS A 1 784 ? 0.726 -15.384 25.297 1.00 95.00 784 LYS A N 1
ATOM 6234 C CA . LYS A 1 784 ? 1.912 -14.669 24.819 1.00 95.00 784 LYS A CA 1
ATOM 6235 C C . LYS A 1 784 ? 1.527 -13.720 23.695 1.00 95.00 784 LYS A C 1
ATOM 6237 O O . LYS A 1 784 ? 0.538 -13.945 22.998 1.00 95.00 784 LYS A O 1
ATOM 6242 N N . VAL A 1 785 ? 2.322 -12.675 23.502 1.00 97.44 785 VAL A N 1
ATOM 6243 C CA . VAL A 1 785 ? 2.120 -11.675 22.453 1.00 97.44 785 VAL A CA 1
ATOM 6244 C C . VAL A 1 785 ? 3.178 -11.837 21.370 1.00 97.44 785 VAL A C 1
ATOM 6246 O O . VAL A 1 785 ? 4.381 -11.822 21.652 1.00 97.44 785 VAL A O 1
ATOM 6249 N N . ILE A 1 786 ? 2.725 -11.958 20.125 1.00 98.44 786 ILE A N 1
ATOM 6250 C CA . ILE A 1 786 ? 3.580 -11.963 18.941 1.00 98.44 786 ILE A CA 1
ATOM 6251 C C . ILE A 1 786 ? 3.296 -10.725 18.092 1.00 98.44 786 ILE A C 1
ATOM 6253 O O . ILE A 1 786 ? 2.158 -10.471 17.700 1.00 98.44 786 ILE A O 1
ATOM 6257 N N . LEU A 1 787 ? 4.344 -9.950 17.826 1.00 98.75 787 LEU A N 1
ATOM 6258 C CA . LEU A 1 787 ? 4.336 -8.876 16.843 1.00 98.75 787 LEU A CA 1
ATOM 6259 C C . LEU A 1 787 ? 4.764 -9.461 15.500 1.00 98.75 787 LEU A C 1
ATOM 6261 O O . LEU A 1 787 ? 5.857 -10.010 15.404 1.00 98.75 787 LEU A O 1
ATOM 6265 N N . ILE A 1 788 ? 3.929 -9.328 14.480 1.00 98.75 788 ILE A N 1
ATOM 6266 C CA . ILE A 1 788 ? 4.228 -9.735 13.109 1.00 98.75 788 ILE A CA 1
ATOM 6267 C C . ILE A 1 788 ? 4.369 -8.475 12.259 1.00 98.75 788 ILE A C 1
ATOM 6269 O O . ILE A 1 788 ? 3.465 -7.642 12.256 1.00 98.75 788 ILE A O 1
ATOM 6273 N N . VAL A 1 789 ? 5.486 -8.344 11.546 1.00 98.50 789 VAL A N 1
ATOM 6274 C CA . VAL A 1 789 ? 5.778 -7.203 10.669 1.00 98.50 789 VAL A CA 1
ATOM 6275 C C . VAL A 1 789 ? 5.984 -7.700 9.240 1.00 98.50 789 VAL A C 1
ATOM 6277 O O . VAL A 1 789 ? 6.818 -8.579 9.010 1.00 98.50 789 VAL A O 1
ATOM 6280 N N . ASP A 1 790 ? 5.239 -7.139 8.290 1.00 97.25 790 ASP A N 1
ATOM 6281 C CA . ASP A 1 790 ? 5.435 -7.326 6.845 1.00 97.25 790 ASP A CA 1
ATOM 6282 C C . ASP A 1 790 ? 5.158 -6.000 6.109 1.00 97.25 790 ASP A C 1
ATOM 6284 O O . ASP A 1 790 ? 4.726 -5.023 6.715 1.00 97.25 790 ASP A O 1
ATOM 6288 N N . ASP A 1 791 ? 5.442 -5.938 4.811 1.00 93.56 791 ASP A N 1
ATOM 6289 C CA . ASP A 1 791 ? 5.333 -4.717 3.998 1.00 93.56 791 ASP A CA 1
ATOM 6290 C C . ASP A 1 791 ? 3.872 -4.239 3.871 1.00 93.56 791 ASP A C 1
ATOM 6292 O O . ASP A 1 791 ? 3.561 -3.060 4.047 1.00 93.56 791 ASP A O 1
ATOM 6296 N N . SER A 1 792 ? 2.950 -5.175 3.643 1.00 94.19 792 SER A N 1
ATOM 6297 C CA . SER A 1 792 ? 1.509 -4.934 3.524 1.00 94.19 792 SER A CA 1
ATOM 6298 C C . SER A 1 792 ? 0.705 -5.945 4.344 1.00 94.19 792 SER A C 1
ATOM 6300 O O . SER A 1 792 ? 1.244 -6.911 4.888 1.00 94.19 792 SER A O 1
ATOM 6302 N N . LEU A 1 793 ? -0.614 -5.750 4.420 1.00 95.31 793 LEU A N 1
ATOM 6303 C CA . LEU A 1 793 ? -1.511 -6.765 4.974 1.00 95.31 793 LEU A CA 1
ATOM 6304 C C . LEU A 1 793 ? -1.467 -8.056 4.133 1.00 95.31 793 LEU A C 1
ATOM 6306 O O . LEU A 1 793 ? -1.200 -7.999 2.926 1.00 95.31 793 LEU A O 1
ATOM 6310 N N . PRO A 1 794 ? -1.726 -9.229 4.743 1.00 93.50 794 PRO A N 1
ATOM 6311 C CA . PRO A 1 794 ? -1.640 -10.507 4.053 1.00 93.50 794 PRO A CA 1
ATOM 6312 C C . PRO A 1 794 ? -2.787 -10.657 3.046 1.00 93.50 794 PRO A C 1
ATOM 6314 O O . PRO A 1 794 ? -3.887 -11.102 3.381 1.00 93.50 794 PRO A O 1
ATOM 6317 N N . CYS A 1 795 ? -2.503 -10.308 1.791 1.00 88.88 795 CYS A N 1
ATOM 6318 C CA . CYS A 1 795 ? -3.407 -10.446 0.651 1.00 88.88 795 CYS A CA 1
ATOM 6319 C C . CYS A 1 795 ? -3.504 -11.920 0.222 1.00 88.88 795 CYS A C 1
ATOM 6321 O O . CYS A 1 795 ? -2.906 -12.347 -0.770 1.00 88.88 795 CYS A O 1
ATOM 6323 N N . TYR A 1 796 ? -4.215 -12.725 1.016 1.00 86.81 796 TYR A N 1
ATOM 6324 C CA . TYR A 1 796 ? -4.217 -14.190 0.930 1.00 86.81 796 TYR A CA 1
ATOM 6325 C C . TYR A 1 796 ? -4.705 -14.766 -0.412 1.00 86.81 796 TYR A C 1
ATOM 6327 O O . TYR A 1 796 ? -4.450 -15.931 -0.711 1.00 86.81 796 TYR A O 1
ATOM 6335 N N . ASP A 1 797 ? -5.392 -13.977 -1.235 1.00 82.12 797 ASP A N 1
ATOM 6336 C CA . ASP A 1 797 ? -5.899 -14.355 -2.556 1.00 82.12 797 ASP A CA 1
ATOM 6337 C C . ASP A 1 797 ? -5.062 -13.788 -3.725 1.00 82.12 797 ASP A C 1
ATOM 6339 O O . ASP A 1 797 ? -5.338 -14.103 -4.887 1.00 82.12 797 ASP A O 1
ATOM 6343 N N . GLN A 1 798 ? -4.015 -13.000 -3.450 1.00 78.81 798 GLN A N 1
ATOM 6344 C CA . GLN A 1 798 ? -3.180 -12.366 -4.481 1.00 78.81 798 GLN A CA 1
ATOM 6345 C C . GLN A 1 798 ? -1.823 -13.043 -4.668 1.00 78.81 798 GLN A C 1
ATOM 6347 O O . GLN A 1 798 ? -1.379 -13.218 -5.808 1.00 78.81 798 GLN A O 1
ATOM 6352 N N . ASP A 1 799 ? -1.170 -13.458 -3.582 1.00 79.38 799 ASP A N 1
ATOM 6353 C CA . ASP A 1 799 ? 0.153 -14.074 -3.635 1.00 79.38 799 ASP A CA 1
ATOM 6354 C C . ASP A 1 799 ? 0.362 -15.166 -2.572 1.00 79.38 799 ASP A C 1
ATOM 6356 O O . ASP A 1 799 ? -0.376 -15.315 -1.598 1.00 79.38 799 ASP A O 1
ATOM 6360 N N . SER A 1 800 ? 1.388 -15.989 -2.795 1.00 82.19 800 SER A N 1
ATOM 6361 C CA . SER A 1 800 ? 1.665 -17.153 -1.950 1.00 82.19 800 SER A CA 1
ATOM 6362 C C . SER A 1 800 ? 2.202 -16.787 -0.564 1.00 82.19 800 SER A C 1
ATOM 6364 O O . SER A 1 800 ? 1.966 -17.542 0.381 1.00 82.19 800 SER A O 1
ATOM 6366 N N . G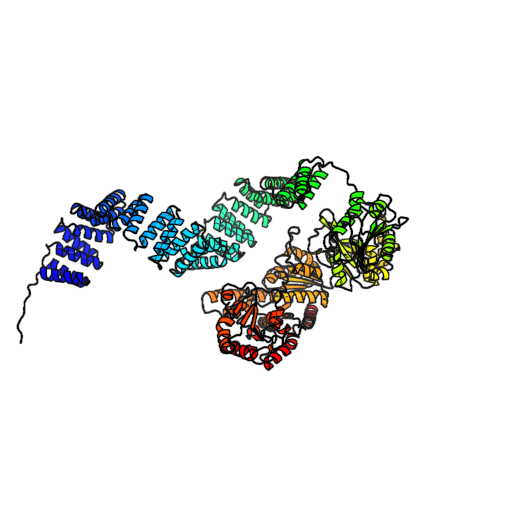LY A 1 801 ? 2.951 -15.687 -0.450 1.00 87.06 801 GLY A N 1
ATOM 6367 C CA . GLY A 1 801 ? 3.519 -15.222 0.813 1.00 87.06 801 GLY A CA 1
ATOM 6368 C C . GLY A 1 801 ? 2.424 -14.682 1.726 1.00 87.06 801 GLY A C 1
ATOM 6369 O O . GLY A 1 801 ? 2.329 -15.113 2.875 1.00 87.06 801 GLY A O 1
ATOM 6370 N N . GLY A 1 802 ? 1.531 -13.853 1.175 1.00 89.94 802 GLY A N 1
ATOM 6371 C CA . GLY A 1 802 ? 0.336 -13.354 1.855 1.00 89.94 802 GLY A CA 1
ATOM 6372 C C . GLY A 1 802 ? -0.553 -14.482 2.382 1.00 89.94 802 GLY A C 1
ATOM 6373 O O . GLY A 1 802 ? -0.925 -14.469 3.556 1.00 89.94 802 GLY A O 1
ATOM 6374 N N . ASN A 1 803 ? -0.825 -15.519 1.574 1.00 90.38 803 ASN A N 1
ATOM 6375 C CA . ASN A 1 803 ? -1.604 -16.672 2.044 1.00 90.38 803 ASN A CA 1
ATOM 6376 C C . ASN A 1 803 ? -0.901 -17.424 3.185 1.00 90.38 803 ASN A C 1
ATOM 6378 O O . ASN A 1 803 ? -1.530 -17.722 4.199 1.00 90.38 803 ASN A O 1
ATOM 6382 N N . ARG A 1 804 ? 0.405 -17.708 3.064 1.00 93.25 804 ARG A N 1
ATOM 6383 C CA . ARG A 1 804 ? 1.163 -18.375 4.137 1.00 93.25 804 ARG A CA 1
ATOM 6384 C C . ARG A 1 804 ? 1.089 -17.572 5.434 1.00 93.25 804 ARG A C 1
ATOM 6386 O O . ARG A 1 804 ? 0.791 -18.149 6.476 1.00 93.25 804 ARG A O 1
ATOM 6393 N N . LEU A 1 805 ? 1.317 -16.261 5.372 1.00 95.75 805 LEU A N 1
ATOM 6394 C CA . LEU A 1 805 ? 1.291 -15.395 6.548 1.00 95.75 805 LEU A CA 1
ATOM 6395 C C . LEU A 1 805 ? -0.099 -15.355 7.198 1.00 95.75 805 LEU A C 1
ATOM 6397 O O . LEU A 1 805 ? -0.207 -15.486 8.415 1.00 95.75 805 LEU A O 1
ATOM 6401 N N . TYR A 1 806 ? -1.167 -15.285 6.399 1.00 96.19 806 TYR A N 1
ATOM 6402 C CA . TYR A 1 806 ? -2.548 -15.376 6.881 1.00 96.19 806 TYR A CA 1
ATOM 6403 C C . TYR A 1 806 ? -2.837 -16.695 7.618 1.00 96.19 806 TYR A C 1
ATOM 6405 O O . TYR A 1 806 ? -3.438 -16.693 8.695 1.00 96.19 806 TYR A O 1
ATOM 6413 N N . GLN A 1 807 ? -2.370 -17.831 7.087 1.00 95.31 807 GLN A N 1
ATOM 6414 C CA . GLN A 1 807 ? -2.518 -19.125 7.761 1.00 95.31 807 GLN A CA 1
ATOM 6415 C C . GLN A 1 807 ? -1.678 -19.203 9.045 1.00 95.31 807 GLN A C 1
ATOM 6417 O O . GLN A 1 807 ? -2.157 -19.715 10.055 1.00 95.31 807 GLN A O 1
ATOM 6422 N N . LEU A 1 808 ? -0.462 -18.648 9.058 1.00 96.88 808 LEU A N 1
ATOM 6423 C CA . LEU A 1 808 ? 0.353 -18.573 10.275 1.00 96.88 808 LEU A CA 1
ATOM 6424 C C . LEU A 1 808 ? -0.330 -17.744 11.363 1.00 96.88 808 LEU A C 1
ATOM 6426 O O . LEU A 1 808 ? -0.381 -18.186 12.508 1.00 96.88 808 LEU A O 1
ATOM 6430 N N . ILE A 1 809 ? -0.923 -16.600 11.012 1.00 98.00 809 ILE A N 1
ATOM 6431 C CA . ILE A 1 809 ? -1.713 -15.778 11.941 1.00 98.00 809 ILE A CA 1
ATOM 6432 C C . ILE A 1 809 ? -2.851 -16.601 12.558 1.00 98.00 809 ILE A C 1
ATOM 6434 O O . ILE A 1 809 ? -3.027 -16.582 13.777 1.00 98.00 809 ILE A O 1
ATOM 6438 N N . LYS A 1 810 ? -3.578 -17.384 11.748 1.00 96.56 810 LYS A N 1
ATOM 6439 C CA . LYS A 1 810 ? -4.625 -18.293 12.244 1.00 96.56 810 LYS A CA 1
ATOM 6440 C C . LYS A 1 810 ? -4.082 -19.341 13.208 1.00 96.56 810 LYS A C 1
ATOM 6442 O O . LYS A 1 810 ? -4.722 -19.605 14.221 1.00 96.56 810 LYS A O 1
ATOM 6447 N N . ILE A 1 811 ? -2.923 -19.930 12.921 1.00 96.50 811 ILE A N 1
ATOM 6448 C CA . ILE A 1 811 ? -2.295 -20.920 13.805 1.00 96.50 811 ILE A CA 1
ATOM 6449 C C . ILE A 1 811 ? -1.862 -20.262 15.122 1.00 96.50 811 ILE A C 1
ATOM 6451 O O . ILE A 1 811 ? -2.175 -20.786 16.192 1.00 96.50 811 ILE A O 1
ATOM 6455 N N . PHE A 1 812 ? -1.203 -19.099 15.069 1.00 97.31 812 PHE A N 1
ATOM 6456 C CA . PHE A 1 812 ? -0.826 -18.345 16.267 1.00 97.31 812 PHE A CA 1
ATOM 6457 C C . PHE A 1 812 ? -2.046 -18.021 17.128 1.00 97.31 812 PHE A C 1
ATOM 6459 O O . PHE A 1 812 ? -2.018 -18.248 18.336 1.00 97.31 812 PHE A O 1
ATOM 6466 N N . LYS A 1 813 ? -3.133 -17.552 16.509 1.00 95.25 813 LYS A N 1
ATOM 6467 C CA . LYS A 1 813 ? -4.345 -17.168 17.228 1.00 95.25 813 LYS A CA 1
ATOM 6468 C C . LYS A 1 813 ? -5.121 -18.365 17.782 1.00 95.25 813 LYS A C 1
ATOM 6470 O O . LYS A 1 813 ? -5.449 -18.379 18.963 1.00 95.25 813 LYS A O 1
ATOM 6475 N N . ASN A 1 814 ? -5.429 -19.351 16.942 1.00 92.44 814 ASN A N 1
ATOM 6476 C CA . ASN A 1 814 ? -6.413 -20.391 17.259 1.00 92.44 814 ASN A CA 1
ATOM 6477 C C . ASN A 1 814 ? -5.796 -21.651 17.873 1.00 92.44 814 ASN A C 1
ATOM 6479 O O . ASN A 1 814 ? -6.455 -22.312 18.668 1.00 92.44 814 ASN A O 1
ATOM 6483 N N . TYR A 1 815 ? -4.559 -22.000 17.500 1.00 94.31 815 TYR A N 1
ATOM 6484 C CA . TYR A 1 815 ? -3.899 -23.218 17.982 1.00 94.31 815 TYR A CA 1
ATOM 6485 C C . TYR A 1 815 ? -2.914 -22.930 19.119 1.00 94.31 815 TYR A C 1
ATOM 6487 O O . TYR A 1 815 ? -2.901 -23.647 20.114 1.00 94.31 815 TYR A O 1
ATOM 6495 N N . LEU A 1 816 ? -2.110 -21.867 18.994 1.00 95.06 816 LEU A N 1
ATOM 6496 C CA . LEU A 1 816 ? -1.120 -21.488 20.014 1.00 95.06 816 LEU A CA 1
ATOM 6497 C C . LEU A 1 816 ? -1.664 -20.521 21.074 1.00 95.06 816 LEU A C 1
ATOM 6499 O O . LEU A 1 816 ? -0.977 -20.272 22.059 1.00 95.06 816 LEU A O 1
ATOM 6503 N N . ASN A 1 817 ? -2.879 -19.991 20.893 1.00 94.69 817 ASN A N 1
ATOM 6504 C CA . ASN A 1 817 ? -3.518 -19.038 21.806 1.00 94.69 817 ASN A CA 1
ATOM 6505 C C . ASN A 1 817 ? -2.655 -17.785 22.083 1.00 94.69 817 ASN A C 1
ATOM 6507 O O . ASN A 1 817 ? -2.528 -17.327 23.221 1.00 94.69 817 ASN A O 1
ATOM 6511 N N . TYR A 1 818 ? -2.015 -17.240 21.045 1.00 97.06 818 TYR A N 1
ATOM 6512 C CA . TYR A 1 818 ? -1.237 -16.002 21.134 1.00 97.06 818 TYR A CA 1
ATOM 6513 C C . TYR A 1 818 ? -2.116 -14.781 20.826 1.00 97.06 818 TYR A C 1
ATOM 6515 O O . TYR A 1 818 ? -3.000 -14.826 19.964 1.00 97.06 818 TYR A O 1
ATOM 6523 N N . HIS A 1 819 ? -1.833 -13.657 21.490 1.00 97.62 819 HIS A N 1
ATOM 6524 C CA . HIS A 1 819 ? -2.299 -12.345 21.043 1.00 97.62 819 HIS A CA 1
ATOM 6525 C C . HIS A 1 819 ? -1.404 -11.883 19.897 1.00 97.62 819 HIS A C 1
ATOM 6527 O O . HIS A 1 819 ? -0.194 -11.728 20.068 1.00 97.62 819 HIS A O 1
ATOM 6533 N N . VAL A 1 820 ? -1.990 -11.686 18.722 1.00 98.56 820 VAL A N 1
ATOM 6534 C CA . VAL A 1 820 ? -1.251 -11.292 17.524 1.00 98.56 820 VAL A CA 1
ATOM 6535 C C . VAL A 1 820 ? -1.452 -9.800 17.293 1.00 98.56 820 VAL A C 1
ATOM 6537 O O . VAL A 1 820 ? -2.585 -9.325 17.186 1.00 98.56 820 VAL A O 1
ATOM 6540 N N . ILE A 1 821 ? -0.339 -9.083 17.189 1.00 98.62 821 ILE A N 1
ATOM 6541 C CA . ILE A 1 821 ? -0.286 -7.700 16.720 1.00 98.62 821 ILE A CA 1
ATOM 6542 C C . ILE A 1 821 ? 0.322 -7.743 15.322 1.00 98.62 821 ILE A C 1
ATOM 6544 O O . ILE A 1 821 ? 1.425 -8.259 15.155 1.00 98.62 821 ILE A O 1
ATOM 6548 N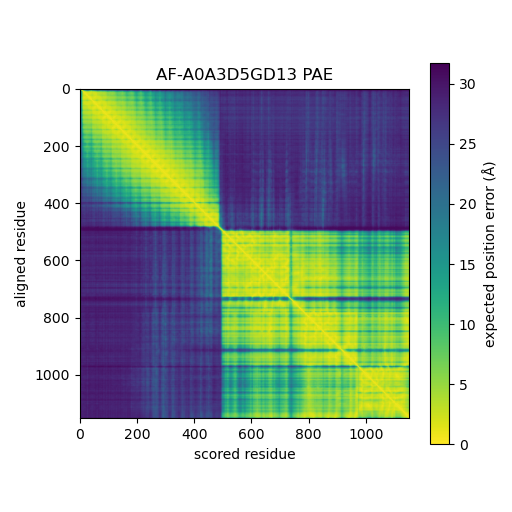 N . PHE A 1 822 ? -0.386 -7.230 14.322 1.00 98.69 822 PHE A N 1
ATOM 6549 C CA . PHE A 1 822 ? 0.084 -7.193 12.942 1.00 98.69 822 PHE A CA 1
ATOM 6550 C C . PHE A 1 822 ? 0.399 -5.756 12.529 1.00 98.69 822 PHE A C 1
ATOM 6552 O O . PHE A 1 822 ? -0.463 -4.883 12.622 1.00 98.69 822 PHE A O 1
ATOM 6559 N N . ALA A 1 823 ? 1.618 -5.518 12.053 1.00 98.25 823 ALA A N 1
ATOM 6560 C CA . ALA A 1 823 ? 2.106 -4.208 11.649 1.00 98.25 823 ALA A CA 1
ATOM 6561 C C . ALA A 1 823 ? 2.498 -4.207 10.158 1.00 98.25 823 ALA A C 1
ATOM 6563 O O . ALA A 1 823 ? 3.567 -4.721 9.820 1.00 98.25 823 ALA A O 1
ATOM 6564 N N . PRO A 1 824 ? 1.658 -3.649 9.266 1.00 97.06 824 PRO A N 1
ATOM 6565 C CA . PRO A 1 824 ? 2.042 -3.400 7.882 1.00 97.06 824 PRO A CA 1
ATOM 6566 C C . PRO A 1 824 ? 2.943 -2.156 7.808 1.00 97.06 824 PRO A C 1
ATOM 6568 O O . PRO A 1 824 ? 2.525 -1.078 8.226 1.00 97.06 824 PRO A O 1
ATOM 6571 N N . ASP A 1 825 ? 4.155 -2.281 7.261 1.00 95.75 825 ASP A N 1
ATOM 6572 C CA . ASP A 1 825 ? 5.147 -1.192 7.166 1.00 95.75 825 ASP A CA 1
ATOM 6573 C C . ASP A 1 825 ? 4.595 0.050 6.452 1.00 95.75 825 ASP A C 1
ATOM 6575 O O . ASP A 1 825 ? 4.822 1.180 6.881 1.00 95.75 825 ASP A O 1
ATOM 6579 N N . ARG A 1 826 ? 3.786 -0.165 5.406 1.00 91.94 826 ARG A N 1
ATOM 6580 C CA . ARG A 1 826 ? 3.139 0.908 4.632 1.00 91.94 826 ARG A CA 1
ATOM 6581 C C . ARG A 1 826 ? 2.062 1.677 5.396 1.00 91.94 826 ARG A C 1
ATOM 6583 O O . ARG A 1 826 ? 1.561 2.669 4.879 1.00 91.94 826 ARG A O 1
ATOM 6590 N N . ALA A 1 827 ? 1.661 1.212 6.579 1.00 91.56 827 ALA A N 1
ATOM 6591 C CA . ALA A 1 827 ? 0.612 1.803 7.411 1.00 91.56 827 ALA A CA 1
ATOM 6592 C C . ALA A 1 827 ? -0.800 1.859 6.790 1.00 91.56 827 ALA A C 1
ATOM 6594 O O . ALA A 1 827 ? -1.694 2.497 7.349 1.00 91.56 827 ALA A O 1
ATOM 6595 N N . ILE A 1 828 ? -1.028 1.184 5.658 1.00 90.25 828 ILE A N 1
ATOM 6596 C CA . ILE A 1 828 ? -2.304 1.221 4.935 1.00 90.25 828 ILE A CA 1
ATOM 6597 C C . ILE A 1 828 ? -3.272 0.185 5.512 1.00 90.25 828 ILE A C 1
ATOM 6599 O O . ILE A 1 828 ? -2.971 -1.009 5.588 1.00 90.25 828 ILE A O 1
ATOM 6603 N N . LYS A 1 829 ? -4.485 0.635 5.846 1.00 91.44 829 LYS A N 1
ATOM 6604 C CA . LYS A 1 829 ? -5.612 -0.231 6.212 1.00 91.44 829 LYS A CA 1
ATOM 6605 C C . LYS A 1 829 ? -6.310 -0.776 4.956 1.00 91.44 829 LYS A C 1
ATOM 6607 O O . LYS A 1 829 ? -7.375 -0.306 4.567 1.00 91.44 829 LYS A O 1
ATOM 6612 N N . GLU A 1 830 ? -5.683 -1.745 4.294 1.00 91.44 830 GLU A N 1
ATOM 6613 C CA . GLU A 1 830 ? -6.221 -2.371 3.077 1.00 91.44 830 GLU A CA 1
ATOM 6614 C C . GLU A 1 830 ? -7.427 -3.279 3.382 1.00 91.44 830 GLU A C 1
ATOM 6616 O O . GLU A 1 830 ? -7.327 -4.250 4.138 1.00 91.44 830 GLU A O 1
ATOM 6621 N N . GLU A 1 831 ? -8.573 -2.986 2.764 1.00 93.31 831 GLU A N 1
ATOM 6622 C CA . GLU A 1 831 ? -9.798 -3.782 2.884 1.00 93.31 831 GLU A CA 1
ATOM 6623 C C . GLU A 1 831 ? -9.951 -4.772 1.712 1.00 93.31 831 GLU A C 1
ATOM 6625 O O . GLU A 1 831 ? -9.568 -4.449 0.585 1.00 93.31 831 GLU A O 1
ATOM 6630 N N . PRO A 1 832 ? -10.525 -5.973 1.935 1.00 94.31 832 PRO A N 1
ATOM 6631 C CA . PRO A 1 832 ? -11.188 -6.438 3.164 1.00 94.31 832 PRO A CA 1
ATOM 6632 C C . PRO A 1 832 ? -10.245 -7.047 4.224 1.00 94.31 832 PRO A C 1
ATOM 6634 O O . PRO A 1 832 ? -10.705 -7.478 5.284 1.00 94.31 832 PRO A O 1
ATOM 6637 N N . TYR A 1 833 ? -8.938 -7.130 3.951 1.00 95.56 833 TYR A N 1
ATOM 6638 C CA . TYR A 1 833 ? -7.991 -7.899 4.769 1.00 95.56 833 TYR A CA 1
ATOM 6639 C C . TYR A 1 833 ? -7.871 -7.374 6.204 1.00 95.56 833 TYR A C 1
ATOM 6641 O O . TYR A 1 833 ? -7.839 -8.168 7.146 1.00 95.56 833 TYR A O 1
ATOM 6649 N N . ALA A 1 834 ? -7.848 -6.049 6.388 1.00 96.38 834 ALA A N 1
ATOM 6650 C CA . ALA A 1 834 ? -7.828 -5.431 7.710 1.00 96.38 834 ALA A CA 1
ATOM 6651 C C . ALA A 1 834 ? -9.061 -5.837 8.527 1.00 96.38 834 ALA A C 1
ATOM 6653 O O . ALA A 1 834 ? -8.923 -6.359 9.636 1.00 96.38 834 ALA A O 1
ATOM 6654 N N . SER A 1 835 ? -10.259 -5.664 7.959 1.00 95.31 835 SER A N 1
ATOM 6655 C CA . SER A 1 835 ? -11.516 -6.015 8.617 1.00 95.31 835 SER A CA 1
ATOM 6656 C C . SER A 1 835 ? -11.624 -7.497 8.968 1.00 95.31 835 SER A C 1
ATOM 6658 O O . SER A 1 835 ? -12.203 -7.820 10.005 1.00 95.31 835 SER A O 1
ATOM 6660 N N . GLU A 1 836 ? -11.097 -8.394 8.135 1.00 95.81 836 GLU A N 1
ATOM 6661 C CA . GLU A 1 836 ? -11.090 -9.833 8.416 1.00 95.81 836 GLU A CA 1
ATOM 6662 C C . GLU A 1 836 ? -10.161 -10.204 9.576 1.00 95.81 836 GLU A C 1
ATOM 6664 O O . GLU A 1 836 ? -10.544 -10.983 10.452 1.00 95.81 836 GLU A O 1
ATOM 6669 N N . LEU A 1 837 ? -8.952 -9.636 9.612 1.00 97.81 837 LEU A N 1
ATOM 6670 C CA . LEU A 1 837 ? -8.018 -9.844 10.719 1.00 97.81 837 LEU A CA 1
ATOM 6671 C C . LEU A 1 837 ? -8.570 -9.261 12.030 1.00 97.81 837 LEU A C 1
ATOM 6673 O O . LEU A 1 837 ? -8.518 -9.918 13.070 1.00 97.81 837 LEU A O 1
ATOM 6677 N N . GLN A 1 838 ? -9.167 -8.069 11.981 1.00 97.69 838 GLN A N 1
ATOM 6678 C CA . GLN A 1 838 ? -9.797 -7.432 13.140 1.00 97.69 838 GLN A CA 1
ATOM 6679 C C . GLN A 1 838 ? -10.987 -8.245 13.677 1.00 97.69 838 GLN A C 1
ATOM 6681 O O . GLN A 1 838 ? -11.122 -8.388 14.895 1.00 97.69 838 GLN A O 1
ATOM 6686 N N . ASP A 1 839 ? -11.806 -8.834 12.795 1.00 95.56 839 ASP A N 1
ATOM 6687 C CA . ASP A 1 839 ? -12.908 -9.736 13.170 1.00 95.56 839 ASP A CA 1
ATOM 6688 C C . ASP A 1 839 ? -12.404 -11.041 13.815 1.00 95.56 839 ASP A C 1
ATOM 6690 O O . ASP A 1 839 ? -13.075 -11.600 14.680 1.00 95.56 839 ASP A O 1
ATOM 6694 N N . MET A 1 840 ? -11.212 -11.511 13.431 1.00 95.19 840 MET A N 1
ATOM 6695 C CA . MET A 1 840 ? -10.528 -12.661 14.046 1.00 95.19 840 MET A CA 1
ATOM 6696 C C . MET A 1 840 ? -9.881 -12.314 15.404 1.00 95.19 840 MET A C 1
ATOM 6698 O O . MET A 1 840 ? -9.397 -13.192 16.124 1.00 95.19 840 MET A O 1
ATOM 6702 N N . GLY A 1 841 ? -9.881 -11.032 15.773 1.00 96.19 841 GLY A N 1
ATOM 6703 C CA . GLY A 1 841 ? -9.311 -10.520 17.014 1.00 96.19 841 GLY A CA 1
ATOM 6704 C C . GLY A 1 841 ? -7.804 -10.296 16.973 1.00 96.19 841 GLY A C 1
ATOM 6705 O O . GLY A 1 841 ? -7.128 -10.447 17.993 1.00 96.19 841 GLY A O 1
ATOM 6706 N N . ILE A 1 842 ? -7.287 -9.956 15.793 1.00 98.19 842 ILE A N 1
ATOM 6707 C CA . ILE A 1 842 ? -5.907 -9.529 15.566 1.00 98.19 842 ILE A CA 1
ATOM 6708 C C . ILE A 1 842 ? -5.843 -8.004 15.677 1.00 98.19 842 ILE A C 1
ATOM 6710 O O . ILE A 1 842 ? -6.645 -7.296 15.065 1.00 98.19 842 ILE A O 1
ATOM 6714 N N . GLU A 1 843 ? -4.881 -7.487 16.439 1.00 98.06 843 GLU A N 1
ATOM 6715 C CA . GLU A 1 843 ? -4.647 -6.046 16.536 1.00 98.06 843 GLU A CA 1
ATOM 6716 C C . GLU A 1 843 ? -3.846 -5.582 15.314 1.00 98.06 843 GLU A C 1
ATOM 6718 O O . GLU A 1 843 ? -2.638 -5.798 15.240 1.00 98.06 843 GLU A O 1
ATOM 6723 N N . VAL A 1 844 ? -4.524 -4.981 14.336 1.00 98.44 844 VAL A N 1
ATOM 6724 C CA . VAL A 1 844 ? -3.909 -4.489 13.093 1.00 98.44 844 VAL A CA 1
ATOM 6725 C C . VAL A 1 844 ? -3.531 -3.021 13.244 1.00 98.44 844 VAL A C 1
ATOM 6727 O O . VAL A 1 844 ? -4.417 -2.200 13.469 1.00 98.44 844 VAL A O 1
ATOM 6730 N N . LEU A 1 845 ? -2.247 -2.694 13.092 1.00 98.25 845 LEU A N 1
ATOM 6731 C CA . LEU A 1 845 ? -1.736 -1.319 13.109 1.00 98.25 845 LEU A CA 1
ATOM 6732 C C . LEU A 1 845 ? -1.944 -0.639 11.750 1.00 98.25 845 LEU A C 1
ATOM 6734 O O . LEU A 1 845 ? -1.876 -1.293 10.711 1.00 98.25 845 LEU A O 1
ATOM 6738 N N . TYR A 1 846 ? -2.215 0.664 11.762 1.00 96.81 846 TYR A N 1
ATOM 6739 C CA . TYR A 1 846 ? -2.418 1.485 10.564 1.00 96.81 846 TYR A CA 1
ATOM 6740 C C . TYR A 1 846 ? -2.402 2.975 10.926 1.00 96.81 846 TYR A C 1
ATOM 6742 O O . TYR A 1 846 ? -2.479 3.342 12.101 1.00 96.81 846 TYR A O 1
ATOM 6750 N N . THR A 1 847 ? -2.353 3.828 9.908 1.00 91.38 847 THR A N 1
ATOM 6751 C CA . THR A 1 847 ? -2.532 5.283 10.012 1.00 91.38 847 THR A CA 1
ATOM 6752 C C . THR A 1 847 ? -3.769 5.681 9.196 1.00 91.38 847 THR A C 1
ATOM 6754 O O . THR A 1 847 ? -4.062 5.069 8.168 1.00 91.38 847 THR A O 1
ATOM 6757 N N . CYS A 1 848 ? -4.534 6.677 9.646 1.00 85.00 848 CYS A N 1
ATOM 6758 C CA . CYS A 1 848 ? -5.684 7.217 8.907 1.00 85.00 848 CYS A CA 1
ATOM 6759 C C . CYS A 1 848 ? -5.852 8.725 9.149 1.00 85.00 848 CYS A C 1
ATOM 6761 O O . CYS A 1 848 ? -5.180 9.277 10.014 1.00 85.00 848 CYS A O 1
ATOM 6763 N N . GLU A 1 849 ? -6.759 9.384 8.415 1.00 76.56 849 GLU A N 1
ATOM 6764 C CA . GLU A 1 849 ? -6.997 10.845 8.490 1.00 76.56 849 GLU A CA 1
ATOM 6765 C C . GLU A 1 849 ? -7.168 11.332 9.939 1.00 76.56 849 GLU A C 1
ATOM 6767 O O . GLU A 1 849 ? -6.536 12.298 10.353 1.00 76.56 849 GLU A O 1
ATOM 6772 N N . ASN A 1 850 ? -7.926 10.585 10.747 1.00 72.44 850 ASN A N 1
ATOM 6773 C CA . ASN A 1 850 ? -8.168 10.925 12.147 1.00 72.44 850 ASN A CA 1
ATOM 6774 C C . ASN A 1 850 ? -7.115 10.379 13.125 1.00 72.44 850 ASN A C 1
ATOM 6776 O O . ASN A 1 850 ? -7.205 10.688 14.305 1.00 72.44 850 ASN A O 1
ATOM 6780 N N . TYR A 1 851 ? -6.141 9.566 12.700 1.00 80.75 851 TYR A N 1
ATOM 6781 C CA . TYR A 1 851 ? -5.137 8.934 13.573 1.00 80.75 851 TYR A CA 1
ATOM 6782 C C . TYR A 1 851 ? -3.769 8.875 12.875 1.00 80.75 851 TYR A C 1
ATOM 6784 O O . TYR A 1 851 ? -3.476 7.949 12.116 1.00 80.75 851 TYR A O 1
ATOM 6792 N N . ALA A 1 852 ? -2.928 9.876 13.152 1.00 79.88 852 ALA A N 1
ATOM 6793 C CA . ALA A 1 852 ? -1.706 10.183 12.403 1.00 79.88 852 ALA A CA 1
ATOM 6794 C C . ALA A 1 852 ? -0.399 9.710 13.084 1.00 79.88 852 ALA A C 1
ATOM 6796 O O . ALA A 1 852 ? 0.600 10.423 13.067 1.00 79.88 852 ALA A O 1
ATOM 6797 N N . HIS A 1 853 ? -0.391 8.528 13.707 1.00 84.56 853 HIS A N 1
ATOM 6798 C CA . HIS A 1 853 ? 0.828 7.951 14.298 1.00 84.56 853 HIS A CA 1
ATOM 6799 C C . HIS A 1 853 ? 1.560 7.052 13.302 1.00 84.56 853 HIS A C 1
ATOM 6801 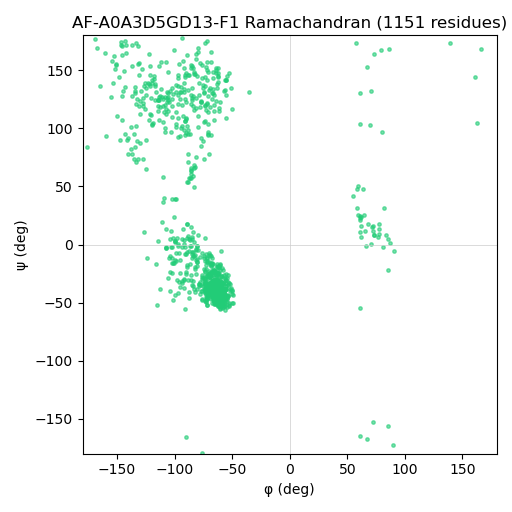O O . HIS A 1 853 ? 0.921 6.252 12.612 1.00 84.56 853 HIS A O 1
ATOM 6807 N N . SER A 1 854 ? 2.892 7.126 13.272 1.00 92.00 854 SER A N 1
ATOM 6808 C CA . SER A 1 854 ? 3.721 6.238 12.445 1.00 92.00 854 SER A CA 1
ATOM 6809 C C . SER A 1 854 ? 3.687 4.790 12.948 1.00 92.00 854 SER A C 1
ATOM 6811 O O . SER A 1 854 ? 3.431 4.523 14.127 1.00 92.00 854 SER A O 1
ATOM 6813 N N . ILE A 1 855 ? 3.977 3.825 12.072 1.00 95.38 855 ILE A N 1
ATOM 6814 C CA . ILE A 1 855 ? 4.009 2.405 12.454 1.00 95.38 855 ILE A CA 1
ATOM 6815 C C . ILE A 1 855 ? 5.140 2.128 13.447 1.00 95.38 855 ILE A C 1
ATOM 6817 O O . ILE A 1 855 ? 4.965 1.333 14.370 1.00 95.38 855 ILE A O 1
ATOM 6821 N N . GLU A 1 856 ? 6.279 2.813 13.329 1.00 95.06 856 GLU A N 1
ATOM 6822 C CA . GLU A 1 856 ? 7.382 2.715 14.284 1.00 95.06 856 GLU A CA 1
ATOM 6823 C C . GLU A 1 856 ? 6.962 3.134 15.697 1.00 95.06 856 GLU A C 1
ATOM 6825 O O . GLU A 1 856 ? 7.297 2.445 16.664 1.00 95.06 856 GLU A O 1
ATOM 6830 N N . GLU A 1 857 ? 6.241 4.250 15.836 1.00 95.12 857 GLU A N 1
ATOM 6831 C CA . GLU A 1 857 ? 5.728 4.724 17.128 1.00 95.12 857 GLU A CA 1
ATOM 6832 C C . GLU A 1 857 ? 4.737 3.726 17.717 1.00 95.12 857 GLU A C 1
ATOM 6834 O O . GLU A 1 857 ? 4.898 3.295 18.861 1.00 95.12 857 GLU A O 1
ATOM 6839 N N . GLN A 1 858 ? 3.779 3.274 16.908 1.00 97.19 858 GLN A N 1
ATOM 6840 C CA . GLN A 1 858 ? 2.782 2.303 17.345 1.00 97.19 858 GLN A CA 1
ATOM 6841 C C . GLN A 1 858 ? 3.421 0.974 17.782 1.00 97.19 858 GLN A C 1
ATOM 6843 O O . GLN A 1 858 ? 3.004 0.390 18.787 1.00 97.19 858 GLN A O 1
ATOM 6848 N N . ILE A 1 859 ? 4.451 0.494 17.075 1.00 97.69 859 ILE A N 1
ATOM 6849 C CA . ILE A 1 859 ? 5.221 -0.687 17.486 1.00 97.69 859 ILE A CA 1
ATOM 6850 C C . ILE A 1 859 ? 5.903 -0.428 18.832 1.00 97.69 859 ILE A C 1
ATOM 6852 O O . ILE A 1 859 ? 5.747 -1.244 19.743 1.00 97.69 859 ILE A O 1
ATOM 6856 N N . LYS A 1 860 ? 6.622 0.695 18.988 1.00 95.81 860 LYS A N 1
ATOM 6857 C CA . LYS A 1 860 ? 7.348 1.045 20.226 1.00 95.81 860 LYS A CA 1
ATOM 6858 C C . LYS A 1 860 ? 6.436 1.060 21.450 1.00 95.81 860 LYS A C 1
ATOM 6860 O O . LYS A 1 860 ? 6.806 0.497 22.478 1.00 95.81 860 LYS A O 1
ATOM 6865 N N . GLU A 1 861 ? 5.237 1.627 21.327 1.00 94.25 861 GLU A N 1
ATOM 6866 C CA . GLU A 1 861 ? 4.222 1.650 22.392 1.00 94.25 861 GLU A CA 1
ATOM 6867 C C . GLU A 1 861 ? 3.802 0.250 22.859 1.00 94.25 861 GLU A C 1
ATOM 6869 O O . GLU A 1 861 ? 3.393 0.070 24.005 1.00 94.25 861 GLU A O 1
ATOM 6874 N N . ARG A 1 862 ? 3.901 -0.754 21.981 1.00 95.44 862 ARG A N 1
ATOM 6875 C CA . ARG A 1 862 ? 3.446 -2.130 22.225 1.00 95.44 862 ARG A CA 1
ATOM 6876 C C . ARG A 1 862 ? 4.575 -3.075 22.618 1.00 95.44 862 ARG A C 1
ATOM 6878 O O . ARG A 1 862 ? 4.287 -4.139 23.160 1.00 95.44 862 ARG A O 1
ATOM 6885 N N . LEU A 1 863 ? 5.843 -2.690 22.452 1.00 95.94 863 LEU A N 1
ATOM 6886 C CA . LEU A 1 863 ? 6.993 -3.507 22.859 1.00 95.94 863 LEU A CA 1
ATOM 6887 C C . LEU A 1 863 ? 6.982 -3.981 24.328 1.00 95.94 863 LEU A C 1
ATOM 6889 O O . LEU A 1 863 ? 7.432 -5.107 24.544 1.00 95.94 863 LEU A O 1
ATOM 6893 N N . PRO A 1 864 ? 6.436 -3.250 25.330 1.00 94.44 864 PRO A N 1
ATOM 6894 C CA . PRO A 1 864 ? 6.303 -3.795 26.687 1.00 94.44 864 PRO A CA 1
ATOM 6895 C C . PRO A 1 864 ? 5.436 -5.065 26.788 1.00 94.44 864 PRO A C 1
ATOM 6897 O O . PRO A 1 864 ? 5.480 -5.759 27.806 1.00 94.44 864 PRO A O 1
ATOM 6900 N N . LEU A 1 865 ? 4.609 -5.347 25.774 1.00 94.25 865 LEU A N 1
ATOM 6901 C CA . LEU A 1 865 ? 3.748 -6.528 25.703 1.00 94.25 865 LEU A CA 1
ATOM 6902 C C . LEU A 1 865 ? 4.412 -7.708 24.992 1.00 94.25 865 LEU A C 1
ATOM 6904 O O . LEU A 1 865 ? 4.061 -8.852 25.262 1.00 94.25 865 LEU A O 1
ATOM 6908 N N . VAL A 1 866 ? 5.309 -7.429 24.046 1.00 97.12 866 VAL A N 1
ATOM 6909 C CA . VAL A 1 866 ? 5.751 -8.385 23.028 1.00 97.12 866 VAL A CA 1
ATOM 6910 C C . VAL A 1 866 ? 6.702 -9.424 23.620 1.00 97.12 866 VAL A C 1
ATOM 6912 O O . VAL A 1 866 ? 7.689 -9.085 24.268 1.00 97.12 866 VAL A O 1
ATOM 6915 N N . ASN A 1 867 ? 6.437 -10.704 23.347 1.00 97.31 867 ASN A N 1
ATOM 6916 C CA . ASN A 1 867 ? 7.355 -11.805 23.648 1.00 97.31 867 ASN A CA 1
ATOM 6917 C C . ASN A 1 867 ? 8.191 -12.184 22.418 1.00 97.31 867 ASN A C 1
ATOM 6919 O O . ASN A 1 867 ? 9.397 -12.406 22.531 1.00 97.31 867 ASN A O 1
ATOM 6923 N N . PHE A 1 868 ? 7.552 -12.219 21.244 1.00 98.50 868 PHE A N 1
ATOM 6924 C CA . PHE A 1 868 ? 8.175 -12.588 19.971 1.00 98.50 868 PHE A CA 1
ATOM 6925 C C . PHE A 1 868 ? 7.940 -11.510 18.916 1.00 98.50 868 PHE A C 1
ATOM 6927 O O . PHE A 1 868 ? 6.817 -11.035 18.765 1.00 98.50 868 PHE A O 1
ATOM 6934 N N . ALA A 1 869 ? 8.973 -11.169 18.152 1.00 98.56 869 ALA A N 1
ATOM 6935 C CA . ALA A 1 869 ? 8.872 -10.311 16.978 1.00 98.56 869 ALA A CA 1
ATOM 6936 C C . ALA A 1 869 ? 9.186 -11.129 15.721 1.00 98.56 869 ALA A C 1
ATOM 6938 O O . ALA A 1 869 ? 10.336 -11.490 15.487 1.00 98.56 869 ALA A O 1
ATOM 6939 N N . TRP A 1 870 ? 8.162 -11.438 14.932 1.00 98.69 870 TRP A N 1
ATOM 6940 C CA . TRP A 1 870 ? 8.248 -12.121 13.646 1.00 98.69 870 TRP A CA 1
ATOM 6941 C C . TRP A 1 870 ? 8.319 -11.087 12.526 1.00 98.69 870 TRP A C 1
ATOM 6943 O O . TRP A 1 870 ? 7.315 -10.475 12.169 1.00 98.69 870 TRP A O 1
ATOM 6953 N N . ILE A 1 871 ? 9.512 -10.861 11.989 1.00 98.56 871 ILE A N 1
ATOM 6954 C CA . ILE A 1 871 ? 9.759 -9.814 10.998 1.00 98.56 871 ILE A CA 1
ATOM 6955 C C . ILE A 1 871 ? 10.038 -10.486 9.658 1.00 98.56 871 ILE A C 1
ATOM 6957 O O . ILE A 1 871 ? 10.994 -11.257 9.522 1.00 98.56 871 ILE A O 1
ATOM 6961 N N . CYS A 1 872 ? 9.201 -10.200 8.667 1.00 97.44 872 CYS A N 1
ATOM 6962 C CA . CYS A 1 872 ? 9.319 -10.765 7.329 1.00 97.44 872 CYS A CA 1
ATOM 6963 C C . CYS A 1 872 ? 10.327 -9.965 6.497 1.00 97.44 872 CYS A C 1
ATOM 6965 O O . CYS A 1 872 ? 10.381 -8.747 6.612 1.00 97.44 872 CYS A O 1
ATOM 6967 N N . ARG A 1 873 ? 11.064 -10.629 5.596 1.00 93.75 873 ARG A N 1
ATOM 6968 C CA . ARG A 1 873 ? 11.928 -10.013 4.563 1.00 93.75 873 ARG A CA 1
ATOM 6969 C C . ARG A 1 873 ? 13.164 -9.268 5.109 1.00 93.75 873 ARG A C 1
ATOM 6971 O O . ARG A 1 873 ? 13.163 -8.756 6.232 1.00 93.75 873 ARG A O 1
ATOM 6978 N N . PRO A 1 874 ? 14.246 -9.166 4.317 1.00 93.50 874 PRO A N 1
ATOM 6979 C CA . PRO A 1 874 ? 15.483 -8.543 4.787 1.00 93.50 874 PRO A CA 1
ATOM 6980 C C . PRO A 1 874 ? 15.347 -7.043 5.081 1.00 93.50 874 PRO A C 1
ATOM 6982 O O . PRO A 1 874 ? 15.836 -6.580 6.109 1.00 93.50 874 PRO A O 1
ATOM 6985 N N . GLY A 1 875 ? 14.644 -6.286 4.230 1.00 92.94 875 GLY A N 1
ATOM 6986 C CA . GLY A 1 875 ? 14.507 -4.831 4.392 1.00 92.94 875 GLY A CA 1
ATOM 6987 C C . GLY A 1 875 ? 13.824 -4.421 5.703 1.00 92.94 875 GLY A C 1
ATOM 6988 O O . GLY A 1 875 ? 14.302 -3.530 6.403 1.00 92.94 875 GLY A O 1
ATOM 6989 N N . LEU A 1 876 ? 12.760 -5.125 6.104 1.00 96.56 876 LEU A N 1
ATOM 6990 C CA . LEU A 1 876 ? 12.057 -4.828 7.358 1.00 96.56 876 LEU A CA 1
ATOM 6991 C C . LEU A 1 876 ? 12.864 -5.270 8.578 1.00 96.56 876 LEU A C 1
ATOM 6993 O O . LEU A 1 876 ? 12.843 -4.602 9.608 1.00 96.56 876 LEU A O 1
ATOM 6997 N N . ASN A 1 877 ? 13.626 -6.361 8.473 1.00 96.88 877 ASN A N 1
ATOM 6998 C CA . ASN A 1 877 ? 14.545 -6.756 9.539 1.00 96.88 877 ASN A CA 1
ATOM 6999 C C . ASN A 1 877 ? 15.639 -5.708 9.751 1.00 96.88 877 ASN A C 1
ATOM 7001 O O . ASN A 1 877 ? 15.922 -5.359 10.895 1.00 96.88 877 ASN A O 1
ATOM 7005 N N . GLN A 1 878 ? 16.198 -5.156 8.671 1.00 94.19 878 GLN A N 1
ATOM 7006 C CA . GLN A 1 878 ? 17.156 -4.054 8.756 1.00 94.19 878 GLN A CA 1
ATOM 7007 C C . GLN A 1 878 ? 16.555 -2.830 9.465 1.00 94.19 878 GLN A C 1
ATOM 7009 O O . GLN A 1 878 ? 17.233 -2.193 10.269 1.00 94.19 878 GLN A O 1
ATOM 7014 N N . LYS A 1 879 ? 15.275 -2.537 9.209 1.00 95.31 879 LYS A N 1
ATOM 7015 C CA . LYS A 1 879 ? 14.542 -1.416 9.808 1.00 95.31 879 LYS A CA 1
ATOM 7016 C C . LYS A 1 879 ? 14.201 -1.633 11.290 1.00 95.31 879 LYS A C 1
ATOM 7018 O O . LYS A 1 879 ? 14.442 -0.757 12.119 1.00 95.31 879 LYS A O 1
ATOM 7023 N N . TYR A 1 880 ? 13.651 -2.795 11.646 1.00 97.75 880 TYR A N 1
ATOM 7024 C CA . TYR A 1 880 ? 13.001 -3.008 12.946 1.00 97.75 880 TYR A CA 1
ATOM 7025 C C . TYR A 1 880 ? 13.802 -3.846 13.946 1.00 97.75 880 TYR A C 1
ATOM 7027 O O . TYR A 1 880 ? 13.658 -3.642 15.154 1.00 97.75 880 TYR A O 1
ATOM 7035 N N . ALA A 1 881 ? 14.654 -4.774 13.501 1.00 96.94 881 ALA A N 1
ATOM 7036 C CA . ALA A 1 881 ? 15.272 -5.742 14.410 1.00 96.94 881 ALA A CA 1
ATOM 7037 C C . ALA A 1 881 ? 16.178 -5.060 15.452 1.00 96.94 881 ALA A C 1
ATOM 7039 O O . ALA A 1 881 ? 16.095 -5.365 16.645 1.00 96.94 881 ALA A O 1
ATOM 7040 N N . SER A 1 882 ? 16.998 -4.089 15.035 1.00 95.56 882 SER A N 1
ATOM 7041 C CA . SER A 1 882 ? 17.856 -3.329 15.953 1.00 95.56 882 SER A CA 1
ATOM 7042 C C . SER A 1 882 ? 17.048 -2.474 16.929 1.00 95.56 882 SER A C 1
ATOM 7044 O O . SER A 1 882 ? 17.377 -2.425 18.112 1.00 95.56 882 SER A O 1
ATOM 7046 N N . MET A 1 883 ? 15.958 -1.853 16.468 1.00 96.06 883 MET A N 1
ATOM 7047 C CA . MET A 1 883 ? 15.063 -1.064 17.319 1.00 96.06 883 MET A CA 1
ATOM 7048 C C . MET A 1 883 ? 14.464 -1.919 18.444 1.00 96.06 883 MET A C 1
ATOM 7050 O O . MET A 1 883 ? 14.503 -1.523 19.608 1.00 96.06 883 MET A O 1
ATOM 7054 N N . ILE A 1 884 ? 13.953 -3.106 18.108 1.00 97.81 884 ILE A N 1
ATOM 7055 C CA . ILE A 1 884 ? 13.343 -4.028 19.075 1.00 97.81 884 ILE A CA 1
ATOM 7056 C C . ILE A 1 884 ? 14.393 -4.557 20.055 1.00 97.81 884 ILE A C 1
ATOM 7058 O O . ILE A 1 884 ? 14.166 -4.546 21.267 1.00 97.81 884 ILE A O 1
ATOM 7062 N N . ARG A 1 885 ? 15.569 -4.961 19.553 1.00 96.31 885 ARG A N 1
ATOM 7063 C CA . ARG A 1 885 ? 16.660 -5.464 20.398 1.00 96.31 885 ARG A CA 1
ATOM 7064 C C . ARG A 1 885 ? 17.148 -4.415 21.396 1.00 96.31 885 ARG A C 1
ATOM 7066 O O . ARG A 1 885 ? 17.388 -4.757 22.551 1.00 96.31 885 ARG A O 1
ATOM 7073 N N . ASN A 1 886 ? 17.276 -3.161 20.958 1.00 95.81 886 ASN A N 1
ATOM 7074 C CA . ASN A 1 886 ? 17.711 -2.048 21.803 1.00 95.81 886 ASN A CA 1
ATOM 7075 C C . ASN A 1 886 ? 16.683 -1.703 22.886 1.00 95.81 886 ASN A C 1
ATOM 7077 O O . ASN A 1 886 ? 17.067 -1.264 23.966 1.00 95.81 886 ASN A O 1
ATOM 7081 N N . TYR A 1 887 ? 15.392 -1.902 22.609 1.00 95.69 887 TYR A N 1
ATOM 7082 C CA . TYR A 1 887 ? 14.336 -1.686 23.591 1.00 95.69 887 TYR A CA 1
ATOM 7083 C C . TYR A 1 887 ? 14.341 -2.763 24.683 1.00 95.69 887 TYR A C 1
ATOM 7085 O O . TYR A 1 887 ? 14.353 -2.448 25.872 1.00 95.69 887 TYR A O 1
ATOM 7093 N N . ASN A 1 888 ? 14.327 -4.040 24.293 1.00 93.31 888 ASN A N 1
ATOM 7094 C CA . ASN A 1 888 ? 14.324 -5.150 25.240 1.00 93.31 888 ASN A CA 1
ATOM 7095 C C . ASN A 1 888 ? 15.017 -6.379 24.646 1.00 93.31 888 ASN A C 1
ATOM 7097 O O . ASN A 1 888 ? 14.482 -7.062 23.770 1.00 93.31 888 ASN A O 1
ATOM 7101 N N . ALA A 1 889 ? 16.184 -6.712 25.199 1.00 93.25 889 ALA A N 1
ATOM 7102 C CA . ALA A 1 889 ? 16.987 -7.845 24.756 1.00 93.25 889 ALA A CA 1
ATOM 7103 C C . ALA A 1 889 ? 16.295 -9.210 24.935 1.00 93.25 889 ALA A C 1
ATOM 7105 O O . ALA A 1 889 ? 16.700 -10.166 24.277 1.00 93.25 889 ALA A O 1
ATOM 7106 N N . ASN A 1 890 ? 15.256 -9.303 25.773 1.00 95.50 890 ASN A N 1
ATOM 7107 C CA . ASN A 1 890 ? 14.512 -10.541 26.008 1.00 95.50 890 ASN A CA 1
ATOM 7108 C C . ASN A 1 890 ? 13.465 -10.844 24.927 1.00 95.50 890 ASN A C 1
ATOM 7110 O O . ASN A 1 890 ? 12.994 -11.979 24.864 1.00 95.50 890 ASN A O 1
ATOM 7114 N N . ILE A 1 891 ? 13.097 -9.869 24.084 1.00 97.88 891 ILE A N 1
ATOM 7115 C CA . ILE A 1 891 ? 12.186 -10.121 22.963 1.00 97.88 891 ILE A CA 1
ATOM 7116 C C . ILE A 1 891 ? 12.901 -11.024 21.960 1.00 97.88 891 ILE A C 1
ATOM 7118 O O . ILE A 1 891 ? 14.001 -10.712 21.496 1.00 97.88 891 ILE A O 1
ATOM 7122 N N . LYS A 1 892 ? 12.274 -12.151 21.623 1.00 98.12 892 LYS A N 1
ATOM 7123 C CA . LYS A 1 892 ? 12.828 -13.109 20.669 1.00 98.12 892 LYS A CA 1
ATOM 7124 C C . LYS A 1 892 ? 12.503 -12.677 19.248 1.00 98.12 892 LYS A C 1
ATOM 7126 O O . LYS A 1 892 ? 11.333 -12.605 18.873 1.00 98.12 892 LYS A O 1
ATOM 7131 N N . ILE A 1 893 ? 13.533 -12.366 18.470 1.00 98.56 893 ILE A N 1
ATOM 7132 C CA . ILE A 1 893 ? 13.406 -11.871 17.099 1.00 98.56 893 ILE A CA 1
ATOM 7133 C C . ILE A 1 893 ? 13.533 -13.047 16.134 1.00 98.56 893 ILE A C 1
ATOM 7135 O O . ILE A 1 893 ? 14.516 -13.789 16.167 1.00 98.56 893 ILE A O 1
ATOM 7139 N N . ILE A 1 894 ? 12.531 -13.194 15.275 1.00 98.62 894 ILE A N 1
ATOM 7140 C CA . ILE A 1 894 ? 12.430 -14.227 14.252 1.00 98.62 894 ILE A CA 1
ATOM 7141 C C . ILE A 1 894 ? 12.496 -13.540 12.891 1.00 98.62 894 ILE A C 1
ATOM 7143 O O . ILE A 1 894 ? 11.636 -12.720 12.570 1.00 98.62 894 ILE A O 1
ATOM 7147 N N . TYR A 1 895 ? 13.501 -13.890 12.093 1.00 98.38 895 TYR A N 1
ATOM 7148 C CA . TYR A 1 895 ? 13.604 -13.458 10.704 1.00 98.38 895 TYR A CA 1
ATOM 7149 C C . TYR A 1 895 ? 12.899 -14.469 9.801 1.00 98.38 895 TYR A C 1
ATOM 7151 O O . TYR A 1 895 ? 13.421 -15.560 9.580 1.00 98.38 895 TYR A O 1
ATOM 7159 N N . ASP A 1 896 ? 11.741 -14.115 9.250 1.00 97.50 896 ASP A N 1
ATOM 7160 C CA . ASP A 1 896 ? 11.092 -14.911 8.209 1.00 97.50 896 ASP A CA 1
ATOM 7161 C C . ASP A 1 896 ? 11.567 -14.462 6.832 1.00 97.50 896 ASP A C 1
ATOM 7163 O O . ASP A 1 896 ? 11.244 -13.372 6.356 1.00 97.50 896 ASP A O 1
ATOM 7167 N N . THR A 1 897 ? 12.368 -15.312 6.198 1.00 94.06 897 THR A N 1
ATOM 7168 C CA . THR A 1 897 ? 12.979 -15.006 4.900 1.00 94.06 897 THR A CA 1
ATOM 7169 C C . THR A 1 897 ? 11.934 -14.825 3.803 1.00 94.06 897 THR A C 1
ATOM 7171 O O . THR A 1 897 ? 12.152 -14.009 2.913 1.00 94.06 897 THR A O 1
ATOM 7174 N N . VAL A 1 898 ? 10.781 -15.511 3.890 1.00 90.44 898 VAL A N 1
ATOM 7175 C CA . VAL A 1 898 ? 9.786 -15.698 2.809 1.00 90.44 898 VAL A CA 1
ATOM 7176 C C . VAL A 1 898 ? 10.379 -16.433 1.597 1.00 90.44 898 VAL A C 1
ATOM 7178 O O . VAL A 1 898 ? 9.875 -17.478 1.192 1.00 90.44 898 VAL A O 1
ATOM 7181 N N . ASP A 1 899 ? 11.472 -15.918 1.053 1.00 88.88 899 ASP A N 1
ATOM 7182 C CA . ASP A 1 899 ? 12.410 -16.568 0.151 1.00 88.88 899 ASP A CA 1
ATOM 7183 C C . ASP A 1 899 ? 13.804 -15.942 0.328 1.00 88.88 899 ASP A C 1
ATOM 7185 O O . ASP A 1 899 ? 13.935 -14.763 0.658 1.00 88.88 899 ASP A O 1
ATOM 7189 N N . LEU A 1 900 ? 14.875 -16.704 0.094 1.00 92.00 900 LEU A N 1
ATOM 7190 C CA . LEU A 1 900 ? 16.221 -16.112 0.041 1.00 92.00 900 LEU A CA 1
ATOM 7191 C C . LEU A 1 900 ? 16.372 -15.272 -1.235 1.00 92.00 900 LEU A C 1
ATOM 7193 O O . LEU A 1 900 ? 16.555 -15.813 -2.336 1.00 92.00 900 LEU A O 1
ATOM 7197 N N . HIS A 1 901 ? 16.318 -13.944 -1.106 1.00 90.06 901 HIS A N 1
ATOM 7198 C CA . HIS A 1 901 ? 16.286 -13.029 -2.246 1.00 90.06 901 HIS A CA 1
ATOM 7199 C C . HIS A 1 901 ? 17.587 -13.115 -3.044 1.00 90.06 901 HIS A C 1
ATOM 7201 O O . HIS A 1 901 ? 17.551 -13.139 -4.278 1.00 90.06 901 HIS A O 1
ATOM 7207 N N . TYR A 1 902 ? 18.736 -13.254 -2.370 1.00 92.81 902 TYR A N 1
ATOM 7208 C CA . TYR A 1 902 ? 20.018 -13.366 -3.069 1.00 92.81 902 TYR A CA 1
ATOM 7209 C C . TYR A 1 902 ? 20.123 -14.650 -3.897 1.00 92.81 902 TYR A C 1
ATOM 7211 O O . TYR A 1 902 ? 20.778 -14.642 -4.934 1.00 92.81 902 TYR A O 1
ATOM 7219 N N . VAL A 1 903 ? 19.474 -15.750 -3.489 1.00 90.62 903 VAL A N 1
ATOM 7220 C CA . VAL A 1 903 ? 19.482 -17.005 -4.264 1.00 90.62 903 VAL A CA 1
ATOM 7221 C C . VAL A 1 903 ? 18.722 -16.807 -5.571 1.00 90.62 903 VAL A C 1
ATOM 7223 O O . VAL A 1 903 ? 19.190 -17.231 -6.629 1.00 90.62 903 VAL A O 1
ATOM 7226 N N . ARG A 1 904 ? 17.577 -16.116 -5.518 1.00 85.88 904 ARG A N 1
ATOM 7227 C CA . ARG A 1 904 ? 16.802 -15.748 -6.709 1.00 85.88 904 ARG A CA 1
ATOM 7228 C C . ARG A 1 904 ? 17.615 -14.857 -7.648 1.00 85.88 904 ARG A C 1
ATOM 7230 O O . ARG A 1 904 ? 17.683 -15.156 -8.838 1.00 85.88 904 ARG A O 1
ATOM 7237 N N . LEU A 1 905 ? 18.236 -13.802 -7.117 1.00 87.62 905 LEU A N 1
ATOM 7238 C CA . LEU A 1 905 ? 19.045 -12.861 -7.897 1.00 87.62 905 LEU A CA 1
ATOM 7239 C C . LEU A 1 905 ? 20.289 -13.534 -8.496 1.00 87.62 905 LEU A C 1
ATOM 7241 O O . LEU A 1 905 ? 20.574 -13.362 -9.676 1.00 87.62 905 LEU A O 1
ATOM 7245 N N . LYS A 1 906 ? 20.981 -14.381 -7.726 1.00 90.56 906 LYS A N 1
ATOM 7246 C CA . LYS A 1 906 ? 22.148 -15.138 -8.196 1.00 90.56 906 LYS A CA 1
ATOM 7247 C C . LYS A 1 906 ? 21.793 -16.091 -9.341 1.00 90.56 906 LYS A C 1
ATOM 7249 O O . LYS A 1 906 ? 22.505 -16.128 -10.337 1.00 90.56 906 LYS A O 1
ATOM 7254 N N . ARG A 1 907 ? 20.686 -16.835 -9.230 1.00 87.38 907 ARG A N 1
ATOM 7255 C CA . ARG A 1 907 ? 20.221 -17.743 -10.296 1.00 87.38 907 ARG A CA 1
ATOM 7256 C C . ARG A 1 907 ? 19.825 -16.980 -11.567 1.00 87.38 907 ARG A C 1
ATOM 7258 O O . ARG A 1 907 ? 20.100 -17.455 -12.662 1.00 87.38 907 ARG A O 1
ATOM 7265 N N . LEU A 1 908 ? 19.215 -15.797 -11.441 1.00 83.94 908 LEU A N 1
ATOM 7266 C CA . LEU A 1 908 ? 18.956 -14.919 -12.590 1.00 83.94 908 LEU A CA 1
ATOM 7267 C C . LEU A 1 908 ? 20.272 -14.472 -13.244 1.00 83.94 908 LEU A C 1
ATOM 7269 O O . LEU A 1 908 ? 20.438 -14.618 -14.451 1.00 83.94 908 LEU A O 1
ATOM 7273 N N . TRP A 1 909 ? 21.228 -14.008 -12.440 1.00 87.06 909 TRP A N 1
ATOM 7274 C CA . TRP A 1 909 ? 22.559 -13.617 -12.903 1.00 87.06 909 TRP A CA 1
ATOM 7275 C C . TRP A 1 909 ? 23.295 -14.759 -13.636 1.00 87.06 909 TRP A C 1
ATOM 7277 O O . TRP A 1 909 ? 23.937 -14.528 -14.664 1.00 87.06 909 TRP A O 1
ATOM 7287 N N . GLU A 1 910 ? 23.161 -16.005 -13.170 1.00 85.06 910 GLU A N 1
ATOM 7288 C CA . GLU A 1 910 ? 23.723 -17.197 -13.827 1.00 85.06 910 GLU A CA 1
ATOM 7289 C C . GLU A 1 910 ? 23.147 -17.426 -15.238 1.00 85.06 910 GLU A C 1
ATOM 7291 O O . GLU A 1 910 ? 23.879 -17.886 -16.117 1.00 85.06 910 GLU A O 1
ATOM 7296 N N . LEU A 1 911 ? 21.883 -17.054 -15.480 1.00 79.12 911 LEU A N 1
ATOM 7297 C CA . LEU A 1 911 ? 21.202 -17.209 -16.773 1.00 79.12 911 LEU A CA 1
ATOM 7298 C C . LEU A 1 911 ? 21.513 -16.099 -17.788 1.00 79.12 911 LEU A C 1
ATOM 7300 O O . LEU A 1 911 ? 21.297 -16.298 -18.985 1.00 79.12 911 LEU A O 1
ATOM 7304 N N . LEU A 1 912 ? 22.006 -14.940 -17.346 1.00 77.62 912 LEU A N 1
ATOM 7305 C CA . LEU A 1 912 ? 22.253 -13.808 -18.239 1.00 77.62 912 LEU A CA 1
ATOM 7306 C C . LEU A 1 912 ? 23.488 -14.016 -19.134 1.00 77.62 912 LEU A C 1
ATOM 7308 O O . LEU A 1 912 ? 24.497 -14.579 -18.682 1.00 77.62 912 LEU A O 1
ATOM 7312 N N . PRO A 1 913 ? 23.456 -13.530 -20.392 1.00 76.75 913 PRO A N 1
ATOM 7313 C CA . PRO A 1 913 ? 24.611 -13.569 -21.284 1.00 76.75 913 PRO A CA 1
ATOM 7314 C C . PRO A 1 913 ? 25.763 -12.707 -20.743 1.00 76.75 913 PRO A C 1
ATOM 7316 O O . PRO A 1 913 ? 25.552 -11.733 -20.020 1.00 76.75 913 PRO A O 1
ATOM 7319 N N . ILE A 1 914 ? 27.003 -13.073 -21.090 1.00 75.50 914 ILE A N 1
ATOM 7320 C CA . ILE A 1 914 ? 28.206 -12.326 -20.688 1.00 75.50 914 ILE A CA 1
ATOM 7321 C C . ILE A 1 914 ? 28.126 -10.911 -21.278 1.00 75.50 914 ILE A C 1
ATOM 7323 O O . ILE A 1 914 ? 28.085 -10.752 -22.496 1.00 75.50 914 ILE A O 1
ATOM 7327 N N . SER A 1 915 ? 28.082 -9.900 -20.412 1.00 74.75 915 SER A N 1
ATOM 7328 C CA . SER A 1 915 ? 27.929 -8.484 -20.759 1.00 74.75 915 SER A CA 1
ATOM 7329 C C . SER A 1 915 ? 28.401 -7.605 -19.596 1.00 74.75 915 SER A C 1
ATOM 7331 O O . SER A 1 915 ? 28.528 -8.090 -18.474 1.00 74.75 915 SER A O 1
ATOM 7333 N N . GLN A 1 916 ? 28.623 -6.312 -19.842 1.00 60.81 916 GLN A N 1
ATOM 7334 C CA . GLN A 1 916 ? 28.968 -5.346 -18.790 1.00 60.81 916 GLN A CA 1
ATOM 7335 C C . GLN A 1 916 ? 27.835 -5.194 -17.748 1.00 60.81 916 GLN A C 1
ATOM 7337 O O . GLN A 1 916 ? 28.105 -5.067 -16.558 1.00 60.81 916 GLN A O 1
ATOM 7342 N N . GLU A 1 917 ? 26.569 -5.338 -18.164 1.00 62.50 917 GLU A N 1
ATOM 7343 C CA . GLU A 1 917 ? 25.398 -5.383 -17.268 1.00 62.50 917 GLU A CA 1
ATOM 7344 C C . GLU A 1 917 ? 25.433 -6.579 -16.297 1.00 62.50 917 GLU A C 1
ATOM 7346 O O . GLU A 1 917 ? 24.967 -6.480 -15.159 1.00 62.50 917 GLU A O 1
ATOM 7351 N N . LYS A 1 918 ? 26.019 -7.715 -16.708 1.00 73.69 918 LYS A N 1
ATOM 7352 C CA . LYS A 1 918 ? 26.168 -8.901 -15.850 1.00 73.69 918 LYS A CA 1
ATOM 7353 C C . LYS A 1 918 ? 27.104 -8.640 -14.664 1.00 73.69 918 LYS A C 1
ATOM 7355 O O . LYS A 1 918 ? 26.882 -9.197 -13.588 1.00 73.69 918 LYS A O 1
ATOM 7360 N N . ASP A 1 919 ? 28.119 -7.793 -14.832 1.00 72.50 919 ASP A N 1
ATOM 7361 C CA . ASP A 1 919 ? 29.053 -7.432 -13.757 1.00 72.50 919 ASP A CA 1
ATOM 7362 C C . ASP A 1 919 ? 28.414 -6.478 -12.735 1.00 72.50 919 ASP A C 1
ATOM 7364 O O . ASP A 1 919 ? 28.687 -6.569 -11.536 1.00 72.50 919 ASP A O 1
ATOM 7368 N N . GLU A 1 920 ? 27.515 -5.594 -13.173 1.00 69.19 920 GLU A N 1
ATOM 7369 C CA . GLU A 1 920 ? 26.768 -4.707 -12.274 1.00 69.19 920 GLU A CA 1
ATOM 7370 C C . GLU A 1 920 ? 25.727 -5.472 -11.450 1.00 69.19 920 GLU A C 1
ATOM 7372 O O . GLU A 1 920 ? 25.666 -5.305 -10.230 1.00 69.19 920 GLU A O 1
ATOM 7377 N N . GLN A 1 921 ? 24.987 -6.396 -12.073 1.00 71.31 921 GLN A N 1
ATOM 7378 C CA . GLN A 1 921 ? 24.034 -7.263 -11.367 1.00 71.31 921 GLN A CA 1
ATOM 7379 C C . GLN A 1 921 ? 24.709 -8.238 -10.391 1.00 71.31 921 GLN A C 1
ATOM 7381 O O . GLN A 1 921 ? 24.081 -8.695 -9.432 1.00 71.31 921 GLN A O 1
ATOM 7386 N N . ALA A 1 922 ? 25.999 -8.539 -10.582 1.00 83.50 922 ALA A N 1
ATOM 7387 C CA . ALA A 1 922 ? 26.757 -9.328 -9.617 1.00 83.50 922 ALA A CA 1
ATOM 7388 C C . ALA A 1 922 ? 26.827 -8.637 -8.244 1.00 83.50 922 ALA A C 1
ATOM 7390 O O . ALA A 1 922 ? 26.675 -9.296 -7.215 1.00 83.50 922 ALA A O 1
ATOM 7391 N N . LYS A 1 923 ? 26.990 -7.306 -8.226 1.00 85.56 923 LYS A N 1
ATOM 7392 C CA . LYS A 1 923 ? 27.049 -6.516 -6.986 1.00 85.56 923 LYS A CA 1
ATOM 7393 C C . LYS A 1 923 ? 25.720 -6.538 -6.232 1.00 85.56 923 LYS A C 1
ATOM 7395 O O . LYS A 1 923 ? 25.719 -6.562 -5.005 1.00 85.56 923 LYS A O 1
ATOM 7400 N N . GLU A 1 924 ? 24.598 -6.564 -6.949 1.00 85.50 924 GLU A N 1
ATOM 7401 C CA . GLU A 1 924 ? 23.257 -6.560 -6.357 1.00 85.50 924 GLU A CA 1
ATOM 7402 C C . GLU A 1 924 ? 22.975 -7.840 -5.555 1.00 85.50 924 GLU A C 1
ATOM 7404 O O . GLU A 1 924 ? 22.602 -7.772 -4.378 1.00 85.50 924 GLU A O 1
ATOM 7409 N N . TRP A 1 925 ? 23.192 -9.022 -6.150 1.00 90.06 925 TRP A N 1
ATOM 7410 C CA . TRP A 1 925 ? 22.948 -10.276 -5.429 1.00 90.06 925 TRP A CA 1
ATOM 7411 C C . TRP A 1 925 ? 23.963 -10.491 -4.301 1.00 90.06 925 TRP A C 1
ATOM 7413 O O . TRP A 1 925 ? 23.589 -11.014 -3.253 1.00 90.06 925 TRP A O 1
ATOM 7423 N N . GLN A 1 926 ? 25.214 -10.052 -4.475 1.00 93.44 926 GLN A N 1
ATOM 7424 C CA . GLN A 1 926 ? 26.241 -10.109 -3.429 1.00 93.44 926 GLN A CA 1
ATOM 7425 C C . GLN A 1 926 ? 25.880 -9.222 -2.233 1.00 93.44 926 GLN A C 1
ATOM 7427 O O . GLN A 1 926 ? 25.884 -9.701 -1.102 1.00 93.44 926 GLN A O 1
ATOM 7432 N N . GLY A 1 927 ? 25.478 -7.969 -2.471 1.00 92.19 927 GLY A N 1
ATOM 7433 C CA . GLY A 1 927 ? 25.024 -7.071 -1.405 1.00 92.19 927 GLY A CA 1
ATOM 7434 C C . GLY A 1 927 ? 23.785 -7.606 -0.683 1.00 92.19 927 GLY A C 1
ATOM 7435 O O . GLY A 1 927 ? 23.709 -7.572 0.545 1.00 92.19 927 GLY A O 1
ATOM 7436 N N . THR A 1 928 ? 22.843 -8.196 -1.427 1.00 92.62 928 THR A N 1
ATOM 7437 C CA . THR A 1 928 ? 21.666 -8.856 -0.835 1.00 92.62 928 THR A CA 1
ATOM 7438 C C . THR A 1 928 ? 22.067 -10.064 0.016 1.00 92.62 928 THR A C 1
ATOM 7440 O O . THR A 1 928 ? 21.509 -10.272 1.092 1.00 92.62 928 THR A O 1
ATOM 7443 N N . GLN A 1 929 ? 23.051 -10.854 -0.428 1.00 95.31 929 GLN A N 1
ATOM 7444 C CA . GLN A 1 929 ? 23.569 -11.988 0.335 1.00 95.31 929 GLN A CA 1
ATOM 7445 C C . GLN A 1 929 ? 24.206 -11.528 1.650 1.00 95.31 929 GLN A C 1
ATOM 7447 O O . GLN A 1 929 ? 23.919 -12.099 2.702 1.00 95.31 929 GLN A O 1
ATOM 7452 N N . GLU A 1 930 ? 25.056 -10.502 1.607 1.00 95.19 930 GLU A N 1
ATOM 7453 C CA . GLU A 1 930 ? 25.686 -9.937 2.804 1.00 95.19 930 GLU A CA 1
ATOM 7454 C C . GLU A 1 930 ? 24.640 -9.436 3.804 1.00 95.19 930 GLU A C 1
ATOM 7456 O O . GLU A 1 930 ? 24.721 -9.765 4.992 1.00 95.19 930 GLU A O 1
ATOM 7461 N N . LEU A 1 931 ? 23.621 -8.718 3.320 1.00 94.62 931 LEU A N 1
ATOM 7462 C CA . LEU A 1 931 ? 22.516 -8.231 4.140 1.00 94.62 931 LEU A CA 1
ATOM 7463 C C . LEU A 1 931 ? 21.749 -9.386 4.797 1.00 94.62 931 LEU A C 1
ATOM 7465 O O . LEU A 1 931 ? 21.645 -9.420 6.024 1.00 94.62 931 LEU A O 1
ATOM 7469 N N . GLU A 1 932 ? 21.258 -10.354 4.017 1.00 96.56 932 GLU A N 1
ATOM 7470 C CA . GLU A 1 932 ? 20.473 -11.481 4.542 1.00 96.56 932 GLU A CA 1
ATOM 7471 C C . GLU A 1 932 ? 21.259 -12.311 5.562 1.00 96.56 932 GLU A C 1
ATOM 7473 O O . GLU A 1 932 ? 20.724 -12.672 6.613 1.00 96.56 932 GLU A O 1
ATOM 7478 N N . LEU A 1 933 ? 22.543 -12.577 5.296 1.00 96.69 933 LEU A N 1
ATOM 7479 C CA . LEU A 1 933 ? 23.403 -13.302 6.230 1.00 96.69 933 LEU A CA 1
ATOM 7480 C C . LEU A 1 933 ? 23.705 -12.487 7.491 1.00 96.69 933 LEU A C 1
ATOM 7482 O O . LEU A 1 933 ? 23.813 -13.066 8.571 1.00 96.69 933 LEU A O 1
ATOM 7486 N N . SER A 1 934 ? 23.843 -11.162 7.389 1.00 96.38 934 SER A N 1
ATOM 7487 C CA . SER A 1 934 ? 24.051 -10.304 8.564 1.00 96.38 934 SER A CA 1
ATOM 7488 C C . SER A 1 934 ? 22.839 -10.328 9.500 1.00 96.38 934 SER A C 1
ATOM 7490 O O . SER A 1 934 ? 23.003 -10.488 10.710 1.00 96.38 934 SER A O 1
ATOM 7492 N N . ILE A 1 935 ? 21.627 -10.289 8.938 1.00 97.06 935 ILE A N 1
ATOM 7493 C CA . ILE A 1 935 ? 20.369 -10.382 9.683 1.00 97.06 935 ILE A CA 1
ATOM 7494 C C . ILE A 1 935 ? 20.243 -11.761 10.327 1.00 97.06 935 ILE A C 1
ATOM 7496 O O . ILE A 1 935 ? 20.005 -11.851 11.529 1.00 97.06 935 ILE A O 1
ATOM 7500 N N . ALA A 1 936 ? 20.472 -12.833 9.563 1.00 97.44 936 ALA A N 1
ATOM 7501 C CA . ALA A 1 936 ? 20.375 -14.203 10.062 1.00 97.44 936 ALA A CA 1
ATOM 7502 C C . ALA A 1 936 ? 21.333 -14.497 11.234 1.00 97.44 936 ALA A C 1
ATOM 7504 O O . ALA A 1 936 ? 21.044 -15.357 12.064 1.00 97.44 936 ALA A O 1
ATOM 7505 N N . ARG A 1 937 ? 22.462 -13.777 11.326 1.00 96.38 937 ARG A N 1
ATOM 7506 C CA . ARG A 1 937 ? 23.395 -13.833 12.470 1.00 96.38 937 ARG A CA 1
ATOM 7507 C C . ARG A 1 937 ? 22.952 -12.981 13.663 1.00 96.38 937 ARG A C 1
ATOM 7509 O O . ARG A 1 937 ? 23.390 -13.248 14.777 1.00 96.38 937 ARG A O 1
ATOM 7516 N N . PHE A 1 938 ? 22.162 -11.937 13.428 1.00 96.19 938 PHE A N 1
ATOM 7517 C CA . PHE A 1 938 ? 21.731 -10.974 14.444 1.00 96.19 938 PHE A CA 1
ATOM 7518 C C . PHE A 1 938 ? 20.488 -11.430 15.224 1.00 96.19 938 PHE A C 1
ATOM 7520 O O . PHE A 1 938 ? 20.345 -11.123 16.410 1.00 96.19 938 PHE A O 1
ATOM 7527 N N . VAL A 1 939 ? 19.566 -12.124 14.557 1.00 97.38 939 VAL A N 1
ATOM 7528 C CA . VAL A 1 939 ? 18.283 -12.545 15.140 1.00 97.38 939 VAL A CA 1
ATOM 7529 C C . VAL A 1 939 ? 18.403 -13.821 15.978 1.00 97.38 939 VAL A C 1
ATOM 7531 O O . VAL A 1 939 ? 19.380 -14.559 15.867 1.00 97.38 939 VAL A O 1
ATOM 7534 N N . ASP A 1 940 ? 17.394 -14.107 16.809 1.00 97.88 940 ASP A N 1
ATOM 7535 C CA . ASP A 1 940 ? 17.385 -15.334 17.611 1.00 97.88 940 ASP A CA 1
ATOM 7536 C C . ASP A 1 940 ? 17.116 -16.565 16.745 1.00 97.88 940 ASP A C 1
ATOM 7538 O O . ASP A 1 940 ? 17.715 -17.603 16.992 1.00 97.88 940 ASP A O 1
ATOM 7542 N N . LEU A 1 941 ? 16.239 -16.469 15.739 1.00 98.19 941 LEU A N 1
ATOM 7543 C CA . LEU A 1 941 ? 15.869 -17.578 14.856 1.00 98.19 941 LEU A CA 1
ATOM 7544 C C . LEU A 1 941 ? 15.661 -17.082 13.423 1.00 98.19 941 LEU A C 1
ATOM 7546 O O . LEU A 1 941 ? 14.958 -16.099 13.204 1.00 98.19 941 LEU A O 1
ATOM 7550 N N . THR A 1 942 ? 16.198 -17.802 12.439 1.00 98.25 942 THR A N 1
ATOM 7551 C CA . THR A 1 942 ? 15.838 -17.596 11.027 1.00 98.25 942 THR A CA 1
ATOM 7552 C C . THR A 1 942 ? 14.848 -18.669 10.576 1.00 98.25 942 THR A C 1
ATOM 7554 O O . THR A 1 942 ? 15.074 -19.863 10.767 1.00 98.25 942 THR A O 1
ATOM 7557 N N . VAL A 1 943 ? 13.744 -18.259 9.963 1.00 97.62 943 VAL A N 1
ATOM 7558 C CA . VAL A 1 943 ? 12.730 -19.134 9.378 1.00 97.62 943 VAL A CA 1
ATOM 7559 C C . VAL A 1 943 ? 12.851 -19.095 7.858 1.00 97.62 943 VAL A C 1
ATOM 7561 O O . VAL A 1 943 ? 12.850 -18.041 7.223 1.00 97.62 943 VAL A O 1
ATOM 7564 N N . THR A 1 944 ? 12.954 -20.283 7.277 1.00 95.69 944 THR A N 1
ATOM 7565 C CA . THR A 1 944 ? 12.969 -20.520 5.829 1.00 95.69 944 THR A CA 1
ATOM 7566 C C . THR A 1 944 ? 11.706 -21.251 5.401 1.00 95.69 944 THR A C 1
ATOM 7568 O O . THR A 1 944 ? 11.063 -21.921 6.213 1.00 95.69 944 THR A O 1
ATOM 7571 N N . VAL A 1 945 ? 11.330 -21.138 4.128 1.00 93.50 945 VAL A N 1
ATOM 7572 C CA . VAL A 1 945 ? 10.144 -21.834 3.604 1.00 93.50 945 VAL A CA 1
ATOM 7573 C C . VAL A 1 945 ? 10.486 -23.260 3.170 1.00 93.50 945 VAL A C 1
ATOM 7575 O O . VAL A 1 945 ? 9.632 -24.145 3.214 1.00 93.50 945 VAL A O 1
ATOM 7578 N N . THR A 1 946 ? 11.742 -23.525 2.802 1.00 92.62 946 THR A N 1
ATOM 7579 C CA . THR A 1 946 ? 12.176 -24.833 2.296 1.00 92.62 946 THR A CA 1
ATOM 7580 C C . THR A 1 946 ? 13.403 -25.387 3.028 1.00 92.62 946 THR A C 1
ATOM 7582 O O . THR A 1 946 ? 14.278 -24.648 3.477 1.00 92.62 946 THR A O 1
ATOM 7585 N N . GLU A 1 947 ? 13.532 -26.720 3.092 1.00 92.25 947 GLU A N 1
ATOM 7586 C CA . GLU A 1 947 ? 14.755 -27.373 3.604 1.00 92.25 947 GLU A CA 1
ATOM 7587 C C . GLU A 1 947 ? 15.989 -27.098 2.721 1.00 92.25 947 GLU A C 1
ATOM 7589 O O . GLU A 1 947 ? 17.123 -27.149 3.202 1.00 92.25 947 GLU A O 1
ATOM 7594 N N . VAL A 1 948 ? 15.782 -26.757 1.442 1.00 91.06 948 VAL A N 1
ATOM 7595 C CA . VAL A 1 948 ? 16.860 -26.333 0.535 1.00 91.06 948 VAL A CA 1
ATOM 7596 C C . VAL A 1 948 ? 17.465 -25.018 1.022 1.00 91.06 948 VAL A C 1
ATOM 7598 O O . VAL A 1 948 ? 18.674 -24.940 1.220 1.00 91.06 948 VAL A O 1
ATOM 7601 N N . GLU A 1 949 ? 16.637 -24.012 1.305 1.00 93.62 949 GLU A N 1
ATOM 7602 C CA . GLU A 1 949 ? 17.089 -22.715 1.830 1.00 93.62 949 GLU A CA 1
ATOM 7603 C C . GLU A 1 949 ? 17.760 -22.851 3.196 1.00 93.62 949 GLU A C 1
ATOM 7605 O O . GLU A 1 949 ? 18.807 -22.251 3.438 1.00 93.62 949 GLU A O 1
ATOM 7610 N N . LYS A 1 950 ? 17.223 -23.703 4.073 1.00 95.12 950 LYS A N 1
ATOM 7611 C CA . LYS A 1 950 ? 17.873 -24.021 5.348 1.00 95.12 950 LYS A CA 1
ATOM 7612 C C . LYS A 1 950 ? 19.260 -24.630 5.168 1.00 95.12 950 LYS A C 1
ATOM 7614 O O . LYS A 1 950 ? 20.170 -24.287 5.918 1.00 95.12 950 LYS A O 1
ATOM 7619 N N . THR A 1 951 ? 19.430 -25.525 4.196 1.00 94.94 951 THR A N 1
ATOM 7620 C CA . THR A 1 951 ? 20.740 -26.115 3.883 1.00 94.94 951 THR A CA 1
ATOM 7621 C C . THR A 1 951 ? 21.699 -25.043 3.371 1.00 94.94 951 THR A C 1
ATOM 7623 O O . THR A 1 951 ? 22.798 -24.919 3.901 1.00 94.94 951 THR A O 1
ATOM 7626 N N . ILE A 1 952 ? 21.243 -24.186 2.452 1.00 94.31 952 ILE A N 1
ATOM 7627 C CA . ILE A 1 952 ? 22.019 -23.049 1.940 1.00 94.31 952 ILE A CA 1
ATOM 7628 C C . ILE A 1 952 ? 22.497 -22.139 3.084 1.00 94.31 952 ILE A C 1
ATOM 7630 O O . ILE A 1 952 ? 23.668 -21.771 3.129 1.00 94.31 952 ILE A O 1
ATOM 7634 N N . LEU A 1 953 ? 21.625 -21.789 4.036 1.00 95.94 953 LEU A N 1
ATOM 7635 C CA . LEU A 1 953 ? 22.008 -20.966 5.188 1.00 95.94 953 LEU A CA 1
ATOM 7636 C C . LEU A 1 953 ? 22.992 -21.681 6.127 1.00 95.94 953 LEU A C 1
ATOM 7638 O O . LEU A 1 953 ? 23.929 -21.054 6.626 1.00 95.94 953 LEU A O 1
ATOM 7642 N N . ARG A 1 954 ? 22.832 -22.992 6.340 1.00 95.50 954 ARG A N 1
ATOM 7643 C CA . ARG A 1 954 ? 23.769 -23.797 7.143 1.00 95.50 954 ARG A CA 1
ATOM 7644 C C . ARG A 1 954 ? 25.159 -23.857 6.528 1.00 95.50 954 ARG A C 1
ATOM 7646 O O . ARG A 1 954 ? 26.138 -23.712 7.259 1.00 95.50 954 ARG A O 1
ATOM 7653 N N . ASP A 1 955 ? 25.245 -23.985 5.209 1.00 95.56 955 ASP A N 1
ATOM 7654 C CA . ASP A 1 955 ? 26.515 -23.947 4.477 1.00 95.56 955 ASP A CA 1
ATOM 7655 C C . ASP A 1 955 ? 27.206 -22.576 4.612 1.00 95.56 955 ASP A C 1
ATOM 7657 O O . ASP A 1 955 ? 28.431 -22.480 4.565 1.00 95.56 955 ASP A O 1
ATOM 7661 N N . GLN A 1 956 ? 26.433 -21.515 4.877 1.00 95.06 956 GLN A N 1
ATOM 7662 C CA . GLN A 1 956 ? 26.914 -20.166 5.209 1.00 95.06 956 GLN A CA 1
ATOM 7663 C C . GLN A 1 956 ? 27.133 -19.942 6.719 1.00 95.06 956 GLN A C 1
ATOM 7665 O O . GLN A 1 956 ? 27.240 -18.802 7.183 1.00 95.06 956 GLN A O 1
ATOM 7670 N N . SER A 1 957 ? 27.233 -21.026 7.498 1.00 94.38 957 SER A N 1
ATOM 7671 C CA . SER A 1 957 ? 27.454 -21.023 8.952 1.00 94.38 957 SER A CA 1
ATOM 7672 C C . SER A 1 957 ? 26.325 -20.394 9.784 1.00 94.38 957 SER A C 1
ATOM 7674 O O . SER A 1 957 ? 26.562 -19.942 10.904 1.00 94.38 957 SER A O 1
ATOM 7676 N N . ILE A 1 958 ? 25.087 -20.385 9.279 1.00 96.25 958 ILE A N 1
ATOM 7677 C CA . ILE A 1 958 ? 23.899 -20.020 10.063 1.00 96.25 958 ILE A CA 1
ATOM 7678 C C . ILE A 1 958 ? 23.296 -21.293 10.666 1.00 96.25 958 ILE A C 1
ATOM 7680 O O . ILE A 1 958 ? 22.765 -22.150 9.959 1.00 96.25 958 ILE A O 1
ATOM 7684 N N . SER A 1 959 ? 23.388 -21.442 11.987 1.00 89.69 959 SER A N 1
ATOM 7685 C CA . SER A 1 959 ? 22.999 -22.677 12.680 1.00 89.69 959 SER A CA 1
ATOM 7686 C C . SER A 1 959 ? 21.547 -22.686 13.164 1.00 89.69 959 SER A C 1
ATOM 7688 O O . SER A 1 959 ? 20.898 -23.734 13.083 1.00 89.69 959 SER A O 1
ATOM 7690 N N . ASN A 1 960 ? 21.018 -21.547 13.633 1.00 95.06 960 ASN A N 1
ATOM 7691 C CA . ASN A 1 960 ? 19.663 -21.469 14.181 1.00 95.06 960 ASN A CA 1
ATOM 7692 C C . ASN A 1 960 ? 18.619 -21.173 13.097 1.00 95.06 960 ASN A C 1
ATOM 7694 O O . ASN A 1 960 ? 18.168 -20.039 12.920 1.00 95.06 960 ASN A O 1
ATOM 7698 N N . VAL A 1 961 ? 18.280 -22.218 12.340 1.00 97.19 961 VAL A N 1
ATOM 7699 C CA . VAL A 1 961 ? 17.345 -22.140 11.214 1.00 97.19 961 VAL A CA 1
ATOM 7700 C C . VAL A 1 961 ? 16.239 -23.182 11.347 1.00 97.19 961 VAL A C 1
ATOM 7702 O O . VAL A 1 961 ? 16.512 -24.386 11.431 1.00 97.19 961 VAL A O 1
ATOM 7705 N N . ALA A 1 962 ? 14.990 -22.724 11.287 1.00 96.88 962 ALA A N 1
ATOM 7706 C CA . ALA A 1 962 ? 13.799 -23.559 11.185 1.00 96.88 962 ALA A CA 1
ATOM 7707 C C . ALA A 1 962 ? 13.190 -23.476 9.777 1.00 96.88 962 ALA A C 1
ATOM 7709 O O . ALA A 1 962 ? 13.400 -22.511 9.041 1.00 96.88 962 ALA A O 1
ATOM 7710 N N . VAL A 1 963 ? 12.423 -24.499 9.405 1.00 95.31 963 VAL A N 1
ATOM 7711 C CA . VAL A 1 963 ? 11.594 -24.478 8.193 1.00 95.31 963 VAL A CA 1
ATOM 7712 C C . VAL A 1 963 ? 10.151 -24.340 8.623 1.00 95.31 963 VAL A C 1
ATOM 7714 O O . VAL A 1 963 ? 9.720 -25.075 9.504 1.00 95.31 963 VAL A O 1
ATOM 7717 N N . ILE A 1 964 ? 9.416 -23.420 8.014 1.00 95.56 964 ILE A N 1
ATOM 7718 C CA . ILE A 1 964 ? 7.963 -23.304 8.135 1.00 95.56 964 ILE A CA 1
ATOM 7719 C C . ILE A 1 964 ? 7.440 -23.113 6.708 1.00 95.56 964 ILE A C 1
ATOM 7721 O O . ILE A 1 964 ? 7.596 -22.018 6.156 1.00 95.56 964 ILE A O 1
ATOM 7725 N N . PRO A 1 965 ? 6.897 -24.169 6.074 1.00 94.00 965 PRO A N 1
ATOM 7726 C CA . PRO A 1 965 ? 6.593 -24.152 4.649 1.00 94.00 965 PRO A CA 1
ATOM 7727 C C . PRO A 1 965 ? 5.330 -23.340 4.333 1.00 94.00 965 PRO A C 1
ATOM 7729 O O . PRO A 1 965 ? 4.683 -22.791 5.228 1.00 94.00 965 PRO A O 1
ATOM 7732 N N . ASN A 1 966 ? 4.965 -23.268 3.049 1.00 92.81 966 ASN A N 1
ATOM 7733 C CA . ASN A 1 966 ? 3.627 -22.820 2.669 1.00 92.81 966 ASN A CA 1
ATOM 7734 C C . ASN A 1 966 ? 2.577 -23.799 3.197 1.00 92.81 966 ASN A C 1
ATOM 7736 O O . ASN A 1 966 ? 2.825 -25.002 3.291 1.00 92.81 966 ASN A O 1
ATOM 7740 N N . ILE A 1 967 ? 1.407 -23.257 3.523 1.00 92.00 967 ILE A N 1
ATOM 7741 C CA . ILE A 1 967 ? 0.300 -24.009 4.102 1.00 92.00 967 ILE A CA 1
ATOM 7742 C C . ILE A 1 967 ? -0.772 -24.189 3.027 1.00 92.00 967 ILE A C 1
ATOM 7744 O O . ILE A 1 967 ? -1.218 -23.212 2.422 1.00 92.00 967 ILE A O 1
ATOM 7748 N N . HIS A 1 968 ? -1.158 -25.439 2.796 1.00 90.31 968 HIS A N 1
ATOM 7749 C CA . HIS A 1 968 ? -2.068 -25.876 1.745 1.00 90.31 968 HIS A CA 1
ATOM 7750 C C . HIS A 1 968 ? -3.171 -26.746 2.334 1.00 90.31 968 HIS A C 1
ATOM 7752 O O . HIS A 1 968 ? -2.895 -27.676 3.093 1.00 90.31 968 HIS A O 1
ATOM 7758 N N . GLN A 1 969 ? -4.421 -26.463 1.976 1.00 85.94 969 GLN A N 1
ATOM 7759 C CA . GLN A 1 969 ? -5.571 -27.199 2.491 1.00 85.94 969 GLN A CA 1
ATOM 7760 C C . GLN A 1 969 ? -6.126 -28.124 1.399 1.00 85.94 969 GLN A C 1
ATOM 7762 O O . GLN A 1 969 ? -6.608 -27.625 0.383 1.00 85.94 969 GLN A O 1
ATOM 7767 N N . PRO A 1 970 ? -6.068 -29.459 1.574 1.00 84.00 970 PRO A N 1
ATOM 7768 C CA . PRO A 1 970 ? -6.639 -30.394 0.611 1.00 84.00 970 PRO A CA 1
ATOM 7769 C C . PRO A 1 970 ? -8.124 -30.105 0.377 1.00 84.00 970 PRO A C 1
ATOM 7771 O O . PRO A 1 970 ? -8.879 -29.934 1.335 1.00 84.00 970 PRO A O 1
ATOM 7774 N N . ASN A 1 971 ? -8.549 -30.067 -0.886 1.00 80.50 971 ASN A N 1
ATOM 7775 C CA . ASN A 1 971 ? -9.951 -29.878 -1.224 1.00 80.50 971 ASN A CA 1
ATOM 7776 C C . ASN A 1 971 ? -10.667 -31.239 -1.277 1.00 80.50 971 ASN A C 1
ATOM 7778 O O . ASN A 1 971 ? -10.174 -32.189 -1.886 1.00 80.50 971 ASN A O 1
ATOM 7782 N N . GLU A 1 972 ? -11.834 -31.338 -0.640 1.00 68.38 972 GLU A N 1
ATOM 7783 C CA . GLU A 1 972 ? -12.659 -32.556 -0.634 1.00 68.38 972 GLU A CA 1
ATOM 7784 C C . GLU A 1 972 ? -13.562 -32.673 -1.876 1.00 68.38 972 GLU A C 1
ATOM 7786 O O . GLU A 1 972 ? -14.164 -33.721 -2.119 1.00 68.38 972 GLU A O 1
ATOM 7791 N N . VAL A 1 973 ? -13.667 -31.612 -2.686 1.00 66.12 973 VAL A N 1
ATOM 7792 C CA . VAL A 1 973 ? -14.525 -31.590 -3.875 1.00 66.12 973 VAL A CA 1
ATOM 7793 C C . VAL A 1 973 ? -13.974 -32.516 -4.964 1.00 66.12 973 VAL A C 1
ATOM 7795 O O . VAL A 1 973 ? -12.900 -32.290 -5.525 1.00 66.12 973 VAL A O 1
ATOM 7798 N N . LEU A 1 974 ? -14.762 -33.534 -5.324 1.00 59.81 974 LEU A N 1
ATOM 7799 C CA . LEU A 1 974 ? -14.503 -34.405 -6.471 1.00 59.81 974 LEU A CA 1
ATOM 7800 C C . LEU A 1 974 ? -14.622 -33.596 -7.771 1.00 59.81 974 LEU A C 1
ATOM 7802 O O . LEU A 1 974 ? -15.716 -33.225 -8.194 1.00 59.81 974 LEU A O 1
ATOM 7806 N N . GLY A 1 975 ? -13.485 -33.310 -8.406 1.00 63.78 975 GLY A N 1
ATOM 7807 C CA . GLY A 1 975 ? -13.465 -32.688 -9.727 1.00 63.78 975 GLY A CA 1
ATOM 7808 C C . GLY A 1 975 ? -13.897 -33.628 -10.853 1.00 63.78 975 GLY A C 1
ATOM 7809 O O . GLY A 1 975 ? -14.096 -34.826 -10.657 1.00 63.78 975 GLY A O 1
ATOM 7810 N N . LYS A 1 976 ? -13.988 -33.067 -12.063 1.00 73.38 976 LYS A N 1
ATOM 7811 C CA . LYS A 1 976 ? -14.241 -33.807 -13.308 1.00 73.38 976 LYS A CA 1
ATOM 7812 C C . LYS A 1 976 ? -13.254 -34.965 -13.485 1.00 73.38 976 LYS A C 1
ATOM 7814 O O . LYS A 1 976 ? -12.092 -34.851 -13.081 1.00 73.38 976 LYS A O 1
ATOM 7819 N N . ASN A 1 977 ? -13.689 -36.058 -14.107 1.00 83.69 977 ASN A N 1
ATOM 7820 C CA . ASN A 1 977 ? -12.792 -37.178 -14.408 1.00 83.69 977 ASN A CA 1
ATOM 7821 C C . ASN A 1 977 ? -11.831 -36.832 -15.567 1.00 83.69 977 ASN A C 1
ATOM 7823 O O . ASN A 1 977 ? -11.951 -35.785 -16.206 1.00 83.69 977 ASN A O 1
ATOM 7827 N N . PHE A 1 978 ? -10.867 -37.714 -15.851 1.00 91.94 978 PHE A N 1
ATOM 7828 C CA . PHE A 1 978 ? -9.873 -37.496 -16.907 1.00 91.94 978 PHE A CA 1
ATOM 7829 C C . PHE A 1 978 ? -10.495 -37.137 -18.270 1.00 91.94 978 PHE A C 1
ATOM 7831 O O . PHE A 1 978 ? -9.954 -36.289 -18.974 1.00 91.94 978 PHE A O 1
ATOM 7838 N N . GLN A 1 979 ? -11.626 -37.739 -18.652 1.00 91.94 979 GLN A N 1
ATOM 7839 C CA . GLN A 1 979 ? -12.240 -37.535 -19.972 1.00 91.94 979 GLN A CA 1
ATOM 7840 C C . GLN A 1 979 ? -12.961 -36.185 -20.094 1.00 91.94 979 GLN A C 1
ATOM 7842 O O . GLN A 1 979 ? -13.020 -35.610 -21.177 1.00 91.94 979 GLN A O 1
ATOM 7847 N N . GLU A 1 980 ? -13.473 -35.659 -18.985 1.00 91.44 980 GLU A N 1
ATOM 7848 C CA . GLU A 1 980 ? -14.229 -34.401 -18.926 1.00 91.44 980 GLU A CA 1
ATOM 7849 C C . GLU A 1 980 ? -13.340 -33.152 -18.807 1.00 91.44 980 GLU A C 1
ATOM 7851 O O . GLU A 1 980 ? -13.829 -32.021 -18.917 1.00 91.44 980 GLU A O 1
ATOM 7856 N N . ARG A 1 981 ? -12.046 -33.349 -18.539 1.00 93.81 981 ARG A N 1
ATOM 7857 C CA . ARG A 1 981 ? -11.042 -32.288 -18.442 1.00 93.81 981 ARG A CA 1
ATOM 7858 C C . ARG A 1 981 ? -10.369 -32.043 -19.795 1.00 93.81 981 ARG A C 1
ATOM 7860 O O . ARG A 1 981 ? -10.213 -32.957 -20.608 1.00 93.81 981 ARG A O 1
ATOM 7867 N N . GLN A 1 982 ? -9.907 -30.821 -20.025 1.00 95.62 982 GLN A N 1
ATOM 7868 C CA . GLN A 1 982 ? -9.219 -30.422 -21.261 1.00 95.62 982 GLN A CA 1
ATOM 7869 C C . GLN A 1 982 ? -8.147 -29.365 -20.986 1.00 95.62 982 GLN A C 1
ATOM 7871 O O . GLN A 1 982 ? -8.028 -28.909 -19.863 1.00 95.62 982 GLN A O 1
ATOM 7876 N N . ASP A 1 983 ? -7.362 -28.991 -21.995 1.00 97.69 983 ASP A N 1
ATOM 7877 C CA . ASP A 1 983 ? -6.403 -27.875 -21.926 1.00 97.69 983 ASP A CA 1
ATOM 7878 C C . ASP A 1 983 ? -5.317 -27.920 -20.825 1.00 97.69 983 ASP A C 1
ATOM 7880 O O . ASP A 1 983 ? -5.230 -28.833 -19.993 1.00 97.69 983 ASP A O 1
ATOM 7884 N N . ILE A 1 984 ? -4.407 -26.947 -20.904 1.00 98.31 984 ILE A N 1
ATOM 7885 C CA . ILE A 1 984 ? -3.232 -26.785 -20.043 1.00 98.31 984 ILE A CA 1
ATOM 7886 C C . ILE A 1 984 ? -3.360 -25.471 -19.273 1.00 98.31 984 ILE A C 1
ATOM 7888 O O . ILE A 1 984 ? -3.715 -24.447 -19.851 1.00 98.31 984 ILE A O 1
ATOM 7892 N N . LEU A 1 985 ? -3.045 -25.496 -17.981 1.00 98.19 985 LEU A N 1
ATOM 7893 C CA . LEU A 1 985 ? -3.177 -24.362 -17.073 1.00 98.19 985 LEU A CA 1
ATOM 7894 C C . LEU A 1 985 ? -1.815 -23.916 -16.537 1.00 98.19 985 LEU A C 1
ATOM 7896 O O . LEU A 1 985 ? -1.060 -24.727 -16.001 1.00 98.19 985 LEU A O 1
ATOM 7900 N N . PHE A 1 986 ? -1.547 -22.615 -16.611 1.00 97.50 986 PHE A N 1
ATOM 7901 C CA . PHE A 1 986 ? -0.478 -21.940 -15.879 1.00 97.50 986 PHE A CA 1
ATOM 7902 C C . PHE A 1 986 ? -1.081 -20.813 -15.035 1.00 97.50 986 PHE A C 1
ATOM 7904 O O . PHE A 1 986 ? -1.959 -20.081 -15.497 1.00 97.50 986 PHE A O 1
ATOM 7911 N N . ILE A 1 987 ? -0.594 -20.654 -13.803 1.00 94.25 987 ILE A N 1
ATOM 7912 C CA . ILE A 1 987 ? -0.998 -19.555 -12.921 1.00 94.25 987 ILE A CA 1
ATOM 7913 C C . ILE A 1 987 ? 0.246 -18.922 -12.300 1.00 94.25 987 ILE A C 1
ATOM 7915 O O . ILE A 1 987 ? 0.972 -19.589 -11.563 1.00 94.25 987 ILE A O 1
ATOM 7919 N N . GLY A 1 988 ? 0.443 -17.622 -12.527 1.00 89.00 988 GLY A N 1
ATOM 7920 C CA . GLY A 1 988 ? 1.532 -16.853 -11.922 1.00 89.00 988 GLY A CA 1
ATOM 7921 C C . GLY A 1 988 ? 1.315 -15.344 -12.036 1.00 89.00 988 GLY A C 1
ATOM 7922 O O . GLY A 1 988 ? 0.919 -14.852 -13.084 1.00 89.00 988 GLY A O 1
ATOM 7923 N N . GLY A 1 989 ? 1.565 -14.591 -10.960 1.00 87.19 989 GLY A N 1
ATOM 7924 C CA . GLY A 1 989 ? 1.504 -13.125 -10.998 1.00 87.19 989 GLY A CA 1
ATOM 7925 C C . GLY A 1 989 ? 2.668 -12.543 -11.803 1.00 87.19 989 GLY A C 1
ATOM 7926 O O . GLY A 1 989 ? 3.825 -12.865 -11.524 1.00 87.19 989 GLY A O 1
ATOM 7927 N N . TYR A 1 990 ? 2.383 -11.674 -12.774 1.00 88.19 990 TYR A N 1
ATOM 7928 C CA . TYR A 1 990 ? 3.385 -11.201 -13.739 1.00 88.19 990 TYR A CA 1
ATOM 7929 C C . TYR A 1 990 ? 4.197 -9.990 -13.267 1.00 88.19 990 TYR A C 1
ATOM 7931 O O . TYR A 1 990 ? 5.074 -9.522 -13.982 1.00 88.19 990 TYR A O 1
ATOM 7939 N N . LYS A 1 991 ? 3.990 -9.527 -12.028 1.00 81.06 991 LYS A N 1
ATOM 7940 C CA . LYS A 1 991 ? 4.959 -8.655 -11.341 1.00 81.06 991 LYS A CA 1
ATOM 7941 C C . LYS A 1 991 ? 6.259 -9.394 -10.986 1.00 81.06 991 LYS A C 1
ATOM 7943 O O . LYS A 1 991 ? 7.274 -8.760 -10.722 1.00 81.06 991 LYS A O 1
ATOM 7948 N N . HIS A 1 992 ? 6.243 -10.730 -10.985 1.00 79.12 992 HIS A N 1
ATOM 7949 C CA . HIS A 1 992 ? 7.419 -11.558 -10.738 1.00 79.12 992 HIS A CA 1
ATOM 7950 C C . HIS A 1 992 ? 8.028 -12.042 -12.058 1.00 79.12 992 HIS A C 1
ATOM 7952 O O . HIS A 1 992 ? 7.441 -12.879 -12.746 1.00 79.12 992 HIS A O 1
ATOM 7958 N N . LEU A 1 993 ? 9.242 -11.571 -12.362 1.00 84.62 993 LEU A N 1
ATOM 7959 C CA . LEU A 1 993 ? 9.984 -11.902 -13.587 1.00 84.62 993 LEU A CA 1
ATOM 7960 C C . LEU A 1 993 ? 10.085 -13.412 -13.904 1.00 84.62 993 LEU A C 1
ATOM 7962 O O . LEU A 1 993 ? 9.908 -13.755 -15.074 1.00 84.62 993 LEU A O 1
ATOM 7966 N N . PRO A 1 994 ? 10.271 -14.337 -12.930 1.00 88.50 994 PRO A N 1
ATOM 7967 C CA . PRO A 1 994 ? 10.294 -15.772 -13.231 1.00 88.50 994 PRO A CA 1
ATOM 7968 C C . PRO A 1 994 ? 9.029 -16.288 -13.928 1.00 88.50 994 PRO A C 1
ATOM 7970 O O . PRO A 1 994 ? 9.105 -17.210 -14.734 1.00 88.50 994 PRO A O 1
ATOM 7973 N N . ASN A 1 995 ? 7.862 -15.702 -13.635 1.00 92.19 995 ASN A N 1
ATOM 7974 C CA . ASN A 1 995 ? 6.603 -16.120 -14.249 1.00 92.19 995 ASN A CA 1
ATOM 7975 C C . ASN A 1 995 ? 6.495 -15.649 -15.703 1.00 92.19 995 ASN A C 1
ATOM 7977 O O . ASN A 1 995 ? 5.934 -16.375 -16.516 1.00 92.19 995 ASN A O 1
ATOM 7981 N N . ILE A 1 996 ? 7.037 -14.468 -16.028 1.00 93.00 996 ILE A N 1
ATOM 7982 C CA . ILE A 1 996 ? 7.105 -13.959 -17.408 1.00 93.00 996 ILE A CA 1
ATOM 7983 C C . ILE A 1 996 ? 8.000 -14.884 -18.240 1.00 93.00 996 ILE A C 1
ATOM 7985 O O . ILE A 1 996 ? 7.558 -15.426 -19.250 1.00 93.00 996 ILE A O 1
ATOM 7989 N N . ASP A 1 997 ? 9.206 -15.153 -17.739 1.00 93.50 997 ASP A N 1
ATOM 7990 C CA . ASP A 1 997 ? 10.167 -16.072 -18.355 1.00 93.50 997 ASP A CA 1
ATOM 7991 C C . ASP A 1 997 ? 9.566 -17.464 -18.619 1.00 93.50 997 ASP A C 1
ATOM 7993 O O . ASP A 1 997 ? 9.709 -18.028 -19.707 1.00 93.50 997 ASP A O 1
ATOM 7997 N N . ALA A 1 998 ? 8.837 -17.997 -17.634 1.00 95.31 998 ALA A N 1
ATOM 7998 C CA . ALA A 1 998 ? 8.188 -19.297 -17.728 1.00 95.31 998 ALA A CA 1
ATOM 7999 C C . ALA A 1 998 ? 7.131 -19.349 -18.840 1.00 95.31 998 ALA A C 1
ATOM 8001 O O . ALA A 1 998 ? 7.103 -20.317 -19.601 1.00 95.31 998 ALA A O 1
ATOM 8002 N N . VAL A 1 999 ? 6.261 -18.336 -18.959 1.00 97.06 999 VAL A N 1
ATOM 8003 C CA . VAL A 1 999 ? 5.208 -18.348 -19.991 1.00 97.06 999 VAL A CA 1
ATOM 8004 C C . VAL A 1 999 ? 5.752 -18.080 -21.389 1.00 97.06 999 VAL A C 1
ATOM 8006 O O . VAL A 1 999 ? 5.245 -18.665 -22.346 1.00 97.06 999 VAL A O 1
ATOM 8009 N N . GLU A 1 1000 ? 6.805 -17.272 -21.520 1.00 96.12 1000 GLU A N 1
ATOM 8010 C CA . GLU A 1 1000 ? 7.501 -17.077 -22.793 1.00 96.12 1000 GLU A CA 1
ATOM 8011 C C . GLU A 1 1000 ? 8.162 -18.378 -23.249 1.00 96.12 1000 GLU A C 1
ATOM 8013 O O . GLU A 1 1000 ? 7.920 -18.836 -24.368 1.00 96.12 1000 GLU A O 1
ATOM 8018 N N . TRP A 1 1001 ? 8.910 -19.045 -22.365 1.00 96.81 1001 TRP A N 1
ATOM 8019 C CA . TRP A 1 1001 ? 9.533 -20.330 -22.681 1.00 96.81 1001 TRP A CA 1
ATOM 8020 C C . TRP A 1 1001 ? 8.491 -21.416 -22.992 1.00 96.81 1001 TRP A C 1
ATOM 8022 O O . TRP A 1 1001 ? 8.636 -22.158 -23.972 1.00 96.81 1001 TRP A O 1
ATOM 8032 N N . LEU A 1 1002 ? 7.391 -21.461 -22.231 1.00 98.06 1002 LEU A N 1
ATOM 8033 C CA . LEU A 1 1002 ? 6.254 -22.345 -22.491 1.00 98.06 1002 LEU A CA 1
ATOM 8034 C C . LEU A 1 1002 ? 5.686 -22.128 -23.894 1.00 98.06 1002 LEU A C 1
ATOM 8036 O O . LEU A 1 1002 ? 5.612 -23.074 -24.677 1.00 98.06 1002 LEU A O 1
ATOM 8040 N N . CYS A 1 1003 ? 5.301 -20.898 -24.228 1.00 97.50 1003 CYS A N 1
ATOM 8041 C CA . CYS A 1 1003 ? 4.576 -20.610 -25.462 1.00 97.50 1003 CYS A CA 1
ATOM 8042 C C . CYS A 1 1003 ? 5.474 -20.634 -26.702 1.00 97.50 1003 CYS A C 1
ATOM 8044 O O . CYS A 1 1003 ? 5.029 -21.071 -27.760 1.00 97.50 1003 CYS A O 1
ATOM 8046 N N . GLN A 1 1004 ? 6.729 -20.195 -26.587 1.00 96.38 1004 GLN A N 1
ATOM 8047 C CA . GLN A 1 1004 ? 7.631 -20.047 -27.731 1.00 96.38 1004 GLN A CA 1
ATOM 8048 C C . GLN A 1 1004 ? 8.486 -21.294 -27.989 1.00 96.38 1004 GLN A C 1
ATOM 8050 O O . GLN A 1 1004 ? 8.828 -21.566 -29.137 1.00 96.38 1004 GLN A O 1
ATOM 8055 N N . SER A 1 1005 ? 8.839 -22.065 -26.950 1.00 97.12 1005 SER A N 1
ATOM 8056 C CA . SER A 1 1005 ? 9.776 -23.197 -27.079 1.00 97.12 1005 SER A CA 1
ATOM 8057 C C . SER A 1 1005 ? 9.138 -24.572 -26.850 1.00 97.12 1005 SER A C 1
ATOM 8059 O O . SER A 1 1005 ? 9.496 -25.528 -27.541 1.00 97.12 1005 SER A O 1
ATOM 8061 N N . ILE A 1 1006 ? 8.207 -24.697 -25.895 1.00 98.44 1006 ILE A N 1
ATOM 8062 C CA . ILE A 1 1006 ? 7.614 -25.991 -25.499 1.00 98.44 1006 ILE A CA 1
ATOM 8063 C C . ILE A 1 1006 ? 6.356 -26.295 -26.320 1.00 98.44 1006 ILE A C 1
ATOM 8065 O O . ILE A 1 1006 ? 6.259 -27.336 -26.971 1.00 98.44 1006 ILE A O 1
ATOM 8069 N N . MET A 1 1007 ? 5.382 -25.386 -26.318 1.00 98.31 1007 MET A N 1
ATOM 8070 C CA . MET A 1 1007 ? 4.069 -25.616 -26.923 1.00 98.31 1007 MET A CA 1
ATOM 8071 C C . MET A 1 1007 ? 4.083 -25.874 -28.433 1.00 98.31 1007 MET A C 1
ATOM 8073 O O . MET A 1 1007 ? 3.317 -26.740 -28.861 1.00 98.31 1007 MET A O 1
ATOM 8077 N N . PRO A 1 1008 ? 4.969 -25.264 -29.248 1.00 98.00 1008 PRO A N 1
ATOM 8078 C CA . PRO A 1 1008 ? 5.100 -25.633 -30.655 1.00 98.00 1008 PRO A CA 1
ATOM 8079 C C . PRO A 1 1008 ? 5.381 -27.124 -30.858 1.00 98.00 1008 PRO A C 1
ATOM 8081 O O . PRO A 1 1008 ? 4.877 -27.709 -31.811 1.00 98.00 1008 PRO A O 1
ATOM 8084 N N . LYS A 1 1009 ? 6.117 -27.761 -29.936 1.00 98.12 1009 LYS A N 1
ATOM 8085 C CA . LYS A 1 1009 ? 6.411 -29.202 -29.958 1.00 98.12 1009 LYS A CA 1
ATOM 8086 C C . LYS A 1 1009 ? 5.212 -30.028 -29.488 1.00 98.12 1009 LYS A C 1
ATOM 8088 O O . LYS A 1 1009 ? 4.892 -31.047 -30.093 1.00 98.12 1009 LYS A O 1
ATOM 8093 N N . VAL A 1 1010 ? 4.498 -29.566 -28.459 1.00 98.19 1010 VAL A N 1
ATOM 8094 C CA . VAL A 1 1010 ? 3.265 -30.214 -27.971 1.00 98.19 1010 VAL A CA 1
ATOM 8095 C C . VAL A 1 1010 ? 2.179 -30.219 -29.053 1.00 98.19 1010 VAL A C 1
ATOM 8097 O O . VAL A 1 1010 ? 1.542 -31.247 -29.282 1.00 98.19 1010 VAL A O 1
ATOM 8100 N N . TRP A 1 1011 ? 1.993 -29.106 -29.770 1.00 98.25 1011 TRP A N 1
ATOM 8101 C CA . TRP A 1 1011 ? 0.963 -28.967 -30.805 1.00 98.25 1011 TRP A CA 1
ATOM 8102 C C . TRP A 1 1011 ? 1.184 -29.848 -32.041 1.00 98.25 1011 TRP A C 1
ATOM 8104 O O . TRP A 1 1011 ? 0.223 -30.081 -32.773 1.00 98.25 1011 TRP A O 1
ATOM 8114 N N . VAL A 1 1012 ? 2.391 -30.389 -32.254 1.00 97.31 1012 VAL A N 1
ATOM 8115 C CA . VAL A 1 1012 ? 2.633 -31.423 -33.281 1.00 97.31 1012 VAL A CA 1
ATOM 8116 C C . VAL A 1 1012 ? 1.835 -32.694 -32.973 1.00 97.31 1012 VAL A C 1
ATOM 8118 O O . VAL A 1 1012 ? 1.305 -33.327 -33.883 1.00 97.31 1012 VAL A O 1
ATOM 8121 N N . HIS A 1 1013 ? 1.710 -33.050 -31.693 1.00 96.94 1013 HIS A N 1
ATOM 8122 C CA . HIS A 1 1013 ? 1.002 -34.251 -31.242 1.00 96.94 1013 HIS A CA 1
ATOM 8123 C C . HIS A 1 1013 ? -0.436 -33.966 -30.788 1.00 96.94 1013 HIS A C 1
ATOM 8125 O O . HIS A 1 1013 ? -1.310 -34.821 -30.922 1.00 96.94 1013 HIS A O 1
ATOM 8131 N N . LEU A 1 1014 ? -0.689 -32.768 -30.254 1.00 96.69 1014 LEU A N 1
ATOM 8132 C CA . LEU A 1 1014 ? -1.961 -32.348 -29.664 1.00 96.69 1014 LEU A CA 1
ATOM 8133 C C . LEU A 1 1014 ? -2.434 -31.019 -30.290 1.00 96.69 1014 LEU A C 1
ATOM 8135 O O . LEU A 1 1014 ? -2.364 -29.971 -29.646 1.00 96.69 1014 LEU A O 1
ATOM 8139 N N . PRO A 1 1015 ? -2.920 -31.020 -31.546 1.00 95.25 1015 PRO A N 1
ATOM 8140 C CA . PRO A 1 1015 ? -3.094 -29.794 -32.331 1.00 95.25 1015 PRO A CA 1
ATOM 8141 C C . PRO A 1 1015 ? -4.178 -28.841 -31.810 1.00 95.25 1015 PRO A C 1
ATOM 8143 O O . PRO A 1 1015 ? -4.101 -27.646 -32.096 1.00 95.25 1015 PRO A O 1
ATOM 8146 N N . ASN A 1 1016 ? -5.156 -29.341 -31.050 1.00 95.12 1016 ASN A N 1
ATOM 8147 C CA . ASN A 1 1016 ? -6.320 -28.571 -30.588 1.00 95.12 1016 ASN A CA 1
ATOM 8148 C C . ASN A 1 1016 ? -6.230 -28.128 -29.119 1.00 95.12 1016 ASN A C 1
ATOM 8150 O O . ASN A 1 1016 ? -7.146 -27.475 -28.631 1.00 95.12 1016 ASN A O 1
ATOM 8154 N N . VAL A 1 1017 ? -5.165 -28.505 -28.407 1.00 97.00 1017 VAL A N 1
ATOM 8155 C CA . VAL A 1 1017 ? -5.017 -28.201 -26.978 1.00 97.00 1017 VAL A CA 1
ATOM 8156 C C . VAL A 1 1017 ? -4.675 -26.730 -26.784 1.00 97.00 1017 VAL A C 1
ATOM 8158 O O . VAL A 1 1017 ? -3.734 -26.221 -27.405 1.00 97.00 1017 VAL A O 1
ATOM 8161 N N . LYS A 1 1018 ? -5.417 -26.064 -25.897 1.00 98.12 1018 LYS A N 1
ATOM 8162 C CA . LYS A 1 1018 ? -5.184 -24.669 -25.529 1.00 98.12 1018 LYS A CA 1
ATOM 8163 C C . LYS A 1 1018 ? -4.353 -24.559 -24.256 1.00 98.12 1018 LYS A C 1
ATOM 8165 O O . LYS A 1 1018 ? -4.339 -25.460 -23.416 1.00 98.12 1018 LYS A O 1
ATOM 8170 N N . VAL A 1 1019 ? -3.672 -23.428 -24.121 1.00 98.19 1019 VAL A N 1
ATOM 8171 C CA . VAL A 1 1019 ? -2.953 -23.031 -22.909 1.00 98.19 1019 VAL A CA 1
ATOM 8172 C C . VAL A 1 1019 ? -3.640 -21.819 -22.314 1.00 98.19 1019 VAL A C 1
ATOM 8174 O O . VAL A 1 1019 ? -3.844 -20.826 -23.007 1.00 98.19 1019 VAL A O 1
ATOM 8177 N N . VAL A 1 1020 ? -3.988 -21.897 -21.036 1.00 98.12 1020 VAL A N 1
ATOM 8178 C CA . VAL A 1 1020 ? -4.621 -20.814 -20.288 1.00 98.12 1020 VAL A CA 1
ATOM 8179 C C . VAL A 1 1020 ? -3.615 -20.240 -19.298 1.00 98.12 1020 VAL A C 1
ATOM 8181 O O . VAL A 1 1020 ? -3.111 -20.948 -18.425 1.00 98.12 1020 VAL A O 1
ATOM 8184 N N . LEU A 1 1021 ? -3.326 -18.950 -19.455 1.00 97.31 1021 LEU A N 1
ATOM 8185 C CA . LEU A 1 1021 ? -2.359 -18.183 -18.681 1.00 97.31 1021 LEU A CA 1
ATOM 8186 C C . LEU A 1 1021 ? -3.104 -17.217 -17.743 1.00 97.31 1021 LEU A C 1
ATOM 8188 O O . LEU A 1 1021 ? -3.553 -16.147 -18.168 1.00 97.31 1021 LEU A O 1
ATOM 8192 N N . LEU A 1 1022 ? -3.228 -17.583 -16.462 1.00 94.06 1022 LEU A N 1
ATOM 8193 C CA . LEU A 1 1022 ? -3.856 -16.738 -15.436 1.00 94.06 1022 LEU A CA 1
ATOM 8194 C C . LEU A 1 1022 ? -2.801 -15.966 -14.633 1.00 94.06 1022 LEU A C 1
ATOM 8196 O O . LEU A 1 1022 ? -1.751 -16.512 -14.288 1.00 94.06 1022 LEU A O 1
ATOM 8200 N N . GLY A 1 1023 ? -3.102 -14.723 -14.258 1.00 88.50 1023 GLY A N 1
ATOM 8201 C CA . GLY A 1 1023 ? -2.203 -13.920 -13.428 1.00 88.50 1023 GLY A CA 1
ATOM 8202 C C . GLY A 1 1023 ? -2.482 -12.426 -13.497 1.00 88.50 1023 GLY A C 1
ATOM 8203 O O . GLY A 1 1023 ? -2.837 -11.900 -14.548 1.00 88.50 1023 GLY A O 1
ATOM 8204 N N . SER A 1 1024 ? -2.312 -11.719 -12.381 1.00 84.50 1024 SER A N 1
ATOM 8205 C CA . SER A 1 1024 ? -2.473 -10.263 -12.353 1.00 84.50 1024 SER A CA 1
ATOM 8206 C C . SER A 1 1024 ? -1.330 -9.553 -13.096 1.00 84.50 1024 SER A C 1
ATOM 8208 O O . SER A 1 1024 ? -0.191 -10.024 -13.094 1.00 84.50 1024 SER A O 1
ATOM 8210 N N . HIS A 1 1025 ? -1.642 -8.399 -13.697 1.00 85.44 1025 HIS A N 1
ATOM 8211 C CA . HIS A 1 1025 ? -0.691 -7.479 -14.342 1.00 85.44 1025 HIS A CA 1
ATOM 8212 C C . HIS A 1 1025 ? 0.166 -8.067 -15.489 1.00 85.44 1025 HIS A C 1
ATOM 8214 O O . HIS A 1 1025 ? 1.379 -7.859 -15.479 1.00 85.44 1025 HIS A O 1
ATOM 8220 N N . PRO A 1 1026 ? -0.400 -8.792 -16.477 1.00 91.00 1026 PRO A N 1
ATOM 8221 C CA . PRO A 1 1026 ? 0.394 -9.307 -17.594 1.00 91.00 1026 PRO A CA 1
ATOM 8222 C C . PRO A 1 1026 ? 1.041 -8.147 -18.376 1.00 91.00 1026 PRO A C 1
ATOM 8224 O O . PRO A 1 1026 ? 0.305 -7.279 -18.856 1.00 91.00 1026 PRO A O 1
ATOM 8227 N N . PRO A 1 1027 ? 2.380 -8.099 -18.525 1.00 88.56 1027 PRO A N 1
ATOM 8228 C CA . PRO A 1 1027 ? 3.038 -7.077 -19.332 1.00 88.56 1027 PRO A CA 1
ATOM 8229 C C . PRO A 1 1027 ? 2.716 -7.278 -20.814 1.00 88.56 1027 PRO A C 1
ATOM 8231 O O . PRO A 1 1027 ? 2.261 -8.350 -21.221 1.00 88.56 1027 PRO A O 1
ATOM 8234 N N . LEU A 1 1028 ? 3.006 -6.266 -21.636 1.00 88.75 1028 LEU A N 1
ATOM 8235 C CA . LEU A 1 1028 ? 2.745 -6.308 -23.077 1.00 88.75 1028 LEU A CA 1
ATOM 8236 C C . LEU A 1 1028 ? 3.338 -7.562 -23.743 1.00 88.75 1028 LEU A C 1
ATOM 8238 O O . LEU A 1 1028 ? 2.654 -8.191 -24.542 1.00 88.75 1028 LEU A O 1
ATOM 8242 N N . ALA A 1 1029 ? 4.547 -7.978 -23.349 1.00 90.38 1029 ALA A N 1
ATOM 8243 C CA . ALA A 1 1029 ? 5.188 -9.197 -23.851 1.00 90.38 1029 ALA A CA 1
ATOM 8244 C C . ALA A 1 1029 ? 4.334 -10.462 -23.627 1.00 90.38 1029 ALA A C 1
ATOM 8246 O O . ALA A 1 1029 ? 4.168 -11.267 -24.538 1.00 90.38 1029 ALA A O 1
ATOM 8247 N N . VAL A 1 1030 ? 3.706 -10.603 -22.452 1.00 93.31 1030 VAL A N 1
ATOM 8248 C CA . VAL A 1 1030 ? 2.804 -11.728 -22.146 1.00 93.31 1030 VAL A CA 1
ATOM 8249 C C . VAL A 1 1030 ? 1.469 -11.577 -22.870 1.00 93.31 1030 VAL A C 1
ATOM 8251 O O . VAL A 1 1030 ? 0.937 -12.560 -23.376 1.00 93.31 1030 VAL A O 1
ATOM 8254 N N . GLN A 1 1031 ? 0.927 -10.359 -22.964 1.00 93.00 1031 GLN A N 1
ATOM 8255 C CA . GLN A 1 1031 ? -0.309 -10.106 -23.715 1.00 93.00 1031 GLN A CA 1
ATOM 8256 C C . GLN A 1 1031 ? -0.148 -10.453 -25.204 1.00 93.00 1031 GLN A C 1
ATOM 8258 O O . GLN A 1 1031 ? -1.062 -11.009 -25.806 1.00 93.00 1031 GLN A O 1
ATOM 8263 N N . GLN A 1 1032 ? 1.030 -10.199 -25.780 1.00 94.31 1032 GLN A N 1
ATOM 8264 C CA . GLN A 1 1032 ? 1.372 -10.537 -27.164 1.00 94.31 1032 GLN A CA 1
ATOM 8265 C C . GLN A 1 1032 ? 1.495 -12.048 -27.422 1.00 94.31 1032 GLN A C 1
ATOM 8267 O O . GLN A 1 1032 ? 1.443 -12.461 -28.579 1.00 94.31 1032 GLN A O 1
ATOM 8272 N N . LEU A 1 1033 ? 1.604 -12.886 -26.382 1.00 94.50 1033 LEU A N 1
ATOM 8273 C CA . LEU A 1 1033 ? 1.541 -14.347 -26.533 1.00 94.50 1033 LEU A CA 1
ATOM 8274 C C . LEU A 1 1033 ? 0.124 -14.841 -26.866 1.00 94.50 1033 LEU A C 1
ATOM 8276 O O . LEU A 1 1033 ? -0.030 -15.997 -27.262 1.00 94.50 1033 LEU A O 1
ATOM 8280 N N . ALA A 1 1034 ? -0.907 -14.004 -26.693 1.00 95.12 1034 ALA A N 1
ATOM 8281 C CA . ALA A 1 1034 ? -2.291 -14.387 -26.928 1.00 95.12 1034 ALA A CA 1
ATOM 8282 C C . ALA A 1 1034 ? -2.555 -14.692 -28.414 1.00 95.12 1034 ALA A C 1
ATOM 8284 O O . ALA A 1 1034 ? -2.422 -13.838 -29.289 1.00 95.12 1034 ALA A O 1
ATOM 8285 N N . ILE A 1 1035 ? -2.987 -15.922 -28.681 1.00 93.75 1035 ILE A N 1
ATOM 8286 C CA . ILE A 1 1035 ? -3.401 -16.436 -29.996 1.00 93.75 1035 ILE A CA 1
ATOM 8287 C C . ILE A 1 1035 ? -4.588 -17.392 -29.794 1.00 93.75 1035 ILE A C 1
ATOM 8289 O O . ILE A 1 1035 ? -4.921 -17.725 -28.663 1.00 93.75 1035 ILE A O 1
ATOM 8293 N N . ASP A 1 1036 ? -5.212 -17.923 -30.853 1.00 92.56 1036 ASP A N 1
ATOM 8294 C CA . ASP A 1 1036 ? -6.367 -18.847 -30.718 1.00 92.56 1036 ASP A CA 1
ATOM 8295 C C . ASP A 1 1036 ? -6.102 -20.066 -29.792 1.00 92.56 1036 ASP A C 1
ATOM 8297 O O . ASP A 1 1036 ? -7.012 -20.603 -29.149 1.00 92.56 1036 ASP A O 1
ATOM 8301 N N . LYS A 1 1037 ? -4.828 -20.468 -29.668 1.00 96.56 1037 LYS A N 1
ATOM 8302 C CA . LYS A 1 1037 ? -4.366 -21.569 -28.807 1.00 96.56 1037 LYS A CA 1
ATOM 8303 C C . LYS A 1 1037 ? -3.781 -21.139 -27.454 1.00 96.56 1037 LYS A C 1
ATOM 8305 O O . LYS A 1 1037 ? -3.495 -22.012 -26.637 1.00 96.56 1037 LYS A O 1
ATOM 8310 N N . VAL A 1 1038 ? -3.594 -19.843 -27.203 1.00 97.75 1038 VAL A N 1
ATOM 8311 C CA . VAL A 1 1038 ? -3.021 -19.302 -25.956 1.00 97.75 1038 VAL A CA 1
ATOM 8312 C C . VAL A 1 1038 ? -3.931 -18.198 -25.432 1.00 97.75 1038 VAL A C 1
ATOM 8314 O O . VAL A 1 1038 ? -4.047 -17.133 -26.031 1.00 97.75 1038 VAL A O 1
ATOM 8317 N N . ILE A 1 1039 ? -4.578 -18.455 -24.300 1.00 97.06 1039 ILE A N 1
ATOM 8318 C CA . ILE A 1 1039 ? -5.554 -17.562 -23.682 1.00 97.06 1039 ILE A CA 1
ATOM 8319 C C . ILE A 1 1039 ? -4.884 -16.840 -22.513 1.00 97.06 1039 ILE A C 1
ATOM 8321 O O . ILE A 1 1039 ? -4.481 -17.479 -21.544 1.00 97.06 1039 ILE A O 1
ATOM 8325 N N . VAL A 1 1040 ? -4.814 -15.510 -22.579 1.00 95.69 1040 VAL A N 1
ATOM 8326 C CA . VAL A 1 1040 ? -4.313 -14.645 -21.499 1.00 95.69 1040 VAL A CA 1
ATOM 8327 C C . VAL A 1 1040 ? -5.502 -13.918 -20.877 1.00 95.69 1040 VAL A C 1
ATOM 8329 O O . VAL A 1 1040 ? -6.131 -13.097 -21.538 1.00 95.69 1040 VAL A O 1
ATOM 8332 N N . THR A 1 1041 ? -5.848 -14.228 -19.625 1.00 86.25 1041 THR A N 1
ATOM 8333 C CA . THR A 1 1041 ? -7.084 -13.712 -18.994 1.00 86.25 1041 THR A CA 1
ATOM 8334 C C . THR A 1 1041 ? -6.862 -12.554 -18.022 1.00 86.25 1041 THR A C 1
ATOM 8336 O O . THR A 1 1041 ? -7.792 -11.798 -17.763 1.00 86.25 1041 THR A O 1
ATOM 8339 N N . GLY A 1 1042 ? -5.666 -12.426 -17.437 1.00 85.00 1042 GLY A N 1
ATOM 8340 C CA . GLY A 1 1042 ? -5.413 -11.498 -16.329 1.00 85.00 1042 GLY A CA 1
ATOM 8341 C C . GLY A 1 1042 ? -5.761 -12.078 -14.946 1.00 85.00 1042 GLY A C 1
ATOM 8342 O O . GLY A 1 1042 ? -5.738 -13.299 -14.749 1.00 85.00 1042 GLY A O 1
ATOM 8343 N N . TYR A 1 1043 ? -6.041 -11.201 -13.970 1.00 84.19 1043 TYR A N 1
ATOM 8344 C CA . TYR A 1 1043 ? -6.392 -11.589 -12.595 1.00 84.19 1043 TYR A CA 1
ATOM 8345 C C . TYR A 1 1043 ? -7.781 -12.233 -12.536 1.00 84.19 1043 TYR A C 1
ATOM 8347 O O . TYR A 1 1043 ? -8.748 -11.698 -13.073 1.00 84.19 1043 TYR A O 1
ATOM 8355 N N . VAL A 1 1044 ? -7.876 -13.359 -11.832 1.00 84.44 1044 VAL A N 1
ATOM 8356 C CA . VAL A 1 1044 ? -9.127 -14.074 -11.574 1.00 84.44 1044 VAL A CA 1
ATOM 8357 C C . VAL A 1 1044 ? -9.227 -14.303 -10.071 1.00 84.44 1044 VAL A C 1
ATOM 8359 O O . VAL A 1 1044 ? -8.338 -14.927 -9.495 1.00 84.44 1044 VAL A O 1
ATOM 8362 N N . LYS A 1 1045 ? -10.305 -13.807 -9.451 1.00 79.25 1045 LYS A N 1
ATOM 8363 C CA . LYS A 1 1045 ? -10.512 -13.883 -7.995 1.00 79.25 1045 LYS A CA 1
ATOM 8364 C C . LYS A 1 1045 ? -10.654 -15.325 -7.494 1.00 79.25 1045 LYS A C 1
ATOM 8366 O O . LYS A 1 1045 ? -10.058 -15.686 -6.489 1.00 79.25 1045 LYS A O 1
ATOM 8371 N N . ASP A 1 1046 ? -11.417 -16.152 -8.211 1.00 86.00 1046 ASP A N 1
ATOM 8372 C CA . ASP A 1 1046 ? -11.577 -17.576 -7.904 1.00 86.00 1046 ASP A CA 1
ATOM 8373 C C . ASP A 1 1046 ? -11.116 -18.448 -9.078 1.00 86.00 1046 ASP A C 1
ATOM 8375 O O . ASP A 1 1046 ? -11.729 -18.488 -10.146 1.00 86.00 1046 ASP A O 1
ATOM 8379 N N . VAL A 1 1047 ? -10.016 -19.165 -8.857 1.00 89.44 1047 VAL A N 1
ATOM 8380 C CA . VAL A 1 1047 ? -9.381 -20.052 -9.838 1.00 89.44 1047 VAL A CA 1
ATOM 8381 C C . VAL A 1 1047 ? -9.787 -21.523 -9.680 1.00 89.44 1047 VAL A C 1
ATOM 8383 O O . VAL A 1 1047 ? -9.330 -22.364 -10.454 1.00 89.44 1047 VAL A O 1
ATOM 8386 N N . SER A 1 1048 ? -10.646 -21.858 -8.710 1.00 90.31 1048 SER A N 1
ATOM 8387 C CA . SER A 1 1048 ? -11.065 -23.238 -8.410 1.00 90.31 1048 SER A CA 1
ATOM 8388 C C . SER A 1 1048 ? -11.619 -23.962 -9.643 1.00 90.31 1048 SER A C 1
ATOM 8390 O O . SER A 1 1048 ? -11.218 -25.084 -9.959 1.00 90.31 1048 SER A O 1
ATOM 8392 N N . SER A 1 1049 ? -12.467 -23.282 -10.417 1.00 91.25 1049 SER A N 1
ATOM 8393 C CA . SER A 1 1049 ? -13.056 -23.813 -11.651 1.00 91.25 1049 SER A CA 1
ATOM 8394 C C . SER A 1 1049 ? -12.009 -24.197 -12.704 1.00 91.25 1049 SER A C 1
ATOM 8396 O O . SER A 1 1049 ? -12.202 -25.176 -13.430 1.00 91.25 1049 SER A O 1
ATOM 8398 N N . PHE A 1 1050 ? -10.873 -23.496 -12.763 1.00 93.88 1050 PHE A N 1
ATOM 8399 C CA . PHE A 1 1050 ? -9.774 -23.813 -13.674 1.00 93.88 1050 PHE A CA 1
ATOM 8400 C C . PHE A 1 1050 ? -9.054 -25.082 -13.223 1.00 93.88 1050 PHE A C 1
ATOM 8402 O O . PHE A 1 1050 ? -8.888 -26.002 -14.025 1.00 93.88 1050 PHE A O 1
ATOM 8409 N N . PHE A 1 1051 ? -8.735 -25.200 -11.932 1.00 93.12 1051 PHE A N 1
ATOM 8410 C CA . PHE A 1 1051 ? -8.141 -26.421 -11.385 1.00 93.12 1051 PHE A CA 1
ATOM 8411 C C . PHE A 1 1051 ? -9.030 -27.658 -11.562 1.00 93.12 1051 PHE A C 1
ATOM 8413 O O . PHE A 1 1051 ? -8.515 -28.756 -11.763 1.00 93.12 1051 PHE A O 1
ATOM 8420 N N . LEU A 1 1052 ? -10.356 -27.498 -11.524 1.00 92.00 1052 LEU A N 1
ATOM 8421 C CA . LEU A 1 1052 ? -11.321 -28.592 -11.683 1.00 92.00 1052 LEU A CA 1
ATOM 8422 C C . LEU A 1 1052 ? -11.608 -28.966 -13.147 1.00 92.00 1052 LEU A C 1
ATOM 8424 O O . LEU A 1 1052 ? -12.087 -30.070 -13.407 1.00 92.00 1052 LEU A O 1
ATOM 8428 N N . SER A 1 1053 ? -11.339 -28.071 -14.102 1.00 92.88 1053 SER A N 1
ATOM 8429 C CA . SER A 1 1053 ? -11.644 -28.271 -15.528 1.00 92.88 1053 SER A CA 1
ATOM 8430 C C . SER A 1 1053 ? -10.429 -28.612 -16.387 1.00 92.88 1053 SER A C 1
ATOM 8432 O O . SER A 1 1053 ? -10.598 -29.237 -17.436 1.00 92.88 1053 SER A O 1
ATOM 8434 N N . HIS A 1 1054 ? -9.222 -28.241 -15.952 1.00 96.25 1054 HIS A N 1
ATOM 8435 C CA . HIS A 1 1054 ? -8.020 -28.433 -16.758 1.00 96.25 1054 HIS A CA 1
ATOM 8436 C C . HIS A 1 1054 ? -7.421 -29.833 -16.601 1.00 96.25 1054 HIS A C 1
ATOM 8438 O O . HIS A 1 1054 ? -7.623 -30.494 -15.577 1.00 96.25 1054 HIS A O 1
ATOM 8444 N N . LYS A 1 1055 ? -6.699 -30.301 -17.629 1.00 96.00 1055 LYS A N 1
ATOM 8445 C CA . LYS A 1 1055 ? -6.040 -31.618 -17.639 1.00 96.00 1055 LYS A CA 1
ATOM 8446 C C . LYS A 1 1055 ? -4.644 -31.591 -17.040 1.00 96.00 1055 LYS A C 1
ATOM 8448 O O . LYS A 1 1055 ? -4.278 -32.528 -16.339 1.00 96.00 1055 LYS A O 1
ATOM 8453 N N . VAL A 1 1056 ? -3.860 -30.560 -17.327 1.00 97.62 1056 VAL A N 1
ATOM 8454 C CA . VAL A 1 1056 ? -2.460 -30.487 -16.896 1.00 97.62 1056 VAL A CA 1
ATOM 8455 C C . VAL A 1 1056 ? -2.175 -29.108 -16.330 1.00 97.62 1056 VAL A C 1
ATOM 8457 O O . VAL A 1 1056 ? -2.466 -28.107 -16.981 1.00 97.62 1056 VAL A O 1
ATOM 8460 N N . PHE A 1 1057 ? -1.573 -29.058 -15.146 1.00 98.00 1057 PHE A N 1
ATOM 8461 C CA . PHE A 1 1057 ? -0.941 -27.848 -14.636 1.00 98.00 1057 PHE A CA 1
ATOM 8462 C C . PHE A 1 1057 ? 0.535 -27.832 -15.035 1.00 98.00 1057 PHE A C 1
ATOM 8464 O O . PHE A 1 1057 ? 1.228 -28.842 -14.888 1.00 98.00 1057 PHE A O 1
ATOM 8471 N N . VAL A 1 1058 ? 1.031 -26.702 -15.533 1.00 98.19 1058 VAL A N 1
ATOM 8472 C CA . VAL A 1 1058 ? 2.445 -26.542 -15.899 1.00 98.19 1058 VAL A CA 1
ATOM 8473 C C . VAL A 1 1058 ? 3.119 -25.467 -15.054 1.00 98.19 1058 VAL A C 1
ATOM 8475 O O . VAL A 1 1058 ? 2.556 -24.400 -14.829 1.00 98.19 1058 VAL A O 1
ATOM 8478 N N . ALA A 1 1059 ? 4.351 -25.736 -14.618 1.00 96.50 1059 ALA A N 1
ATOM 8479 C CA . ALA A 1 1059 ? 5.215 -24.780 -13.922 1.00 96.50 1059 ALA A CA 1
ATOM 8480 C C . ALA A 1 1059 ? 6.636 -24.769 -14.536 1.00 96.50 1059 ALA A C 1
ATOM 8482 O O . ALA A 1 1059 ? 7.578 -25.310 -13.952 1.00 96.50 1059 ALA A O 1
ATOM 8483 N N . PRO A 1 1060 ? 6.812 -24.186 -15.737 1.00 96.56 1060 PRO A N 1
ATOM 8484 C CA . PRO A 1 1060 ? 8.060 -24.237 -16.498 1.00 96.56 1060 PRO A CA 1
ATOM 8485 C C . PRO A 1 1060 ? 9.080 -23.170 -16.042 1.00 96.56 1060 PRO A C 1
ATOM 8487 O O . PRO A 1 1060 ? 9.610 -22.410 -16.844 1.00 96.56 1060 PRO A O 1
ATOM 8490 N N . LEU A 1 1061 ? 9.335 -23.072 -14.735 1.00 93.94 1061 LEU A N 1
ATOM 8491 C CA . LEU A 1 1061 ? 10.203 -22.040 -14.150 1.00 93.94 1061 LEU A CA 1
ATOM 8492 C C . LEU A 1 1061 ? 11.687 -22.365 -14.362 1.00 93.94 1061 LEU A C 1
ATOM 8494 O O . LEU A 1 1061 ? 12.151 -23.410 -13.914 1.00 93.94 1061 LEU A O 1
ATOM 8498 N N . ARG A 1 1062 ? 12.463 -21.472 -14.982 1.00 90.69 1062 ARG A N 1
ATOM 8499 C CA . ARG A 1 1062 ? 13.911 -21.691 -15.192 1.00 90.69 1062 ARG A CA 1
ATOM 8500 C C . ARG A 1 1062 ? 14.785 -21.166 -14.050 1.00 90.69 1062 ARG A C 1
ATOM 8502 O O . ARG A 1 1062 ? 15.881 -21.672 -13.838 1.00 90.69 1062 ARG A O 1
ATOM 8509 N N . TYR A 1 1063 ? 14.286 -20.197 -13.286 1.00 87.50 1063 TYR A N 1
ATOM 8510 C CA . TYR A 1 1063 ? 14.928 -19.646 -12.089 1.00 87.50 1063 TYR A CA 1
ATOM 8511 C C . TYR A 1 1063 ? 13.885 -19.247 -11.033 1.00 87.50 1063 TYR A C 1
ATOM 8513 O O . TYR A 1 1063 ? 12.679 -19.279 -11.277 1.00 87.50 1063 TYR A O 1
ATOM 8521 N N . GLY A 1 1064 ? 14.351 -18.903 -9.831 1.00 85.12 1064 GLY A N 1
ATOM 8522 C CA . GLY A 1 1064 ? 13.523 -18.561 -8.671 1.00 85.12 1064 GLY A CA 1
ATOM 8523 C C . GLY A 1 1064 ? 14.087 -19.152 -7.376 1.00 85.12 1064 GLY A C 1
ATOM 8524 O O . GLY A 1 1064 ? 15.031 -19.937 -7.419 1.00 85.12 1064 GLY A O 1
ATOM 8525 N N . ALA A 1 1065 ? 13.500 -18.800 -6.233 1.00 83.62 1065 ALA A N 1
ATOM 8526 C CA . ALA A 1 1065 ? 13.806 -19.361 -4.908 1.00 83.62 1065 ALA A CA 1
ATOM 8527 C C . ALA A 1 1065 ? 12.500 -19.628 -4.133 1.00 83.62 1065 ALA A C 1
ATOM 8529 O O . ALA A 1 1065 ? 11.417 -19.302 -4.635 1.00 83.62 1065 ALA A O 1
ATOM 8530 N N . GLY A 1 1066 ? 12.576 -20.290 -2.979 1.00 84.88 1066 GLY A N 1
ATOM 8531 C CA . GLY A 1 1066 ? 11.416 -20.621 -2.147 1.00 84.88 1066 GLY A CA 1
ATOM 8532 C C . GLY A 1 1066 ? 10.442 -21.643 -2.756 1.00 84.88 1066 GLY A C 1
ATOM 8533 O O . GLY A 1 1066 ? 10.723 -22.306 -3.759 1.00 84.88 1066 GLY A O 1
ATOM 8534 N N . MET A 1 1067 ? 9.258 -21.756 -2.150 1.00 88.19 1067 MET A N 1
ATOM 8535 C CA . MET A 1 1067 ? 8.214 -22.725 -2.513 1.00 88.19 1067 MET A CA 1
ATOM 8536 C C . MET A 1 1067 ? 7.120 -22.110 -3.398 1.00 88.19 1067 MET A C 1
ATOM 8538 O O . MET A 1 1067 ? 6.639 -21.007 -3.148 1.00 88.19 1067 MET A O 1
ATOM 8542 N N . LYS A 1 1068 ? 6.681 -22.836 -4.434 1.00 87.38 1068 LYS A N 1
ATOM 8543 C CA . LYS A 1 1068 ? 5.740 -22.322 -5.445 1.00 87.38 1068 LYS A CA 1
ATOM 8544 C C . LYS A 1 1068 ? 4.307 -22.648 -5.038 1.00 87.38 1068 LYS A C 1
ATOM 8546 O O . LYS A 1 1068 ? 3.812 -23.738 -5.308 1.00 87.38 1068 LYS A O 1
ATOM 8551 N N . GLY A 1 1069 ? 3.612 -21.680 -4.438 1.00 87.38 1069 GLY A N 1
ATOM 8552 C CA . GLY A 1 1069 ? 2.255 -21.885 -3.915 1.00 87.38 1069 GLY A CA 1
ATOM 8553 C C . GLY A 1 1069 ? 1.238 -22.411 -4.934 1.00 87.38 1069 GLY A C 1
ATOM 8554 O O . GLY A 1 1069 ? 0.352 -23.173 -4.567 1.00 87.38 1069 GLY A O 1
ATOM 8555 N N . LYS A 1 1070 ? 1.368 -22.083 -6.228 1.00 89.81 1070 LYS A N 1
ATOM 8556 C CA . LYS A 1 1070 ? 0.433 -22.567 -7.264 1.00 89.81 1070 LYS A CA 1
ATOM 8557 C C . LYS A 1 1070 ? 0.610 -24.044 -7.622 1.00 89.81 1070 LYS A C 1
ATOM 8559 O O . LYS A 1 1070 ? -0.359 -24.675 -8.027 1.00 89.81 1070 LYS A O 1
ATOM 8564 N N . ILE A 1 1071 ? 1.793 -24.616 -7.389 1.00 92.44 1071 ILE A N 1
ATOM 8565 C CA . ILE A 1 1071 ? 1.990 -26.071 -7.450 1.00 92.44 1071 ILE A CA 1
ATOM 8566 C C . ILE A 1 1071 ? 1.241 -26.728 -6.292 1.00 92.44 1071 ILE A C 1
ATOM 8568 O O . ILE A 1 1071 ? 0.484 -27.666 -6.523 1.00 92.44 1071 ILE A O 1
ATOM 8572 N N . GLY A 1 1072 ? 1.376 -26.198 -5.072 1.00 91.62 1072 GLY A N 1
ATOM 8573 C CA . GLY A 1 1072 ? 0.625 -26.691 -3.919 1.00 91.62 1072 GLY A CA 1
ATOM 8574 C C . GLY A 1 1072 ? -0.882 -26.591 -4.128 1.00 91.62 1072 GLY A C 1
ATOM 8575 O O . GLY A 1 1072 ? -1.577 -27.586 -3.963 1.00 91.62 1072 GLY A O 1
ATOM 8576 N N . GLN A 1 1073 ? -1.365 -25.459 -4.646 1.00 91.12 1073 GLN A N 1
ATOM 8577 C CA . GLN A 1 1073 ? -2.770 -25.288 -5.013 1.00 91.12 1073 GLN A CA 1
ATOM 8578 C C . GLN A 1 1073 ? -3.215 -26.309 -6.074 1.00 91.12 1073 GLN A C 1
ATOM 8580 O O . GLN A 1 1073 ? -4.279 -26.894 -5.945 1.00 91.12 1073 GLN A O 1
ATOM 8585 N N . SER A 1 1074 ? -2.391 -26.620 -7.080 1.00 93.62 1074 SER A N 1
ATOM 8586 C CA . SER A 1 1074 ? -2.706 -27.690 -8.042 1.00 93.62 1074 SER A CA 1
ATOM 8587 C C . SER A 1 1074 ? -2.899 -29.050 -7.364 1.00 93.62 1074 SER A C 1
ATOM 8589 O O . SER A 1 1074 ? -3.812 -29.796 -7.723 1.00 93.62 1074 SER A O 1
ATOM 8591 N N . LEU A 1 1075 ? -2.082 -29.365 -6.355 1.00 92.81 1075 LEU A N 1
ATOM 8592 C CA . LEU A 1 1075 ? -2.236 -30.585 -5.563 1.00 92.81 1075 LEU A CA 1
ATOM 8593 C C . LEU A 1 1075 ? -3.500 -30.561 -4.689 1.00 92.81 1075 LEU A C 1
ATOM 8595 O O . LEU A 1 1075 ? -4.086 -31.622 -4.487 1.00 92.81 1075 LEU A O 1
ATOM 8599 N N . GLU A 1 1076 ? -3.955 -29.393 -4.214 1.00 92.00 1076 GLU A N 1
ATOM 8600 C CA . GLU A 1 1076 ? -5.190 -29.278 -3.411 1.00 92.00 1076 GLU A CA 1
ATOM 8601 C C . GLU A 1 1076 ? -6.403 -29.788 -4.195 1.00 92.00 1076 GLU A C 1
ATOM 8603 O O . GLU A 1 1076 ? -7.294 -30.402 -3.616 1.00 92.00 1076 GLU A O 1
ATOM 8608 N N . TYR A 1 1077 ? -6.395 -29.592 -5.518 1.00 91.69 1077 TYR A N 1
ATOM 8609 C CA . TYR A 1 1077 ? -7.434 -30.039 -6.451 1.00 91.69 1077 TYR A CA 1
ATOM 8610 C C . TYR A 1 1077 ? -7.103 -31.355 -7.172 1.00 91.69 1077 TYR A C 1
ATOM 8612 O O . TYR A 1 1077 ? -7.827 -31.757 -8.089 1.00 91.69 1077 TYR A O 1
ATOM 8620 N N . GLY A 1 1078 ? -5.995 -32.011 -6.811 1.00 91.50 1078 GLY A N 1
ATOM 8621 C CA . GLY A 1 1078 ? -5.544 -33.246 -7.451 1.00 91.50 1078 GLY A CA 1
ATOM 8622 C C . GLY A 1 1078 ? -5.228 -33.100 -8.943 1.00 91.50 1078 GLY A C 1
ATOM 8623 O O . GLY A 1 1078 ? -5.334 -34.081 -9.674 1.00 91.50 1078 GLY A O 1
ATOM 8624 N N . LEU A 1 1079 ? -4.889 -31.897 -9.422 1.00 94.19 1079 LEU A N 1
ATOM 8625 C CA . LEU A 1 1079 ? -4.543 -31.649 -10.823 1.00 94.19 1079 LEU A CA 1
ATOM 8626 C C . LEU A 1 1079 ? -3.070 -32.034 -11.064 1.00 94.19 1079 LEU A C 1
ATOM 8628 O O . LEU A 1 1079 ? -2.186 -31.417 -10.460 1.00 94.19 1079 LEU A O 1
ATOM 8632 N N . PRO A 1 1080 ? -2.776 -33.026 -11.932 1.00 96.00 1080 PRO A N 1
ATOM 8633 C CA . PRO A 1 1080 ? -1.409 -33.454 -12.213 1.00 96.00 1080 PRO A CA 1
ATOM 8634 C C . PRO A 1 1080 ? -0.531 -32.370 -12.841 1.00 96.00 1080 PRO A C 1
ATOM 8636 O O . PRO A 1 1080 ? -0.994 -31.542 -13.628 1.00 96.00 1080 PRO A O 1
ATOM 8639 N N . ILE A 1 1081 ? 0.761 -32.421 -12.506 1.00 97.56 1081 ILE A N 1
ATOM 8640 C CA . ILE A 1 1081 ? 1.708 -31.322 -12.713 1.00 97.56 1081 ILE A CA 1
ATOM 8641 C C . ILE A 1 1081 ? 2.876 -31.766 -13.597 1.00 97.56 1081 ILE A C 1
ATOM 8643 O O . ILE A 1 1081 ? 3.466 -32.826 -13.363 1.00 97.56 1081 ILE A O 1
ATOM 8647 N N . VAL A 1 1082 ? 3.253 -30.914 -14.553 1.00 98.38 1082 VAL A N 1
ATOM 8648 C CA . VAL A 1 1082 ? 4.562 -30.943 -15.222 1.00 98.38 1082 VAL A CA 1
ATOM 8649 C C . VAL A 1 1082 ? 5.339 -29.695 -14.816 1.00 98.38 1082 VAL A C 1
ATOM 8651 O O . VAL A 1 1082 ? 4.833 -28.580 -14.913 1.00 98.38 1082 VAL A O 1
ATOM 8654 N N . SER A 1 1083 ? 6.562 -29.862 -14.334 1.00 97.50 1083 SER A N 1
ATOM 8655 C CA . SER A 1 1083 ? 7.380 -28.768 -13.810 1.00 97.50 1083 SER A CA 1
ATOM 8656 C C . SER A 1 1083 ? 8.846 -28.954 -14.187 1.00 97.50 1083 SER A C 1
ATOM 8658 O O . SER A 1 1083 ? 9.268 -30.036 -14.579 1.00 97.50 1083 SER A O 1
ATOM 8660 N N . THR A 1 1084 ? 9.645 -27.905 -14.051 1.00 96.00 1084 THR A N 1
ATOM 8661 C CA . THR A 1 1084 ? 11.108 -28.028 -13.984 1.00 96.00 1084 THR A CA 1
ATOM 8662 C C . THR A 1 1084 ? 11.538 -28.455 -12.581 1.00 96.00 1084 THR A C 1
ATOM 8664 O O . THR A 1 1084 ? 10.742 -28.399 -11.631 1.00 96.00 1084 THR A O 1
ATOM 8667 N N . THR A 1 1085 ? 12.809 -28.824 -12.428 1.00 92.81 1085 THR A N 1
ATOM 8668 C CA . THR A 1 1085 ? 13.449 -29.064 -11.129 1.00 92.81 1085 THR A CA 1
ATOM 8669 C C . THR A 1 1085 ? 13.346 -27.823 -10.237 1.00 92.81 1085 THR A C 1
ATOM 8671 O O . THR A 1 1085 ? 12.985 -27.932 -9.067 1.00 92.81 1085 THR A O 1
ATOM 8674 N N . VAL A 1 1086 ? 13.565 -26.630 -10.804 1.00 89.50 1086 VAL A N 1
ATOM 8675 C CA . VAL A 1 1086 ? 13.438 -25.343 -10.094 1.00 89.50 1086 VAL A CA 1
ATOM 8676 C C . VAL A 1 1086 ? 11.990 -25.048 -9.692 1.00 89.50 1086 VAL A C 1
ATOM 8678 O O . VAL A 1 1086 ? 11.742 -24.532 -8.602 1.00 89.50 1086 VAL A O 1
ATOM 8681 N N . GLY A 1 1087 ? 11.018 -25.378 -10.544 1.00 90.44 1087 GLY A N 1
ATOM 8682 C CA . GLY A 1 1087 ? 9.604 -25.197 -10.228 1.00 90.44 1087 GLY A CA 1
ATOM 8683 C C . GLY A 1 1087 ? 9.143 -26.106 -9.087 1.00 90.44 1087 GLY A C 1
ATOM 8684 O O . GLY A 1 1087 ? 8.459 -25.634 -8.184 1.00 90.44 1087 GLY A O 1
ATOM 8685 N N . ALA A 1 1088 ? 9.574 -27.372 -9.079 1.00 91.44 1088 ALA A N 1
ATOM 8686 C CA . ALA A 1 1088 ? 9.182 -28.374 -8.084 1.00 91.44 1088 ALA A CA 1
ATOM 8687 C C . ALA A 1 1088 ? 9.936 -28.261 -6.739 1.00 91.44 1088 ALA A C 1
ATOM 8689 O O . ALA A 1 1088 ? 9.632 -29.001 -5.796 1.00 91.44 1088 ALA A O 1
ATOM 8690 N N . GLU A 1 1089 ? 10.918 -27.358 -6.646 1.00 86.94 1089 GLU A N 1
ATOM 8691 C CA . GLU A 1 1089 ? 11.742 -27.136 -5.456 1.00 86.94 1089 GLU A CA 1
ATOM 8692 C C . GLU A 1 1089 ? 10.883 -26.824 -4.214 1.00 86.94 1089 GLU A C 1
ATOM 8694 O O . GLU A 1 1089 ? 9.862 -26.134 -4.270 1.00 86.94 1089 GLU A O 1
ATOM 8699 N N . GLY A 1 1090 ? 11.295 -27.355 -3.061 1.00 82.25 1090 GLY A N 1
ATOM 8700 C CA . GLY A 1 1090 ? 10.674 -27.068 -1.765 1.00 82.25 1090 GLY A CA 1
ATOM 8701 C C . GLY A 1 1090 ? 9.451 -27.914 -1.403 1.00 82.25 1090 GLY A C 1
ATOM 8702 O O . GLY A 1 1090 ? 9.176 -28.077 -0.217 1.00 82.25 1090 GLY A O 1
ATOM 8703 N N . MET A 1 1091 ? 8.762 -28.516 -2.377 1.00 86.19 1091 MET A N 1
ATOM 8704 C CA . MET A 1 1091 ? 7.531 -29.291 -2.145 1.00 86.19 1091 MET A CA 1
ATOM 8705 C C . MET A 1 1091 ? 7.736 -30.807 -1.945 1.00 86.19 1091 MET A C 1
ATOM 8707 O O . MET A 1 1091 ? 6.767 -31.560 -1.869 1.00 86.19 1091 MET A O 1
ATOM 8711 N N . GLY A 1 1092 ? 8.986 -31.286 -1.905 1.00 86.31 1092 GLY A N 1
ATOM 8712 C CA . GLY A 1 1092 ? 9.289 -32.711 -1.697 1.00 86.31 1092 GLY A CA 1
ATOM 8713 C C . GLY A 1 1092 ? 8.718 -33.641 -2.779 1.00 86.31 1092 GLY A C 1
ATOM 8714 O O . GLY A 1 1092 ? 8.497 -34.828 -2.528 1.00 86.31 1092 GLY A O 1
ATOM 8715 N N . LEU A 1 1093 ? 8.439 -33.110 -3.973 1.00 91.44 1093 LEU A N 1
ATOM 8716 C CA . LEU A 1 1093 ? 7.803 -33.852 -5.057 1.00 91.44 1093 LEU A CA 1
ATOM 8717 C C . LEU A 1 1093 ? 8.797 -34.794 -5.744 1.00 91.44 1093 LEU A C 1
ATOM 8719 O O . LEU A 1 1093 ? 9.969 -34.472 -5.919 1.00 91.44 1093 LEU A O 1
ATOM 8723 N N . ILE A 1 1094 ? 8.315 -35.970 -6.153 1.00 93.44 1094 ILE A N 1
ATOM 8724 C CA . ILE A 1 1094 ? 9.141 -37.037 -6.727 1.00 93.44 1094 ILE A CA 1
ATOM 8725 C C . ILE A 1 1094 ? 8.690 -37.294 -8.166 1.00 93.44 1094 ILE A C 1
ATOM 8727 O O . ILE A 1 1094 ? 7.517 -37.612 -8.411 1.00 93.44 1094 ILE A O 1
ATOM 8731 N N . HIS A 1 1095 ? 9.638 -37.199 -9.104 1.00 96.19 1095 HIS A N 1
ATOM 8732 C CA . HIS A 1 1095 ? 9.413 -37.454 -10.526 1.00 96.19 1095 HIS A CA 1
ATOM 8733 C C . HIS A 1 1095 ? 8.716 -38.807 -10.762 1.00 96.19 1095 HIS A C 1
ATOM 8735 O O . HIS A 1 1095 ? 9.080 -39.821 -10.164 1.00 96.19 1095 HIS A O 1
ATOM 8741 N N . SER A 1 1096 ? 7.702 -38.831 -11.631 1.00 93.19 1096 SER A N 1
ATOM 8742 C CA . SER A 1 1096 ? 6.891 -40.012 -11.974 1.00 93.19 1096 SER A CA 1
ATOM 8743 C C . SER A 1 1096 ? 6.090 -40.637 -10.814 1.00 93.19 1096 SER A C 1
ATOM 8745 O O . SER A 1 1096 ? 5.448 -41.684 -10.995 1.00 93.19 1096 SER A O 1
ATOM 8747 N N . LYS A 1 1097 ? 6.080 -40.010 -9.627 1.00 92.62 1097 LYS A N 1
ATOM 8748 C CA . LYS A 1 1097 ? 5.264 -40.412 -8.469 1.00 92.62 1097 LYS A CA 1
ATOM 8749 C C . LYS A 1 1097 ? 4.216 -39.361 -8.105 1.00 92.62 1097 LYS A C 1
ATOM 8751 O O . LYS A 1 1097 ? 3.054 -39.730 -7.998 1.00 92.62 1097 LYS A O 1
ATOM 8756 N N . SER A 1 1098 ? 4.615 -38.103 -7.928 1.00 92.31 1098 SER A N 1
ATOM 8757 C CA . SER A 1 1098 ? 3.711 -36.991 -7.580 1.00 92.31 1098 SER A CA 1
ATOM 8758 C C . SER A 1 1098 ? 3.770 -35.812 -8.558 1.00 92.31 1098 SER A C 1
ATOM 8760 O O . SER A 1 1098 ? 2.904 -34.947 -8.520 1.00 92.31 1098 SER A O 1
ATOM 8762 N N . VAL A 1 1099 ? 4.759 -35.786 -9.455 1.00 96.69 1099 VAL A N 1
ATOM 8763 C CA . VAL A 1 1099 ? 4.965 -34.743 -10.475 1.00 96.69 1099 VAL A CA 1
ATOM 8764 C C . VAL A 1 1099 ? 5.746 -35.325 -11.658 1.00 96.69 1099 VAL A C 1
ATOM 8766 O O . VAL A 1 1099 ? 6.456 -36.321 -11.493 1.00 96.69 1099 VAL A O 1
ATOM 8769 N N . LEU A 1 1100 ? 5.664 -34.717 -12.840 1.00 98.12 1100 LEU A N 1
ATOM 8770 C CA . LEU A 1 1100 ? 6.613 -34.951 -13.934 1.00 98.12 1100 LEU A CA 1
ATOM 8771 C C . LEU A 1 1100 ? 7.599 -33.783 -14.009 1.00 98.12 1100 LEU A C 1
ATOM 8773 O O . LEU A 1 1100 ? 7.203 -32.628 -13.905 1.00 98.12 1100 LEU A O 1
ATOM 8777 N N . ILE A 1 1101 ? 8.884 -34.098 -14.155 1.00 97.50 1101 ILE A N 1
ATOM 8778 C CA . ILE A 1 1101 ? 9.993 -33.144 -14.070 1.00 97.50 1101 ILE A CA 1
ATOM 8779 C C . ILE A 1 1101 ? 10.800 -33.254 -15.352 1.00 97.50 1101 ILE A C 1
ATOM 8781 O O . ILE A 1 1101 ? 11.180 -34.363 -15.729 1.00 97.50 1101 ILE A O 1
ATOM 8785 N N . ALA A 1 1102 ? 11.041 -32.121 -16.001 1.00 97.50 1102 ALA A N 1
ATOM 8786 C CA . ALA A 1 1102 ? 11.948 -31.999 -17.131 1.00 97.50 1102 ALA A CA 1
ATOM 8787 C C . ALA A 1 1102 ? 12.498 -30.569 -17.207 1.00 97.50 1102 ALA A C 1
ATOM 8789 O O . ALA A 1 1102 ? 11.752 -29.612 -17.027 1.00 97.50 1102 ALA A O 1
ATOM 8790 N N . ASP A 1 1103 ? 13.791 -30.427 -17.502 1.00 95.94 1103 ASP A N 1
ATOM 8791 C CA . ASP A 1 1103 ? 14.481 -29.126 -17.528 1.00 95.94 1103 ASP A CA 1
ATOM 8792 C C . ASP A 1 1103 ? 14.814 -28.640 -18.952 1.00 95.94 1103 ASP A C 1
ATOM 8794 O O . ASP A 1 1103 ? 15.338 -27.545 -19.138 1.00 95.94 1103 ASP A O 1
ATOM 8798 N N . THR A 1 1104 ? 14.495 -29.435 -19.980 1.00 96.38 1104 THR A N 1
ATOM 8799 C CA . THR A 1 1104 ? 14.689 -29.085 -21.397 1.00 96.38 1104 THR A CA 1
ATOM 8800 C C . THR A 1 1104 ? 13.348 -28.936 -22.106 1.00 96.38 1104 THR A C 1
ATOM 8802 O O . THR A 1 1104 ? 12.367 -29.565 -21.715 1.00 96.38 1104 THR A O 1
ATOM 8805 N N . ALA A 1 1105 ? 13.288 -28.133 -23.174 1.00 96.81 1105 ALA A N 1
ATOM 8806 C CA . ALA A 1 1105 ? 12.028 -27.881 -23.880 1.00 96.81 1105 ALA A CA 1
ATOM 8807 C C . ALA A 1 1105 ? 11.447 -29.158 -24.515 1.00 96.81 1105 ALA A C 1
ATOM 8809 O O . ALA A 1 1105 ? 10.237 -29.371 -24.463 1.00 96.81 1105 ALA A O 1
ATOM 8810 N N . ASP A 1 1106 ? 12.310 -30.019 -25.069 1.00 97.38 1106 ASP A N 1
ATOM 8811 C CA . ASP A 1 1106 ? 11.912 -31.315 -25.630 1.00 97.38 1106 ASP A CA 1
ATOM 8812 C C . ASP A 1 1106 ? 11.379 -32.250 -24.542 1.00 97.38 1106 ASP A C 1
ATOM 8814 O O . ASP A 1 1106 ? 10.253 -32.732 -24.646 1.00 97.38 1106 ASP A O 1
ATOM 8818 N N . GLY A 1 1107 ? 12.131 -32.418 -23.449 1.00 97.75 1107 GLY A N 1
ATOM 8819 C CA . GLY A 1 1107 ? 11.698 -33.256 -22.334 1.00 97.75 1107 GLY A CA 1
ATOM 8820 C C . GLY A 1 1107 ? 10.393 -32.752 -21.716 1.00 97.75 1107 GLY A C 1
ATOM 8821 O O . GLY A 1 1107 ? 9.500 -33.542 -21.432 1.00 97.75 1107 GLY A O 1
ATOM 8822 N N . PHE A 1 1108 ? 10.231 -31.436 -21.555 1.00 98.50 1108 PHE A N 1
ATOM 8823 C CA . PHE A 1 1108 ? 9.008 -30.851 -21.002 1.00 98.50 1108 PHE A CA 1
ATOM 8824 C C . PHE A 1 1108 ? 7.800 -31.107 -21.912 1.00 98.50 1108 PHE A C 1
ATOM 8826 O O . PHE A 1 1108 ? 6.738 -31.504 -21.427 1.00 98.50 1108 PHE A O 1
ATOM 8833 N N . ALA A 1 1109 ? 7.961 -30.941 -23.230 1.00 98.44 1109 ALA A N 1
ATOM 8834 C CA . ALA A 1 1109 ? 6.912 -31.235 -24.202 1.00 98.44 1109 ALA A CA 1
ATOM 8835 C C . ALA A 1 1109 ? 6.518 -32.723 -24.189 1.00 98.44 1109 ALA A C 1
ATOM 8837 O O . ALA A 1 1109 ? 5.326 -33.037 -24.186 1.00 98.44 1109 ALA A O 1
ATOM 8838 N N . GLU A 1 1110 ? 7.493 -33.634 -24.112 1.00 98.19 1110 GLU A N 1
ATOM 8839 C CA . GLU A 1 1110 ? 7.253 -35.077 -23.991 1.00 98.19 1110 GLU A CA 1
ATOM 8840 C C . GLU A 1 1110 ? 6.438 -35.417 -22.735 1.00 98.19 1110 GLU A C 1
ATOM 8842 O O . GLU A 1 1110 ? 5.453 -36.154 -22.823 1.00 98.19 1110 GLU A O 1
ATOM 8847 N N . GLN A 1 1111 ? 6.787 -34.834 -21.581 1.00 98.31 1111 GLN A N 1
ATOM 8848 C CA . GLN A 1 1111 ? 6.048 -35.045 -20.331 1.00 98.31 1111 GLN A CA 1
ATOM 8849 C C . GLN A 1 1111 ? 4.605 -34.522 -20.415 1.00 98.31 1111 GLN A C 1
ATOM 8851 O O . GLN A 1 1111 ? 3.687 -35.200 -19.946 1.00 98.31 1111 GLN A O 1
ATOM 8856 N N . ILE A 1 1112 ? 4.375 -33.359 -21.046 1.00 98.50 1112 ILE A N 1
ATOM 8857 C CA . ILE A 1 1112 ? 3.016 -32.843 -21.290 1.00 98.50 1112 ILE A CA 1
ATOM 8858 C C . ILE A 1 1112 ? 2.219 -33.838 -22.138 1.00 98.50 1112 ILE A C 1
ATOM 8860 O O . ILE A 1 1112 ? 1.120 -34.225 -21.745 1.00 98.50 1112 ILE A O 1
ATOM 8864 N N . VAL A 1 1113 ? 2.759 -34.278 -23.279 1.00 98.19 1113 VAL A N 1
ATOM 8865 C CA . VAL A 1 1113 ? 2.055 -35.189 -24.198 1.00 98.19 1113 VAL A CA 1
ATOM 8866 C C . VAL A 1 1113 ? 1.752 -36.526 -23.519 1.00 98.19 1113 VAL A C 1
ATOM 8868 O O . VAL A 1 1113 ? 0.628 -37.027 -23.614 1.00 98.19 1113 VAL A O 1
ATOM 8871 N N . GLN A 1 1114 ? 2.718 -37.087 -22.789 1.00 97.56 1114 GLN A N 1
ATOM 8872 C CA . GLN A 1 1114 ? 2.546 -38.341 -22.060 1.00 97.56 1114 GLN A CA 1
ATOM 8873 C C . GLN A 1 1114 ? 1.449 -38.235 -20.993 1.00 97.56 1114 GLN A C 1
ATOM 8875 O O . GLN A 1 1114 ? 0.598 -39.121 -20.888 1.00 97.56 1114 GLN A O 1
ATOM 8880 N N . LEU A 1 1115 ? 1.444 -37.153 -20.210 1.00 97.50 1115 LEU A N 1
ATOM 8881 C CA . LEU A 1 1115 ? 0.450 -36.934 -19.161 1.00 97.50 1115 LEU A CA 1
ATOM 8882 C C . LEU A 1 1115 ? -0.948 -36.675 -19.727 1.00 97.50 1115 LEU A C 1
ATOM 8884 O O . LEU A 1 1115 ? -1.931 -37.192 -19.201 1.00 97.50 1115 LEU A O 1
ATOM 8888 N N . TYR A 1 1116 ? -1.034 -35.905 -20.812 1.00 97.69 1116 TYR A N 1
ATOM 8889 C CA . TYR A 1 1116 ? -2.301 -35.533 -21.438 1.00 97.69 1116 TYR A CA 1
ATOM 8890 C C . TYR A 1 1116 ? -3.005 -36.724 -22.106 1.00 97.69 1116 TYR A C 1
ATOM 8892 O O . TYR A 1 1116 ? -4.229 -36.732 -22.226 1.00 97.69 1116 TYR A O 1
ATOM 8900 N N . THR A 1 1117 ? -2.248 -37.734 -22.547 1.00 96.25 1117 THR A N 1
ATOM 8901 C CA . THR A 1 1117 ? -2.772 -38.892 -23.295 1.00 96.25 1117 THR A CA 1
ATOM 8902 C C . THR A 1 1117 ? -2.946 -40.159 -22.453 1.00 96.25 1117 THR A C 1
ATOM 8904 O O . THR A 1 1117 ? -3.656 -41.073 -22.871 1.00 96.25 1117 THR A O 1
ATOM 8907 N N . SER A 1 1118 ? -2.346 -40.234 -21.261 1.00 96.88 1118 SER A N 1
ATOM 8908 C CA . SER A 1 1118 ? -2.369 -41.431 -20.411 1.00 96.88 1118 SER A CA 1
ATOM 8909 C C . SER A 1 1118 ? -3.259 -41.258 -19.180 1.00 96.88 1118 SER A C 1
ATOM 8911 O O . SER A 1 1118 ? -2.809 -40.797 -18.131 1.00 96.88 1118 SER A O 1
ATOM 8913 N N . GLU A 1 1119 ? -4.506 -41.731 -19.265 1.00 96.50 1119 GLU A N 1
ATOM 8914 C CA . GLU A 1 1119 ? -5.457 -41.729 -18.138 1.00 96.50 1119 GLU A CA 1
ATOM 8915 C C . GLU A 1 1119 ? -4.896 -42.450 -16.900 1.00 96.50 1119 GLU A C 1
ATOM 8917 O O . GLU A 1 1119 ? -5.051 -41.995 -15.767 1.00 96.50 1119 GLU A O 1
ATOM 8922 N N . ARG A 1 1120 ? -4.168 -43.556 -17.105 1.00 96.44 1120 ARG A N 1
ATOM 8923 C CA . ARG A 1 1120 ? -3.522 -44.300 -16.015 1.00 96.44 1120 ARG A CA 1
ATOM 8924 C C . ARG A 1 1120 ? -2.466 -43.459 -15.295 1.00 96.44 1120 ARG A C 1
ATOM 8926 O O . ARG A 1 1120 ? -2.404 -43.496 -14.067 1.00 96.44 1120 ARG A O 1
ATOM 8933 N N . LEU A 1 1121 ? -1.608 -42.757 -16.042 1.00 96.31 1121 LEU A N 1
ATOM 8934 C CA . LEU A 1 1121 ? -0.574 -41.903 -15.453 1.00 96.31 1121 LEU A CA 1
ATOM 8935 C C . LEU A 1 1121 ? -1.207 -40.704 -14.747 1.00 96.31 1121 LEU A C 1
ATOM 8937 O O . LEU A 1 1121 ? -0.822 -40.395 -13.622 1.00 96.31 1121 LEU A O 1
ATOM 8941 N N . TRP A 1 1122 ? -2.208 -40.091 -15.376 1.00 96.12 1122 TRP A N 1
ATOM 8942 C CA . TRP A 1 1122 ? -2.951 -38.972 -14.816 1.00 96.12 1122 TRP A CA 1
ATOM 8943 C C . TRP A 1 1122 ? -3.590 -39.335 -13.471 1.00 96.12 1122 TRP A C 1
ATOM 8945 O O . TRP A 1 1122 ? -3.297 -38.694 -12.465 1.00 96.12 1122 TRP A O 1
ATOM 8955 N N . ASN A 1 1123 ? -4.358 -40.431 -13.419 1.00 94.12 1123 ASN A N 1
ATOM 8956 C CA . ASN A 1 1123 ? -5.007 -40.906 -12.191 1.00 94.12 1123 ASN A CA 1
ATOM 8957 C C . ASN A 1 1123 ? -3.986 -41.260 -11.100 1.00 94.12 1123 ASN A C 1
ATOM 8959 O O . ASN A 1 1123 ? -4.209 -40.974 -9.924 1.00 94.12 1123 ASN A O 1
ATOM 8963 N N . LYS A 1 1124 ? -2.838 -41.841 -11.479 1.00 94.56 1124 LYS A N 1
ATOM 8964 C CA . LYS A 1 1124 ? -1.744 -42.121 -10.539 1.00 94.56 1124 LYS A CA 1
ATOM 8965 C C . LYS A 1 1124 ? -1.244 -40.833 -9.879 1.00 94.56 1124 LYS A C 1
ATOM 8967 O O . LYS A 1 1124 ? -1.171 -40.790 -8.655 1.00 94.56 1124 LYS A O 1
ATOM 8972 N N . LEU A 1 1125 ? -0.914 -39.805 -10.664 1.00 94.44 1125 LEU A N 1
ATOM 8973 C CA . LEU A 1 1125 ? -0.396 -38.541 -10.129 1.00 94.44 1125 LEU A CA 1
ATOM 8974 C C . LEU A 1 1125 ? -1.459 -37.781 -9.324 1.00 94.44 1125 LEU A C 1
ATOM 8976 O O . LEU A 1 1125 ? -1.147 -37.304 -8.239 1.00 94.44 1125 LEU A O 1
ATOM 8980 N N . ALA A 1 1126 ? -2.707 -37.748 -9.799 1.00 92.19 1126 ALA A N 1
ATOM 8981 C CA . ALA A 1 1126 ? -3.827 -37.117 -9.098 1.00 92.19 1126 ALA A CA 1
ATOM 8982 C C . ALA A 1 1126 ? -4.072 -37.756 -7.719 1.00 92.19 1126 ALA A C 1
ATOM 8984 O O . ALA A 1 1126 ? -4.195 -37.064 -6.711 1.00 92.19 1126 ALA A O 1
ATOM 8985 N N . SER A 1 1127 ? -4.060 -39.094 -7.641 1.00 90.44 1127 SER A N 1
ATOM 8986 C CA . SER A 1 1127 ? -4.220 -39.814 -6.366 1.00 90.44 1127 SER A CA 1
ATOM 8987 C C . SER A 1 1127 ? -3.050 -39.609 -5.394 1.00 90.44 1127 SER A C 1
ATOM 8989 O O . SER A 1 1127 ? -3.217 -39.746 -4.184 1.00 90.44 1127 SER A O 1
ATOM 8991 N N . ALA A 1 1128 ? -1.865 -39.254 -5.901 1.00 92.06 1128 ALA A N 1
ATOM 8992 C CA . ALA A 1 1128 ? -0.686 -38.992 -5.083 1.00 92.06 1128 ALA A CA 1
ATOM 8993 C C . ALA A 1 1128 ? -0.674 -37.579 -4.468 1.00 92.06 1128 ALA A C 1
ATOM 8995 O O . ALA A 1 1128 ? 0.119 -37.330 -3.556 1.00 92.06 1128 ALA A O 1
ATOM 8996 N N . SER A 1 1129 ? -1.535 -36.661 -4.927 1.00 90.38 1129 SER A N 1
ATOM 8997 C CA . SER A 1 1129 ? -1.539 -35.261 -4.488 1.00 90.38 1129 SER A CA 1
ATOM 8998 C C . SER A 1 1129 ? -1.812 -35.092 -2.991 1.00 90.38 1129 SER A C 1
ATOM 9000 O O . SER A 1 1129 ? -1.097 -34.342 -2.331 1.00 90.38 1129 SER A O 1
ATOM 9002 N N . GLN A 1 1130 ? -2.761 -35.843 -2.420 1.00 85.56 1130 GLN A N 1
ATOM 9003 C CA . GLN A 1 1130 ? -3.071 -35.774 -0.982 1.00 85.56 1130 GLN A CA 1
ATOM 9004 C C . GLN A 1 1130 ? -1.878 -36.184 -0.107 1.00 85.56 1130 GLN A C 1
ATOM 9006 O O . GLN A 1 1130 ? -1.540 -35.503 0.863 1.00 85.56 1130 GLN A O 1
ATOM 9011 N N . GLN A 1 1131 ? -1.195 -37.272 -0.478 1.00 89.44 1131 GLN A N 1
ATOM 9012 C CA . GLN A 1 1131 ? 0.004 -37.717 0.232 1.00 89.44 1131 GLN A CA 1
ATOM 9013 C C . GLN A 1 1131 ? 1.135 -36.684 0.115 1.00 89.44 1131 GLN A C 1
ATOM 9015 O O . GLN A 1 1131 ? 1.853 -36.448 1.084 1.00 89.44 1131 GLN A O 1
ATOM 9020 N N . ALA A 1 1132 ? 1.291 -36.062 -1.058 1.00 91.31 1132 ALA A N 1
ATOM 9021 C CA . ALA A 1 1132 ? 2.290 -35.018 -1.275 1.00 91.31 1132 ALA A CA 1
ATOM 9022 C C . ALA A 1 1132 ? 1.999 -33.741 -0.466 1.00 91.31 1132 ALA A C 1
ATOM 9024 O O . ALA A 1 1132 ? 2.936 -33.068 -0.050 1.00 91.31 1132 ALA A O 1
ATOM 9025 N N . LEU A 1 1133 ? 0.724 -33.428 -0.207 1.00 91.38 1133 LEU A N 1
ATOM 9026 C CA . LEU A 1 1133 ? 0.311 -32.264 0.580 1.00 91.38 1133 LEU A CA 1
ATOM 9027 C C . LEU A 1 1133 ? 0.393 -32.447 2.093 1.00 91.38 1133 LEU A C 1
ATOM 9029 O O . LEU A 1 1133 ? 0.416 -31.451 2.806 1.00 91.38 1133 LEU A O 1
ATOM 9033 N N . THR A 1 1134 ? 0.446 -33.682 2.595 1.00 91.00 1134 THR A N 1
ATOM 9034 C CA . THR A 1 1134 ? 0.384 -33.966 4.041 1.00 91.00 1134 THR A CA 1
ATOM 9035 C C . THR A 1 1134 ? 1.369 -33.134 4.890 1.00 91.00 1134 THR A C 1
ATOM 9037 O O . THR A 1 1134 ? 0.946 -32.613 5.918 1.00 91.00 1134 THR A O 1
ATOM 9040 N N . PRO A 1 1135 ? 2.644 -32.924 4.493 1.00 92.19 1135 PRO A N 1
ATOM 9041 C CA . PRO A 1 1135 ? 3.586 -32.100 5.267 1.00 92.19 1135 PRO A CA 1
ATOM 9042 C C . PRO A 1 1135 ? 3.268 -30.594 5.279 1.00 92.19 1135 PRO A C 1
ATOM 9044 O O . PRO A 1 1135 ? 3.916 -29.834 5.996 1.00 92.19 1135 PRO A O 1
ATOM 9047 N N . TYR A 1 1136 ? 2.315 -30.161 4.456 1.00 93.19 1136 TYR A N 1
ATOM 9048 C CA . TYR A 1 1136 ? 1.971 -28.766 4.199 1.00 93.19 1136 TYR A CA 1
ATOM 9049 C C . TYR A 1 1136 ? 0.563 -28.414 4.689 1.00 93.19 1136 TYR A C 1
ATOM 9051 O O . TYR A 1 1136 ? 0.120 -27.289 4.482 1.00 93.19 1136 TYR A O 1
ATOM 9059 N N . THR A 1 1137 ? -0.155 -29.339 5.335 1.00 92.38 1137 THR A N 1
ATOM 9060 C CA . THR A 1 1137 ? -1.491 -29.039 5.867 1.00 92.38 1137 THR A CA 1
ATOM 9061 C C . THR A 1 1137 ? -1.410 -28.205 7.148 1.00 92.38 1137 THR A C 1
ATOM 9063 O O . THR A 1 1137 ? -0.403 -28.281 7.866 1.00 92.38 1137 THR A O 1
ATOM 9066 N N . PRO A 1 1138 ? -2.456 -27.419 7.477 1.00 92.12 1138 PRO A N 1
ATOM 9067 C CA . PRO A 1 1138 ? -2.504 -26.659 8.724 1.00 92.12 1138 PRO A CA 1
ATOM 9068 C C . PRO A 1 1138 ? -2.194 -27.512 9.963 1.00 92.12 1138 PRO A C 1
ATOM 9070 O O . PRO A 1 1138 ? -1.437 -27.081 10.830 1.00 92.12 1138 PRO A O 1
ATOM 9073 N N . GLU A 1 1139 ? -2.691 -28.752 10.016 1.00 92.00 1139 GLU A N 1
ATOM 9074 C CA . GLU A 1 1139 ? -2.522 -29.667 11.152 1.00 92.00 1139 GLU A CA 1
ATOM 9075 C C . GLU A 1 1139 ? -1.071 -30.118 11.337 1.00 92.00 1139 GLU A C 1
ATOM 9077 O O . GLU A 1 1139 ? -0.613 -30.306 12.466 1.00 92.00 1139 GLU A O 1
ATOM 9082 N N . TYR A 1 1140 ? -0.335 -30.295 10.241 1.00 93.69 1140 TYR A N 1
ATOM 9083 C CA . TYR A 1 1140 ? 1.075 -30.658 10.312 1.00 93.69 1140 TYR A CA 1
ATOM 9084 C C . TYR A 1 1140 ? 1.928 -29.441 10.684 1.00 93.69 1140 TYR A C 1
ATOM 9086 O O . TYR A 1 1140 ? 2.759 -29.501 11.598 1.00 93.69 1140 TYR A O 1
ATOM 9094 N N . VAL A 1 1141 ? 1.680 -28.308 10.018 1.00 95.44 1141 VAL A N 1
ATOM 9095 C CA . VAL A 1 1141 ? 2.457 -27.079 10.213 1.00 95.44 1141 VAL A CA 1
ATOM 9096 C C . VAL A 1 1141 ? 2.241 -26.495 11.609 1.00 95.44 1141 VAL A C 1
ATOM 9098 O O . VAL A 1 1141 ? 3.208 -26.033 12.209 1.00 95.44 1141 VAL A O 1
ATOM 9101 N N . GLN A 1 1142 ? 1.041 -26.583 12.192 1.00 95.69 1142 GLN A N 1
ATOM 9102 C CA . GLN A 1 1142 ? 0.798 -26.091 13.554 1.00 95.69 1142 GLN A CA 1
ATOM 9103 C C . GLN A 1 1142 ? 1.611 -26.848 14.614 1.00 95.69 1142 GLN A C 1
ATOM 9105 O O . GLN A 1 1142 ? 2.131 -26.233 15.543 1.00 95.69 1142 GLN A O 1
ATOM 9110 N N . VAL A 1 1143 ? 1.798 -28.167 14.458 1.00 95.62 1143 VAL A N 1
ATOM 9111 C CA . VAL A 1 1143 ? 2.621 -28.979 15.374 1.00 95.62 1143 VAL A CA 1
ATOM 9112 C C . VAL A 1 1143 ? 4.098 -28.619 15.230 1.00 95.62 1143 VAL A C 1
ATOM 9114 O O . VAL A 1 1143 ? 4.828 -28.560 16.221 1.00 95.62 1143 VAL A O 1
ATOM 9117 N N . GLN A 1 1144 ? 4.552 -28.373 14.002 1.00 94.69 1144 GLN A N 1
ATOM 9118 C CA . GLN A 1 1144 ? 5.918 -27.935 13.735 1.00 94.69 1144 GLN A CA 1
ATOM 9119 C C . GLN A 1 1144 ? 6.181 -26.534 14.295 1.00 94.69 1144 GLN A C 1
ATOM 9121 O O . GLN A 1 1144 ? 7.177 -26.337 14.990 1.00 94.69 1144 GLN A O 1
ATOM 9126 N N . LEU A 1 1145 ? 5.270 -25.589 14.054 1.00 96.31 1145 LEU A N 1
ATOM 9127 C CA . LEU A 1 1145 ? 5.363 -24.226 14.564 1.00 96.31 1145 LEU A CA 1
ATOM 9128 C C . LEU A 1 1145 ? 5.346 -24.208 16.096 1.00 96.31 1145 LEU A C 1
ATOM 9130 O O . LEU A 1 1145 ? 6.185 -23.542 16.690 1.00 96.31 1145 LEU A O 1
ATOM 9134 N N . ALA A 1 1146 ? 4.478 -24.996 16.739 1.00 95.94 1146 ALA A N 1
ATOM 9135 C CA . ALA A 1 1146 ? 4.442 -25.125 18.196 1.00 95.94 1146 ALA A CA 1
ATOM 9136 C C . ALA A 1 1146 ? 5.804 -25.522 18.778 1.00 95.94 1146 ALA A C 1
ATOM 9138 O O . ALA A 1 1146 ? 6.305 -24.852 19.675 1.00 95.94 1146 ALA A O 1
ATOM 9139 N N . LYS A 1 1147 ? 6.441 -26.558 18.214 1.00 95.88 1147 LYS A N 1
ATOM 9140 C CA . LYS A 1 1147 ? 7.771 -27.017 18.650 1.00 95.88 1147 LYS A CA 1
ATOM 9141 C C . LYS A 1 1147 ? 8.838 -25.940 18.480 1.00 95.88 1147 LYS A C 1
ATOM 9143 O O . LYS A 1 1147 ? 9.678 -25.774 19.356 1.00 95.88 1147 LYS A O 1
ATOM 9148 N N . VAL A 1 1148 ? 8.812 -25.220 17.357 1.00 95.69 1148 VAL A N 1
ATOM 9149 C CA . VAL A 1 1148 ? 9.759 -24.127 17.088 1.00 95.69 1148 VAL A CA 1
ATOM 9150 C C . VAL A 1 1148 ? 9.580 -22.997 18.102 1.00 95.69 1148 VAL A C 1
ATOM 9152 O O . VAL A 1 1148 ? 10.559 -22.521 18.670 1.00 95.69 1148 VAL A O 1
ATOM 9155 N N . MET A 1 1149 ? 8.338 -22.598 18.375 1.00 96.12 1149 MET A N 1
ATOM 9156 C CA . MET A 1 1149 ? 8.049 -21.529 19.331 1.00 96.12 1149 MET A CA 1
ATOM 9157 C C . MET A 1 1149 ? 8.339 -21.940 20.779 1.00 96.12 1149 MET A C 1
ATOM 9159 O O . MET A 1 1149 ? 8.785 -21.105 21.563 1.00 96.12 1149 MET A O 1
ATOM 9163 N N . GLU A 1 1150 ? 8.128 -23.206 21.143 1.00 93.69 1150 GLU A N 1
ATOM 9164 C CA . GLU A 1 1150 ? 8.473 -23.754 22.461 1.00 93.69 1150 GLU A CA 1
ATOM 9165 C C . GLU A 1 1150 ? 9.989 -23.772 22.688 1.00 93.69 1150 GLU A C 1
ATOM 9167 O O . GLU A 1 1150 ? 10.440 -23.398 23.760 1.00 93.69 1150 GLU A O 1
ATOM 9172 N N . GLN A 1 1151 ? 10.784 -24.122 21.671 1.00 91.25 1151 GLN A N 1
ATOM 9173 C CA . GLN A 1 1151 ? 12.253 -24.082 21.746 1.00 91.25 1151 GLN A CA 1
ATOM 9174 C C . GLN A 1 1151 ? 12.822 -22.664 21.869 1.00 91.25 1151 GLN A C 1
ATOM 9176 O O . GLN A 1 1151 ? 13.947 -22.493 22.338 1.00 91.25 1151 GLN A O 1
ATOM 9181 N N . LEU A 1 1152 ? 12.076 -21.665 21.395 1.00 91.50 1152 LEU A N 1
ATOM 9182 C CA . LEU A 1 1152 ? 12.476 -20.261 21.421 1.00 91.50 1152 LEU A CA 1
ATOM 9183 C C . LEU A 1 1152 ? 12.035 -19.535 22.705 1.00 91.50 1152 LEU A C 1
ATOM 9185 O O . LEU A 1 1152 ? 12.638 -18.517 23.058 1.00 91.50 1152 LEU A O 1
ATOM 9189 N N . SER A 1 1153 ? 10.971 -20.035 23.345 1.00 83.12 1153 SER A N 1
ATOM 9190 C CA . SER A 1 1153 ? 10.409 -19.540 24.612 1.00 83.12 1153 SER A CA 1
ATOM 9191 C C . SER A 1 1153 ? 11.341 -19.829 25.778 1.00 83.12 1153 SER A C 1
ATOM 9193 O O . SER A 1 1153 ? 11.450 -18.934 26.645 1.00 83.12 1153 SER A O 1
#

Sequence (1153 aa):
MNSSLQVHEETASNYFHKGNLLKQSGKFEEAAAAYQRCTELNPDFSWYHHNLGEVLAKLGQRDGAEKSYRRACELNPNSAWSWHNLGEVLEQQGNLDEAVAAYRKAVEIYPDFYEFHNSLGKGLCLQGQLDESVSCLRRAIALDSESALPYQNLWEALARLGRVDEGMDCLRRAIELNPGEGDLYLKLAEALQGKNEFAEAVGYYRKAIQLKPDFHWLYYKLGTALSAQGQWEEAIASYSKAADLEPGSAIVHHYLGHTLSIVQRWEEAIASYRKALDIVPDAAVVYQHLGDALTRLGRWEQAVGAYRKSVEFDPNSLEAQDHLGFALYQLGRYDEAIATYRKALDVAPNSDVVSFHLGDAMAALQRWDEAIVNYLCAIDIKPNLSEVHHKLGDVFRQRGTNSDLDQAYQCYCKTIELNSDDIEVYHKLLSLKPNEPELYLQLGKALTQVNKNDEAIIFFQIVLQMKPESVEASKYLQDILDKRKIVYEDNNIEIVPINQAKIAQQIVLPYSHNPVVSVIIPVFNKIDYTLKCLRSLQGNISLDTEVEIIVINDASQDQTQFLLENVRGLRLINNTKNLGFIKSCNKAADSSHGKYLCFLNNDTEVRQGWLESLLKVMFLDKDVGAVGSKLIYPNGVLQEAGGVIWSNASGWNYGKMDNPDAPQYNYVRSVDYCSGASLLVRKQVFEDLDGFEKDFCPAYYEDTDLCFAIRNKLGLKVVYQPKSEVIHYEGITSGTSTTTGTKSYQEINAIKFQNKWQHTLENHLSSGHADNPLKAPRRLCGEKVILIVDDSLPCYDQDSGGNRLYQLIKIFKNYLNYHVIFAPDRAIKEEPYASELQDMGIEVLYTCENYAHSIEEQIKERLPLVNFAWICRPGLNQKYASMIRNYNANIKIIYDTVDLHYVRLKRLWELLPISQEKDEQAKEWQGTQELELSIARFVDLTVTVTEVEKTILRDQSISNVAVIPNIHQPNEVLGKNFQERQDILFIGGYKHLPNIDAVEWLCQSIMPKVWVHLPNVKVVLLGSHPPLAVQQLAIDKVIVTGYVKDVSSFFLSHKVFVAPLRYGAGMKGKIGQSLEYGLPIVSTTVGAEGMGLIHSKSVLIADTADGFAEQIVQLYTSERLWNKLASASQQALTPYTPEYVQVQLAKVMEQLS

Foldseek 3Di:
DDDDDPPDPPALVVLQVVLVVCVVVVVLVSSLVSLVSSCVRPVLALVSLQSNLVSCVVVVVLVSSLVSLVSSCVSPVLDLSSLQSNLVSCVVVVVLVSSLVSLVSSCVNPVLALVSLLSNLLSCLVVVVLVSSLVSLVSSCVSPVLDLSSLQSNLSSCVSVVVNVVNLVSLVSSCVSPVLDLVSLVVNLVSCVVVVVLVVSLVSLVSSCVNVVLPLVSLQSNLVSCVSVVVLVSSLVSLVSSCVSPVLDLVSLQSNLVSCVVVVVLVSSLVSLVSSCVNVVLPLVSLQSNLVSCVVVVVLVVSLVSLVSSCVSPVLDLSSLQSNLVSCVSVVVLVVSLVSLVSSCVNPVQDLSSLQSNLVSCVSVVVLVSSLVSLVSSCVSPVLDLVSLQVNLVSLVVVPDPVSLVSSLVSLVSSCVSPLLPLVSLVVNCVSPVLDLVSLQSSLVSCVVVVVNVSSLVSLVVSCVSPVPPPSSVVSNVVSVVVVDDDDDDDDDDPDPPPLLVLQLPQAAAADPQAQEEEEEEDADPSVLLSQQSNLRSVADDPPHHYQYEYEYQPHPDCNVVSNVNHHRHHYHYDPHRQADQVSLLVRLVVDNHQKYKQAYSNKRWHHCQVVLQVVCVVVDVLAFKEFEFEAAPVGAGQALAWFAALLRDIDRQRHRHHLPALVSQFKFFHQFHDSNTMMGRSVLCVVVSHFDPVLPRDACSRNVSSNCSCPVVVGTYMYGHVGYMHGHPQPRFHDDCVDTPNVSNVVVSVVVCVVCVVVSVPGHHPPDPCNSVCRGCVRQFDAEEEEEDQAALPLLADQLSVQVVLVLVLCVPVRRYAYEYQHQPQDCDPPRNVVCRHSRHRYGHADPSRHDHSLVVVLSCLVRHQEYEYEDLVRLVVPVVVSCVSPVRRAYEYEHSWLVLQQLVLVLVPDDDDPVSVVSVVVSVVSVVSVLVSLVSGNAYEAQFVVVVVVSVVVVRDRYDYQHGAFAADPDDFDALVQAAAEEEEDAVVDPQLLVQLCCCLPQQVVLLCVLVVQHAYEYEHADDDPSRVVSDDPRYHYDHHDSDCLVVLRRHQEYEAAGSGDTGADVVLLVNLSSLRAYEYEPRHCHRLPDDDLQQHPYDNDSVSSNVRVNCSSPDSPSSVRNSVCSVVSCVCRHSVNSSVSVVVSVVVSD